Protein AF-A0A8C7TB84-F1 (afdb_monomer_lite)

Radius of gyration: 44.46 Å; chains: 1; bounding box: 144×116×119 Å

Foldseek 3Di:
DVQLVVVCVLCVVLVNNVLSVLCVVVVPGPVNLLPDDLVNLCVSPVDPPSSVSCVVSSVVVNVVVPDDPPPPPPDDPDDDDDDDDDDDDDDDDDDDDDDDDDDDDDDDDDDDDDDDDDDDDDDDDDDDDDDDDDDDDDDDDDDDDDDDDDDDDDDDDDDDDDDDDDDDPPDVVVVVVVVVVVVVVVVVCVVVVLLVVLLVVLLVLLVVQLVLLVPFDDDLLSVVLNVLSVVLPDAAFAEEEEAEAFPLCRQCLVCLLQVHHQLQPDDPDDGWALAKEKEFADDDPVLQKKKKWWAFDALVLLCVLVVPVPDDDDPPPVQVCCLQCQQPNPNRVPDDPVRSVDPVSCVVPCCRVVRHIDMDIDNDSNVNSVVCRLCTDDPPDNHHNVSGTHYMYMHDHPRLLQGVRYMYMHHGHDDNPGDVNVVSVLQVLQAHQAYEQRGALVCLLPDDRSVVCCLVNLLCNFLLHQHAAYEYEHEDLVDDDPVCVVLSQVVSLVSQVVSQVSNVVSVVPPPSNVLRAVDDPGRYHYAYAYSVCCVPVPRHDVVSRCSVVVSVVSSVSSPSLVSSLLSLLSSLLSLLLLVLLQQDPDQPLLVVLLVLLLVLLVVLLVVLLVLLVVLLVVLLVLLVVLLVVLVVCVVVLLCVQQPPPDDPPVSVVSLLQCLVPLQWDDDDDDDPPDDIGGRLCSSLVSSCSRCSNSSCQQPNSYDDHHSSLVSLVPRDSPLVVVCVVCVSLVSLSSNLVSLSVVLSVVLNVVSRNLSSVLSCLSSVLLSVLCNVLSNVLNPQDDPCSSVVSSVSSVCSPVVDSSSVSSSVSSSVSSVVSSCVSSVSSNPRSSSSSCSRRVDRSDPRRRPDCVVVNVSSVVSNCVSVVCVPDDPPPDDDDDDWDWDWDWDDDDDDTDIDTETPPEAEFEWDFDPVPDPPVRFTKTKTFAQFQYWYAYPQQRKIFGFPTTWIKIKTFDADDPVQQVQKAFQATKMQIDTPVPGTFKIWAWGFAQDQPPLFKWKWDDDPRHIDTFHFPGGDRTTGMGTDPDGGIIGMIGGPVDFHKTKKFWWWWWADDDPPNQKIKIFIFIARPSPGPVLVCVQSPRTFTDDWPGIWIDTEQFKKAKDKPDAPDKDKPPRIFTHYRHPHSHRGRSMMMMGGNPDPDQWIKMFMFGPVPVRDTGDITIDGPPDDRDPCPDPDPDPPLVVQVVPDQLLNLCVVCLVVCLVPDAVLLQLVVQCVVVVLDDPVLNVVLVVDDGSSRSSVSVVVSCVVSPSVSSRSSSVSCCVPPVVSSVVSSVVPD

Sequence (1277 aa):
MASFDFVRDKLTEWNLSDLIQRFEDEEIDEESFLFLKEKDFINLIPKIGPRSRFRKQHKAFLKKQKQPDNDKNIQAATWSSVSIKASKSSSENVTGEMVNQESCQKAIIKPRNQPPKQAETKRSLVKLLGTGSVPTTNTSGMGKTVFDQSEPSTSKIPPLQVNIPSKRKSDEAHANKQTKKRQRVAASRITETFETETKTEVKKIMQRIKSKLDDLPSTKLIDFLRGKIQTLEKDKKEIVAVFGKTRAGKSFLINTILGETTLLPSGNQGACTSVMIQVEANMTDSDSKYIAEIEFMTEEGWKEDGNDEDKERDDDDDDDDEKISALYGKDGRGATLEELMDRKHFREIPEFRLSVKKIFVCDTAKQLSKKITCYTRSDTFKRRYWPLVKCITIKVPNSKDLLEHVVLVDLPGNGDCNKSRDEMWKLFVGNCSAVWIVSDIARATSEKESWEILNSTVSLFGPGGECRSISFICTKTDDIEENQKADARTCILRRNETTKRQVRDKFNKQKKVKKHFSGGKDFLQVFTVSSKEYQKEKHLQQEETEIPKLQEFLRNLNDRRTKTSVYVSGAYGILSLIHGAKSSDMTDSKEEVCQVLEQRLKDEIKSIGQTMDEAYETFERCLSEGVRQSEESCEKLMNKVIAPRGKKASGYQVVKSLCKNGGVHKPKGKKEMRRELNLNESLASRMRSLIDEQFKIHFPNEGKHGPIREQIDTFTLDTNSLFRKHPEMSLHLIFLKTEETEFKAKLICDLREKKKKIYSTLTESIKDSMHRCYIRASEHTGKDSLKRMKDDLHQHMKNNNIFQKAKEDMLGGLINLKDHIMMQLKCKLQESMDLSLKTPNSSFLPDDVTVEYNKMKMYYEKLMGCSSTVQITPRLDLHTKSITFESQSGNGRKRVQVSTSVTMLNPEIVKDLTTHDRKPTYRLQCPKAGLFQCRSTGLVFLMEGKGDVVYKVTQWDRSLLGSMTPAGPLFSIDCPEQSVCKLHLPHCMCDEKDDNVSVAHVTDGNMEIVQPLKTTATHVIVNITHLSLFGLIRDVFSFLPVRSQVLLFLRPQGNRPQKRILNVILLPKNVPLCEVEYQQRGSTFIQTSSNCTLTPRGKYGLCCELVANFSIQPKSGQLDYDYSPNFHPTFQVFLDCMSGAENIRLSLLDRGSNDQRVWESLIPTDFEPPQVSPINPHPGAEAVLKQLSGQAFVDKHMADLIQRVKMVQHVADDLLVEEMIPDKLYSRLLMAGTSQEQMRLMSDALQAGGTRVKSAFYKALLNHEPRLVQDLAAASH

InterPro domains:
  IPR001315 CARD domain [PF00619] (1192-1273)
  IPR001315 CARD domain [PS50209] (1186-1276)
  IPR011029 Death-like domain superfamily [G3DSA:1.10.533.10] (1192-1276)
  IPR011029 Death-like domain superfamily [SSF47986] (1190-1273)
  IPR013761 Sterile alpha motif/pointed domain superfamily [G3DSA:1.10.150.50] (4-75)
  IPR025307 FIIND domain [PF13553] (916-1037)
  IPR025307 FIIND domain [PF23679] (1042-1162)
  IPR025307 FIIND domain [PS51830] (900-1177)
  IPR027417 P-loop containing nucleoside triphosphate hydrolase [G3DSA:3.40.50.300] (178-289)
  IPR027417 P-loop containing nucleoside triphosphate hydrolase [G3DSA:3.40.50.300] (377-569)
  IPR027417 P-loop containing nucleoside triphosphate hydrolase [SSF52540] (220-559)
  IPR045063 Dynamin, N-terminal [PF00350] (240-450)
  IPR053082 Nuclear GTPase SLIP-GC [PTHR47308] (165-864)

Structure (mmCIF, N/CA/C/O backbone):
data_AF-A0A8C7TB84-F1
#
_entry.id   AF-A0A8C7TB84-F1
#
loop_
_atom_site.group_PDB
_atom_site.id
_atom_site.type_symbol
_atom_site.label_atom_id
_atom_site.label_alt_id
_atom_site.label_comp_id
_atom_site.label_asym_id
_atom_site.label_entity_id
_atom_site.label_seq_id
_atom_site.pdbx_PDB_ins_code
_atom_site.Cartn_x
_atom_site.Cartn_y
_atom_site.Cartn_z
_atom_site.occupancy
_atom_site.B_iso_or_equiv
_atom_site.auth_seq_id
_atom_site.auth_comp_id
_atom_site.auth_asym_id
_atom_site.auth_atom_id
_atom_site.pdbx_PDB_model_num
ATOM 1 N N . MET A 1 1 ? 53.074 -13.544 24.379 1.00 40.38 1 MET A N 1
ATOM 2 C CA . MET A 1 1 ? 52.973 -13.504 25.855 1.00 40.38 1 MET A CA 1
ATOM 3 C C . MET A 1 1 ? 52.416 -12.158 26.305 1.00 40.38 1 MET A C 1
ATOM 5 O O . MET A 1 1 ? 51.255 -12.149 26.676 1.00 40.38 1 MET A O 1
ATOM 9 N N . ALA A 1 2 ? 53.139 -11.042 26.124 1.00 45.66 2 ALA A N 1
ATOM 10 C CA . ALA A 1 2 ? 52.750 -9.703 26.614 1.00 45.66 2 ALA A CA 1
ATOM 11 C C . ALA A 1 2 ? 51.306 -9.205 26.331 1.00 45.66 2 ALA A C 1
ATOM 13 O O . ALA A 1 2 ? 50.804 -8.378 27.082 1.00 45.66 2 ALA A O 1
ATOM 14 N N . SER A 1 3 ? 50.622 -9.674 25.279 1.00 56.00 3 SER A N 1
ATOM 15 C CA . SER A 1 3 ? 49.259 -9.227 24.926 1.00 56.00 3 SER A CA 1
ATOM 16 C C . SER A 1 3 ? 48.125 -9.885 25.730 1.00 56.00 3 SER A C 1
ATOM 18 O O . SER A 1 3 ? 47.017 -9.351 25.754 1.00 56.00 3 SER A O 1
ATOM 20 N N . PHE A 1 4 ? 48.382 -11.012 26.407 1.00 65.25 4 PHE A N 1
ATOM 21 C CA . PHE A 1 4 ? 47.405 -11.652 27.304 1.00 65.25 4 PHE A CA 1
ATOM 22 C C . PHE A 1 4 ? 47.452 -11.077 28.720 1.00 65.25 4 PHE A C 1
ATOM 24 O O . PHE A 1 4 ? 46.437 -11.060 29.415 1.00 65.25 4 PHE A O 1
ATOM 31 N N . ASP A 1 5 ? 48.610 -10.561 29.136 1.00 76.06 5 ASP A N 1
ATOM 32 C CA . ASP A 1 5 ? 48.825 -10.025 30.481 1.00 76.06 5 ASP A CA 1
ATOM 33 C C . ASP A 1 5 ? 47.873 -8.842 30.766 1.00 76.06 5 ASP A C 1
ATOM 35 O O . ASP A 1 5 ? 47.256 -8.791 31.827 1.00 76.06 5 ASP A O 1
ATOM 39 N N . PHE A 1 6 ? 47.608 -7.983 29.772 1.00 86.88 6 PHE A N 1
ATOM 40 C CA . PHE A 1 6 ? 46.583 -6.928 29.848 1.00 86.88 6 PHE A CA 1
ATOM 41 C C . PHE A 1 6 ? 45.176 -7.467 30.174 1.00 86.88 6 PHE A C 1
ATOM 43 O O . PHE A 1 6 ? 44.474 -6.927 31.035 1.00 86.88 6 PHE A O 1
ATOM 50 N N . VAL A 1 7 ? 44.741 -8.532 29.490 1.00 85.62 7 VAL A N 1
ATOM 51 C CA . VAL A 1 7 ? 43.407 -9.127 29.686 1.00 85.62 7 VAL A CA 1
ATOM 52 C C . VAL A 1 7 ? 43.336 -9.827 31.045 1.00 85.62 7 VAL A C 1
ATOM 54 O O . VAL A 1 7 ? 42.334 -9.692 31.755 1.00 85.62 7 VAL A O 1
ATOM 57 N N . ARG A 1 8 ? 44.425 -10.491 31.456 1.00 86.50 8 ARG A N 1
ATOM 58 C CA . ARG A 1 8 ? 44.589 -11.108 32.779 1.00 86.50 8 ARG A CA 1
ATOM 59 C C . ARG A 1 8 ? 44.474 -10.082 33.908 1.00 86.50 8 ARG A C 1
ATOM 61 O O . ARG A 1 8 ? 43.719 -10.298 34.863 1.00 86.50 8 ARG A O 1
ATOM 68 N N . ASP A 1 9 ? 45.149 -8.946 33.769 1.00 87.12 9 ASP A N 1
ATOM 69 C CA . ASP A 1 9 ? 45.118 -7.847 34.734 1.00 87.12 9 ASP A CA 1
ATOM 70 C C . ASP A 1 9 ? 43.725 -7.217 34.824 1.00 87.12 9 ASP A C 1
ATOM 72 O O . ASP A 1 9 ? 43.225 -6.988 35.925 1.00 87.12 9 ASP A O 1
ATOM 76 N N . LYS A 1 10 ? 43.040 -6.992 33.693 1.00 89.50 10 LYS A N 1
ATOM 77 C CA . LYS A 1 10 ? 41.670 -6.443 33.688 1.00 89.50 10 LYS A CA 1
ATOM 78 C C . LYS A 1 10 ? 40.650 -7.411 34.288 1.00 89.50 10 LYS A C 1
ATOM 80 O O . LYS A 1 10 ? 39.789 -6.980 35.052 1.00 89.50 10 LYS A O 1
ATOM 85 N N . LEU A 1 11 ? 40.748 -8.713 34.014 1.00 88.81 11 LEU A N 1
ATOM 86 C CA . LEU A 1 11 ? 39.896 -9.717 34.663 1.00 88.81 11 LEU A CA 1
ATOM 87 C C . LEU A 1 11 ? 40.158 -9.803 36.176 1.00 88.81 11 LEU A C 1
ATOM 89 O O . LEU A 1 11 ? 39.211 -9.967 36.949 1.00 88.81 11 LEU A O 1
ATOM 93 N N . THR A 1 12 ? 41.407 -9.617 36.610 1.00 87.88 12 THR A N 1
ATOM 94 C CA . THR A 1 12 ? 41.782 -9.592 38.033 1.00 87.88 12 THR A CA 1
ATOM 95 C C . THR A 1 12 ? 41.283 -8.327 38.738 1.00 87.88 12 THR A C 1
ATOM 97 O O . THR A 1 12 ? 40.581 -8.434 39.741 1.00 87.88 12 THR A O 1
ATOM 100 N N . GLU A 1 13 ? 41.520 -7.139 38.167 1.00 89.06 13 GLU A N 1
ATOM 101 C CA . GLU A 1 13 ? 40.980 -5.845 38.630 1.00 89.06 13 GLU A CA 1
ATOM 102 C C . GLU A 1 13 ? 39.454 -5.901 38.831 1.00 89.06 13 GLU A C 1
ATOM 104 O O . GLU A 1 13 ? 38.895 -5.276 39.734 1.00 89.06 13 GLU A O 1
ATOM 109 N N . TRP A 1 14 ? 38.756 -6.669 37.992 1.00 90.19 14 TRP A N 1
ATOM 110 C CA . TRP A 1 14 ? 37.298 -6.748 37.992 1.00 90.19 14 TRP A CA 1
ATOM 111 C C . TRP A 1 14 ? 36.715 -7.832 38.913 1.00 90.19 14 TRP A C 1
ATOM 113 O O . TRP A 1 14 ? 35.490 -7.993 38.921 1.00 90.19 14 TRP A O 1
ATOM 123 N N . ASN A 1 15 ? 37.549 -8.526 39.704 1.00 86.19 15 ASN A N 1
ATOM 124 C CA . ASN A 1 15 ? 37.193 -9.700 40.514 1.00 86.19 15 ASN A CA 1
ATOM 125 C C . ASN A 1 15 ? 36.519 -10.805 39.675 1.00 86.19 15 ASN A C 1
ATOM 127 O O . ASN A 1 15 ? 35.418 -11.274 39.981 1.00 86.19 15 ASN A O 1
ATOM 131 N N . LEU A 1 16 ? 37.178 -11.172 38.572 1.00 88.19 16 LEU A N 1
ATOM 132 C CA . LEU A 1 16 ? 36.763 -12.189 37.600 1.00 88.19 16 LEU A CA 1
ATOM 133 C C . LEU A 1 16 ? 37.925 -13.126 37.202 1.00 88.19 16 LEU A C 1
ATOM 135 O O . LEU A 1 16 ? 37.898 -13.708 36.118 1.00 88.19 16 LEU A O 1
ATOM 139 N N . SER A 1 17 ? 38.930 -13.295 38.071 1.00 86.38 17 SER A N 1
ATOM 140 C CA . SER A 1 17 ? 40.124 -14.118 37.817 1.00 86.38 17 SER A CA 1
ATOM 141 C C . SER A 1 17 ? 39.810 -15.568 37.417 1.00 86.38 17 SER A C 1
ATOM 143 O O . SER A 1 17 ? 40.503 -16.124 36.571 1.00 86.38 17 SER A O 1
ATOM 145 N N . ASP A 1 18 ? 38.707 -16.144 37.911 1.00 82.38 18 ASP A N 1
ATOM 146 C CA . ASP A 1 18 ? 38.172 -17.463 37.519 1.00 82.38 18 ASP A CA 1
ATOM 147 C C . ASP A 1 18 ? 37.940 -17.633 36.000 1.00 82.38 18 ASP A C 1
ATOM 149 O O . ASP A 1 18 ? 37.690 -18.741 35.526 1.00 82.38 18 ASP A O 1
ATOM 153 N N . LEU A 1 19 ? 37.938 -16.534 35.236 1.00 85.00 19 LEU A N 1
ATOM 154 C CA . LEU A 1 19 ? 37.713 -16.507 33.790 1.00 85.00 19 LEU A CA 1
ATOM 155 C C . LEU A 1 19 ? 38.996 -16.302 32.971 1.00 85.00 19 LEU A C 1
ATOM 157 O O . LEU A 1 19 ? 38.914 -16.394 31.752 1.00 85.00 19 LEU A O 1
ATOM 161 N N . ILE A 1 20 ? 40.152 -16.054 33.605 1.00 87.25 20 ILE A N 1
ATOM 162 C CA . ILE A 1 20 ? 41.442 -15.803 32.928 1.00 87.25 20 ILE A CA 1
ATOM 163 C C . ILE A 1 20 ? 41.768 -16.930 31.953 1.00 87.25 20 ILE A C 1
ATOM 165 O O . ILE A 1 20 ? 41.839 -16.685 30.752 1.00 87.25 20 ILE A O 1
ATOM 169 N N . GLN A 1 21 ? 41.862 -18.164 32.461 1.00 81.19 21 GLN A N 1
ATOM 170 C CA . GLN A 1 21 ? 42.202 -19.339 31.657 1.00 81.19 21 GLN A CA 1
ATOM 171 C C . GLN A 1 21 ? 41.272 -19.462 30.445 1.00 81.19 21 GLN A C 1
ATOM 173 O O . GLN A 1 21 ? 41.731 -19.659 29.337 1.00 81.19 21 GLN A O 1
ATOM 178 N N . ARG A 1 22 ? 39.968 -19.215 30.622 1.00 83.25 22 ARG A N 1
ATOM 179 C CA . ARG A 1 22 ? 38.965 -19.305 29.549 1.00 83.25 22 ARG A CA 1
ATOM 180 C C . ARG A 1 22 ? 39.059 -18.183 28.504 1.00 83.25 22 ARG A C 1
ATOM 182 O O . ARG A 1 22 ? 38.554 -18.357 27.404 1.00 83.25 22 ARG A O 1
ATOM 189 N N . PHE A 1 23 ? 39.644 -17.031 28.831 1.00 88.75 23 PHE A N 1
ATOM 190 C CA . PHE A 1 23 ? 39.938 -15.981 27.846 1.00 88.75 23 PHE A CA 1
ATOM 191 C C . PHE A 1 23 ? 41.270 -16.249 27.128 1.00 88.75 23 PHE A C 1
ATOM 193 O O . PHE A 1 23 ? 41.392 -15.915 25.955 1.00 88.75 23 PHE A O 1
ATOM 200 N N . GLU A 1 24 ? 42.229 -16.894 27.795 1.00 83.88 24 GLU A N 1
ATOM 201 C CA . GLU A 1 24 ? 43.494 -17.346 27.198 1.00 83.88 24 GLU A CA 1
ATOM 202 C C . GLU A 1 24 ? 43.284 -18.560 26.266 1.00 83.88 24 GLU A C 1
ATOM 204 O O . GLU A 1 24 ? 43.787 -18.555 25.146 1.00 83.88 24 GLU A O 1
ATOM 209 N N . ASP A 1 25 ? 42.463 -19.539 26.670 1.00 82.00 25 ASP A N 1
ATOM 210 C CA . ASP A 1 25 ? 42.073 -20.730 25.890 1.00 82.00 25 ASP A CA 1
ATOM 211 C C . ASP A 1 25 ? 41.299 -20.381 24.598 1.00 82.00 25 ASP A C 1
ATOM 213 O O . ASP A 1 25 ? 41.302 -21.153 23.641 1.00 82.00 25 ASP A O 1
ATOM 217 N N . GLU A 1 26 ? 40.613 -19.231 24.574 1.00 83.69 26 GLU A N 1
ATOM 218 C CA . GLU A 1 26 ? 39.866 -18.695 23.418 1.00 83.69 26 GLU A CA 1
ATOM 219 C C . GLU A 1 26 ? 40.665 -17.587 22.683 1.00 83.69 26 GLU A C 1
ATOM 221 O O . GLU A 1 26 ? 40.097 -16.816 21.911 1.00 83.69 26 GLU A O 1
ATOM 226 N N . GLU A 1 27 ? 41.977 -17.488 22.945 1.00 83.81 27 GLU A N 1
ATOM 227 C CA . GLU A 1 27 ? 42.948 -16.560 22.333 1.00 83.81 27 GLU A CA 1
ATOM 228 C C . GLU A 1 27 ? 42.559 -15.059 22.375 1.00 83.81 27 GLU A C 1
ATOM 230 O O . GLU A 1 27 ? 42.963 -14.268 21.523 1.00 83.81 27 GLU A O 1
ATOM 235 N N . ILE A 1 28 ? 41.804 -14.625 23.395 1.00 86.19 28 ILE A N 1
ATOM 236 C CA . ILE A 1 28 ? 41.358 -13.231 23.545 1.00 86.19 28 ILE A CA 1
ATOM 237 C C . ILE A 1 28 ? 42.490 -12.337 24.077 1.00 86.19 28 ILE A C 1
ATOM 239 O O . ILE A 1 28 ? 42.704 -12.224 25.285 1.00 86.19 28 ILE A O 1
ATOM 243 N N . ASP A 1 29 ? 43.170 -11.653 23.160 1.00 83.12 29 ASP A N 1
ATOM 244 C CA . ASP A 1 29 ? 44.175 -10.622 23.439 1.00 83.12 29 ASP A CA 1
ATOM 245 C C . ASP A 1 29 ? 43.578 -9.207 23.628 1.00 83.12 29 ASP A C 1
ATOM 247 O O . ASP A 1 29 ? 42.363 -9.013 23.558 1.00 83.12 29 ASP A O 1
ATOM 251 N N . GLU A 1 30 ? 44.422 -8.200 23.897 1.00 85.94 30 GLU A N 1
ATOM 252 C CA . GLU A 1 30 ? 43.995 -6.805 24.118 1.00 85.94 30 GLU A CA 1
ATOM 253 C C . GLU A 1 30 ? 43.150 -6.224 22.965 1.00 85.94 30 GLU A C 1
ATOM 255 O O . GLU A 1 30 ? 42.106 -5.618 23.225 1.00 85.94 30 GLU A O 1
ATOM 260 N N . GLU A 1 31 ? 43.539 -6.428 21.700 1.00 81.06 31 GLU A N 1
ATOM 261 C CA . GLU A 1 31 ? 42.771 -5.908 20.559 1.00 81.06 31 GLU A CA 1
ATOM 262 C C . GLU A 1 31 ? 41.417 -6.626 20.442 1.00 81.06 31 GLU A C 1
ATOM 264 O O . GLU A 1 31 ? 40.366 -5.979 20.355 1.00 81.06 31 GLU A O 1
ATOM 269 N N . SER A 1 32 ? 41.410 -7.957 20.543 1.00 83.88 32 SER A N 1
ATOM 270 C CA . SER A 1 32 ? 40.185 -8.764 20.530 1.00 83.88 32 SER A CA 1
ATOM 271 C C . SER A 1 32 ? 39.232 -8.363 21.659 1.00 83.88 32 SER A C 1
ATOM 273 O O . SER A 1 32 ? 38.031 -8.178 21.433 1.00 83.88 32 SER A O 1
ATOM 275 N N . PHE A 1 33 ? 39.768 -8.147 22.865 1.00 85.88 33 PHE A N 1
ATOM 276 C CA . PHE A 1 33 ? 39.038 -7.719 24.057 1.00 85.88 33 PHE A CA 1
ATOM 277 C C . PHE A 1 33 ? 38.332 -6.371 23.861 1.00 85.88 33 PHE A C 1
ATOM 279 O O . PHE A 1 33 ? 37.188 -6.210 24.298 1.00 85.88 33 PHE A O 1
ATOM 286 N N . LEU A 1 34 ? 38.959 -5.416 23.163 1.00 83.06 34 LEU A N 1
ATOM 287 C CA . LEU A 1 34 ? 38.361 -4.113 22.845 1.00 83.06 34 LEU A CA 1
ATOM 288 C C . LEU A 1 34 ? 37.184 -4.206 21.857 1.00 83.06 34 LEU A C 1
ATOM 290 O O . LEU A 1 34 ? 36.274 -3.371 21.907 1.00 83.06 34 LEU A O 1
ATOM 294 N N . PHE A 1 35 ? 37.157 -5.226 20.992 1.00 80.31 35 PHE A N 1
ATOM 295 C CA . PHE A 1 35 ? 36.128 -5.400 19.959 1.00 80.31 35 PHE A CA 1
ATOM 296 C C . PHE A 1 35 ? 35.020 -6.424 20.283 1.00 80.31 35 PHE A C 1
ATOM 298 O O . PHE A 1 35 ? 34.071 -6.540 19.494 1.00 80.31 35 PHE A O 1
ATOM 305 N N . LEU A 1 36 ? 35.079 -7.117 21.431 1.00 82.31 36 LEU A N 1
ATOM 306 C CA . LEU A 1 36 ? 34.036 -8.049 21.894 1.00 82.31 36 LEU A CA 1
ATOM 307 C C . LEU A 1 36 ? 32.637 -7.403 21.931 1.00 82.31 36 LEU A C 1
ATOM 309 O O . LEU A 1 36 ? 32.443 -6.317 22.485 1.00 82.31 36 LEU A O 1
ATOM 313 N N . LYS A 1 37 ? 31.626 -8.100 21.391 1.00 78.19 37 LYS A N 1
ATOM 314 C CA . LYS A 1 37 ? 30.227 -7.630 21.344 1.00 78.19 37 LYS A CA 1
ATOM 315 C C . LYS A 1 37 ? 29.363 -8.435 22.312 1.00 78.19 37 LYS A C 1
ATOM 317 O O . LYS A 1 37 ? 29.715 -9.529 22.737 1.00 78.19 37 LYS A O 1
ATOM 322 N N . GLU A 1 38 ? 28.179 -7.919 22.645 1.00 73.62 38 GLU A N 1
ATOM 323 C CA . GLU A 1 38 ? 27.352 -8.493 23.724 1.00 73.62 38 GLU A CA 1
ATOM 324 C C . GLU A 1 38 ? 26.920 -9.952 23.507 1.00 73.62 38 GLU A C 1
ATOM 326 O O . GLU A 1 38 ? 26.664 -10.664 24.477 1.00 73.62 38 GLU A O 1
ATOM 331 N N . LYS A 1 39 ? 26.864 -10.393 22.244 1.00 73.88 39 LYS A N 1
ATOM 332 C CA . LYS A 1 39 ? 26.622 -11.789 21.856 1.00 73.88 39 LYS A CA 1
ATOM 333 C C . LYS A 1 39 ? 27.776 -12.723 22.248 1.00 73.88 39 LYS A C 1
ATOM 335 O O . LYS A 1 39 ? 27.531 -13.859 22.633 1.00 73.88 39 LYS A O 1
ATOM 340 N N . ASP A 1 40 ? 29.014 -12.238 22.199 1.00 76.88 40 ASP A N 1
ATOM 341 C CA . ASP A 1 40 ? 30.233 -13.038 22.368 1.00 76.88 40 ASP A CA 1
ATOM 342 C C . ASP A 1 40 ? 30.475 -13.357 23.853 1.00 76.88 40 ASP A C 1
ATOM 344 O O . ASP A 1 40 ? 30.891 -14.459 24.213 1.00 76.88 40 ASP A O 1
ATOM 348 N N . PHE A 1 41 ? 30.054 -12.445 24.741 1.00 83.19 41 PHE A N 1
ATOM 349 C CA . PHE A 1 41 ? 30.036 -12.656 26.193 1.00 83.19 41 PHE A CA 1
ATOM 350 C C . PHE A 1 41 ? 29.220 -13.886 26.629 1.00 83.19 41 PHE A C 1
ATOM 352 O O . PHE A 1 41 ? 29.413 -14.369 27.743 1.00 83.19 41 PHE A O 1
ATOM 359 N N . ILE A 1 42 ? 28.271 -14.368 25.815 1.00 73.25 42 ILE A N 1
ATOM 360 C CA . ILE A 1 42 ? 27.425 -15.521 26.162 1.00 73.25 42 ILE A CA 1
ATOM 361 C C . ILE A 1 42 ? 28.248 -16.815 26.161 1.00 73.25 42 ILE A C 1
ATOM 363 O O . ILE A 1 42 ? 28.091 -17.623 27.079 1.00 73.25 42 ILE A O 1
ATOM 367 N N . ASN A 1 43 ? 29.157 -16.959 25.194 1.00 71.56 43 ASN A N 1
ATOM 368 C CA . ASN A 1 43 ? 30.020 -18.130 25.033 1.00 71.56 43 ASN A CA 1
ATOM 369 C C . ASN A 1 43 ? 31.230 -18.051 25.975 1.00 71.56 43 ASN A C 1
ATOM 371 O O . ASN A 1 43 ? 31.513 -19.004 26.705 1.00 71.56 43 ASN A O 1
ATOM 375 N N . LEU A 1 44 ? 31.880 -16.882 26.037 1.00 77.69 44 LEU A N 1
ATOM 376 C CA . LEU A 1 44 ? 33.011 -16.629 26.935 1.00 77.69 44 LEU A CA 1
ATOM 377 C C . LEU A 1 44 ? 32.610 -16.725 28.415 1.00 77.69 44 LEU A C 1
ATOM 379 O O . LEU A 1 44 ? 33.375 -17.241 29.224 1.00 77.69 44 LEU A O 1
ATOM 383 N N . ILE A 1 45 ? 31.400 -16.287 28.789 1.00 85.88 45 ILE A N 1
ATOM 384 C CA . ILE A 1 45 ? 30.943 -16.279 30.188 1.00 85.88 45 ILE A CA 1
ATOM 385 C C . ILE A 1 45 ? 29.522 -16.869 30.302 1.00 85.88 45 ILE A C 1
ATOM 387 O O . ILE A 1 45 ? 28.535 -16.129 30.351 1.00 85.88 45 ILE A O 1
ATOM 391 N N . PRO A 1 46 ? 29.365 -18.204 30.397 1.00 71.06 46 PRO A N 1
ATOM 392 C CA . PRO A 1 46 ? 28.041 -18.835 30.438 1.00 71.06 46 PRO A CA 1
ATOM 393 C C . PRO A 1 46 ? 27.202 -18.459 31.674 1.00 71.06 46 PRO A C 1
ATOM 395 O O . PRO A 1 46 ? 25.984 -18.287 31.573 1.00 71.06 46 PRO A O 1
ATOM 398 N N . LYS A 1 47 ? 27.845 -18.288 32.841 1.00 73.75 47 LYS A N 1
ATOM 399 C CA . LYS A 1 47 ? 27.180 -17.980 34.121 1.00 73.75 47 LYS A CA 1
ATOM 400 C C . LYS A 1 47 ? 26.668 -16.529 34.147 1.00 73.75 47 LYS A C 1
ATOM 402 O O . LYS A 1 47 ? 27.445 -15.580 34.051 1.00 73.75 47 LYS A O 1
ATOM 407 N N . ILE A 1 48 ? 25.357 -16.361 34.353 1.00 66.12 48 ILE A N 1
ATOM 408 C CA . ILE A 1 48 ? 24.639 -15.071 34.264 1.00 66.12 48 ILE A CA 1
ATOM 409 C C . ILE A 1 48 ? 25.236 -13.988 35.182 1.00 66.12 48 ILE A C 1
ATOM 411 O O . ILE A 1 48 ? 25.425 -12.856 34.740 1.00 66.12 48 ILE A O 1
ATOM 415 N N . GLY A 1 49 ? 25.557 -14.324 36.438 1.00 75.88 49 GLY A N 1
ATOM 416 C CA . GLY A 1 49 ? 26.098 -13.379 37.425 1.00 75.88 49 GLY A CA 1
ATOM 417 C C . GLY A 1 49 ? 27.441 -12.759 37.004 1.00 75.88 49 GLY A C 1
ATOM 418 O O . GLY A 1 49 ? 27.496 -11.544 36.795 1.00 75.88 49 GLY A O 1
ATOM 419 N N . PRO A 1 50 ? 28.507 -13.565 36.817 1.00 77.56 50 PRO A N 1
ATOM 420 C CA . PRO A 1 50 ? 29.790 -13.099 36.287 1.00 77.56 50 PRO A CA 1
ATOM 421 C C . PRO A 1 50 ? 29.654 -12.353 34.953 1.00 77.56 50 PRO A C 1
ATOM 423 O O . PRO A 1 50 ? 30.193 -11.256 34.818 1.00 77.56 50 PRO A O 1
ATOM 426 N N . ARG A 1 51 ? 28.840 -12.859 34.011 1.00 89.81 51 ARG A N 1
ATOM 427 C CA . ARG A 1 51 ? 28.584 -12.193 32.719 1.00 89.81 51 ARG A CA 1
ATOM 428 C C . ARG A 1 51 ? 27.982 -10.798 32.891 1.00 89.81 51 ARG A C 1
ATOM 430 O O . ARG A 1 51 ? 28.370 -9.869 32.186 1.00 89.81 51 ARG A O 1
ATOM 437 N N . SER A 1 52 ? 27.058 -10.624 33.835 1.00 76.25 52 SER A N 1
ATOM 438 C CA . SER A 1 52 ? 26.454 -9.320 34.123 1.00 76.25 52 SER A CA 1
ATOM 439 C C . SER A 1 52 ? 27.426 -8.348 34.799 1.00 76.25 52 SER A C 1
ATOM 441 O O . SER A 1 52 ? 27.307 -7.142 34.582 1.00 76.25 52 SER A O 1
ATOM 443 N N . ARG A 1 53 ? 28.388 -8.843 35.594 1.00 79.38 53 ARG A N 1
ATOM 444 C CA . ARG A 1 53 ? 29.482 -8.021 36.139 1.00 79.38 53 ARG A CA 1
ATOM 445 C C . ARG A 1 53 ? 30.431 -7.590 35.020 1.00 79.38 53 ARG A C 1
ATOM 447 O O . ARG A 1 53 ? 30.608 -6.391 34.826 1.00 79.38 53 ARG A O 1
ATOM 454 N N . PHE A 1 54 ? 30.927 -8.536 34.219 1.00 90.44 54 PHE A N 1
ATOM 455 C CA . PHE A 1 54 ? 31.809 -8.267 33.077 1.00 90.44 54 PHE A CA 1
ATOM 456 C C . PHE A 1 54 ? 31.199 -7.254 32.097 1.00 90.44 54 PHE A C 1
ATOM 458 O O . PHE A 1 54 ? 31.807 -6.226 31.820 1.00 90.44 54 PHE A O 1
ATOM 465 N N . ARG A 1 55 ? 29.945 -7.460 31.662 1.00 85.62 55 ARG A N 1
ATOM 466 C CA . ARG A 1 55 ? 29.215 -6.545 30.759 1.00 85.62 55 ARG A CA 1
ATOM 467 C C . ARG A 1 55 ? 29.100 -5.112 31.304 1.00 85.62 55 ARG A C 1
ATOM 469 O O . ARG A 1 55 ? 29.022 -4.175 30.512 1.00 85.62 55 ARG A O 1
ATOM 476 N N . LYS A 1 56 ? 29.079 -4.925 32.631 1.00 86.25 56 LYS A N 1
ATOM 477 C CA . LYS A 1 56 ? 29.078 -3.597 33.271 1.00 86.25 56 LYS A CA 1
ATOM 478 C C . LYS A 1 56 ? 30.482 -2.980 33.287 1.00 86.25 56 LYS A C 1
ATOM 480 O O . LYS A 1 56 ? 30.622 -1.822 32.901 1.00 86.25 56 LYS A O 1
ATOM 485 N N . GLN A 1 57 ? 31.494 -3.751 33.693 1.00 87.69 57 GLN A N 1
ATOM 486 C CA . GLN A 1 57 ? 32.898 -3.321 33.750 1.00 87.69 57 GLN A CA 1
ATOM 487 C C . GLN A 1 57 ? 33.425 -2.946 32.351 1.00 87.69 57 GLN A C 1
ATOM 489 O O . GLN A 1 57 ? 33.865 -1.822 32.123 1.00 87.69 57 GLN A O 1
ATOM 494 N N . HIS A 1 58 ? 33.267 -3.850 31.379 1.00 91.31 58 HIS A N 1
ATOM 495 C CA . HIS A 1 58 ? 33.730 -3.712 29.993 1.00 91.31 58 HIS A CA 1
ATOM 496 C C . HIS A 1 58 ? 33.120 -2.497 29.279 1.00 91.31 58 HIS A C 1
ATOM 498 O O . HIS A 1 58 ? 33.840 -1.710 28.666 1.00 91.31 58 HIS A O 1
ATOM 504 N N . LYS A 1 59 ? 31.814 -2.241 29.458 1.00 83.50 59 LYS A N 1
ATOM 505 C CA . LYS A 1 59 ? 31.172 -1.015 28.947 1.00 83.50 59 LYS A CA 1
ATOM 506 C C . LYS A 1 59 ? 31.694 0.265 29.594 1.00 83.50 59 LYS A C 1
ATOM 508 O O . LYS A 1 59 ? 31.780 1.283 28.912 1.00 83.50 59 LYS A O 1
ATOM 513 N N . ALA A 1 60 ? 32.016 0.246 30.888 1.00 85.00 60 ALA A N 1
ATOM 514 C CA . ALA A 1 60 ? 32.604 1.405 31.557 1.00 85.00 60 ALA A CA 1
ATOM 515 C C . ALA A 1 60 ? 34.036 1.665 31.057 1.00 85.00 60 ALA A C 1
ATOM 517 O O . ALA A 1 60 ? 34.392 2.812 30.790 1.00 85.00 60 ALA A O 1
ATOM 518 N N . PHE A 1 61 ? 34.819 0.603 30.850 1.00 86.88 61 PHE A N 1
ATOM 519 C CA . PHE A 1 61 ? 36.169 0.661 30.294 1.00 86.88 61 PHE A CA 1
ATOM 520 C C . PHE A 1 61 ? 36.189 1.229 28.863 1.00 86.88 61 PHE A C 1
ATOM 522 O O . PHE A 1 61 ? 36.837 2.246 28.613 1.00 86.88 61 PHE A O 1
ATOM 529 N N . LEU A 1 62 ? 35.377 0.672 27.955 1.00 83.50 62 LEU A N 1
ATOM 530 C CA . LEU A 1 62 ? 35.231 1.172 26.580 1.00 83.50 62 LEU A CA 1
ATOM 531 C C . LEU A 1 62 ? 34.657 2.596 26.489 1.00 83.50 62 LEU A C 1
ATOM 533 O O . LEU A 1 62 ? 34.811 3.245 25.454 1.00 83.50 62 LEU A O 1
ATOM 537 N N . LYS A 1 63 ? 33.984 3.092 27.538 1.00 80.31 63 LYS A N 1
ATOM 538 C CA . LYS A 1 63 ? 33.550 4.494 27.615 1.00 80.31 63 LYS A CA 1
ATOM 539 C C . LYS A 1 63 ? 34.687 5.421 28.059 1.00 80.31 63 LYS A C 1
ATOM 541 O O . LYS A 1 63 ? 34.791 6.514 27.513 1.00 80.31 63 LYS A O 1
ATOM 546 N N . LYS A 1 64 ? 35.556 4.986 28.984 1.00 78.69 64 LYS A N 1
ATOM 547 C CA . LYS A 1 64 ? 36.745 5.752 29.406 1.00 78.69 64 LYS A CA 1
ATOM 548 C C . LYS A 1 64 ? 37.735 5.963 28.256 1.00 78.69 64 LYS A C 1
ATOM 550 O O . LYS A 1 64 ? 38.147 7.092 28.035 1.00 78.69 64 LYS A O 1
ATOM 555 N N . GLN A 1 65 ? 38.031 4.930 27.461 1.00 69.31 65 GLN A N 1
ATOM 556 C CA . GLN A 1 65 ? 38.916 5.052 26.284 1.00 69.31 65 GLN A CA 1
ATOM 557 C C . GLN A 1 65 ? 38.353 5.917 25.130 1.00 69.31 65 GLN A C 1
ATOM 559 O O . GLN A 1 65 ? 39.018 6.083 24.112 1.00 69.31 65 GLN A O 1
ATOM 564 N N . LYS A 1 66 ? 37.126 6.450 25.241 1.00 58.78 66 LYS A N 1
ATOM 565 C CA . LYS A 1 66 ? 36.469 7.251 24.187 1.00 58.78 66 LYS A CA 1
ATOM 566 C C . LYS A 1 66 ? 36.220 8.709 24.578 1.00 58.78 66 LYS A C 1
ATOM 568 O O . LYS A 1 66 ? 35.449 9.393 23.909 1.00 58.78 66 LYS A O 1
ATOM 573 N N . GLN A 1 67 ? 36.870 9.190 25.635 1.00 47.44 67 GLN A N 1
ATOM 574 C CA . GLN A 1 67 ? 37.003 10.622 25.905 1.00 47.44 67 GLN A CA 1
ATOM 575 C C . GLN A 1 67 ? 38.373 11.108 25.404 1.00 47.44 67 GLN A C 1
ATOM 577 O O . GLN A 1 67 ? 39.347 10.370 25.545 1.00 47.44 67 GLN A O 1
ATOM 582 N N . PRO A 1 68 ? 38.476 12.313 24.815 1.00 41.28 68 PRO A N 1
ATOM 583 C CA . PRO A 1 68 ? 39.771 12.907 24.504 1.00 41.28 68 PRO A CA 1
ATOM 584 C C . PRO A 1 68 ? 40.475 13.328 25.801 1.00 41.28 68 PRO A C 1
ATOM 586 O O . PRO A 1 68 ? 39.883 14.025 26.627 1.00 41.28 68 PRO A O 1
ATOM 589 N N . ASP A 1 69 ? 41.732 12.915 25.969 1.00 34.75 69 ASP A N 1
ATOM 590 C CA . ASP A 1 69 ? 42.581 13.341 27.087 1.00 34.75 69 ASP A CA 1
ATOM 591 C C . ASP A 1 69 ? 42.876 14.842 26.965 1.00 34.75 69 ASP A C 1
ATOM 593 O O . ASP A 1 69 ? 43.594 15.274 26.063 1.00 34.75 69 ASP A O 1
ATOM 597 N N . ASN A 1 70 ? 42.318 15.638 27.878 1.00 36.44 70 ASN A N 1
ATOM 598 C CA . ASN A 1 70 ? 42.467 17.097 27.878 1.00 36.44 70 ASN A CA 1
ATOM 599 C C . ASN A 1 70 ? 43.545 17.591 28.871 1.00 36.44 70 ASN A C 1
ATOM 601 O O . ASN A 1 70 ? 43.870 18.774 28.886 1.00 36.44 70 ASN A O 1
ATOM 605 N N . ASP A 1 71 ? 44.128 16.682 29.666 1.00 34.59 71 ASP A N 1
ATOM 606 C CA . ASP A 1 71 ? 45.036 16.971 30.791 1.00 34.59 71 ASP A CA 1
ATOM 607 C C . ASP A 1 71 ? 46.513 16.619 30.507 1.00 34.59 71 ASP A C 1
ATOM 609 O O . ASP A 1 71 ? 47.239 16.113 31.365 1.00 34.59 71 ASP A O 1
ATOM 613 N N . LYS A 1 72 ? 47.005 16.915 29.295 1.00 32.53 72 LYS A N 1
ATOM 614 C CA . LYS A 1 72 ? 48.455 16.932 28.997 1.00 32.53 72 LYS A CA 1
ATOM 615 C C . LYS A 1 72 ? 48.900 18.174 28.232 1.00 32.53 72 LYS A C 1
ATOM 617 O O . LYS A 1 72 ? 49.555 18.079 27.197 1.00 32.53 72 LYS A O 1
ATOM 622 N N . ASN A 1 73 ? 48.586 19.352 28.775 1.00 32.62 73 ASN A N 1
ATOM 623 C CA . ASN A 1 73 ? 49.226 20.587 28.324 1.00 32.62 73 ASN A CA 1
ATOM 624 C C . ASN A 1 73 ? 49.332 21.683 29.409 1.00 32.62 73 ASN A C 1
ATOM 626 O O . ASN A 1 73 ? 48.760 22.752 29.252 1.00 32.62 73 ASN A O 1
ATOM 630 N N . ILE A 1 74 ? 50.083 21.422 30.493 1.00 31.75 74 ILE A N 1
ATOM 631 C CA . ILE A 1 74 ? 50.813 22.426 31.309 1.00 31.75 74 ILE A CA 1
ATOM 632 C C . ILE A 1 74 ? 52.064 21.747 31.908 1.00 31.75 74 ILE A C 1
ATOM 634 O O . ILE A 1 74 ? 52.056 21.168 32.987 1.00 31.75 74 ILE A O 1
ATOM 638 N N . GLN A 1 75 ? 53.144 21.787 31.134 1.00 25.97 75 GLN A N 1
ATOM 639 C CA . GLN A 1 75 ? 54.547 21.931 31.555 1.00 25.97 75 GLN A CA 1
ATOM 640 C C . GLN A 1 75 ? 55.306 22.273 30.262 1.00 25.97 75 GLN A C 1
ATOM 642 O O . GLN A 1 75 ? 55.798 21.414 29.544 1.00 25.97 75 GLN A O 1
ATOM 647 N N . ALA A 1 76 ? 55.064 23.483 29.759 1.00 24.81 76 ALA A N 1
ATOM 648 C CA . ALA A 1 76 ? 55.911 24.646 30.029 1.00 24.81 76 ALA A CA 1
ATOM 649 C C . ALA A 1 76 ? 57.196 24.579 29.192 1.00 24.81 76 ALA A C 1
ATOM 651 O O . ALA A 1 76 ? 58.114 23.820 29.487 1.00 24.81 76 ALA A O 1
ATOM 652 N N . ALA A 1 77 ? 57.245 25.398 28.138 1.00 30.95 77 ALA A N 1
ATOM 653 C CA . ALA A 1 77 ? 58.360 25.487 27.198 1.00 30.95 77 ALA A CA 1
ATOM 654 C C . ALA A 1 77 ? 59.564 26.243 27.796 1.00 30.95 77 ALA A C 1
ATOM 656 O O . ALA A 1 77 ? 60.023 27.243 27.248 1.00 30.95 77 ALA A O 1
ATOM 657 N N . THR A 1 78 ? 60.071 25.754 28.929 1.00 24.52 78 THR A N 1
ATOM 658 C CA . THR A 1 78 ? 61.233 26.316 29.615 1.00 24.52 78 THR A CA 1
ATOM 659 C C . THR A 1 78 ? 62.062 25.204 30.250 1.00 24.52 78 THR A C 1
ATOM 661 O O . THR A 1 78 ? 61.833 24.846 31.399 1.00 24.52 78 THR A O 1
ATOM 664 N N . TRP A 1 79 ? 63.087 24.724 29.545 1.00 24.34 79 TRP A N 1
ATOM 665 C CA . TRP A 1 79 ? 64.389 24.454 30.167 1.00 24.34 79 TRP A CA 1
ATOM 666 C C . TRP A 1 79 ? 65.518 24.667 29.157 1.00 24.34 79 TRP A C 1
ATOM 668 O O . TRP A 1 79 ? 65.364 24.441 27.958 1.00 24.34 79 TRP A O 1
ATOM 678 N N . SER A 1 80 ? 66.619 25.224 29.657 1.00 23.84 80 SER A N 1
ATOM 679 C CA . SER A 1 80 ? 67.652 25.876 28.853 1.00 23.84 80 SER A CA 1
ATOM 680 C C . SER A 1 80 ? 68.502 24.902 28.037 1.00 23.84 80 SER A C 1
ATOM 682 O O . SER A 1 80 ? 69.060 23.944 28.560 1.00 23.84 80 SER A O 1
ATOM 684 N N . SER A 1 81 ? 68.691 25.263 26.770 1.00 25.56 81 SER A N 1
ATOM 685 C CA . SER A 1 81 ? 69.996 25.464 26.122 1.00 25.56 81 SER A CA 1
ATOM 686 C C . SER A 1 81 ? 71.289 25.005 26.838 1.00 25.56 81 SER A C 1
ATOM 688 O O . SER A 1 81 ? 71.576 25.434 27.954 1.00 25.56 81 SER A O 1
ATOM 690 N N . VAL A 1 82 ? 72.153 24.377 26.021 1.00 24.20 82 VAL A N 1
ATOM 691 C CA . VAL A 1 82 ? 73.639 24.448 26.010 1.00 24.20 82 VAL A CA 1
ATOM 692 C C . VAL A 1 82 ? 74.440 23.475 26.907 1.00 24.20 82 VAL A C 1
ATOM 694 O O . VAL A 1 82 ? 74.767 23.747 28.052 1.00 24.20 82 VAL A O 1
ATOM 697 N N . SER A 1 83 ? 74.877 22.392 26.246 1.00 26.12 83 SER A N 1
ATOM 698 C CA . SER A 1 83 ? 76.255 21.859 26.167 1.00 26.12 83 SER A CA 1
ATOM 699 C C . SER A 1 83 ? 77.103 21.591 27.422 1.00 26.12 83 SER A C 1
ATOM 701 O O . SER A 1 83 ? 77.530 22.523 28.092 1.00 26.12 83 SER A O 1
ATOM 703 N N . ILE A 1 84 ? 77.663 20.370 27.493 1.00 25.64 84 ILE A N 1
ATOM 704 C CA . ILE A 1 84 ? 79.132 20.192 27.515 1.00 25.64 84 ILE A CA 1
ATOM 705 C C . ILE A 1 84 ? 79.592 18.824 26.952 1.00 25.64 84 ILE A C 1
ATOM 707 O O . ILE A 1 84 ? 78.952 17.793 27.119 1.00 25.64 84 ILE A O 1
ATOM 711 N N . LYS A 1 85 ? 80.725 18.906 26.241 1.00 25.95 85 LYS A N 1
ATOM 712 C CA . LYS A 1 85 ? 81.705 17.906 25.749 1.00 25.95 85 LYS A CA 1
ATOM 713 C C . LYS A 1 85 ? 81.947 16.697 26.687 1.00 25.95 85 LYS A C 1
ATOM 715 O O . LYS A 1 85 ? 81.752 16.835 27.883 1.00 25.95 85 LYS A O 1
ATOM 720 N N . ALA A 1 86 ? 82.570 15.573 26.306 1.00 25.36 86 ALA A N 1
ATOM 721 C CA . ALA A 1 86 ? 82.938 14.899 25.041 1.00 25.36 86 ALA A CA 1
ATOM 722 C C . ALA A 1 86 ? 83.614 13.550 25.436 1.00 25.36 86 ALA A C 1
ATOM 724 O O . ALA A 1 86 ? 84.060 13.414 26.574 1.00 25.36 86 ALA A O 1
ATOM 725 N N . SER A 1 87 ? 83.794 12.557 24.553 1.00 25.75 87 SER A N 1
ATOM 726 C CA . SER A 1 87 ? 85.079 12.344 23.845 1.00 25.75 87 SER A CA 1
ATOM 727 C C . SER A 1 87 ? 85.041 11.131 22.897 1.00 25.75 87 SER A C 1
ATOM 729 O O . SER A 1 87 ? 84.355 10.165 23.190 1.00 25.75 87 SER A O 1
ATOM 731 N N . LYS A 1 88 ? 85.826 11.229 21.806 1.00 26.92 88 LYS A N 1
ATOM 732 C CA . LYS A 1 88 ? 86.659 10.226 21.078 1.00 26.92 88 LYS A CA 1
ATOM 733 C C . LYS A 1 88 ? 86.370 8.712 21.289 1.00 26.92 88 LYS A C 1
ATOM 735 O O . LYS A 1 88 ? 86.194 8.273 22.411 1.00 26.92 88 LYS A O 1
ATOM 740 N N . SER A 1 89 ? 86.474 7.848 20.269 1.00 25.92 89 SER A N 1
ATOM 741 C CA . SER A 1 89 ? 87.540 7.853 19.243 1.00 25.92 89 SER A CA 1
ATOM 742 C C . SER A 1 89 ? 87.195 7.219 17.875 1.00 25.92 89 SER A C 1
ATOM 744 O O . SER A 1 89 ? 86.836 6.050 17.800 1.00 25.92 89 SER A O 1
ATOM 746 N N . SER A 1 90 ? 87.430 7.991 16.807 1.00 26.83 90 SER A N 1
ATOM 747 C CA . SER A 1 90 ? 88.074 7.621 15.524 1.00 26.83 90 SER A CA 1
ATOM 748 C C . SER A 1 90 ? 88.068 6.169 14.998 1.00 26.83 90 SER A C 1
ATOM 750 O O . SER A 1 90 ? 88.734 5.297 15.558 1.00 26.83 90 SER A O 1
ATOM 752 N N . SER A 1 91 ? 87.643 6.000 13.742 1.00 23.83 91 SER A N 1
ATOM 753 C CA . SER A 1 91 ? 88.594 5.661 12.658 1.00 23.83 91 SER A CA 1
ATOM 754 C C . SER A 1 91 ? 88.085 6.176 11.309 1.00 23.83 91 SER A C 1
ATOM 756 O O . SER A 1 91 ? 86.906 6.065 10.992 1.00 23.83 91 SER A O 1
ATOM 758 N N . GLU A 1 92 ? 88.991 6.754 10.535 1.00 23.55 92 GLU A N 1
ATOM 759 C CA . GLU A 1 92 ? 88.786 7.320 9.200 1.00 23.55 92 GLU A CA 1
ATOM 760 C C . GLU A 1 92 ? 89.705 6.541 8.228 1.00 23.55 92 GLU A C 1
ATOM 762 O O . GLU A 1 92 ? 90.647 5.901 8.701 1.00 23.55 92 GLU A O 1
ATOM 767 N N . ASN A 1 93 ? 89.521 6.700 6.906 1.00 25.02 93 ASN A N 1
ATOM 768 C CA . ASN A 1 93 ? 90.572 6.524 5.874 1.00 25.02 93 ASN A CA 1
ATOM 769 C C . ASN A 1 93 ? 91.004 5.064 5.503 1.00 25.02 93 ASN A C 1
ATOM 771 O O . ASN A 1 93 ? 90.904 4.151 6.313 1.00 25.02 93 ASN A O 1
ATOM 775 N N . VAL A 1 94 ? 91.470 4.745 4.275 1.00 25.22 94 VAL A N 1
ATOM 776 C CA . VAL A 1 94 ? 91.653 5.557 3.040 1.00 25.22 94 VAL A CA 1
ATOM 777 C C . VAL A 1 94 ? 91.747 4.693 1.758 1.00 25.22 94 VAL A C 1
ATOM 779 O O . VAL A 1 94 ? 91.782 3.469 1.836 1.00 25.22 94 VAL A O 1
ATOM 782 N N . THR A 1 95 ? 91.861 5.355 0.594 1.00 24.80 95 THR A N 1
ATOM 783 C CA . THR A 1 95 ? 92.232 4.838 -0.752 1.00 24.80 95 THR A CA 1
ATOM 784 C C . THR A 1 95 ? 91.312 3.816 -1.419 1.00 24.80 95 THR A C 1
ATOM 786 O O . THR A 1 95 ? 91.194 2.670 -1.004 1.00 24.80 95 THR A O 1
ATOM 789 N N . GLY A 1 96 ? 90.832 4.193 -2.605 1.00 27.94 96 GLY A N 1
ATOM 790 C CA . GLY A 1 96 ? 90.952 3.309 -3.760 1.00 27.94 96 GLY A CA 1
ATOM 791 C C . GLY A 1 96 ? 92.104 3.804 -4.635 1.00 27.94 96 GLY A C 1
ATOM 792 O O . GLY A 1 96 ? 92.235 5.011 -4.825 1.00 27.94 96 GLY A O 1
ATOM 793 N N . GLU A 1 97 ? 92.907 2.893 -5.177 1.00 23.88 97 GLU A N 1
ATOM 794 C CA . GLU A 1 97 ? 93.743 3.144 -6.356 1.00 23.88 97 GLU A CA 1
ATOM 795 C C . GLU A 1 97 ? 93.842 1.850 -7.193 1.00 23.88 97 GLU A C 1
ATOM 797 O O . GLU A 1 97 ? 93.271 0.822 -6.822 1.00 23.88 97 GLU A O 1
ATOM 802 N N . MET A 1 98 ? 94.432 1.923 -8.385 1.00 26.70 98 MET A N 1
ATOM 803 C CA . MET A 1 98 ? 94.197 0.978 -9.488 1.00 26.70 98 MET A CA 1
ATOM 804 C C . MET A 1 98 ? 95.349 -0.019 -9.741 1.00 26.70 98 MET A C 1
ATOM 806 O O . MET A 1 98 ? 96.446 0.144 -9.223 1.00 26.70 98 MET A O 1
ATOM 810 N N . VAL A 1 99 ? 95.090 -0.932 -10.698 1.00 24.81 99 VAL A N 1
ATOM 811 C CA . VAL A 1 99 ? 96.032 -1.606 -11.632 1.00 24.81 99 VAL A CA 1
ATOM 812 C C . VAL A 1 99 ? 96.317 -3.103 -11.383 1.00 24.81 99 VAL A C 1
ATOM 814 O O . VAL A 1 99 ? 97.191 -3.445 -10.603 1.00 24.81 99 VAL A O 1
ATOM 817 N N . ASN A 1 100 ? 95.662 -3.942 -12.212 1.00 26.77 100 ASN A N 1
ATOM 818 C CA . ASN A 1 100 ? 96.119 -5.220 -12.818 1.00 26.77 100 ASN A CA 1
ATOM 819 C C . ASN A 1 100 ? 96.579 -6.391 -11.890 1.00 26.77 100 ASN A C 1
ATOM 821 O O . ASN A 1 100 ? 96.802 -6.213 -10.706 1.00 26.77 100 ASN A O 1
ATOM 825 N N . GLN A 1 101 ? 96.689 -7.658 -12.332 1.00 27.09 101 GLN A N 1
ATOM 826 C CA . GLN A 1 101 ? 96.592 -8.278 -13.670 1.00 27.09 101 GLN A CA 1
ATOM 827 C C . GLN A 1 101 ? 96.105 -9.751 -13.578 1.00 27.09 101 GLN A C 1
ATOM 829 O O . GLN A 1 101 ? 96.179 -10.344 -12.509 1.00 27.09 101 GLN A O 1
ATOM 834 N N . GLU A 1 102 ? 95.738 -10.353 -14.724 1.00 24.05 102 GLU A N 1
ATOM 835 C CA . GLU A 1 102 ? 95.673 -11.821 -14.977 1.00 24.05 102 GLU A CA 1
ATOM 836 C C . GLU A 1 102 ? 94.679 -12.691 -14.157 1.00 24.05 102 GLU A C 1
ATOM 838 O O . GLU A 1 102 ? 94.037 -12.232 -13.223 1.00 24.05 102 GLU A O 1
ATOM 843 N N . SER A 1 103 ? 94.478 -13.984 -14.470 1.00 25.31 103 SER A N 1
ATOM 844 C CA . SER A 1 103 ? 94.080 -14.593 -15.765 1.00 25.31 103 SER A CA 1
ATOM 845 C C . SER A 1 103 ? 93.463 -15.999 -15.538 1.00 25.31 103 SER A C 1
ATOM 847 O O . SER A 1 103 ? 93.576 -16.538 -14.446 1.00 25.31 103 SER A O 1
ATOM 849 N N . CYS A 1 104 ? 92.854 -16.600 -16.578 1.00 23.23 104 CYS A N 1
ATOM 850 C CA . CYS A 1 104 ? 92.422 -18.018 -16.699 1.00 23.23 104 CYS A CA 1
ATOM 851 C C . CYS A 1 104 ? 91.428 -18.580 -15.638 1.00 23.23 104 CYS A C 1
ATOM 853 O O . CYS A 1 104 ? 91.723 -18.661 -14.459 1.00 23.23 104 CYS A O 1
ATOM 855 N N . GLN A 1 105 ? 90.175 -18.943 -15.955 1.00 29.73 105 GLN A N 1
ATOM 856 C CA . GLN A 1 105 ? 89.632 -20.000 -16.848 1.00 29.73 105 GLN A CA 1
ATOM 857 C C . GLN A 1 105 ? 89.579 -21.449 -16.297 1.00 29.73 105 GLN A C 1
ATOM 859 O O . GLN A 1 105 ? 90.575 -21.971 -15.813 1.00 29.73 105 GLN A O 1
ATOM 864 N N . LYS A 1 106 ? 88.449 -22.120 -16.633 1.00 32.00 106 LYS A N 1
ATOM 865 C CA . LYS A 1 106 ? 88.056 -23.555 -16.488 1.00 32.00 106 LYS A CA 1
ATOM 866 C C . LYS A 1 106 ? 87.390 -23.911 -15.142 1.00 32.00 106 LYS A C 1
ATOM 868 O O . LYS A 1 106 ? 87.788 -23.389 -14.115 1.00 32.00 106 LYS A O 1
ATOM 873 N N . ALA A 1 107 ? 86.352 -24.762 -15.071 1.00 28.23 107 ALA A N 1
ATOM 874 C CA . ALA A 1 107 ? 85.633 -25.598 -16.066 1.00 28.23 107 ALA A CA 1
ATOM 875 C C . ALA A 1 107 ? 84.221 -25.997 -15.518 1.00 28.23 107 ALA A C 1
ATOM 877 O O . ALA A 1 107 ? 84.005 -25.861 -14.323 1.00 28.23 107 ALA A O 1
ATOM 878 N N . ILE A 1 108 ? 83.214 -26.516 -16.255 1.00 27.09 108 ILE A N 1
ATOM 879 C CA . ILE A 1 108 ? 82.975 -26.664 -17.709 1.00 27.09 108 ILE A CA 1
ATOM 880 C C . ILE A 1 108 ? 81.449 -26.633 -18.030 1.00 27.09 108 ILE A C 1
ATOM 882 O O . ILE A 1 108 ? 80.650 -27.374 -17.468 1.00 27.09 108 ILE A O 1
ATOM 886 N N . ILE A 1 109 ? 81.079 -25.730 -18.943 1.00 28.66 109 ILE A N 1
ATOM 887 C CA . ILE A 1 109 ? 80.135 -25.809 -20.088 1.00 28.66 109 ILE A CA 1
ATOM 888 C C . ILE A 1 109 ? 79.035 -26.911 -20.136 1.00 28.66 109 ILE A C 1
ATOM 890 O O . ILE A 1 109 ? 79.320 -28.105 -20.147 1.00 28.66 109 ILE A O 1
ATOM 894 N N . LYS A 1 110 ? 77.794 -26.485 -20.454 1.00 24.12 110 LYS A N 1
ATOM 895 C CA . LYS A 1 110 ? 76.780 -27.239 -21.240 1.00 24.12 110 LYS A CA 1
ATOM 896 C C . LYS A 1 110 ? 76.252 -26.377 -22.413 1.00 24.12 110 LYS A C 1
ATOM 898 O O . LYS A 1 110 ? 75.915 -25.221 -22.156 1.00 24.12 110 LYS A O 1
ATOM 903 N N . PRO A 1 111 ? 76.119 -26.889 -23.658 1.00 37.78 111 PRO A N 1
ATOM 904 C CA . PRO A 1 111 ? 75.620 -26.103 -24.796 1.00 37.78 111 PRO A CA 1
ATOM 905 C C . PRO A 1 111 ? 74.228 -26.511 -25.348 1.00 37.78 111 PRO A C 1
ATOM 907 O O . PRO A 1 111 ? 73.937 -27.681 -25.562 1.00 37.78 111 PRO A O 1
ATOM 910 N N . ARG A 1 112 ? 73.403 -25.486 -25.616 1.00 28.20 112 ARG A N 1
ATOM 911 C CA . ARG A 1 112 ? 72.637 -25.179 -26.857 1.00 28.20 112 ARG A CA 1
ATOM 912 C C . ARG A 1 112 ? 72.182 -26.320 -27.810 1.00 28.20 112 ARG A C 1
ATOM 914 O O . ARG A 1 112 ? 73.031 -26.999 -28.376 1.00 28.20 112 ARG A O 1
ATOM 921 N N . ASN A 1 113 ? 70.876 -26.370 -28.151 1.00 27.45 113 ASN A N 1
ATOM 922 C CA . ASN A 1 113 ? 70.325 -26.173 -29.526 1.00 27.45 113 ASN A CA 1
ATOM 923 C C . ASN A 1 113 ? 68.781 -26.380 -29.636 1.00 27.45 113 ASN A C 1
ATOM 925 O O . ASN A 1 113 ? 68.125 -26.765 -28.673 1.00 27.45 113 ASN A O 1
ATOM 929 N N . GLN A 1 114 ? 68.210 -26.066 -30.812 1.00 27.73 114 GLN A N 1
ATOM 930 C CA . GLN A 1 114 ? 66.799 -26.186 -31.266 1.00 27.73 114 GLN A CA 1
ATOM 931 C C . GLN A 1 114 ? 66.774 -26.824 -32.692 1.00 27.73 114 GLN A C 1
ATOM 933 O O . GLN A 1 114 ? 67.839 -26.822 -33.314 1.00 27.73 114 GLN A O 1
ATOM 938 N N . PRO A 1 115 ? 65.624 -27.174 -33.337 1.00 48.47 115 PRO A N 1
ATOM 939 C CA . PRO A 1 115 ? 64.328 -27.624 -32.787 1.00 48.47 115 PRO A CA 1
ATOM 940 C C . PRO A 1 115 ? 63.806 -29.054 -33.191 1.00 48.47 115 PRO A C 1
ATOM 942 O O . PRO A 1 115 ? 63.995 -29.948 -32.376 1.00 48.47 115 PRO A O 1
ATOM 945 N N . PRO A 1 116 ? 63.043 -29.315 -34.292 1.00 46.41 116 PRO A N 1
ATOM 946 C CA . PRO A 1 116 ? 61.563 -29.313 -34.316 1.00 46.41 116 PRO A CA 1
ATOM 947 C C . PRO A 1 116 ? 60.831 -30.637 -34.694 1.00 46.41 116 PRO A C 1
ATOM 949 O O . PRO A 1 116 ? 61.290 -31.372 -35.556 1.00 46.41 116 PRO A O 1
ATOM 952 N N . LYS A 1 117 ? 59.564 -30.754 -34.233 1.00 27.56 117 LYS A N 1
ATOM 953 C CA . LYS A 1 117 ? 58.423 -31.572 -34.760 1.00 27.56 117 LYS A CA 1
ATOM 954 C C . LYS A 1 117 ? 58.504 -33.122 -34.768 1.00 27.56 117 LYS A C 1
ATOM 956 O O . LYS A 1 117 ? 59.478 -33.694 -35.220 1.00 27.56 117 LYS A O 1
ATOM 961 N N . GLN A 1 118 ? 57.337 -33.739 -34.482 1.00 23.69 118 GLN A N 1
ATOM 962 C CA . GLN A 1 118 ? 56.953 -35.157 -34.724 1.00 23.69 118 GLN A CA 1
ATOM 963 C C . GLN A 1 118 ? 57.821 -36.224 -34.002 1.00 23.69 118 GLN A C 1
ATOM 965 O O . GLN A 1 118 ? 58.910 -35.923 -33.543 1.00 23.69 118 GLN A O 1
ATOM 970 N N . ALA A 1 119 ? 57.427 -37.495 -33.854 1.00 23.59 119 ALA A N 1
ATOM 971 C CA . ALA A 1 119 ? 56.132 -38.148 -33.581 1.00 23.59 119 ALA A CA 1
ATOM 972 C C . ALA A 1 119 ? 56.424 -39.631 -33.213 1.00 23.59 119 ALA A C 1
ATOM 974 O O . ALA A 1 119 ? 57.473 -40.134 -33.596 1.00 23.59 119 ALA A O 1
ATOM 975 N N . GLU A 1 120 ? 55.480 -40.339 -32.568 1.00 25.33 120 GLU A N 1
ATOM 976 C CA . GLU A 1 120 ? 55.487 -41.816 -32.379 1.00 25.33 120 GLU A CA 1
ATOM 977 C C . GLU A 1 120 ? 56.633 -42.451 -31.533 1.00 25.33 120 GLU A C 1
ATOM 979 O O . GLU A 1 120 ? 57.635 -41.812 -31.253 1.00 25.33 120 GLU A O 1
ATOM 984 N N . THR A 1 121 ? 56.573 -43.710 -31.052 1.00 25.12 121 THR A N 1
ATOM 985 C CA . THR A 1 121 ? 55.450 -44.495 -30.471 1.00 25.12 121 THR A CA 1
ATOM 986 C C . THR A 1 121 ? 55.950 -45.532 -29.428 1.00 25.12 121 THR A C 1
ATOM 988 O O . THR A 1 121 ? 57.084 -45.980 -29.486 1.00 25.12 121 THR A O 1
ATOM 991 N N . LYS A 1 122 ? 55.035 -45.961 -28.532 1.00 27.27 122 LYS A N 1
ATOM 992 C CA . LYS A 1 122 ? 54.802 -47.335 -27.990 1.00 27.27 122 LYS A CA 1
ATOM 993 C C . LYS A 1 122 ? 55.998 -48.264 -27.658 1.00 27.27 122 LYS A C 1
ATOM 995 O O . LYS A 1 122 ? 56.720 -48.682 -28.551 1.00 27.27 122 LYS A O 1
ATOM 1000 N N . ARG A 1 123 ? 55.917 -48.910 -26.483 1.00 25.61 123 ARG A N 1
ATOM 1001 C CA . ARG A 1 123 ? 55.472 -50.326 -26.297 1.00 25.61 123 ARG A CA 1
ATOM 1002 C C . ARG A 1 123 ? 55.173 -50.565 -24.798 1.00 25.61 123 ARG A C 1
ATOM 1004 O O . ARG A 1 123 ? 55.960 -50.131 -23.974 1.00 25.61 123 ARG A O 1
ATOM 1011 N N . SER A 1 124 ? 53.968 -50.976 -24.366 1.00 28.67 124 SER A N 1
ATOM 1012 C CA . SER A 1 124 ? 53.198 -52.241 -24.550 1.00 28.67 124 SER A CA 1
ATOM 1013 C C . SER A 1 124 ? 53.699 -53.373 -23.640 1.00 28.67 124 SER A C 1
ATOM 1015 O O . SER A 1 124 ? 54.906 -53.534 -23.534 1.00 28.67 124 SER A O 1
ATOM 1017 N N . LEU A 1 125 ? 52.854 -54.184 -22.991 1.00 27.98 125 LEU A N 1
ATOM 1018 C CA . LEU A 1 125 ? 51.972 -55.263 -23.511 1.00 27.98 125 LEU A CA 1
ATOM 1019 C C . LEU A 1 125 ? 50.824 -55.517 -22.479 1.00 27.98 125 LEU A C 1
ATOM 1021 O O . LEU A 1 125 ? 50.943 -55.022 -21.366 1.00 27.98 125 LEU A O 1
ATOM 1025 N N . VAL A 1 126 ? 49.702 -56.232 -22.693 1.00 27.17 126 VAL A N 1
ATOM 1026 C CA . VAL A 1 126 ? 49.153 -57.110 -23.765 1.00 27.17 126 VAL A CA 1
ATOM 1027 C C . VAL A 1 126 ? 47.594 -57.015 -23.666 1.00 27.17 126 VAL A C 1
ATOM 1029 O O . VAL A 1 126 ? 47.093 -56.878 -22.557 1.00 27.17 126 VAL A O 1
ATOM 1032 N N . LYS A 1 127 ? 46.803 -56.769 -24.737 1.00 29.56 127 LYS A N 1
ATOM 1033 C CA . LYS A 1 127 ? 46.211 -57.699 -25.755 1.00 29.56 127 LYS A CA 1
ATOM 1034 C C . LYS A 1 127 ? 45.157 -58.684 -25.185 1.00 29.56 127 LYS A C 1
ATOM 1036 O O . LYS A 1 127 ? 45.381 -59.177 -24.095 1.00 29.56 127 LYS A O 1
ATOM 1041 N N . LEU A 1 128 ? 44.061 -59.103 -25.847 1.00 27.08 128 LEU A N 1
ATOM 1042 C CA . LEU A 1 128 ? 43.346 -58.867 -27.144 1.00 27.08 128 LEU A CA 1
ATOM 1043 C C . LEU A 1 128 ? 41.889 -59.432 -26.964 1.00 27.08 128 LEU A C 1
ATOM 1045 O O . LEU A 1 128 ? 41.628 -59.935 -25.878 1.00 27.08 128 LEU A O 1
ATOM 1049 N N . LEU A 1 129 ? 40.863 -59.451 -27.842 1.00 28.12 129 LEU A N 1
ATOM 1050 C CA . LEU A 1 129 ? 40.492 -59.112 -29.251 1.00 28.12 129 LEU A CA 1
ATOM 1051 C C . LEU A 1 129 ? 38.985 -58.641 -29.196 1.00 28.12 129 LEU A C 1
ATOM 1053 O O . LEU A 1 129 ? 38.452 -58.530 -28.099 1.00 28.12 129 LEU A O 1
ATOM 1057 N N . GLY A 1 130 ? 38.193 -58.356 -30.247 1.00 25.12 130 GLY A N 1
ATOM 1058 C CA . GLY A 1 130 ? 38.431 -58.281 -31.695 1.00 25.12 130 GLY A CA 1
ATOM 1059 C C . GLY A 1 130 ? 37.229 -57.754 -32.525 1.00 25.12 130 GLY A C 1
ATOM 1060 O O . GLY A 1 130 ? 36.099 -58.173 -32.324 1.00 25.12 130 GLY A O 1
ATOM 1061 N N . THR A 1 131 ? 37.530 -56.824 -33.444 1.00 24.92 131 THR A N 1
ATOM 1062 C CA . THR A 1 131 ? 36.903 -56.437 -34.747 1.00 24.92 131 THR A CA 1
ATOM 1063 C C . THR A 1 131 ? 35.599 -57.089 -35.272 1.00 24.92 131 THR A C 1
ATOM 1065 O O . THR A 1 131 ? 35.500 -58.311 -35.258 1.00 24.92 131 THR A O 1
ATOM 1068 N N . GLY A 1 132 ? 34.705 -56.311 -35.936 1.00 24.56 132 GLY A N 1
ATOM 1069 C CA . GLY A 1 132 ? 33.492 -56.885 -36.579 1.00 24.56 132 GLY A CA 1
ATOM 1070 C C . GLY A 1 132 ? 32.595 -56.112 -37.593 1.00 24.56 132 GLY A C 1
ATOM 1071 O O . GLY A 1 132 ? 31.537 -56.643 -37.894 1.00 24.56 132 GLY A O 1
ATOM 1072 N N . SER A 1 133 ? 32.964 -54.954 -38.169 1.00 25.78 133 SER A N 1
ATOM 1073 C CA . SER A 1 133 ? 32.330 -54.355 -39.391 1.00 25.78 133 SER A CA 1
ATOM 1074 C C . SER A 1 133 ? 30.791 -54.061 -39.424 1.00 25.78 133 SER A C 1
ATOM 1076 O O . SER A 1 133 ? 30.099 -54.129 -38.416 1.00 25.78 133 SER A O 1
ATOM 1078 N N . VAL A 1 134 ? 30.288 -53.565 -40.572 1.00 28.75 134 VAL A N 1
ATOM 1079 C CA . VAL A 1 134 ? 29.040 -52.773 -40.824 1.00 28.75 134 VAL A CA 1
ATOM 1080 C C . VAL A 1 134 ? 28.713 -52.901 -42.348 1.00 28.75 134 VAL A C 1
ATOM 1082 O O . VAL A 1 134 ? 29.710 -53.055 -43.062 1.00 28.75 134 VAL A O 1
ATOM 1085 N N . PRO A 1 135 ? 27.456 -52.865 -42.909 1.00 39.50 135 PRO A N 1
ATOM 1086 C CA . PRO A 1 135 ? 26.336 -51.938 -42.592 1.00 39.50 135 PRO A CA 1
ATOM 1087 C C . PRO A 1 135 ? 24.840 -52.413 -42.764 1.00 39.50 135 PRO A C 1
ATOM 1089 O O . PRO A 1 135 ? 24.555 -53.477 -43.291 1.00 39.50 135 PRO A O 1
ATOM 1092 N N . THR A 1 136 ? 23.899 -51.520 -42.386 1.00 25.73 136 THR A N 1
ATOM 1093 C CA . THR A 1 136 ? 22.533 -51.203 -42.939 1.00 25.73 136 THR A CA 1
ATOM 1094 C C . THR A 1 136 ? 21.412 -52.233 -43.271 1.00 25.73 136 THR A C 1
ATOM 1096 O O . THR A 1 136 ? 21.617 -53.252 -43.912 1.00 25.73 136 THR A O 1
ATOM 1099 N N . THR A 1 137 ? 20.167 -51.754 -43.043 1.00 23.33 137 THR A N 1
ATOM 1100 C CA . THR A 1 137 ? 18.867 -51.991 -43.756 1.00 23.33 137 THR A CA 1
ATOM 1101 C C . THR A 1 137 ? 18.008 -53.270 -43.578 1.00 23.33 137 THR A C 1
ATOM 1103 O O . THR A 1 137 ? 18.290 -54.308 -44.150 1.00 23.33 137 THR A O 1
ATOM 1106 N N . ASN A 1 138 ? 16.821 -53.042 -42.979 1.00 24.55 138 ASN A N 1
ATOM 1107 C CA . ASN A 1 138 ? 15.447 -53.424 -43.399 1.00 24.55 138 ASN A CA 1
ATOM 1108 C C . ASN A 1 138 ? 14.900 -54.884 -43.433 1.00 24.55 138 ASN A C 1
ATOM 1110 O O . ASN A 1 138 ? 15.506 -55.810 -43.954 1.00 24.55 138 ASN A O 1
ATOM 1114 N N . THR A 1 139 ? 13.582 -54.943 -43.140 1.00 24.61 139 THR A N 1
ATOM 1115 C CA . THR A 1 139 ? 12.511 -55.869 -43.627 1.00 24.61 139 THR A CA 1
ATOM 1116 C C . THR A 1 139 ? 12.262 -57.242 -42.963 1.00 24.61 139 THR A C 1
ATOM 1118 O O . THR A 1 139 ? 13.157 -58.067 -42.911 1.00 24.61 139 THR A O 1
ATOM 1121 N N . SER A 1 140 ? 10.975 -57.487 -42.616 1.00 25.66 140 SER A N 1
ATOM 1122 C CA . SER A 1 140 ? 10.189 -58.766 -42.597 1.00 25.66 140 SER A CA 1
ATOM 1123 C C . SER A 1 140 ? 10.723 -60.043 -41.893 1.00 25.66 140 SER A C 1
ATOM 1125 O O . SER A 1 140 ? 11.914 -60.286 -41.846 1.00 25.66 140 SER A O 1
ATOM 1127 N N . GLY A 1 141 ? 9.900 -60.979 -41.388 1.00 23.22 141 GLY A N 1
ATOM 1128 C CA . GLY A 1 141 ? 8.433 -61.020 -41.218 1.00 23.22 141 GLY A CA 1
ATOM 1129 C C . GLY A 1 141 ? 7.799 -62.414 -41.466 1.00 23.22 141 GLY A C 1
ATOM 1130 O O . GLY A 1 141 ? 8.109 -63.038 -42.470 1.00 23.22 141 GLY A O 1
ATOM 1131 N N . MET A 1 142 ? 6.821 -62.813 -40.626 1.00 24.80 142 MET A N 1
ATOM 1132 C CA . MET A 1 142 ? 5.846 -63.931 -40.802 1.00 24.80 142 MET A CA 1
ATOM 1133 C C . MET A 1 142 ? 6.306 -65.416 -40.652 1.00 24.80 142 MET A C 1
ATOM 1135 O O . MET A 1 142 ? 7.431 -65.764 -40.974 1.00 24.80 142 MET A O 1
ATOM 1139 N N . GLY A 1 143 ? 5.369 -66.298 -40.227 1.00 22.36 143 GLY A N 1
ATOM 1140 C CA . GLY A 1 143 ? 5.475 -67.788 -40.169 1.00 22.36 143 GLY A CA 1
ATOM 1141 C C . GLY A 1 143 ? 5.847 -68.355 -38.777 1.00 22.36 143 GLY A C 1
ATOM 1142 O O . GLY A 1 143 ? 6.937 -68.054 -38.315 1.00 22.36 143 GLY A O 1
ATOM 1143 N N . LYS A 1 144 ? 5.041 -69.079 -37.963 1.00 26.78 144 LYS A N 1
ATOM 1144 C CA . LYS A 1 144 ? 3.989 -70.135 -38.125 1.00 26.78 144 LYS A CA 1
ATOM 1145 C C . LYS A 1 144 ? 4.524 -71.467 -38.700 1.00 26.78 144 LYS A C 1
ATOM 1147 O O . LYS A 1 144 ? 5.299 -71.415 -39.641 1.00 26.78 144 LYS A O 1
ATOM 1152 N N . THR A 1 145 ? 4.146 -72.662 -38.201 1.00 24.98 145 THR A N 1
ATOM 1153 C CA . THR A 1 145 ? 2.780 -73.117 -37.807 1.00 24.98 145 THR A CA 1
ATOM 1154 C C . THR A 1 145 ? 2.563 -73.718 -36.384 1.00 24.98 145 THR A C 1
ATOM 1156 O O . THR A 1 145 ? 2.429 -72.929 -35.453 1.00 24.98 145 THR A O 1
ATOM 1159 N N . VAL A 1 146 ? 2.315 -75.041 -36.255 1.00 26.98 146 VAL A N 1
ATOM 1160 C CA . VAL A 1 146 ? 1.452 -75.783 -35.269 1.00 26.98 146 VAL A CA 1
ATOM 1161 C C . VAL A 1 146 ? 1.974 -77.261 -35.186 1.00 26.98 146 VAL A C 1
ATOM 1163 O O . VAL A 1 146 ? 2.665 -77.646 -36.127 1.00 26.98 146 VAL A O 1
ATOM 1166 N N . PHE A 1 147 ? 1.896 -78.084 -34.112 1.00 23.58 147 PHE A N 1
ATOM 1167 C CA . PHE A 1 147 ? 0.767 -78.832 -33.470 1.00 23.58 147 PHE A CA 1
ATOM 1168 C C . PHE A 1 147 ? 1.087 -79.154 -31.970 1.00 23.58 147 PHE A C 1
ATOM 1170 O O . PHE A 1 147 ? 2.266 -79.288 -31.655 1.00 23.58 147 PHE A O 1
ATOM 1177 N N . ASP A 1 148 ? 0.180 -79.109 -30.963 1.00 26.75 148 ASP A N 1
ATOM 1178 C CA . ASP A 1 148 ? -1.127 -79.814 -30.724 1.00 26.75 148 ASP A CA 1
ATOM 1179 C C . ASP A 1 148 ? -0.890 -81.285 -30.246 1.00 26.75 148 ASP A C 1
ATOM 1181 O O . ASP A 1 148 ? 0.066 -81.890 -30.723 1.00 26.75 148 ASP A O 1
ATOM 1185 N N . GLN A 1 149 ? -1.588 -81.965 -29.309 1.00 27.67 149 GLN A N 1
ATOM 1186 C CA . GLN A 1 149 ? -2.951 -81.915 -28.698 1.00 27.67 149 GLN A CA 1
ATOM 1187 C C . GLN A 1 149 ? -2.886 -82.072 -27.133 1.00 27.67 149 GLN A C 1
ATOM 1189 O O . GLN A 1 149 ? -1.799 -81.913 -26.585 1.00 27.67 149 GLN A O 1
ATOM 1194 N N . SER A 1 150 ? -3.913 -82.339 -26.289 1.00 25.22 150 SER A N 1
ATOM 1195 C CA . SER A 1 150 ? -5.307 -82.833 -26.445 1.00 25.22 150 SER A CA 1
ATOM 1196 C C . SER A 1 150 ? -6.283 -82.366 -25.332 1.00 25.22 150 SER A C 1
ATOM 1198 O O . SER A 1 150 ? -5.863 -81.845 -24.301 1.00 25.22 150 SER A O 1
ATOM 1200 N N . GLU A 1 151 ? -7.590 -82.531 -25.588 1.00 21.09 151 GLU A N 1
ATOM 1201 C CA . GLU A 1 151 ? -8.761 -81.967 -24.867 1.00 21.09 151 GLU A CA 1
ATOM 1202 C C . GLU A 1 151 ? -9.548 -83.093 -24.089 1.00 21.09 151 GLU A C 1
ATOM 1204 O O . GLU A 1 151 ? -8.874 -84.082 -23.793 1.00 21.09 151 GLU A O 1
ATOM 1209 N N . PRO A 1 152 ? -10.872 -83.077 -23.714 1.00 37.47 152 PRO A N 1
ATOM 1210 C CA . PRO A 1 152 ? -11.992 -82.209 -24.139 1.00 37.47 152 PRO A CA 1
ATOM 1211 C C . PRO A 1 152 ? -13.024 -81.696 -23.089 1.00 37.47 152 PRO A C 1
ATOM 1213 O O . PRO A 1 152 ? -13.320 -82.350 -22.096 1.00 37.47 152 PRO A O 1
ATOM 1216 N N . SER A 1 153 ? -13.656 -80.561 -23.446 1.00 27.58 153 SER A N 1
ATOM 1217 C CA . SER A 1 153 ? -15.095 -80.162 -23.368 1.00 27.58 153 SER A CA 1
ATOM 1218 C C . SER A 1 153 ? -16.010 -80.538 -22.164 1.00 27.58 153 SER A C 1
ATOM 1220 O O . SER A 1 153 ? -15.918 -81.609 -21.585 1.00 27.58 153 SER A O 1
ATOM 1222 N N . THR A 1 154 ? -17.027 -79.757 -21.760 1.00 25.28 154 THR A N 1
ATOM 1223 C CA . THR A 1 154 ? -17.943 -78.804 -22.452 1.00 25.28 154 THR A CA 1
ATOM 1224 C C . THR A 1 154 ? -18.370 -77.688 -21.454 1.00 25.28 154 THR A C 1
ATOM 1226 O O . THR A 1 154 ? -18.093 -77.837 -20.270 1.00 25.28 154 THR A O 1
ATOM 1229 N N . SER A 1 155 ? -19.093 -76.583 -21.722 1.00 22.52 155 SER A N 1
ATOM 1230 C CA . SER A 1 155 ? -19.518 -75.749 -22.883 1.00 22.52 155 SER A CA 1
ATOM 1231 C C . SER A 1 155 ? -19.909 -74.342 -22.301 1.00 22.52 155 SER A C 1
ATOM 1233 O O . SER A 1 155 ? -19.527 -74.074 -21.167 1.00 22.52 155 SER A O 1
ATOM 1235 N N . LYS A 1 156 ? -20.611 -73.351 -22.894 1.00 24.16 156 LYS A N 1
ATOM 1236 C CA . LYS A 1 156 ? -21.442 -73.179 -24.114 1.00 24.16 156 LYS A CA 1
ATOM 1237 C C . LYS A 1 156 ? -21.528 -71.670 -24.493 1.00 24.16 156 LYS A C 1
ATOM 1239 O O . LYS A 1 156 ? -20.963 -70.830 -23.803 1.00 24.16 156 LYS A O 1
ATOM 1244 N N . ILE A 1 157 ? -22.229 -71.333 -25.581 1.00 22.33 157 ILE A N 1
ATOM 1245 C CA . ILE A 1 157 ? -22.390 -69.993 -26.220 1.00 22.33 157 ILE A CA 1
ATOM 1246 C C . ILE A 1 157 ? -23.793 -69.907 -26.880 1.00 22.33 157 ILE A C 1
ATOM 1248 O O . ILE A 1 157 ? -24.402 -70.982 -26.968 1.00 22.33 157 ILE A O 1
ATOM 1252 N N . PRO A 1 158 ? -24.361 -68.749 -27.336 1.00 33.62 158 PRO A N 1
ATOM 1253 C CA . PRO A 1 158 ? -23.776 -67.469 -27.835 1.00 33.62 158 PRO A CA 1
ATOM 1254 C C . PRO A 1 158 ? -24.402 -66.210 -27.126 1.00 33.62 158 PRO A C 1
ATOM 1256 O O . PRO A 1 158 ? -24.840 -66.411 -25.993 1.00 33.62 158 PRO A O 1
ATOM 1259 N N . PRO A 1 159 ? -24.514 -64.949 -27.661 1.00 29.25 159 PRO A N 1
ATOM 1260 C CA . PRO A 1 159 ? -24.068 -64.333 -28.935 1.00 29.25 159 PRO A CA 1
ATOM 1261 C C . PRO A 1 159 ? -23.388 -62.925 -28.841 1.00 29.25 159 PRO A C 1
ATOM 1263 O O . PRO A 1 159 ? -22.944 -62.498 -27.779 1.00 29.25 159 PRO A O 1
ATOM 1266 N N . LEU A 1 160 ? -23.258 -62.221 -29.985 1.00 20.44 160 LEU A N 1
ATOM 1267 C CA . LEU A 1 160 ? -22.418 -61.025 -30.212 1.00 20.44 160 LEU A CA 1
ATOM 1268 C C . LEU A 1 160 ? -23.137 -59.648 -30.241 1.00 20.44 160 LEU A C 1
ATOM 1270 O O . LEU A 1 160 ? -24.307 -59.538 -30.582 1.00 20.44 160 LEU A O 1
ATOM 1274 N N . GLN A 1 161 ? -22.328 -58.609 -29.976 1.00 33.59 161 GLN A N 1
ATOM 1275 C CA . GLN A 1 161 ? -22.283 -57.231 -30.528 1.00 33.59 161 GLN A CA 1
ATOM 1276 C C . GLN A 1 161 ? -23.504 -56.590 -31.238 1.00 33.59 161 GLN A C 1
ATOM 1278 O O . GLN A 1 161 ? -23.852 -56.972 -32.351 1.00 33.59 161 GLN A O 1
ATOM 1283 N N . VAL A 1 162 ? -23.928 -55.422 -30.721 1.00 20.72 162 VAL A N 1
ATOM 1284 C CA . VAL A 1 162 ? -24.373 -54.228 -31.490 1.00 20.72 162 VAL A CA 1
ATOM 1285 C C . VAL A 1 162 ? -23.819 -52.960 -30.787 1.00 20.72 162 VAL A C 1
ATOM 1287 O O . VAL A 1 162 ? -23.420 -53.027 -29.625 1.00 20.72 162 VAL A O 1
ATOM 1290 N N . ASN A 1 163 ? -23.719 -51.822 -31.486 1.00 23.95 163 ASN A N 1
ATOM 1291 C CA . ASN A 1 163 ? -23.109 -50.554 -31.025 1.00 23.95 163 ASN A CA 1
ATOM 1292 C C . ASN A 1 163 ? -24.126 -49.531 -30.436 1.00 23.95 163 ASN A C 1
ATOM 1294 O O . ASN A 1 163 ? -25.327 -49.766 -30.510 1.00 23.95 163 ASN A O 1
ATOM 1298 N N . ILE A 1 164 ? -23.629 -48.344 -30.005 1.00 23.00 164 ILE A N 1
ATOM 1299 C CA . ILE A 1 164 ? -24.361 -47.083 -29.646 1.00 23.00 164 ILE A CA 1
ATOM 1300 C C . ILE A 1 164 ? -24.856 -46.997 -28.167 1.00 23.00 164 ILE A C 1
ATOM 1302 O O . ILE A 1 164 ? -25.508 -47.924 -27.703 1.00 23.00 164 ILE A O 1
ATOM 1306 N N . PRO A 1 165 ? -24.697 -45.871 -27.415 1.00 24.41 165 PRO A N 1
ATOM 1307 C CA . PRO A 1 165 ? -23.587 -44.904 -27.337 1.00 24.41 165 PRO A CA 1
ATOM 1308 C C . PRO A 1 165 ? -23.130 -44.601 -25.873 1.00 24.41 165 PRO A C 1
ATOM 1310 O O . PRO A 1 165 ? -23.936 -44.372 -24.969 1.00 24.41 165 PRO A O 1
ATOM 1313 N N . SER A 1 166 ? -21.826 -44.475 -25.601 1.00 23.00 166 SER A N 1
ATOM 1314 C CA . SER A 1 166 ? -21.331 -44.217 -24.231 1.00 23.00 166 SER A CA 1
ATOM 1315 C C . SER A 1 166 ? -21.474 -42.747 -23.772 1.00 23.00 166 SER A C 1
ATOM 1317 O O . SER A 1 166 ? -20.683 -41.890 -24.183 1.00 23.00 166 SER A O 1
ATOM 1319 N N . LYS A 1 167 ? -22.419 -42.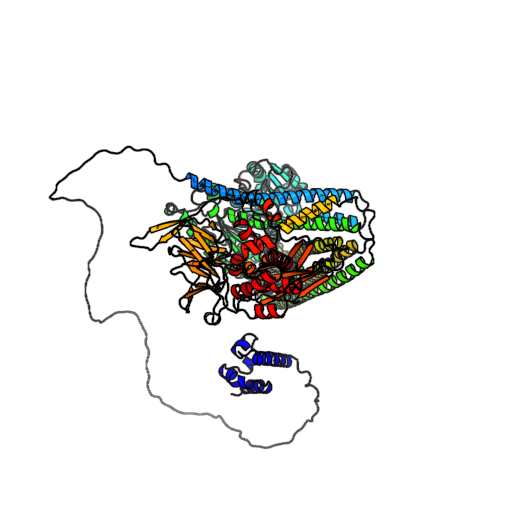455 -22.861 1.00 26.31 167 LYS A N 1
ATOM 1320 C CA . LYS A 1 167 ? -22.513 -41.160 -22.141 1.00 26.31 167 LYS A CA 1
ATOM 1321 C C . LYS A 1 167 ? -21.224 -40.858 -21.354 1.00 26.31 167 LYS A C 1
ATOM 1323 O O . LYS A 1 167 ? -20.676 -41.738 -20.692 1.00 26.31 167 LYS A O 1
ATOM 1328 N N . ARG A 1 168 ? -20.752 -39.605 -21.390 1.00 26.98 168 ARG A N 1
ATOM 1329 C CA . ARG A 1 168 ? -19.534 -39.149 -20.687 1.00 26.98 168 ARG A CA 1
ATOM 1330 C C . ARG A 1 168 ? -19.856 -38.548 -19.314 1.00 26.98 168 ARG A C 1
ATOM 1332 O O . ARG A 1 168 ? -20.855 -37.862 -19.154 1.00 26.98 168 ARG A O 1
ATOM 1339 N N . LYS A 1 169 ? -18.963 -38.754 -18.338 1.00 28.50 169 LYS A N 1
ATOM 1340 C CA . LYS A 1 169 ? -19.031 -38.179 -16.976 1.00 28.50 169 LYS A CA 1
ATOM 1341 C C . LYS A 1 169 ? -18.480 -36.738 -16.909 1.00 28.50 169 LYS A C 1
ATOM 1343 O O . LYS A 1 169 ? -17.661 -36.433 -16.047 1.00 28.50 169 LYS A O 1
ATOM 1348 N N . SER A 1 170 ? -18.841 -35.874 -17.857 1.00 29.11 170 SER A N 1
ATOM 1349 C CA . SER A 1 170 ? -18.287 -34.510 -17.968 1.00 29.11 170 SER A CA 1
ATOM 1350 C C . SER A 1 170 ? -19.029 -33.462 -17.128 1.00 29.11 170 SER A C 1
ATOM 1352 O O . SER A 1 170 ? -18.417 -32.503 -16.655 1.00 29.11 170 SER A O 1
ATOM 1354 N N . ASP A 1 171 ? -20.333 -33.638 -16.924 1.00 27.17 171 ASP A N 1
ATOM 1355 C CA . ASP A 1 171 ? -21.216 -32.480 -16.721 1.00 27.17 171 ASP A CA 1
ATOM 1356 C C . ASP A 1 171 ? -21.375 -32.102 -15.233 1.00 27.17 171 ASP A C 1
ATOM 1358 O O . ASP A 1 171 ? -21.354 -30.922 -14.873 1.00 27.17 171 ASP A O 1
ATOM 1362 N N . GLU A 1 172 ? -21.409 -33.093 -14.334 1.00 27.72 172 GLU A N 1
ATOM 1363 C CA . GLU A 1 172 ? -21.501 -32.884 -12.875 1.00 27.72 172 GLU A CA 1
ATOM 1364 C C . GLU A 1 172 ? -20.276 -32.144 -12.301 1.00 27.72 172 GLU A C 1
ATOM 1366 O O . GLU A 1 172 ? -20.388 -31.352 -11.358 1.00 27.72 172 GLU A O 1
ATOM 1371 N N . ALA A 1 173 ? -19.096 -32.356 -12.897 1.00 28.66 173 ALA A N 1
ATOM 1372 C CA . ALA A 1 173 ? -17.847 -31.732 -12.466 1.00 28.66 173 ALA A CA 1
ATOM 1373 C C . ALA A 1 173 ? -17.815 -30.217 -12.746 1.00 28.66 173 ALA A C 1
ATOM 1375 O O . ALA A 1 173 ? -17.281 -29.452 -11.938 1.00 28.66 173 ALA A O 1
ATOM 1376 N N . HIS A 1 174 ? -18.420 -29.766 -13.851 1.00 29.34 174 HIS A N 1
ATOM 1377 C CA . HIS A 1 174 ? -18.541 -28.338 -14.160 1.00 29.34 174 HIS A CA 1
ATOM 1378 C C . HIS A 1 174 ? -19.550 -27.638 -13.237 1.00 29.34 174 HIS A C 1
ATOM 1380 O O . HIS A 1 174 ? -19.259 -26.548 -12.734 1.00 29.34 174 HIS A O 1
ATOM 1386 N N . ALA A 1 175 ? -20.687 -28.278 -12.942 1.00 25.86 175 ALA A N 1
ATOM 1387 C CA . ALA A 1 175 ? -21.708 -27.726 -12.050 1.00 25.86 175 ALA A CA 1
ATOM 1388 C C . ALA A 1 175 ? -21.160 -27.437 -10.635 1.00 25.86 175 ALA A C 1
ATOM 1390 O O . ALA A 1 175 ? -21.292 -26.320 -10.128 1.00 25.86 175 ALA A O 1
ATOM 1391 N N . ASN A 1 176 ? -20.469 -28.405 -10.020 1.00 28.42 176 ASN A N 1
ATOM 1392 C CA . ASN A 1 176 ? -19.979 -28.280 -8.637 1.00 28.42 176 ASN A CA 1
ATOM 1393 C C . ASN A 1 176 ? -18.794 -27.287 -8.497 1.00 28.42 176 ASN A C 1
ATOM 1395 O O . ASN A 1 176 ? -18.585 -26.686 -7.440 1.00 28.42 176 ASN A O 1
ATOM 1399 N N . LYS A 1 177 ? -18.037 -27.036 -9.581 1.00 31.91 177 LYS A N 1
ATOM 1400 C CA . LYS A 1 177 ? -17.023 -25.961 -9.618 1.00 31.91 177 LYS A CA 1
ATOM 1401 C C . LYS A 1 177 ? -17.688 -24.572 -9.672 1.00 31.91 177 LYS A C 1
ATOM 1403 O O . LYS A 1 177 ? -17.189 -23.634 -9.047 1.00 31.91 177 LYS A O 1
ATOM 1408 N N . GLN A 1 178 ? -18.831 -24.434 -10.358 1.00 28.89 178 GLN A N 1
ATOM 1409 C CA . GLN A 1 178 ? -19.577 -23.171 -10.437 1.00 28.89 178 GLN A CA 1
ATOM 1410 C C . GLN A 1 178 ? -20.283 -22.790 -9.126 1.00 28.89 178 GLN A C 1
ATOM 1412 O O . GLN A 1 178 ? -20.226 -21.617 -8.758 1.00 28.89 178 GLN A O 1
ATOM 1417 N N . THR A 1 179 ? -20.906 -23.721 -8.390 1.00 26.66 179 THR A N 1
ATOM 1418 C CA . THR A 1 179 ? -21.585 -23.398 -7.113 1.00 26.66 179 THR A CA 1
ATOM 1419 C C . THR A 1 179 ? -20.624 -22.829 -6.072 1.00 26.66 179 THR A C 1
ATOM 1421 O O . THR A 1 179 ? -20.887 -21.760 -5.522 1.00 26.66 179 THR A O 1
ATOM 1424 N N . LYS A 1 180 ? -19.458 -23.453 -5.862 1.00 28.72 180 LYS A N 1
ATOM 1425 C CA . LYS A 1 180 ? -18.466 -22.949 -4.891 1.00 28.72 180 LYS A CA 1
ATOM 1426 C C . LYS A 1 180 ? -17.825 -21.619 -5.316 1.00 28.72 180 LYS A C 1
ATOM 1428 O O . LYS A 1 180 ? -17.518 -20.794 -4.455 1.00 28.72 180 LYS A O 1
ATOM 1433 N N . LYS A 1 181 ? -17.687 -21.358 -6.626 1.00 30.66 181 LYS A N 1
ATOM 1434 C CA . LYS A 1 181 ? -17.272 -20.041 -7.155 1.00 30.66 181 LYS A CA 1
ATOM 1435 C C . LYS A 1 181 ? -18.375 -18.991 -6.917 1.00 30.66 181 LYS A C 1
ATOM 1437 O O . LYS A 1 181 ? -18.072 -17.910 -6.423 1.00 30.66 181 LYS A O 1
ATOM 1442 N N . ARG A 1 182 ? -19.653 -19.334 -7.147 1.00 27.38 182 ARG A N 1
ATOM 1443 C CA . ARG A 1 182 ? -20.824 -18.476 -6.862 1.00 27.38 182 ARG A CA 1
ATOM 1444 C C . ARG A 1 182 ? -20.963 -18.118 -5.380 1.00 27.38 182 ARG A C 1
ATOM 1446 O O . ARG A 1 182 ? -21.184 -16.952 -5.090 1.00 27.38 182 ARG A O 1
ATOM 1453 N N . GLN A 1 183 ? -20.804 -19.061 -4.450 1.00 28.97 183 GLN A N 1
ATOM 1454 C CA . GLN A 1 183 ? -20.980 -18.796 -3.012 1.00 28.97 183 GLN A CA 1
ATOM 1455 C C . GLN A 1 183 ? -19.918 -17.849 -2.439 1.00 28.97 183 GLN A C 1
ATOM 1457 O O . GLN A 1 183 ? -20.254 -16.911 -1.720 1.00 28.97 183 GLN A O 1
ATOM 1462 N N . ARG A 1 184 ? -18.640 -18.034 -2.802 1.00 28.58 184 ARG A N 1
ATOM 1463 C CA . ARG A 1 184 ? -17.565 -17.134 -2.347 1.00 28.58 184 ARG A CA 1
ATOM 1464 C C . ARG A 1 184 ? -17.715 -15.726 -2.938 1.00 28.58 184 ARG A C 1
ATOM 1466 O O . ARG A 1 184 ? -17.513 -14.745 -2.232 1.00 28.58 184 ARG A O 1
ATOM 1473 N N . VAL A 1 185 ? -18.150 -15.639 -4.198 1.00 30.89 185 VAL A N 1
ATOM 1474 C CA . VAL A 1 185 ? -18.517 -14.376 -4.859 1.00 30.89 185 VAL A CA 1
ATOM 1475 C C . VAL A 1 185 ? -19.766 -13.743 -4.231 1.00 30.89 185 VAL A C 1
ATOM 1477 O O . VAL A 1 185 ? -19.821 -12.526 -4.128 1.00 30.89 185 VAL A O 1
ATOM 1480 N N . ALA A 1 186 ? -20.748 -14.522 -3.769 1.00 28.41 186 ALA A N 1
ATOM 1481 C CA . ALA A 1 186 ? -21.938 -13.996 -3.099 1.00 28.41 186 ALA A CA 1
ATOM 1482 C C . ALA A 1 186 ? -21.605 -13.362 -1.739 1.00 28.41 186 ALA A C 1
ATOM 1484 O O . ALA A 1 186 ? -22.070 -12.262 -1.464 1.00 28.41 186 ALA A O 1
ATOM 1485 N N . ALA A 1 187 ? -20.760 -14.003 -0.924 1.00 32.72 187 ALA A N 1
ATOM 1486 C CA . ALA A 1 187 ? -20.307 -13.427 0.344 1.00 32.72 187 ALA A CA 1
ATOM 1487 C C . ALA A 1 187 ? -19.513 -12.122 0.136 1.00 32.72 187 ALA A C 1
ATOM 1489 O O . ALA A 1 187 ? -19.801 -11.131 0.800 1.00 32.72 187 ALA A O 1
ATOM 1490 N N . SER A 1 188 ? -18.587 -12.102 -0.834 1.00 43.03 188 SER A N 1
ATOM 1491 C CA . SER A 1 188 ? -17.847 -10.890 -1.227 1.00 43.03 188 SER A CA 1
ATOM 1492 C C . SER A 1 188 ? -18.806 -9.771 -1.648 1.00 43.03 188 SER A C 1
ATOM 1494 O O . SER A 1 188 ? -18.794 -8.690 -1.065 1.00 43.03 188 SER A O 1
ATOM 1496 N N . ARG A 1 189 ? -19.743 -10.076 -2.559 1.00 46.16 189 ARG A N 1
ATOM 1497 C CA . ARG A 1 189 ? -20.763 -9.131 -3.030 1.00 46.16 189 ARG A CA 1
ATOM 1498 C C . ARG A 1 189 ? -21.636 -8.575 -1.912 1.00 46.16 189 ARG A C 1
ATOM 1500 O O . ARG A 1 189 ? -21.924 -7.394 -1.954 1.00 46.16 189 ARG A O 1
ATOM 1507 N N . ILE A 1 190 ? -22.044 -9.365 -0.919 1.00 54.44 190 ILE A N 1
ATOM 1508 C CA . ILE A 1 190 ? -22.863 -8.852 0.196 1.00 54.44 190 ILE A CA 1
ATOM 1509 C C . ILE A 1 190 ? -22.092 -7.785 0.990 1.00 54.44 190 ILE A C 1
ATOM 1511 O O . ILE A 1 190 ? -22.657 -6.742 1.316 1.00 54.44 190 ILE A O 1
ATOM 1515 N N . THR A 1 191 ? -20.801 -8.004 1.258 1.00 57.88 191 THR A N 1
ATOM 1516 C CA . THR A 1 191 ? -19.946 -7.009 1.924 1.00 57.88 191 THR A CA 1
ATOM 1517 C C . THR A 1 191 ? -19.694 -5.789 1.032 1.00 57.88 191 THR A C 1
ATOM 1519 O O . THR A 1 191 ? -19.902 -4.667 1.480 1.00 57.88 191 THR A O 1
ATOM 1522 N N . GLU A 1 192 ? -19.338 -5.985 -0.240 1.00 60.38 192 GLU A N 1
ATOM 1523 C CA . GLU A 1 192 ? -19.115 -4.900 -1.210 1.00 60.38 192 GLU A CA 1
ATOM 1524 C C . GLU A 1 192 ? -20.375 -4.049 -1.458 1.00 60.38 192 GLU A C 1
ATOM 1526 O O . GLU A 1 192 ? -20.288 -2.826 -1.584 1.00 60.38 192 GLU A O 1
ATOM 1531 N N . THR A 1 193 ? -21.555 -4.675 -1.519 1.00 63.50 193 THR A N 1
ATOM 1532 C CA . THR A 1 193 ? -22.847 -3.989 -1.639 1.00 63.50 193 THR A CA 1
ATOM 1533 C C . THR A 1 193 ? -23.121 -3.173 -0.382 1.00 63.50 193 THR A C 1
ATOM 1535 O O . THR A 1 193 ? -23.345 -1.975 -0.500 1.00 63.50 193 THR A O 1
ATOM 1538 N N . PHE A 1 194 ? -22.979 -3.750 0.818 1.00 71.19 194 PHE A N 1
ATOM 1539 C CA . PHE A 1 194 ? -23.151 -2.989 2.060 1.00 71.19 194 PHE A CA 1
ATOM 1540 C C . PHE A 1 194 ? -22.157 -1.815 2.186 1.00 71.19 194 PHE A C 1
ATOM 1542 O O . PHE A 1 194 ? -22.536 -0.734 2.640 1.00 71.19 194 PHE A O 1
ATOM 1549 N N . GLU A 1 195 ? -20.899 -1.982 1.768 1.00 71.94 195 GLU A N 1
ATOM 1550 C CA . GLU A 1 195 ? -19.903 -0.902 1.761 1.00 71.94 195 GLU A CA 1
ATOM 1551 C C . GLU A 1 195 ? -20.261 0.208 0.765 1.00 71.94 195 GLU A C 1
ATOM 1553 O O . GLU A 1 195 ? -20.203 1.387 1.115 1.00 71.94 195 GLU A O 1
ATOM 1558 N N . THR A 1 196 ? -20.671 -0.141 -0.458 1.00 70.69 196 THR A N 1
ATOM 1559 C CA . THR A 1 196 ? -21.039 0.845 -1.490 1.00 70.69 196 THR A CA 1
ATOM 1560 C C . THR A 1 196 ? -22.368 1.549 -1.198 1.00 70.69 196 THR A C 1
ATOM 1562 O O . THR A 1 196 ? -22.464 2.760 -1.406 1.00 70.69 196 THR A O 1
ATOM 1565 N N . GLU A 1 197 ? -23.354 0.854 -0.627 1.00 77.44 197 GLU A N 1
ATOM 1566 C CA . GLU A 1 197 ? -24.571 1.444 -0.053 1.00 77.44 197 GLU A CA 1
ATOM 1567 C C . GLU A 1 197 ? -24.229 2.407 1.092 1.00 77.44 197 GLU A C 1
ATOM 1569 O O . GLU A 1 197 ? -24.619 3.572 1.047 1.00 77.44 197 GLU A O 1
ATOM 1574 N N . THR A 1 198 ? -23.421 1.974 2.068 1.00 82.25 198 THR A N 1
ATOM 1575 C CA . THR A 1 198 ? -22.993 2.813 3.204 1.00 82.25 198 THR A CA 1
ATOM 1576 C C . THR A 1 198 ? -22.283 4.077 2.726 1.00 82.25 198 THR A C 1
ATOM 1578 O O . THR A 1 198 ? -22.650 5.180 3.118 1.00 82.25 198 THR A O 1
ATOM 1581 N N . LYS A 1 199 ? -21.315 3.948 1.812 1.00 82.25 199 LYS A N 1
ATOM 1582 C CA . LYS A 1 199 ? -20.595 5.071 1.186 1.00 82.25 199 LYS A CA 1
ATOM 1583 C C . LYS A 1 199 ? -21.543 6.050 0.482 1.00 82.25 199 LYS A C 1
ATOM 1585 O O . LYS A 1 199 ? -21.285 7.252 0.469 1.00 82.25 199 LYS A O 1
ATOM 1590 N N . THR A 1 200 ? -22.638 5.546 -0.086 1.00 82.94 200 THR A N 1
ATOM 1591 C CA . THR A 1 200 ? -23.653 6.331 -0.803 1.00 82.94 200 THR A CA 1
ATOM 1592 C C . THR A 1 200 ? -24.603 7.051 0.158 1.00 82.94 200 THR A C 1
ATOM 1594 O O . THR A 1 200 ? -24.848 8.243 -0.017 1.00 82.94 200 THR A O 1
ATOM 1597 N N . GLU A 1 201 ? -25.084 6.392 1.214 1.00 86.19 201 GLU A N 1
ATOM 1598 C CA . GLU A 1 201 ? -25.910 7.033 2.249 1.00 86.19 201 GLU A CA 1
ATOM 1599 C C . GLU A 1 201 ? -25.117 8.048 3.079 1.00 86.19 201 GLU A C 1
ATOM 1601 O O . GLU A 1 201 ? -25.609 9.143 3.345 1.00 86.19 201 GLU A O 1
ATOM 1606 N N . VAL A 1 202 ? -23.856 7.755 3.405 1.00 88.62 202 VAL A N 1
ATOM 1607 C CA . VAL A 1 202 ? -22.951 8.710 4.062 1.00 88.62 202 VAL A CA 1
ATOM 1608 C C . VAL A 1 202 ? -22.704 9.927 3.164 1.00 88.62 202 VAL A C 1
ATOM 1610 O O . VAL A 1 202 ? -22.794 11.051 3.652 1.00 88.62 202 VAL A O 1
ATOM 1613 N N . LYS A 1 203 ? -22.514 9.750 1.846 1.00 87.94 203 LYS A N 1
ATOM 1614 C CA . LYS A 1 203 ? -22.471 10.877 0.891 1.00 87.94 203 LYS A CA 1
ATOM 1615 C C . LYS A 1 203 ? -23.754 11.714 0.913 1.00 87.94 203 LYS A C 1
ATOM 1617 O O . LYS A 1 203 ? -23.661 12.935 1.009 1.00 87.94 203 LYS A O 1
ATOM 1622 N N . LYS A 1 204 ? -24.937 11.088 0.880 1.00 88.94 204 LYS A N 1
ATOM 1623 C CA . LYS A 1 204 ? -26.235 11.793 0.956 1.00 88.94 204 LYS A CA 1
ATOM 1624 C C . LYS A 1 204 ? -26.398 12.567 2.269 1.00 88.94 204 LYS A C 1
ATOM 1626 O O . LYS A 1 204 ? -26.914 13.681 2.251 1.00 88.94 204 LYS A O 1
ATOM 1631 N N . ILE A 1 205 ? -25.949 12.005 3.396 1.00 89.62 205 ILE A N 1
ATOM 1632 C CA . ILE A 1 205 ? -25.929 12.695 4.695 1.00 89.62 205 ILE A CA 1
ATOM 1633 C C . ILE A 1 205 ? -25.006 13.916 4.619 1.00 89.62 205 ILE A C 1
ATOM 1635 O O . ILE A 1 205 ? -25.459 15.029 4.873 1.00 89.62 205 ILE A O 1
ATOM 1639 N N . MET A 1 206 ? -23.750 13.744 4.192 1.00 90.50 206 MET A N 1
ATOM 1640 C CA . MET A 1 206 ? -22.795 14.855 4.119 1.00 90.50 206 MET A CA 1
ATOM 1641 C C . MET A 1 206 ? -23.229 15.947 3.131 1.00 90.50 206 MET A C 1
ATOM 1643 O O . MET A 1 206 ? -23.001 17.117 3.409 1.00 90.50 206 MET A O 1
ATOM 1647 N N . GLN A 1 207 ? -23.919 15.611 2.036 1.00 88.12 207 GLN A N 1
ATOM 1648 C CA . GLN A 1 207 ? -24.509 16.592 1.113 1.00 88.12 207 GLN A CA 1
ATOM 1649 C C . GLN A 1 207 ? -25.638 17.421 1.750 1.00 88.12 207 GLN A C 1
ATOM 1651 O O . GLN A 1 207 ? -25.709 18.621 1.505 1.00 88.12 207 GLN A O 1
ATOM 1656 N N . ARG A 1 208 ? -26.485 16.824 2.601 1.00 86.56 208 ARG A N 1
ATOM 1657 C CA . ARG A 1 208 ? -27.525 17.558 3.354 1.00 86.56 208 ARG A CA 1
ATOM 1658 C C . ARG A 1 208 ? -26.934 18.447 4.447 1.00 86.56 208 ARG A C 1
ATOM 1660 O O . ARG A 1 208 ? -27.430 19.543 4.678 1.00 86.56 208 ARG A O 1
ATOM 1667 N N . ILE A 1 209 ? -25.868 17.989 5.105 1.00 87.69 209 ILE A N 1
ATOM 1668 C CA . ILE A 1 209 ? -25.107 18.809 6.057 1.00 87.69 209 ILE A CA 1
ATOM 1669 C C . ILE A 1 209 ? -24.413 19.968 5.325 1.00 87.69 209 ILE A C 1
ATOM 1671 O O . ILE A 1 209 ? -24.408 21.083 5.829 1.00 87.69 209 ILE A O 1
ATOM 1675 N N . LYS A 1 210 ? -23.892 19.732 4.115 1.00 88.62 210 LYS A N 1
ATOM 1676 C CA . LYS A 1 210 ? -23.285 20.758 3.258 1.00 88.62 210 LYS A CA 1
ATOM 1677 C C . LYS A 1 210 ? -24.283 21.858 2.892 1.00 88.62 210 LYS A C 1
ATOM 1679 O O . LYS A 1 210 ? -23.984 23.010 3.161 1.00 88.62 210 LYS A O 1
ATOM 1684 N N . SER A 1 211 ? -25.485 21.522 2.404 1.00 86.69 211 SER A N 1
ATOM 1685 C CA . SER A 1 211 ? -26.509 22.545 2.125 1.00 86.69 211 SER A CA 1
ATOM 1686 C C . SER A 1 211 ? -26.923 23.299 3.394 1.00 86.69 211 SER A C 1
ATOM 1688 O O . SER A 1 211 ? -26.844 24.521 3.407 1.00 86.69 211 SER A O 1
ATOM 1690 N N . LYS A 1 212 ? -27.192 22.585 4.505 1.00 85.62 212 LYS A N 1
ATOM 1691 C CA . LYS A 1 212 ? -27.440 23.187 5.834 1.00 85.62 212 LYS A CA 1
ATOM 1692 C C . LYS A 1 212 ? -26.329 24.169 6.280 1.00 85.62 212 LYS A C 1
ATOM 1694 O O . LYS A 1 212 ? -26.612 25.037 7.094 1.00 85.62 212 LYS A O 1
ATOM 1699 N N . LEU A 1 213 ? -25.083 24.024 5.807 1.00 85.56 213 LEU A N 1
ATOM 1700 C CA . LEU A 1 213 ? -23.932 24.903 6.101 1.00 85.56 213 LEU A CA 1
ATOM 1701 C C . LEU A 1 213 ? -23.674 25.980 5.029 1.00 85.56 213 LEU A C 1
ATOM 1703 O O . LEU A 1 213 ? -22.950 26.941 5.291 1.00 85.56 213 LEU A O 1
ATOM 1707 N N . ASP A 1 214 ? -24.222 25.825 3.827 1.00 84.88 214 ASP A N 1
ATOM 1708 C CA . ASP A 1 214 ? -24.161 26.819 2.751 1.00 84.88 214 ASP A CA 1
ATOM 1709 C C . ASP A 1 214 ? -25.298 27.856 2.888 1.00 84.88 214 ASP A C 1
ATOM 1711 O O . ASP A 1 214 ? -25.114 29.008 2.506 1.00 84.88 214 ASP A O 1
ATOM 1715 N N . ASP A 1 215 ? -26.411 27.485 3.537 1.00 83.44 215 ASP A N 1
ATOM 1716 C CA . ASP A 1 215 ? -27.518 28.377 3.930 1.00 83.44 215 ASP A CA 1
ATOM 1717 C C . ASP A 1 215 ? -27.185 29.296 5.138 1.00 83.44 215 ASP A C 1
ATOM 1719 O O . ASP A 1 215 ? -27.988 30.153 5.514 1.00 83.44 215 ASP A O 1
ATOM 1723 N N . LEU A 1 216 ? -26.019 29.122 5.777 1.00 83.06 216 LEU A N 1
ATOM 1724 C CA . LEU A 1 216 ? -25.613 29.822 7.006 1.00 83.06 216 LEU A CA 1
ATOM 1725 C C . LEU A 1 216 ? -24.526 30.891 6.770 1.00 83.06 216 LEU A C 1
ATOM 1727 O O . LEU A 1 216 ? -23.671 30.729 5.895 1.00 83.06 216 LEU A O 1
ATOM 1731 N N . PRO A 1 217 ? -24.488 31.970 7.584 1.00 81.69 217 PRO A N 1
ATOM 1732 C CA . PRO A 1 217 ? -23.480 33.022 7.456 1.00 81.69 217 PRO A CA 1
ATOM 1733 C C . PRO A 1 217 ? -22.060 32.496 7.724 1.00 81.69 217 PRO A C 1
ATOM 1735 O O . PRO A 1 217 ? -21.837 31.724 8.659 1.00 81.69 217 PRO A O 1
ATOM 1738 N N . SER A 1 218 ? -21.080 32.953 6.935 1.00 80.31 218 SER A N 1
ATOM 1739 C CA . SER A 1 218 ? -19.672 32.572 7.115 1.00 80.31 218 SER A CA 1
ATOM 1740 C C . SER A 1 218 ? -19.157 32.918 8.512 1.00 80.31 218 SER A C 1
ATOM 1742 O O . SER A 1 218 ? -19.191 34.064 8.962 1.00 80.31 218 SER A O 1
ATOM 1744 N N . THR A 1 219 ? -18.618 31.901 9.174 1.00 83.00 219 THR A N 1
ATOM 1745 C CA . THR A 1 219 ? -17.852 31.995 10.417 1.00 83.00 219 THR A CA 1
ATOM 1746 C C . THR A 1 219 ? -16.661 31.051 10.298 1.00 83.00 219 THR A C 1
ATOM 1748 O O . THR A 1 219 ? -16.739 30.059 9.573 1.00 83.00 219 THR A O 1
ATOM 1751 N N . LYS A 1 220 ? -15.583 31.284 11.062 1.00 83.25 220 LYS A N 1
ATOM 1752 C CA . LYS A 1 220 ? -14.377 30.430 11.028 1.00 83.25 220 LYS A CA 1
ATOM 1753 C C . LYS A 1 220 ? -14.693 28.930 11.136 1.00 83.25 220 LYS A C 1
ATOM 1755 O O . LYS A 1 220 ? -14.098 28.134 10.420 1.00 83.25 220 LYS A O 1
ATOM 1760 N N . LEU A 1 221 ? -15.654 28.557 11.987 1.00 83.56 221 LEU A N 1
ATOM 1761 C CA . LEU A 1 221 ? -16.093 27.171 12.154 1.00 83.56 221 LEU A CA 1
ATOM 1762 C C . LEU A 1 221 ? -16.877 26.652 10.936 1.00 83.56 221 LEU A C 1
ATOM 1764 O O . LEU A 1 221 ? -16.603 25.552 10.466 1.00 83.56 221 LEU A O 1
ATOM 1768 N N . ILE A 1 222 ? -17.816 27.432 10.392 1.00 84.75 222 ILE A N 1
ATOM 1769 C CA . ILE A 1 222 ? -18.611 27.040 9.212 1.00 84.75 222 ILE A CA 1
ATOM 1770 C C . ILE A 1 222 ? -17.723 26.921 7.965 1.00 84.75 222 ILE A C 1
ATOM 1772 O O . ILE A 1 222 ? -17.832 25.946 7.223 1.00 84.75 222 ILE A O 1
ATOM 1776 N N . ASP A 1 223 ? -16.794 27.855 7.763 1.00 86.56 223 ASP A N 1
ATOM 1777 C CA . ASP A 1 223 ? -15.874 27.839 6.623 1.00 86.56 223 ASP A CA 1
ATOM 1778 C C . ASP A 1 223 ? -14.862 26.678 6.726 1.00 86.56 223 ASP A C 1
ATOM 1780 O O . ASP A 1 223 ? -14.588 26.009 5.724 1.00 86.56 223 ASP A O 1
ATOM 1784 N N . PHE A 1 224 ? -14.389 26.354 7.939 1.00 87.69 224 PHE A N 1
ATOM 1785 C CA . PHE A 1 224 ? -13.601 25.145 8.215 1.00 87.69 224 PHE A CA 1
ATOM 1786 C C . PHE A 1 224 ? -14.391 23.864 7.901 1.00 87.69 224 PHE A C 1
ATOM 1788 O O . PHE A 1 224 ? -13.904 23.011 7.156 1.00 87.69 224 PHE A O 1
ATOM 1795 N N . LEU A 1 225 ? -15.631 23.743 8.394 1.00 88.12 225 LEU A N 1
ATOM 1796 C CA . LEU A 1 225 ? -16.509 22.595 8.127 1.00 88.12 225 LEU A CA 1
ATOM 1797 C C . LEU A 1 225 ? -16.784 22.431 6.621 1.00 88.12 225 LEU A C 1
ATOM 1799 O O . LEU A 1 225 ? -16.681 21.321 6.091 1.00 88.12 225 LEU A O 1
ATOM 1803 N N . ARG A 1 226 ? -17.050 23.528 5.898 1.00 87.62 226 ARG A N 1
ATOM 1804 C CA . ARG A 1 226 ? -17.234 23.527 4.436 1.00 87.62 226 ARG A CA 1
ATOM 1805 C C . ARG A 1 226 ? -15.966 23.054 3.715 1.00 87.62 226 ARG A C 1
ATOM 1807 O O . ARG A 1 226 ? -16.040 22.176 2.852 1.00 87.62 226 ARG A O 1
ATOM 1814 N N . GLY A 1 227 ? -14.795 23.570 4.099 1.00 86.69 227 GLY A N 1
ATOM 1815 C CA . GLY A 1 227 ? -13.493 23.148 3.566 1.00 86.69 227 GLY A CA 1
ATOM 1816 C C . GLY A 1 227 ? -13.154 21.680 3.861 1.00 86.69 227 GLY A C 1
ATOM 1817 O O . GLY A 1 227 ? -12.571 20.989 3.016 1.00 86.69 227 GLY A O 1
ATOM 1818 N N . LYS A 1 228 ? -13.578 21.170 5.022 1.00 85.88 228 LYS A N 1
ATOM 1819 C CA . LYS A 1 228 ? -13.452 19.762 5.417 1.00 85.88 228 LYS A CA 1
ATOM 1820 C C . LYS A 1 228 ? -14.318 18.841 4.569 1.00 85.88 228 LYS A C 1
ATOM 1822 O O . LYS A 1 228 ? -13.786 17.897 3.986 1.00 85.88 228 LYS A O 1
ATOM 1827 N N . ILE A 1 229 ? -15.601 19.156 4.385 1.00 87.12 229 ILE A N 1
ATOM 1828 C CA . ILE A 1 229 ? -16.497 18.382 3.506 1.00 87.12 229 ILE A CA 1
ATOM 1829 C C . ILE A 1 229 ? -15.956 18.358 2.063 1.00 87.12 229 ILE A C 1
ATOM 1831 O O . ILE A 1 229 ? -15.862 17.289 1.460 1.00 87.12 229 ILE A O 1
ATOM 1835 N N . GLN A 1 230 ? -15.488 19.496 1.536 1.00 84.62 230 GLN A N 1
ATOM 1836 C CA . GLN A 1 230 ? -14.845 19.570 0.211 1.00 84.62 230 GLN A CA 1
ATOM 1837 C C . GLN A 1 230 ? -13.510 18.808 0.103 1.00 84.62 230 GLN A C 1
ATOM 1839 O O . GLN A 1 230 ? -13.055 18.517 -1.007 1.00 84.62 230 GLN A O 1
ATOM 1844 N N . THR A 1 231 ? -12.836 18.534 1.222 1.00 80.44 231 THR A N 1
ATOM 1845 C CA . THR A 1 231 ? -11.606 17.726 1.257 1.00 80.44 231 THR A CA 1
ATOM 1846 C C . THR A 1 231 ? -11.950 16.240 1.296 1.00 80.44 231 THR A C 1
ATOM 1848 O O . THR A 1 231 ? -11.385 15.468 0.525 1.00 80.44 231 THR A O 1
ATOM 1851 N N . LEU A 1 232 ? -12.944 15.860 2.103 1.00 78.75 232 LEU A N 1
ATOM 1852 C CA . LEU A 1 232 ? -13.474 14.500 2.210 1.00 78.75 232 LEU A CA 1
ATOM 1853 C C . LEU A 1 232 ? -14.017 13.968 0.864 1.00 78.75 232 LEU A C 1
ATOM 1855 O O . LEU A 1 232 ? -13.962 12.772 0.590 1.00 78.75 232 LEU A O 1
ATOM 1859 N N . GLU A 1 233 ? -14.507 14.854 -0.008 1.00 70.44 233 GLU A N 1
ATOM 1860 C CA . GLU A 1 233 ? -14.977 14.532 -1.365 1.00 70.44 233 GLU A CA 1
ATOM 1861 C C . GLU A 1 233 ? -13.857 14.172 -2.377 1.00 70.44 233 GLU A C 1
ATOM 1863 O O . GLU A 1 233 ? -14.169 13.679 -3.464 1.00 70.44 233 GLU A O 1
ATOM 1868 N N . LYS A 1 234 ? -12.566 14.389 -2.064 1.00 68.75 234 LYS A N 1
ATOM 1869 C CA . LYS A 1 234 ? -11.437 14.282 -3.019 1.00 68.75 234 LYS A CA 1
ATOM 1870 C C . LYS A 1 234 ? -10.570 13.033 -2.797 1.00 68.75 234 LYS A C 1
ATOM 1872 O O . LYS A 1 234 ? -9.601 13.064 -2.043 1.00 68.75 234 LYS A O 1
ATOM 1877 N N . ASP A 1 235 ? -10.861 11.950 -3.518 1.00 64.62 235 ASP A N 1
ATOM 1878 C CA . ASP A 1 235 ? -10.078 10.702 -3.464 1.00 64.62 235 ASP A CA 1
ATOM 1879 C C . ASP A 1 235 ? -8.885 10.671 -4.451 1.00 64.62 235 ASP A C 1
ATOM 1881 O O . ASP A 1 235 ? -9.065 10.889 -5.651 1.00 64.62 235 ASP A O 1
ATOM 1885 N N . LYS A 1 236 ? -7.671 10.325 -3.980 1.00 69.25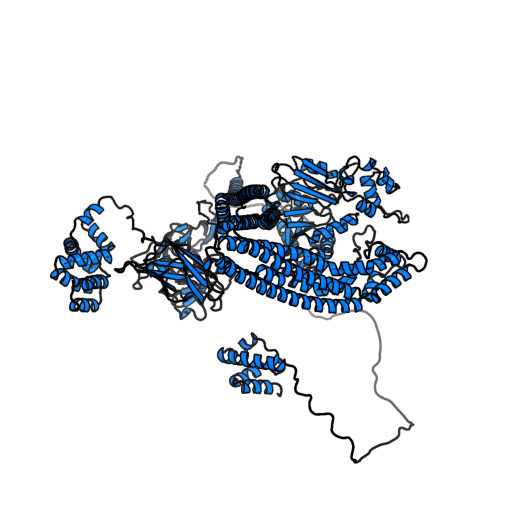 236 LYS A N 1
ATOM 1886 C CA . LYS A 1 236 ? -6.510 10.030 -4.853 1.00 69.25 236 LYS A CA 1
ATOM 1887 C C . LYS A 1 236 ? -6.589 8.574 -5.332 1.00 69.25 236 LYS A C 1
ATOM 1889 O O . LYS A 1 236 ? -6.552 7.644 -4.521 1.00 69.25 236 LYS A O 1
ATOM 1894 N N . LYS A 1 237 ? -6.663 8.370 -6.651 1.00 84.19 237 LYS A N 1
ATOM 1895 C CA . LYS A 1 237 ? -6.571 7.039 -7.274 1.00 84.19 237 LYS A CA 1
ATOM 1896 C C . LYS A 1 237 ? -5.123 6.535 -7.290 1.00 84.19 237 LYS A C 1
ATOM 1898 O O . LYS A 1 237 ? -4.195 7.319 -7.479 1.00 84.19 237 LYS A O 1
ATOM 1903 N N . GLU A 1 238 ? -4.941 5.229 -7.118 1.00 86.69 238 GLU A N 1
ATOM 1904 C CA . GLU A 1 238 ? -3.657 4.545 -7.318 1.00 86.69 238 GLU A CA 1
ATOM 1905 C C . GLU A 1 238 ? -3.442 4.297 -8.828 1.00 86.69 238 GLU A C 1
ATOM 1907 O O . GLU A 1 238 ? -4.393 4.019 -9.561 1.00 86.69 238 GLU A O 1
ATOM 1912 N N . ILE A 1 239 ? -2.206 4.411 -9.326 1.00 90.75 239 ILE A N 1
ATOM 1913 C CA . ILE A 1 239 ? -1.912 4.391 -10.774 1.00 90.75 239 ILE A CA 1
ATOM 1914 C C . ILE A 1 239 ? -1.034 3.184 -11.133 1.00 90.75 239 ILE A C 1
ATOM 1916 O O . ILE A 1 239 ? -0.017 2.932 -10.486 1.00 90.75 239 ILE A O 1
ATOM 1920 N N . VAL A 1 240 ? -1.398 2.461 -12.197 1.00 93.25 240 VAL A N 1
ATOM 1921 C CA . VAL A 1 240 ? -0.664 1.290 -12.703 1.00 93.25 240 VAL A CA 1
ATOM 1922 C C . VAL A 1 240 ? -0.250 1.518 -14.159 1.00 93.25 240 VAL A C 1
ATOM 1924 O O . VAL A 1 240 ? -1.082 1.477 -15.067 1.00 93.25 240 VAL A O 1
ATOM 1927 N N . ALA A 1 241 ? 1.044 1.739 -14.397 1.00 90.62 241 ALA A N 1
ATOM 1928 C CA . ALA A 1 241 ? 1.588 1.937 -15.744 1.00 90.62 241 ALA A CA 1
ATOM 1929 C C . ALA A 1 241 ? 1.966 0.615 -16.423 1.00 90.62 241 ALA A C 1
ATOM 1931 O O . ALA A 1 241 ? 2.630 -0.232 -15.823 1.00 90.62 241 ALA A O 1
ATOM 1932 N N . VAL A 1 242 ? 1.591 0.465 -17.697 1.00 89.94 242 VAL A N 1
ATOM 1933 C CA . VAL A 1 242 ? 1.775 -0.754 -18.495 1.00 89.94 242 VAL A CA 1
ATOM 1934 C C . VAL A 1 242 ? 2.774 -0.505 -19.633 1.00 89.94 242 VAL A C 1
ATOM 1936 O O . VAL A 1 242 ? 2.471 0.101 -20.661 1.00 89.94 242 VAL A O 1
ATOM 1939 N N . PHE A 1 243 ? 3.994 -1.001 -19.439 1.00 83.88 243 PHE A N 1
ATOM 1940 C CA . PHE A 1 243 ? 5.139 -0.898 -20.345 1.00 83.88 243 PHE A CA 1
ATOM 1941 C C . PHE A 1 243 ? 5.306 -2.139 -21.223 1.00 83.88 243 PHE A C 1
ATOM 1943 O O . PHE A 1 243 ? 4.739 -3.193 -20.947 1.00 83.88 243 PHE A O 1
ATOM 1950 N N . GLY A 1 244 ? 6.136 -2.033 -22.264 1.00 77.94 244 GLY A N 1
ATOM 1951 C CA . GLY A 1 244 ? 6.515 -3.159 -23.124 1.00 77.94 244 GLY A CA 1
ATOM 1952 C C . GLY A 1 244 ? 6.625 -2.775 -24.597 1.00 77.94 244 GLY A C 1
ATOM 1953 O O . GLY A 1 244 ? 5.966 -1.827 -25.046 1.00 77.94 244 GLY A O 1
ATOM 1954 N N . LYS A 1 245 ? 7.443 -3.518 -25.358 1.00 75.56 245 LYS A N 1
ATOM 1955 C CA . LYS A 1 245 ? 7.631 -3.277 -26.799 1.00 75.56 245 LYS A CA 1
ATOM 1956 C C . LYS A 1 245 ? 6.308 -3.418 -27.565 1.00 75.56 245 LYS A C 1
ATOM 1958 O O . LYS A 1 245 ? 5.412 -4.181 -27.197 1.00 75.56 245 LYS A O 1
ATOM 1963 N N . THR A 1 246 ? 6.181 -2.682 -28.662 1.00 73.62 246 THR A N 1
ATOM 1964 C CA . THR A 1 246 ? 5.072 -2.808 -29.614 1.00 73.62 246 THR A CA 1
ATOM 1965 C C . THR A 1 246 ? 4.864 -4.279 -30.013 1.00 73.62 246 THR A C 1
ATOM 1967 O O . THR A 1 246 ? 5.824 -5.016 -30.232 1.00 73.62 246 THR A O 1
ATOM 1970 N N . ARG A 1 247 ? 3.602 -4.730 -30.078 1.00 74.88 247 ARG A N 1
ATOM 1971 C CA . ARG A 1 247 ? 3.194 -6.142 -30.290 1.00 74.88 247 ARG A CA 1
ATOM 1972 C C . ARG A 1 247 ? 3.563 -7.138 -29.164 1.00 74.88 247 ARG A C 1
ATOM 1974 O O . ARG A 1 247 ? 3.408 -8.349 -29.354 1.00 74.88 247 ARG A O 1
ATOM 1981 N N . ALA A 1 248 ? 3.944 -6.664 -27.969 1.00 79.12 248 ALA A N 1
ATOM 1982 C CA . ALA A 1 248 ? 3.961 -7.477 -26.738 1.00 79.12 248 ALA A CA 1
ATOM 1983 C C . ALA A 1 248 ? 2.549 -7.779 -26.179 1.00 79.12 248 ALA A C 1
ATOM 1985 O O . ALA A 1 248 ? 2.399 -8.651 -25.329 1.00 79.12 248 ALA A O 1
ATOM 1986 N N . GLY A 1 249 ? 1.502 -7.104 -26.674 1.00 82.81 249 GLY A N 1
ATOM 1987 C CA . GLY A 1 249 ? 0.099 -7.421 -26.364 1.00 82.81 249 GLY A CA 1
ATOM 1988 C C . GLY A 1 249 ? -0.546 -6.618 -25.226 1.00 82.81 249 GLY A C 1
ATOM 1989 O O . GLY A 1 249 ? -1.620 -7.005 -24.778 1.00 82.81 249 GLY A O 1
ATOM 1990 N N . LYS A 1 250 ? 0.064 -5.508 -24.784 1.00 86.81 250 LYS A N 1
ATOM 1991 C CA . LYS A 1 250 ? -0.391 -4.662 -23.654 1.00 86.81 250 LYS A CA 1
ATOM 1992 C C . LYS A 1 250 ? -1.887 -4.335 -23.691 1.00 86.81 250 LYS A C 1
ATOM 1994 O O . LYS A 1 250 ? -2.634 -4.712 -22.795 1.00 86.81 250 LYS A O 1
ATOM 1999 N N . SER A 1 251 ? -2.338 -3.725 -24.781 1.00 87.19 251 SER A N 1
ATOM 2000 C CA . SER A 1 251 ? -3.715 -3.262 -24.965 1.00 87.19 251 SER A CA 1
ATOM 2001 C C . SER A 1 251 ? -4.717 -4.425 -25.047 1.00 87.19 251 SER A C 1
ATOM 2003 O O . SER A 1 251 ? -5.841 -4.316 -24.568 1.00 87.19 251 SER A O 1
ATOM 2005 N N . PHE A 1 252 ? -4.295 -5.579 -25.581 1.00 88.69 252 PHE A N 1
ATOM 2006 C CA . PHE A 1 252 ? -5.107 -6.803 -25.612 1.00 88.69 252 PHE A CA 1
ATOM 2007 C C . PHE A 1 252 ? -5.222 -7.453 -24.222 1.00 88.69 252 PHE A C 1
ATOM 2009 O O . PHE A 1 252 ? -6.295 -7.930 -23.852 1.00 88.69 252 PHE A O 1
ATOM 2016 N N . LEU A 1 253 ? -4.153 -7.413 -23.419 1.00 91.75 253 LEU A N 1
ATOM 2017 C CA . LEU A 1 253 ? -4.174 -7.826 -22.014 1.00 91.75 253 LEU A CA 1
ATOM 2018 C C . LEU A 1 253 ? -5.115 -6.937 -21.187 1.00 91.75 253 LEU A C 1
ATOM 2020 O O . LEU A 1 253 ? -5.947 -7.474 -20.463 1.00 91.75 253 LEU A O 1
ATOM 2024 N N . ILE A 1 254 ? -5.037 -5.609 -21.339 1.00 92.19 254 ILE A N 1
ATOM 2025 C CA . ILE A 1 254 ? -5.932 -4.659 -20.653 1.00 92.19 254 ILE A CA 1
ATOM 2026 C C . ILE A 1 254 ? -7.394 -4.921 -21.033 1.00 92.19 254 ILE A C 1
ATOM 2028 O O . ILE A 1 254 ? -8.213 -5.095 -20.134 1.00 92.19 254 ILE A O 1
ATOM 2032 N N . ASN A 1 255 ? -7.711 -5.053 -22.331 1.00 91.69 255 ASN A N 1
ATOM 2033 C CA . ASN A 1 255 ? -9.050 -5.454 -22.783 1.00 91.69 255 ASN A CA 1
ATOM 2034 C C . ASN A 1 255 ? -9.509 -6.729 -22.047 1.00 91.69 255 ASN A C 1
ATOM 2036 O O . ASN A 1 255 ? -10.551 -6.733 -21.397 1.00 91.69 255 ASN A O 1
ATOM 2040 N N . THR A 1 256 ? -8.678 -7.776 -22.052 1.00 92.25 256 THR A N 1
ATOM 2041 C CA . THR A 1 256 ? -9.013 -9.075 -21.442 1.00 92.25 256 THR A CA 1
ATOM 2042 C C . THR A 1 256 ? -9.268 -8.989 -19.935 1.00 92.25 256 THR A C 1
ATOM 2044 O O . THR A 1 256 ? -10.202 -9.615 -19.439 1.00 92.25 256 THR A O 1
ATOM 2047 N N . ILE A 1 257 ? -8.458 -8.221 -19.198 1.00 93.00 257 ILE A N 1
ATOM 2048 C CA . ILE A 1 257 ? -8.598 -8.037 -17.743 1.00 93.00 257 ILE A CA 1
ATOM 2049 C C . ILE A 1 257 ? -9.945 -7.392 -17.392 1.00 93.00 257 ILE A C 1
ATOM 2051 O O . ILE A 1 257 ? -10.536 -7.751 -16.374 1.00 93.00 257 ILE A O 1
ATOM 2055 N N . LEU A 1 258 ? -10.440 -6.497 -18.250 1.00 90.94 258 LEU A N 1
ATOM 2056 C CA . LEU A 1 258 ? -11.718 -5.798 -18.099 1.00 90.94 258 LEU A CA 1
ATOM 2057 C C . LEU A 1 258 ? -12.921 -6.579 -18.665 1.00 90.94 258 LEU A C 1
ATOM 2059 O O . LEU A 1 258 ? -14.037 -6.075 -18.632 1.00 90.94 258 LEU A O 1
ATOM 2063 N N . GLY A 1 259 ? -12.712 -7.795 -19.186 1.00 87.62 259 GLY A N 1
ATOM 2064 C CA . GLY A 1 259 ? -13.752 -8.585 -19.864 1.00 87.62 259 GLY A CA 1
ATOM 2065 C C . GLY A 1 259 ? -14.076 -8.113 -21.289 1.00 87.62 259 GLY A C 1
ATOM 2066 O O . GLY A 1 259 ? -14.977 -8.650 -21.928 1.00 87.62 259 GLY A O 1
ATOM 2067 N N . GLU A 1 260 ? -13.328 -7.138 -21.801 1.00 88.00 260 GLU A N 1
ATOM 2068 C CA . GLU A 1 260 ? -13.512 -6.531 -23.114 1.00 88.00 260 GLU A CA 1
ATOM 2069 C C . GLU A 1 260 ? -12.751 -7.267 -24.221 1.00 88.00 260 GLU A C 1
ATOM 2071 O O . GLU A 1 260 ? -11.700 -7.878 -24.009 1.00 88.00 260 GLU A O 1
ATOM 2076 N N . THR A 1 261 ? -13.244 -7.146 -25.455 1.00 79.00 261 THR A N 1
ATOM 2077 C CA . THR A 1 261 ? -12.560 -7.688 -26.643 1.00 79.00 261 THR A CA 1
ATOM 2078 C C . THR A 1 261 ? -11.876 -6.608 -27.473 1.00 79.00 261 THR A C 1
ATOM 2080 O O . THR A 1 261 ? -10.757 -6.808 -27.942 1.00 79.00 261 THR A O 1
ATOM 2083 N N . THR A 1 262 ? -12.530 -5.457 -27.667 1.00 82.44 262 THR A N 1
ATOM 2084 C CA . THR A 1 262 ? -12.105 -4.424 -28.632 1.00 82.44 262 THR A CA 1
ATOM 2085 C C . THR A 1 262 ? -12.244 -3.003 -28.077 1.00 82.44 262 THR A C 1
ATOM 2087 O O . THR A 1 262 ? -12.693 -2.119 -28.801 1.00 82.44 262 THR A O 1
ATOM 2090 N N . LEU A 1 263 ? -11.931 -2.777 -26.797 1.00 86.00 263 LEU A N 1
ATOM 2091 C CA . LEU A 1 263 ? -11.929 -1.429 -26.217 1.00 86.00 263 LEU A CA 1
ATOM 2092 C C . LEU A 1 263 ? -10.712 -0.642 -26.730 1.00 86.00 263 LEU A C 1
ATOM 2094 O O . LEU A 1 263 ? -10.852 0.260 -27.557 1.00 86.00 263 LEU A O 1
ATOM 2098 N N . LEU A 1 264 ? -9.508 -1.044 -26.318 1.00 86.38 264 LEU A N 1
ATOM 2099 C CA . LEU A 1 264 ? -8.257 -0.506 -26.845 1.00 86.38 264 LEU A CA 1
ATOM 2100 C C . LEU A 1 264 ? -7.914 -1.130 -28.213 1.00 86.38 264 LEU A C 1
ATOM 2102 O O . LEU A 1 264 ? -8.092 -2.347 -28.393 1.00 86.38 264 LEU A O 1
ATOM 2106 N N . PRO A 1 265 ? -7.391 -0.338 -29.172 1.00 72.69 265 PRO A N 1
ATOM 2107 C CA . PRO A 1 265 ? -7.039 -0.822 -30.504 1.00 72.69 265 PRO A CA 1
ATOM 2108 C C . PRO A 1 265 ? -5.882 -1.829 -30.435 1.00 72.69 265 PRO A C 1
ATOM 2110 O O . PRO A 1 265 ? -4.798 -1.531 -29.942 1.00 72.69 265 PRO A O 1
ATOM 2113 N N . SER A 1 266 ? -6.114 -3.041 -30.940 1.00 65.38 266 SER A N 1
ATOM 2114 C CA . SER A 1 266 ? -5.177 -4.171 -30.857 1.00 65.38 266 SER A CA 1
ATOM 2115 C C . SER A 1 266 ? -5.024 -4.853 -32.223 1.00 65.38 266 SER A C 1
ATOM 2117 O O . SER A 1 266 ? -5.654 -5.864 -32.521 1.00 65.38 266 SER A O 1
ATOM 2119 N N . GLY A 1 267 ? -4.199 -4.254 -33.086 1.00 54.41 267 GLY A N 1
ATOM 2120 C CA . GLY A 1 267 ? -3.925 -4.728 -34.445 1.00 54.41 267 GLY A CA 1
ATOM 2121 C C . GLY A 1 267 ? -2.761 -5.723 -34.545 1.00 54.41 267 GLY A C 1
ATOM 2122 O O . GLY A 1 267 ? -1.786 -5.651 -33.797 1.00 54.41 267 GLY A O 1
ATOM 2123 N N . ASN A 1 268 ? -2.842 -6.627 -35.529 1.00 44.66 268 ASN A N 1
ATOM 2124 C CA . ASN A 1 268 ? -1.751 -7.546 -35.895 1.00 44.66 268 ASN A CA 1
ATOM 2125 C C . ASN A 1 268 ? -0.698 -6.899 -36.823 1.00 44.66 268 ASN A C 1
ATOM 2127 O O . ASN A 1 268 ? 0.410 -7.416 -36.959 1.00 44.66 268 ASN A O 1
ATOM 2131 N N . GLN A 1 269 ? -1.037 -5.771 -37.451 1.00 41.25 269 GLN A N 1
ATOM 2132 C CA . GLN A 1 269 ? -0.161 -4.943 -38.287 1.00 41.25 269 GLN A CA 1
ATOM 2133 C C . GLN A 1 269 ? -0.033 -3.542 -37.661 1.00 41.25 269 GLN A C 1
ATOM 2135 O O . GLN A 1 269 ? -0.840 -3.169 -36.809 1.00 41.25 269 GLN A O 1
ATOM 2140 N N . GLY A 1 270 ? 1.001 -2.785 -38.043 1.00 49.53 270 GLY A N 1
ATOM 2141 C CA . GLY A 1 270 ? 1.265 -1.449 -37.490 1.00 49.53 270 GLY A CA 1
ATOM 2142 C C . GLY A 1 270 ? 1.698 -1.438 -36.013 1.00 49.53 270 GLY A C 1
ATOM 2143 O O . GLY A 1 270 ? 2.240 -2.431 -35.501 1.00 49.53 270 GLY A O 1
ATOM 2144 N N . ALA A 1 271 ? 1.490 -0.288 -35.363 1.00 53.47 271 ALA A N 1
ATOM 2145 C CA . ALA A 1 271 ? 1.818 0.017 -33.970 1.00 53.47 271 ALA A CA 1
ATOM 2146 C C . ALA A 1 271 ? 0.689 0.860 -33.338 1.00 53.47 271 ALA A C 1
ATOM 2148 O O . ALA A 1 271 ? 0.625 2.062 -33.559 1.00 53.47 271 ALA A O 1
ATOM 2149 N N . CYS A 1 272 ? -0.216 0.231 -32.580 1.00 51.78 272 CYS A N 1
ATOM 2150 C CA . CYS A 1 272 ? -1.529 0.826 -32.272 1.00 51.78 272 CYS A CA 1
ATOM 2151 C C . CYS A 1 272 ? -1.544 1.880 -31.146 1.00 51.78 272 CYS A C 1
ATOM 2153 O O . CYS A 1 272 ? -2.368 2.796 -31.176 1.00 51.78 272 CYS A O 1
ATOM 2155 N N . THR A 1 273 ? -0.641 1.773 -30.166 1.00 54.53 273 THR A N 1
ATOM 2156 C CA . THR A 1 273 ? -0.530 2.714 -29.035 1.00 54.53 273 THR A CA 1
ATOM 2157 C C . THR A 1 273 ? 0.670 3.643 -29.249 1.00 54.53 273 THR A C 1
ATOM 2159 O O . THR A 1 273 ? 1.795 3.298 -28.885 1.00 54.53 273 THR A O 1
ATOM 2162 N N . SER A 1 274 ? 0.418 4.816 -29.840 1.00 62.19 274 SER A N 1
ATOM 2163 C CA . SER A 1 274 ? 1.359 5.959 -29.938 1.00 62.19 274 SER A CA 1
ATOM 2164 C C . SER A 1 274 ? 0.933 7.159 -29.078 1.00 62.19 274 SER A C 1
ATOM 2166 O O . SER A 1 274 ? 1.523 8.227 -29.154 1.00 62.19 274 SER A O 1
ATOM 2168 N N . VAL A 1 275 ? -0.106 6.992 -28.263 1.00 73.94 275 VAL A N 1
ATOM 2169 C CA . VAL A 1 275 ? -0.651 8.002 -27.349 1.00 73.94 275 VAL A CA 1
ATOM 2170 C C . VAL A 1 275 ? -0.844 7.320 -25.998 1.00 73.94 275 VAL A C 1
ATOM 2172 O O . VAL A 1 275 ? -1.180 6.138 -25.963 1.00 73.94 275 VAL A O 1
ATOM 2175 N N . MET A 1 276 ? -0.622 8.036 -24.895 1.00 83.56 276 MET A N 1
ATOM 2176 C CA . MET A 1 276 ? -0.911 7.526 -23.553 1.00 83.56 276 MET A CA 1
ATOM 2177 C C . MET A 1 276 ? -2.425 7.352 -23.378 1.00 83.56 276 MET A C 1
ATOM 2179 O O . MET A 1 276 ? -3.173 8.321 -23.521 1.00 83.56 276 MET A O 1
ATOM 2183 N N . ILE A 1 277 ? -2.872 6.133 -23.057 1.00 88.81 277 ILE A N 1
ATOM 2184 C CA . ILE A 1 277 ? -4.291 5.847 -22.804 1.00 88.81 277 ILE A CA 1
ATOM 2185 C C . ILE A 1 277 ? -4.483 5.465 -21.338 1.00 88.81 277 ILE A C 1
ATOM 2187 O O . ILE A 1 277 ? -3.999 4.427 -20.889 1.00 88.81 277 ILE A O 1
ATOM 2191 N N . GLN A 1 278 ? -5.213 6.297 -20.603 1.00 92.88 278 GLN A N 1
ATOM 2192 C CA . GLN A 1 278 ? -5.667 6.023 -19.242 1.00 92.88 278 GLN A CA 1
ATOM 2193 C C . GLN A 1 278 ? -7.017 5.299 -19.293 1.00 92.88 278 GLN A C 1
ATOM 2195 O O . GLN A 1 278 ? -7.877 5.645 -20.101 1.00 92.88 278 GLN A O 1
ATOM 2200 N N . VAL A 1 279 ? -7.225 4.316 -18.420 1.00 94.44 279 VAL A N 1
ATOM 2201 C CA . VAL A 1 279 ? -8.473 3.553 -18.310 1.00 94.44 279 VAL A CA 1
ATOM 2202 C C . VAL A 1 279 ? -8.896 3.486 -16.845 1.00 94.44 279 VAL A C 1
ATOM 2204 O O . VAL A 1 279 ? -8.141 3.024 -15.987 1.00 94.44 279 VAL A O 1
ATOM 2207 N N . GLU A 1 280 ? -10.109 3.950 -16.564 1.00 94.06 280 GLU A N 1
ATOM 2208 C CA . GLU A 1 280 ? -10.702 4.038 -15.226 1.00 94.06 280 GLU A CA 1
ATOM 2209 C C . GLU A 1 280 ? -12.177 3.600 -15.241 1.00 94.06 280 GLU A C 1
ATOM 2211 O O . GLU A 1 280 ? -12.789 3.477 -16.304 1.00 94.06 280 GLU A O 1
ATOM 2216 N N . ALA A 1 281 ? -12.779 3.356 -14.073 1.00 90.56 281 ALA A N 1
ATOM 2217 C CA . ALA A 1 281 ? -14.220 3.120 -14.004 1.00 90.56 281 ALA A CA 1
ATOM 2218 C C . ALA A 1 281 ? -15.023 4.404 -14.257 1.00 90.56 281 ALA A C 1
ATOM 2220 O O . ALA A 1 281 ? -14.650 5.490 -13.802 1.00 90.56 281 ALA A O 1
ATOM 2221 N N . ASN A 1 282 ? -16.167 4.256 -14.930 1.00 88.44 282 ASN A N 1
ATOM 2222 C CA . ASN A 1 282 ? -17.212 5.273 -14.924 1.00 88.44 282 ASN A CA 1
ATOM 2223 C C . ASN A 1 282 ? -17.732 5.488 -13.482 1.00 88.44 282 ASN A C 1
ATOM 2225 O O . ASN A 1 282 ? -17.610 4.613 -12.624 1.00 88.44 282 ASN A O 1
ATOM 2229 N N . MET A 1 283 ? -18.233 6.693 -13.210 1.00 80.12 283 MET A N 1
ATOM 2230 C CA . MET A 1 283 ? -18.733 7.156 -11.909 1.00 80.12 283 MET A CA 1
ATOM 2231 C C . MET A 1 283 ? -20.037 7.955 -12.022 1.00 80.12 283 MET A C 1
ATOM 2233 O O . MET A 1 283 ? -20.536 8.427 -11.004 1.00 80.12 283 MET A O 1
ATOM 2237 N N . THR A 1 284 ? -20.565 8.155 -13.233 1.00 73.75 284 THR A N 1
ATOM 2238 C CA . THR A 1 284 ? -21.818 8.885 -13.454 1.00 73.75 284 THR A CA 1
ATOM 2239 C C . THR A 1 284 ? -23.024 7.992 -13.181 1.00 73.75 284 THR A C 1
ATOM 2241 O O . THR A 1 284 ? -22.940 6.775 -13.310 1.00 73.75 284 THR A O 1
ATOM 2244 N N . ASP A 1 285 ? -24.182 8.583 -12.882 1.00 56.00 285 ASP A N 1
ATOM 2245 C CA . ASP A 1 285 ? -25.435 7.826 -12.711 1.00 56.00 285 ASP A CA 1
ATOM 2246 C C . ASP A 1 285 ? -25.854 7.097 -14.008 1.00 56.00 285 ASP A C 1
ATOM 2248 O O . ASP A 1 285 ? -26.532 6.072 -13.986 1.00 56.00 285 ASP A O 1
ATOM 2252 N N . SER A 1 286 ? -25.353 7.565 -15.157 1.00 58.69 286 SER A N 1
ATOM 2253 C CA . SER A 1 286 ? -25.345 6.873 -16.454 1.00 58.69 286 SER A CA 1
ATOM 2254 C C . SER A 1 286 ? -24.234 5.808 -16.568 1.00 58.69 286 SER A C 1
ATOM 2256 O O . SER A 1 286 ? -23.551 5.697 -17.590 1.00 58.69 286 SER A O 1
ATOM 2258 N N . ASP A 1 287 ? -24.076 4.998 -15.519 1.00 65.25 287 ASP A N 1
ATOM 2259 C CA . ASP A 1 287 ? -22.960 4.065 -15.271 1.00 65.25 287 ASP A CA 1
ATOM 2260 C C . ASP A 1 287 ? -22.856 2.900 -16.283 1.00 65.25 287 ASP A C 1
ATOM 2262 O O . ASP A 1 287 ? -21.941 2.081 -16.223 1.00 65.25 287 ASP A O 1
ATOM 2266 N N . SER A 1 288 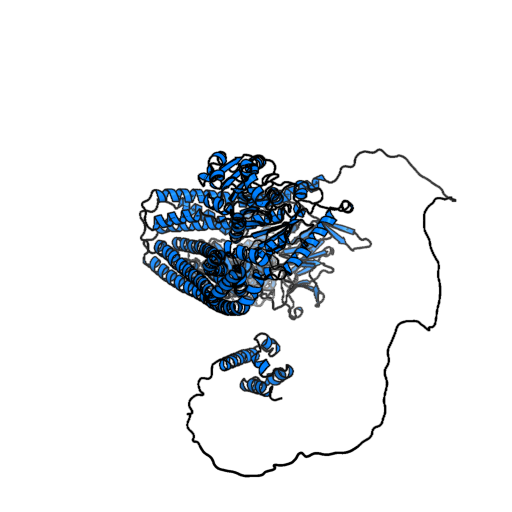? -23.805 2.825 -17.222 1.00 77.56 288 SER A N 1
ATOM 2267 C CA . SER A 1 288 ? -23.900 1.846 -18.309 1.00 77.56 288 SER A CA 1
ATOM 2268 C C . SER A 1 288 ? -23.145 2.237 -19.584 1.00 77.56 288 SER A C 1
ATOM 2270 O O . SER A 1 288 ? -22.961 1.387 -20.455 1.00 77.56 288 SER A O 1
ATOM 2272 N N . LYS A 1 289 ? -22.709 3.498 -19.725 1.00 89.19 289 LYS A N 1
ATOM 2273 C CA . LYS A 1 289 ? -22.068 4.000 -20.954 1.00 89.19 289 LYS A CA 1
ATOM 2274 C C . LYS A 1 289 ? -20.545 4.064 -20.851 1.00 89.19 289 LYS A C 1
ATOM 2276 O O . LYS A 1 289 ? -19.982 4.299 -19.783 1.00 89.19 289 LYS A O 1
ATOM 2281 N N . TYR A 1 290 ? -19.893 3.908 -22.002 1.00 91.62 290 TYR A N 1
ATOM 2282 C CA . TYR A 1 290 ? -18.461 4.119 -22.185 1.00 91.62 290 TYR A CA 1
ATOM 2283 C C . TYR A 1 290 ? -18.213 5.573 -22.593 1.00 91.62 290 TYR A C 1
ATOM 2285 O O . TYR A 1 290 ? -18.907 6.100 -23.470 1.00 91.62 290 TYR A O 1
ATOM 2293 N N . ILE A 1 291 ? -17.198 6.209 -22.007 1.00 93.19 291 ILE A N 1
ATOM 2294 C CA . ILE A 1 291 ? -16.816 7.591 -22.326 1.00 93.19 291 ILE A CA 1
ATOM 2295 C C . ILE A 1 291 ? -15.328 7.630 -22.682 1.00 93.19 291 ILE A C 1
ATOM 2297 O O . ILE A 1 291 ? -14.522 6.995 -22.008 1.00 93.19 291 ILE A O 1
ATOM 2301 N N . ALA A 1 292 ? -14.953 8.383 -23.715 1.00 93.94 292 ALA A N 1
ATOM 2302 C CA . ALA A 1 292 ? -13.572 8.793 -23.960 1.00 93.94 292 ALA A CA 1
ATOM 2303 C C . ALA A 1 292 ? -13.463 10.316 -23.883 1.00 93.94 292 ALA A C 1
ATOM 2305 O O . ALA A 1 292 ? -14.218 11.026 -24.546 1.00 93.94 292 ALA A O 1
ATOM 2306 N N . GLU A 1 293 ? -12.497 10.797 -23.112 1.00 94.38 293 GLU A N 1
ATOM 2307 C CA . GLU A 1 293 ? -12.047 12.184 -23.089 1.00 94.38 293 GLU A CA 1
ATOM 2308 C C . GLU A 1 293 ? -10.692 12.260 -23.792 1.00 94.38 293 GLU A C 1
ATOM 2310 O O . GLU A 1 293 ? -9.741 11.595 -23.385 1.00 94.38 293 GLU A O 1
ATOM 2315 N N . ILE A 1 294 ? -10.602 13.057 -24.853 1.00 92.31 294 ILE A N 1
ATOM 2316 C CA . ILE A 1 294 ? -9.368 13.289 -25.604 1.00 92.31 294 ILE A CA 1
ATOM 2317 C C . ILE A 1 294 ? -8.830 14.657 -25.200 1.00 92.31 294 ILE A C 1
ATOM 2319 O O . ILE A 1 294 ? -9.496 15.676 -25.390 1.00 92.31 294 ILE A O 1
ATOM 2323 N N . GLU A 1 295 ? -7.626 14.663 -24.641 1.00 90.50 295 GLU A N 1
ATOM 2324 C CA . GLU A 1 295 ? -6.869 15.862 -24.304 1.00 90.50 295 GLU A CA 1
ATOM 2325 C C . GLU A 1 295 ? -5.826 16.107 -25.399 1.00 90.50 295 GLU A C 1
ATOM 2327 O O . GLU A 1 295 ? -5.042 15.214 -25.733 1.00 90.50 295 GLU A O 1
ATOM 2332 N N . PHE A 1 296 ? -5.814 17.309 -25.971 1.00 87.69 296 PHE A N 1
ATOM 2333 C CA . PHE A 1 296 ? -4.819 17.719 -26.962 1.00 87.69 296 PHE A CA 1
ATOM 2334 C C . PHE A 1 296 ? -3.627 18.421 -26.293 1.00 87.69 296 PHE A C 1
ATOM 2336 O O . PHE A 1 296 ? -3.675 18.787 -25.117 1.00 87.69 296 PHE A O 1
ATOM 2343 N N . MET A 1 297 ? -2.534 18.580 -27.035 1.00 81.00 297 MET A N 1
ATOM 2344 C CA . MET A 1 297 ? -1.444 19.491 -26.666 1.00 81.00 297 MET A CA 1
ATOM 2345 C C . MET A 1 297 ? -1.871 20.946 -26.934 1.00 81.00 297 MET A C 1
ATOM 2347 O O . MET A 1 297 ? -2.890 21.171 -27.586 1.00 81.00 297 MET A O 1
ATOM 2351 N N . THR A 1 298 ? -1.139 21.935 -26.414 1.00 82.12 298 THR A N 1
ATOM 2352 C CA . THR A 1 298 ? -1.440 23.353 -26.691 1.00 82.12 298 THR A CA 1
ATOM 2353 C C . THR A 1 298 ? -0.891 23.775 -28.058 1.00 82.12 298 THR A C 1
ATOM 2355 O O . THR A 1 298 ? -0.124 23.034 -28.682 1.00 82.12 298 THR A O 1
ATOM 2358 N N . GLU A 1 299 ? -1.260 24.966 -28.540 1.00 79.19 299 GLU A N 1
ATOM 2359 C CA . GLU A 1 299 ? -0.679 25.498 -29.777 1.00 79.19 299 GLU A CA 1
ATOM 2360 C C . GLU A 1 299 ? 0.837 25.698 -29.667 1.00 79.19 299 GLU A C 1
ATOM 2362 O O . GLU A 1 299 ? 1.551 25.472 -30.638 1.00 79.19 299 GLU A O 1
ATOM 2367 N N . GLU A 1 300 ? 1.320 26.128 -28.504 1.00 73.25 300 GLU A N 1
ATOM 2368 C CA . GLU A 1 300 ? 2.726 26.427 -28.224 1.00 73.25 300 GLU A CA 1
ATOM 2369 C C . GLU A 1 300 ? 3.542 25.136 -28.247 1.00 73.25 300 GLU A C 1
ATOM 2371 O O . GLU A 1 300 ? 4.510 25.046 -28.993 1.00 73.25 300 GLU A O 1
ATOM 2376 N N . GLY A 1 301 ? 3.087 24.097 -27.536 1.00 70.44 301 GLY A N 1
ATOM 2377 C CA . GLY A 1 301 ? 3.748 22.790 -27.546 1.00 70.44 301 GLY A CA 1
ATOM 2378 C C . GLY A 1 301 ? 3.764 22.131 -28.930 1.00 70.44 301 GLY A C 1
ATOM 2379 O O . GLY A 1 301 ? 4.739 21.473 -29.280 1.00 70.44 301 GLY A O 1
ATOM 2380 N N . TRP A 1 302 ? 2.727 22.341 -29.752 1.00 73.88 302 TRP A N 1
ATOM 2381 C CA . TRP A 1 302 ? 2.734 21.873 -31.144 1.00 73.88 302 TRP A CA 1
ATOM 2382 C C . TRP A 1 302 ? 3.675 22.689 -32.045 1.00 73.88 302 TRP A C 1
ATOM 2384 O O . TRP A 1 302 ? 4.330 22.109 -32.910 1.00 73.88 302 TRP A O 1
ATOM 2394 N N . LYS A 1 303 ? 3.785 24.009 -31.838 1.00 69.75 303 LYS A N 1
ATOM 2395 C CA . LYS A 1 303 ? 4.777 24.852 -32.528 1.00 69.75 303 LYS A CA 1
ATOM 2396 C C . LYS A 1 303 ? 6.198 24.419 -32.146 1.00 69.75 303 LYS A C 1
ATOM 2398 O O . LYS A 1 303 ? 7.005 24.187 -33.034 1.00 69.75 303 LYS A O 1
ATOM 2403 N N . GLU A 1 304 ? 6.485 24.211 -30.860 1.00 63.66 304 GLU A N 1
ATOM 2404 C CA . GLU A 1 304 ? 7.793 23.740 -30.371 1.00 63.66 304 GLU A CA 1
ATOM 2405 C C . GLU A 1 304 ? 8.184 22.345 -30.896 1.00 63.66 304 GLU A C 1
ATOM 2407 O O . GLU A 1 304 ? 9.334 22.154 -31.288 1.00 63.66 304 GLU A O 1
ATOM 2412 N N . ASP A 1 305 ? 7.254 21.382 -30.961 1.00 60.91 305 ASP A N 1
ATOM 2413 C CA . ASP A 1 305 ? 7.494 20.061 -31.580 1.00 60.91 305 ASP A CA 1
ATOM 2414 C C . ASP A 1 305 ? 7.650 20.127 -33.120 1.00 60.91 305 ASP A C 1
ATOM 2416 O O . ASP A 1 305 ? 8.090 19.145 -33.724 1.00 60.91 305 ASP A O 1
ATOM 2420 N N . GLY A 1 306 ? 7.262 21.240 -33.758 1.00 52.94 306 GLY A N 1
ATOM 2421 C CA . GLY A 1 306 ? 7.315 21.447 -35.210 1.00 52.94 306 GLY A CA 1
ATOM 2422 C C . GLY A 1 306 ? 8.479 22.312 -35.711 1.00 52.94 306 GLY A C 1
ATOM 2423 O O . GLY A 1 306 ? 8.848 22.193 -36.876 1.00 52.94 306 GLY A O 1
ATOM 2424 N N . ASN A 1 307 ? 9.080 23.152 -34.861 1.00 46.31 307 ASN A N 1
ATOM 2425 C CA . ASN A 1 307 ? 10.023 24.207 -35.271 1.00 46.31 307 ASN A CA 1
ATOM 2426 C C . ASN A 1 307 ? 11.475 23.727 -35.505 1.00 46.31 307 ASN A C 1
ATOM 2428 O O . ASN A 1 307 ? 12.437 24.428 -35.188 1.00 46.31 307 ASN A O 1
ATOM 2432 N N . ASP A 1 308 ? 11.652 22.520 -36.046 1.00 49.28 308 ASP A N 1
ATOM 2433 C CA . ASP A 1 308 ? 12.958 21.893 -36.318 1.00 49.28 308 ASP A CA 1
ATOM 2434 C C . ASP A 1 308 ? 13.527 22.359 -37.688 1.00 49.28 308 ASP A C 1
ATOM 2436 O O . ASP A 1 308 ? 14.081 21.572 -38.454 1.00 49.28 308 ASP A O 1
ATOM 2440 N N . GLU A 1 309 ? 13.364 23.654 -38.006 1.00 41.94 309 GLU A N 1
ATOM 2441 C CA . GLU A 1 309 ? 13.550 24.284 -39.336 1.00 41.94 309 GLU A CA 1
ATOM 2442 C C . GLU A 1 309 ? 14.993 24.254 -39.886 1.00 41.94 309 GLU A C 1
ATOM 2444 O O . GLU A 1 309 ? 15.246 24.611 -41.034 1.00 41.94 309 GLU A O 1
ATOM 2449 N N . ASP A 1 310 ? 15.955 23.822 -39.072 1.00 40.88 310 ASP A N 1
ATOM 2450 C CA . ASP A 1 310 ? 17.397 23.997 -39.284 1.00 40.88 310 ASP A CA 1
ATOM 2451 C C . ASP A 1 310 ? 18.092 22.663 -39.641 1.00 40.88 310 ASP A C 1
ATOM 2453 O O . ASP A 1 310 ? 19.193 22.353 -39.167 1.00 40.88 310 ASP A O 1
ATOM 2457 N N . LYS A 1 311 ? 17.408 21.833 -40.446 1.00 45.78 311 LYS A N 1
ATOM 2458 C CA . LYS A 1 311 ? 17.951 20.613 -41.064 1.00 45.78 311 LYS A CA 1
ATOM 2459 C C . LYS A 1 311 ? 18.392 20.901 -42.503 1.00 45.78 311 LYS A C 1
ATOM 2461 O O . LYS A 1 311 ? 17.566 21.042 -43.403 1.00 45.78 311 LYS A O 1
ATOM 2466 N N . GLU A 1 312 ? 19.704 20.918 -42.736 1.00 37.84 312 GLU A N 1
ATOM 2467 C CA . GLU A 1 312 ? 20.254 20.742 -44.087 1.00 37.84 312 GLU A CA 1
ATOM 2468 C C . GLU A 1 312 ? 19.737 19.411 -44.672 1.00 37.84 312 GLU A C 1
ATOM 2470 O O . GLU A 1 312 ? 19.584 18.427 -43.944 1.00 37.84 312 GLU A O 1
ATOM 2475 N N . ARG A 1 313 ? 19.413 19.391 -45.972 1.00 39.03 313 ARG A N 1
ATOM 2476 C CA . ARG A 1 313 ? 18.706 18.272 -46.619 1.00 39.03 313 ARG A CA 1
ATOM 2477 C C . ARG A 1 313 ? 19.620 17.059 -46.843 1.00 39.03 313 ARG A C 1
ATOM 2479 O O . ARG A 1 313 ? 20.156 16.890 -47.933 1.00 39.03 313 ARG A O 1
ATOM 2486 N N . ASP A 1 314 ? 19.750 16.212 -45.825 1.00 37.09 314 ASP A N 1
ATOM 2487 C CA . ASP A 1 314 ? 20.092 14.793 -45.987 1.00 37.09 314 ASP A CA 1
ATOM 2488 C C . ASP A 1 314 ? 18.787 14.003 -46.254 1.00 37.09 314 ASP A C 1
ATOM 2490 O O . ASP A 1 314 ? 17.847 14.075 -45.461 1.00 37.09 314 ASP A O 1
ATOM 2494 N N . ASP A 1 315 ? 18.716 13.239 -47.351 1.00 39.06 315 ASP A N 1
ATOM 2495 C CA . ASP A 1 315 ? 17.485 12.613 -47.895 1.00 39.06 315 ASP A CA 1
ATOM 2496 C C . ASP A 1 315 ? 16.912 11.405 -47.087 1.00 39.06 315 ASP A C 1
ATOM 2498 O O . ASP A 1 315 ? 16.368 10.466 -47.668 1.00 39.06 315 ASP A O 1
ATOM 2502 N N . ASP A 1 316 ? 17.045 11.378 -45.753 1.00 41.00 316 ASP A N 1
ATOM 2503 C CA . ASP A 1 316 ? 16.786 10.189 -44.898 1.00 41.00 316 ASP A CA 1
ATOM 2504 C C . ASP A 1 316 ? 15.859 10.472 -43.676 1.00 41.00 316 ASP A C 1
ATOM 2506 O O . ASP A 1 316 ? 15.710 9.630 -42.785 1.00 41.00 316 ASP A O 1
ATOM 2510 N N . ASP A 1 317 ? 15.228 11.654 -43.598 1.00 48.06 317 ASP A N 1
ATOM 2511 C CA . ASP A 1 317 ? 14.371 12.117 -42.479 1.00 48.06 317 ASP A CA 1
ATOM 2512 C C . ASP A 1 317 ? 12.891 11.629 -42.563 1.00 48.06 317 ASP A C 1
ATOM 2514 O O . ASP A 1 317 ? 11.945 12.407 -42.434 1.00 48.06 317 ASP A O 1
ATOM 2518 N N . ASP A 1 318 ? 12.679 10.314 -42.734 1.00 49.53 318 ASP A N 1
ATOM 2519 C CA . ASP A 1 318 ? 11.346 9.662 -42.833 1.00 49.53 318 ASP A CA 1
ATOM 2520 C C . ASP A 1 318 ? 10.359 10.024 -41.687 1.00 49.53 318 ASP A C 1
ATOM 2522 O O . ASP A 1 318 ? 9.146 10.106 -41.898 1.00 49.53 318 ASP A O 1
ATOM 2526 N N . ASP A 1 319 ? 10.860 10.183 -40.453 1.00 49.62 319 ASP A N 1
ATOM 2527 C CA . ASP A 1 319 ? 10.050 10.162 -39.219 1.00 49.62 319 ASP A CA 1
ATOM 2528 C C . ASP A 1 319 ? 9.190 11.421 -38.991 1.00 49.62 319 ASP A C 1
ATOM 2530 O O . ASP A 1 319 ? 8.089 11.334 -38.436 1.00 49.62 319 ASP A O 1
ATOM 2534 N N . ASP A 1 320 ? 9.669 12.603 -39.390 1.00 53.47 320 ASP A N 1
ATOM 2535 C CA . ASP A 1 320 ? 8.913 13.855 -39.225 1.00 53.47 320 ASP A CA 1
ATOM 2536 C C . ASP A 1 320 ? 7.898 14.051 -40.356 1.00 53.47 320 ASP A C 1
ATOM 2538 O O . ASP A 1 320 ? 6.782 14.531 -40.125 1.00 53.47 320 ASP A O 1
ATOM 2542 N N . ASP A 1 321 ? 8.225 13.549 -41.548 1.00 59.56 321 ASP A N 1
ATOM 2543 C CA . ASP A 1 321 ? 7.293 13.460 -42.667 1.00 59.56 321 ASP A CA 1
ATOM 2544 C C . ASP A 1 321 ? 6.123 12.496 -42.349 1.00 59.56 321 ASP A C 1
ATOM 2546 O O . ASP A 1 321 ? 5.000 12.741 -42.798 1.00 59.56 321 ASP A O 1
ATOM 2550 N N . GLU A 1 322 ? 6.299 11.461 -41.502 1.00 65.00 322 GLU A N 1
ATOM 2551 C CA . GLU A 1 322 ? 5.170 10.656 -40.980 1.00 65.00 322 GLU A CA 1
ATOM 2552 C C . GLU A 1 322 ? 4.210 11.516 -40.133 1.00 65.00 322 GLU A C 1
ATOM 2554 O O . GLU A 1 322 ? 2.993 11.441 -40.318 1.00 65.00 322 GLU A O 1
ATOM 2559 N N . LYS A 1 323 ? 4.724 12.367 -39.231 1.00 69.12 323 LYS A N 1
ATOM 2560 C CA . LYS A 1 323 ? 3.894 13.227 -38.358 1.00 69.12 323 LYS A CA 1
ATOM 2561 C C . LYS A 1 323 ? 3.081 14.232 -39.171 1.00 69.12 323 LYS A C 1
ATOM 2563 O O . LYS A 1 323 ? 1.867 14.348 -38.984 1.00 69.12 323 LYS A O 1
ATOM 2568 N N . ILE A 1 324 ? 3.757 14.957 -40.064 1.00 71.69 324 ILE A N 1
ATOM 2569 C CA . ILE A 1 324 ? 3.148 16.014 -40.873 1.00 71.69 324 ILE A CA 1
ATOM 2570 C C . ILE A 1 324 ? 2.172 15.400 -41.880 1.00 71.69 324 ILE A C 1
ATOM 2572 O O . ILE A 1 324 ? 1.020 15.833 -41.952 1.00 71.69 324 ILE A O 1
ATOM 2576 N N . SER A 1 325 ? 2.542 14.317 -42.573 1.00 71.31 325 SER A N 1
ATOM 2577 C CA . SER A 1 325 ? 1.617 13.667 -43.510 1.00 71.31 325 SER A CA 1
ATOM 2578 C C . SER A 1 325 ? 0.444 12.940 -42.838 1.00 71.31 325 SER A C 1
ATOM 2580 O O . SER A 1 325 ? -0.629 12.849 -43.435 1.00 71.31 325 SER A O 1
ATOM 2582 N N . ALA A 1 326 ? 0.563 12.506 -41.577 1.00 74.25 326 ALA A N 1
ATOM 2583 C CA . ALA A 1 326 ? -0.569 11.958 -40.825 1.00 74.25 326 ALA A CA 1
ATOM 2584 C C . ALA A 1 326 ? -1.683 12.997 -40.576 1.00 74.25 326 ALA A C 1
ATOM 2586 O O . ALA A 1 326 ? -2.868 12.660 -40.677 1.00 74.25 326 ALA A O 1
ATOM 2587 N N . LEU A 1 327 ? -1.317 14.251 -40.279 1.00 75.31 327 LEU A N 1
ATOM 2588 C CA . LEU A 1 327 ? -2.252 15.330 -39.933 1.00 75.31 327 LEU A CA 1
ATOM 2589 C C . LEU A 1 327 ? -2.672 16.197 -41.137 1.00 75.31 327 LEU A C 1
ATOM 2591 O O . LEU A 1 327 ? -3.825 16.640 -41.211 1.00 75.31 327 LEU A O 1
ATOM 2595 N N . TYR A 1 328 ? -1.767 16.418 -42.092 1.00 75.25 328 TYR A N 1
ATOM 2596 C CA . TYR A 1 328 ? -1.948 17.322 -43.237 1.00 75.25 328 TYR A CA 1
ATOM 2597 C C . TYR A 1 328 ? -1.960 16.607 -44.599 1.00 75.25 328 TYR A C 1
ATOM 2599 O O . TYR A 1 328 ? -2.274 17.224 -45.611 1.00 75.25 328 TYR A O 1
ATOM 2607 N N . GLY A 1 329 ? -1.685 15.300 -44.656 1.00 73.62 329 GLY A N 1
ATOM 2608 C CA . GLY A 1 329 ? -1.702 14.537 -45.906 1.00 73.62 329 GLY A CA 1
ATOM 2609 C C . GLY A 1 329 ? -0.525 14.883 -46.821 1.00 73.62 329 GLY A C 1
ATOM 2610 O O . GLY A 1 329 ? 0.624 14.921 -46.386 1.00 73.62 329 GLY A O 1
ATOM 2611 N N . LYS A 1 330 ? -0.796 15.109 -48.112 1.00 67.06 330 LYS A N 1
ATOM 2612 C CA . LYS A 1 330 ? 0.227 15.610 -49.049 1.00 67.06 330 LYS A CA 1
ATOM 2613 C C . LYS A 1 330 ? 0.479 17.109 -48.867 1.00 67.06 330 LYS A C 1
ATOM 2615 O O . LYS A 1 330 ? 1.600 17.557 -49.073 1.00 67.06 330 LYS A O 1
ATOM 2620 N N . ASP A 1 331 ? -0.542 17.833 -48.421 1.00 65.69 331 ASP A N 1
ATOM 2621 C CA . ASP A 1 331 ? -0.610 19.294 -48.366 1.00 65.69 331 ASP A CA 1
ATOM 2622 C C . ASP A 1 331 ? 0.330 19.910 -47.311 1.00 65.69 331 ASP A C 1
ATOM 2624 O O . ASP A 1 331 ? 0.510 21.120 -47.286 1.00 65.69 331 ASP A O 1
ATOM 2628 N N . GLY A 1 332 ? 0.923 19.091 -46.431 1.00 64.38 332 GLY A N 1
ATOM 2629 C CA . GLY A 1 332 ? 1.868 19.545 -45.407 1.00 64.38 332 GLY A CA 1
ATOM 2630 C C . GLY A 1 332 ? 3.349 19.494 -45.798 1.00 64.38 332 GLY A C 1
ATOM 2631 O O . GLY A 1 332 ? 4.170 20.027 -45.057 1.00 64.38 332 GLY A O 1
ATOM 2632 N N . ARG A 1 333 ? 3.735 18.857 -46.916 1.00 63.12 333 ARG A N 1
ATOM 2633 C CA . ARG A 1 333 ? 5.161 18.767 -47.288 1.00 63.12 333 ARG A CA 1
ATOM 2634 C C . ARG A 1 333 ? 5.648 20.094 -47.865 1.00 63.12 333 ARG A C 1
ATOM 2636 O O . ARG A 1 333 ? 5.265 20.458 -48.972 1.00 63.12 333 ARG A O 1
ATOM 2643 N N . GLY A 1 334 ? 6.521 20.777 -47.126 1.00 61.00 334 GLY A N 1
ATOM 2644 C CA . GLY A 1 334 ? 7.086 22.072 -47.518 1.00 61.00 334 GLY A CA 1
ATOM 2645 C C . GLY A 1 334 ? 6.184 23.283 -47.250 1.00 61.00 334 GLY A C 1
ATOM 2646 O O . GLY A 1 334 ? 6.513 24.366 -47.722 1.00 61.00 334 GLY A O 1
ATOM 2647 N N . ALA A 1 335 ? 5.084 23.109 -46.510 1.00 67.19 335 ALA A N 1
ATOM 2648 C CA . ALA A 1 335 ? 4.254 24.211 -46.019 1.00 67.19 335 ALA A CA 1
ATOM 2649 C C . ALA A 1 335 ? 4.896 24.876 -44.785 1.00 67.19 335 ALA A C 1
ATOM 2651 O O . ALA A 1 335 ? 5.552 24.190 -43.995 1.00 67.19 335 ALA A O 1
ATOM 2652 N N . THR A 1 336 ? 4.701 26.185 -44.595 1.00 69.88 336 THR A N 1
ATOM 2653 C CA . THR A 1 336 ? 5.268 26.910 -43.437 1.00 69.88 336 THR A CA 1
ATOM 2654 C C . THR A 1 336 ? 4.514 26.613 -42.136 1.00 69.88 336 THR A C 1
ATOM 2656 O O . THR A 1 336 ? 3.387 26.104 -42.145 1.00 69.88 336 THR A O 1
ATOM 2659 N N . LEU A 1 337 ? 5.101 26.967 -40.986 1.00 67.25 337 LEU A N 1
ATOM 2660 C CA . LEU A 1 337 ? 4.448 26.795 -39.685 1.00 67.25 337 LEU A CA 1
ATOM 2661 C C . LEU A 1 337 ? 3.116 27.569 -39.592 1.00 67.25 337 LEU A C 1
ATOM 2663 O O . LEU A 1 337 ? 2.162 27.075 -38.988 1.00 67.25 337 LEU A O 1
ATOM 2667 N N . GLU A 1 338 ? 3.012 28.738 -40.230 1.00 69.19 338 GLU A N 1
ATOM 2668 C CA . GLU A 1 338 ? 1.774 29.518 -40.346 1.00 69.19 338 GLU A CA 1
ATOM 2669 C C . GLU A 1 338 ? 0.718 28.794 -41.189 1.00 69.19 338 GLU A C 1
ATOM 2671 O O . GLU A 1 338 ? -0.447 28.731 -40.792 1.00 69.19 338 GLU A O 1
ATOM 2676 N N . GLU A 1 339 ? 1.111 28.221 -42.332 1.00 72.31 339 GLU A N 1
ATOM 2677 C CA . GLU A 1 339 ? 0.203 27.504 -43.234 1.00 72.31 339 GLU A CA 1
ATOM 2678 C C . GLU A 1 339 ? -0.350 26.229 -42.589 1.00 72.31 339 GLU A C 1
ATOM 2680 O O . GLU A 1 339 ? -1.561 25.983 -42.637 1.00 72.31 339 GLU A O 1
ATOM 2685 N N . LEU A 1 340 ? 0.518 25.463 -41.921 1.00 74.94 340 LEU A N 1
ATOM 2686 C CA . LEU A 1 340 ? 0.148 24.307 -41.101 1.00 74.94 340 LEU A CA 1
ATOM 2687 C C . LEU A 1 340 ? -0.781 24.723 -39.943 1.00 74.94 340 LEU A C 1
ATOM 2689 O O . LEU A 1 340 ? -1.692 23.982 -39.571 1.00 74.94 340 LEU A O 1
ATOM 2693 N N . MET A 1 341 ? -0.620 25.939 -39.411 1.00 78.19 341 MET A N 1
ATOM 2694 C CA . MET A 1 341 ? -1.473 26.502 -38.360 1.00 78.19 341 MET A CA 1
ATOM 2695 C C . MET A 1 341 ? -2.700 27.285 -38.871 1.00 78.19 341 MET A C 1
ATOM 2697 O O . MET A 1 341 ? -3.367 27.955 -38.076 1.00 78.19 341 MET A O 1
ATOM 2701 N N . ASP A 1 342 ? -3.105 27.130 -40.133 1.00 80.62 342 ASP A N 1
ATOM 2702 C CA . ASP A 1 342 ? -4.365 27.682 -40.645 1.00 80.62 342 ASP A CA 1
ATOM 2703 C C . ASP A 1 342 ? -5.607 26.956 -40.073 1.00 80.62 342 ASP A C 1
ATOM 2705 O O . ASP A 1 342 ? -5.677 25.724 -39.990 1.00 80.62 342 ASP A O 1
ATOM 2709 N N . ARG A 1 343 ? -6.654 27.725 -39.732 1.00 73.94 343 ARG A N 1
ATOM 2710 C CA . ARG A 1 343 ? -7.943 27.227 -39.210 1.00 73.94 343 ARG A CA 1
ATOM 2711 C C . ARG A 1 343 ? -8.608 26.159 -40.097 1.00 73.94 343 ARG A C 1
ATOM 2713 O O . ARG A 1 343 ? -9.341 25.321 -39.568 1.00 73.94 343 ARG A O 1
ATOM 2720 N N . LYS A 1 344 ? -8.360 26.142 -41.414 1.00 78.94 344 LYS A N 1
ATOM 2721 C CA . LYS A 1 344 ? -8.844 25.127 -42.372 1.00 78.94 344 LYS A CA 1
ATOM 2722 C C . LYS A 1 344 ? -8.481 23.705 -41.943 1.00 78.94 344 LYS A C 1
ATOM 2724 O O . LYS A 1 344 ? -9.300 22.799 -42.090 1.00 78.94 344 LYS A O 1
ATOM 2729 N N . HIS A 1 345 ? -7.310 23.512 -41.334 1.00 76.12 345 HIS A N 1
ATOM 2730 C CA . HIS A 1 345 ? -6.824 22.188 -40.964 1.00 76.12 345 HIS A CA 1
ATOM 2731 C C . HIS A 1 345 ? -7.500 21.610 -39.713 1.00 76.12 345 HIS A C 1
ATOM 2733 O O . HIS A 1 345 ? -7.538 20.385 -39.588 1.00 76.12 345 HIS A O 1
ATOM 2739 N N . PHE A 1 346 ? -8.093 22.441 -38.848 1.00 81.88 346 PHE A N 1
ATOM 2740 C CA . PHE A 1 346 ? -8.605 22.042 -37.527 1.00 81.88 346 PHE A CA 1
ATOM 2741 C C . PHE A 1 346 ? -10.142 22.005 -37.427 1.00 81.88 346 PHE A C 1
ATOM 2743 O O . PHE A 1 346 ? -10.677 21.785 -36.345 1.00 81.88 346 PHE A O 1
ATOM 2750 N N . ARG A 1 347 ? -10.875 22.177 -38.540 1.00 80.00 347 ARG A N 1
ATOM 2751 C CA . ARG A 1 347 ? -12.355 22.268 -38.563 1.00 80.00 347 ARG A CA 1
ATOM 2752 C C . ARG A 1 347 ? -13.094 21.077 -37.926 1.00 80.00 347 ARG A C 1
ATOM 2754 O O . ARG A 1 347 ? -14.176 21.263 -37.385 1.00 80.00 347 ARG A O 1
ATOM 2761 N N . GLU A 1 348 ? -12.521 19.876 -37.972 1.00 78.69 348 GLU A N 1
ATOM 2762 C CA . GLU A 1 348 ? -13.089 18.646 -37.380 1.00 78.69 348 GLU A CA 1
ATOM 2763 C C . GLU A 1 348 ? -12.720 18.460 -35.887 1.00 78.69 348 GLU A C 1
ATOM 2765 O O . GLU A 1 348 ? -13.309 17.636 -35.176 1.00 78.69 348 GLU A O 1
ATOM 2770 N N . ILE A 1 349 ? -11.749 19.240 -35.401 1.00 84.19 349 ILE A N 1
ATOM 2771 C CA . ILE A 1 349 ? -11.206 19.222 -34.034 1.00 84.19 349 ILE A CA 1
ATOM 2772 C C . ILE A 1 349 ? -11.066 20.649 -33.456 1.00 84.19 349 ILE A C 1
ATOM 2774 O O . ILE A 1 349 ? -9.973 21.038 -33.031 1.00 84.19 349 ILE A O 1
ATOM 2778 N N . PRO A 1 350 ? -12.146 21.459 -33.423 1.00 82.75 350 PRO A N 1
ATOM 2779 C CA . PRO A 1 350 ? -12.096 22.816 -32.871 1.00 82.75 350 PRO A CA 1
ATOM 2780 C C . PRO A 1 350 ? -11.665 22.843 -31.396 1.00 82.75 350 PRO A C 1
ATOM 2782 O O . PRO A 1 350 ? -11.142 23.851 -30.928 1.00 82.75 350 PRO A O 1
ATOM 2785 N N . GLU A 1 351 ? -11.828 21.730 -30.673 1.00 88.38 351 GLU A N 1
ATOM 2786 C CA . GLU A 1 351 ? -11.469 21.598 -29.261 1.00 88.38 351 GLU A CA 1
ATOM 2787 C C . GLU A 1 351 ? -9.974 21.837 -28.990 1.00 88.38 351 GLU A C 1
ATOM 2789 O O . GLU A 1 351 ? -9.638 22.399 -27.950 1.00 88.38 351 GLU A O 1
ATOM 2794 N N . PHE A 1 352 ? -9.090 21.505 -29.945 1.00 84.31 352 PHE A N 1
ATOM 2795 C CA . PHE A 1 352 ? -7.647 21.787 -29.868 1.00 84.31 352 PHE A CA 1
ATOM 2796 C C . PHE A 1 352 ? -7.362 23.290 -29.735 1.00 84.31 352 PHE A C 1
ATOM 2798 O O . PHE A 1 352 ? -6.590 23.699 -28.877 1.00 84.31 352 PHE A O 1
ATOM 2805 N N . ARG A 1 353 ? -8.034 24.123 -30.541 1.00 79.94 353 ARG A N 1
ATOM 2806 C CA . ARG A 1 353 ? -7.858 25.589 -30.539 1.00 79.94 353 ARG A CA 1
ATOM 2807 C C . ARG A 1 353 ? -8.554 26.289 -29.376 1.00 79.94 353 ARG A C 1
ATOM 2809 O O . ARG A 1 353 ? -8.218 27.422 -29.056 1.00 79.94 353 ARG A O 1
ATOM 2816 N N . LEU A 1 354 ? -9.526 25.623 -28.762 1.00 82.88 354 LEU A N 1
ATOM 2817 C CA . LEU A 1 354 ? -10.224 26.099 -27.569 1.00 82.88 354 LEU A CA 1
ATOM 2818 C C . LEU A 1 354 ? -9.569 25.599 -26.267 1.00 82.88 354 LEU A C 1
ATOM 2820 O O . LEU A 1 354 ? -10.041 25.948 -25.190 1.00 82.88 354 LEU A O 1
ATOM 2824 N N . SER A 1 355 ? -8.513 24.777 -26.350 1.00 82.38 355 SER A N 1
ATOM 2825 C CA . SER A 1 355 ? -7.864 24.114 -25.207 1.00 82.38 355 SER A CA 1
ATOM 2826 C C . SER A 1 355 ? -8.835 23.316 -24.317 1.00 82.38 355 SER A C 1
ATOM 2828 O O . SER A 1 355 ? -8.648 23.217 -23.104 1.00 82.38 355 SER A O 1
ATOM 2830 N N . VAL A 1 356 ? -9.874 22.719 -24.917 1.00 87.00 356 VAL A N 1
ATOM 2831 C CA . VAL A 1 356 ? -10.868 21.882 -24.219 1.00 87.00 356 VAL A CA 1
ATOM 2832 C C . VAL A 1 356 ? -10.743 20.408 -24.606 1.00 87.00 356 VAL A C 1
ATOM 2834 O O . VAL A 1 356 ? -10.191 20.047 -25.645 1.00 87.00 356 VAL A O 1
ATOM 2837 N N . LYS A 1 357 ? -11.281 19.523 -23.762 1.00 90.69 357 LYS A N 1
ATOM 2838 C CA . LYS A 1 357 ? -11.349 18.083 -24.045 1.00 90.69 357 LYS A CA 1
ATOM 2839 C C . LYS A 1 357 ? -12.445 17.777 -25.068 1.00 90.69 357 LYS A C 1
ATOM 2841 O O . LYS A 1 357 ? -13.583 18.211 -24.896 1.00 90.69 357 LYS A O 1
ATOM 2846 N N . LYS A 1 358 ? -12.146 16.945 -26.071 1.00 92.81 358 LYS A N 1
ATOM 2847 C CA . LYS A 1 358 ? -13.172 16.354 -26.952 1.00 92.81 358 LYS A CA 1
ATOM 2848 C C . LYS A 1 358 ? -13.740 15.103 -26.285 1.00 92.81 358 LYS A C 1
ATOM 2850 O O . LYS A 1 358 ? -12.979 14.211 -25.913 1.00 92.81 358 LYS A O 1
ATOM 2855 N N . ILE A 1 359 ? -15.061 15.035 -26.121 1.00 92.25 359 ILE A N 1
ATOM 2856 C CA . ILE A 1 359 ? -15.733 13.958 -25.377 1.00 92.25 359 ILE A CA 1
ATOM 2857 C C . ILE A 1 359 ? -16.568 13.094 -26.324 1.00 92.25 359 ILE A C 1
ATOM 2859 O O . ILE A 1 359 ? -17.406 13.595 -27.073 1.00 92.25 359 ILE A O 1
ATOM 2863 N N . PHE A 1 360 ? -16.386 11.775 -26.254 1.00 92.00 360 PHE A N 1
ATOM 2864 C CA . PHE A 1 360 ? -17.233 10.795 -26.929 1.00 92.00 360 PHE A CA 1
ATOM 2865 C C . PHE A 1 360 ? -17.945 9.903 -25.919 1.00 92.00 360 PHE A C 1
ATOM 2867 O O . PHE A 1 360 ? -17.294 9.200 -25.156 1.00 92.00 360 PHE A O 1
ATOM 2874 N N . VAL A 1 361 ? -19.275 9.844 -25.994 1.00 92.56 361 VAL A N 1
ATOM 2875 C CA . VAL A 1 361 ? -20.096 8.841 -25.297 1.00 92.56 361 VAL A CA 1
ATOM 2876 C C . VAL A 1 361 ? -20.527 7.758 -26.296 1.00 92.56 361 VAL A C 1
ATOM 2878 O O . VAL A 1 361 ? -20.835 8.067 -27.457 1.00 92.56 361 VAL A O 1
ATOM 2881 N N . CYS A 1 362 ? -20.498 6.490 -25.875 1.00 91.75 362 CYS A N 1
ATOM 2882 C CA . CYS A 1 362 ? -20.939 5.319 -26.644 1.00 91.75 362 CYS A CA 1
ATOM 2883 C C . CYS A 1 362 ? -21.561 4.251 -25.734 1.00 91.75 362 CYS A C 1
ATOM 2885 O O . CYS A 1 362 ? -21.177 4.114 -24.575 1.00 91.75 362 CYS A O 1
ATOM 2887 N N . ASP A 1 363 ? -22.451 3.432 -26.289 1.00 89.69 363 ASP A N 1
ATOM 2888 C CA . ASP A 1 363 ? -23.123 2.350 -25.556 1.00 89.69 363 ASP A CA 1
ATOM 2889 C C . ASP A 1 363 ? -22.338 1.024 -25.601 1.00 89.69 363 ASP A C 1
ATOM 2891 O O . ASP A 1 363 ? -22.648 0.089 -24.872 1.00 89.69 363 ASP A O 1
ATOM 2895 N N . THR A 1 364 ? -21.296 0.931 -26.440 1.00 89.62 364 THR A N 1
ATOM 2896 C CA . THR A 1 364 ? -20.412 -0.245 -26.532 1.00 89.62 364 THR A CA 1
ATOM 2897 C C . THR A 1 364 ? -18.940 0.136 -26.714 1.00 89.62 364 THR A C 1
ATOM 2899 O O . THR A 1 364 ? -18.611 1.090 -27.430 1.00 89.62 364 THR A O 1
ATOM 2902 N N . ALA A 1 365 ? -18.037 -0.686 -26.170 1.00 89.12 365 ALA A N 1
ATOM 2903 C CA . ALA A 1 365 ? -16.591 -0.562 -26.369 1.00 89.12 365 ALA A CA 1
ATOM 2904 C C . ALA A 1 365 ? -16.191 -0.509 -27.854 1.00 89.12 365 ALA A C 1
ATOM 2906 O O . ALA A 1 365 ? -15.361 0.307 -28.248 1.00 89.12 365 ALA A O 1
ATOM 2907 N N . LYS A 1 366 ? -16.823 -1.329 -28.707 1.00 88.75 366 LYS A N 1
ATOM 2908 C CA . LYS A 1 366 ? -16.550 -1.391 -30.155 1.00 88.75 366 LYS A CA 1
ATOM 2909 C C . LYS A 1 366 ? -16.904 -0.089 -30.888 1.00 88.75 366 LYS A C 1
ATOM 2911 O O . LYS A 1 366 ? -16.169 0.319 -31.788 1.00 88.75 366 LYS A O 1
ATOM 2916 N N . GLN A 1 367 ? -18.000 0.578 -30.511 1.00 89.69 367 GLN A N 1
ATOM 2917 C CA . GLN A 1 367 ? -18.337 1.909 -31.036 1.00 89.69 367 GLN A CA 1
ATOM 2918 C C . GLN A 1 367 ? -17.323 2.959 -30.572 1.00 89.69 367 GLN A C 1
ATOM 2920 O O . GLN A 1 367 ? -16.857 3.745 -31.398 1.00 89.69 367 GLN A O 1
ATOM 2925 N N . LEU A 1 368 ? -16.953 2.949 -29.283 1.00 90.19 368 LEU A N 1
ATOM 2926 C CA . LEU A 1 368 ? -15.980 3.898 -28.737 1.00 90.19 368 LEU A CA 1
ATOM 2927 C C . LEU A 1 368 ? -14.621 3.745 -29.423 1.00 90.19 368 LEU A C 1
ATOM 2929 O O . LEU A 1 368 ? -14.084 4.727 -29.927 1.00 90.19 368 LEU A O 1
ATOM 2933 N N . SER A 1 369 ? -14.128 2.509 -29.529 1.00 88.25 369 SER A N 1
ATOM 2934 C CA . SER A 1 369 ? -12.877 2.165 -30.208 1.00 88.25 369 SER A CA 1
ATOM 2935 C C . SER A 1 369 ? -12.850 2.708 -31.639 1.00 88.25 369 SER A C 1
ATOM 2937 O O . SER A 1 369 ? -11.910 3.405 -32.023 1.00 88.25 369 SER A O 1
ATOM 2939 N N . LYS A 1 370 ? -13.937 2.513 -32.407 1.00 85.62 370 LYS A N 1
ATOM 2940 C CA . LYS A 1 370 ? -14.067 3.062 -33.768 1.00 85.62 370 LYS A CA 1
ATOM 2941 C C . LYS A 1 370 ? -14.010 4.598 -33.802 1.00 85.62 370 LYS A C 1
ATOM 2943 O O . LYS A 1 370 ? -13.397 5.131 -34.722 1.00 85.62 370 LYS A O 1
ATOM 2948 N N . LYS A 1 371 ? -14.602 5.307 -32.826 1.00 86.69 371 LYS A N 1
ATOM 2949 C CA . LYS A 1 371 ? -14.518 6.782 -32.732 1.00 86.69 371 LYS A CA 1
ATOM 2950 C C . LYS A 1 371 ? -13.111 7.268 -32.363 1.00 86.69 371 LYS A C 1
ATOM 2952 O O . LYS A 1 371 ? -12.640 8.229 -32.959 1.00 86.69 371 LYS A O 1
ATOM 2957 N N . ILE A 1 372 ? -12.422 6.609 -31.426 1.00 87.44 372 ILE A N 1
ATOM 2958 C CA . ILE A 1 372 ? -11.068 7.020 -31.002 1.00 87.44 372 ILE A CA 1
ATOM 2959 C C . ILE A 1 372 ? -9.957 6.585 -31.971 1.00 87.44 372 ILE A C 1
ATOM 2961 O O . ILE A 1 372 ? -8.841 7.079 -31.859 1.00 87.44 372 ILE A O 1
ATOM 2965 N N . THR A 1 373 ? -10.229 5.697 -32.937 1.00 81.44 373 THR A N 1
ATOM 2966 C CA . THR A 1 373 ? -9.190 5.116 -33.817 1.00 81.44 373 THR A CA 1
ATOM 2967 C C . THR A 1 373 ? -8.406 6.164 -34.622 1.00 81.44 373 THR A C 1
ATOM 2969 O O . THR A 1 373 ? -7.214 5.984 -34.841 1.00 81.44 373 THR A O 1
ATOM 2972 N N . CYS A 1 374 ? -9.020 7.272 -35.055 1.00 79.50 374 CYS A N 1
ATOM 2973 C CA . CYS A 1 374 ? -8.301 8.344 -35.764 1.00 79.50 374 CYS A CA 1
ATOM 2974 C C . CYS A 1 374 ? -7.463 9.254 -34.840 1.00 79.50 374 CYS A C 1
ATOM 2976 O O . CYS A 1 374 ? -6.647 10.033 -35.331 1.00 79.50 374 CYS A O 1
ATOM 2978 N N . TYR A 1 375 ? -7.629 9.132 -33.519 1.00 82.81 375 TYR A N 1
ATOM 2979 C CA . TYR A 1 375 ? -6.832 9.795 -32.479 1.00 82.81 375 TYR A CA 1
ATOM 2980 C C . TYR A 1 375 ? -5.700 8.897 -31.945 1.00 82.81 375 TYR A C 1
ATOM 2982 O O . TYR A 1 375 ? -4.884 9.345 -31.144 1.00 82.81 375 TYR A O 1
ATOM 2990 N N . THR A 1 376 ? -5.615 7.647 -32.413 1.00 77.56 376 THR A N 1
ATOM 2991 C CA . THR A 1 376 ? -4.508 6.710 -32.167 1.00 77.56 376 THR A CA 1
ATOM 2992 C C . THR A 1 376 ? -3.754 6.417 -33.473 1.00 77.56 376 THR A C 1
ATOM 2994 O O . THR A 1 376 ? -4.176 6.834 -34.557 1.00 77.56 376 THR A O 1
ATOM 2997 N N . ARG A 1 377 ? -2.605 5.724 -33.411 1.00 66.62 377 ARG A N 1
ATOM 2998 C CA . ARG A 1 377 ? -1.858 5.360 -34.626 1.00 66.62 377 ARG A CA 1
ATOM 2999 C C . ARG A 1 377 ? -2.465 4.101 -35.254 1.00 66.62 377 ARG A C 1
ATOM 3001 O O . ARG A 1 377 ? -2.158 2.977 -34.869 1.00 66.62 377 ARG A O 1
ATOM 3008 N N . SER A 1 378 ? -3.361 4.311 -36.216 1.00 58.75 378 SER A N 1
ATOM 3009 C CA . SER A 1 378 ? -4.023 3.261 -36.998 1.00 58.75 378 SER A CA 1
ATOM 3010 C C . SER A 1 378 ? -4.022 3.605 -38.485 1.00 58.75 378 SER A C 1
ATOM 3012 O O . SER A 1 378 ? -4.319 4.738 -38.868 1.00 58.75 378 SER A O 1
ATOM 3014 N N . ASP A 1 379 ? -3.747 2.614 -39.333 1.00 56.72 379 ASP A N 1
ATOM 3015 C CA . ASP A 1 379 ? -3.568 2.823 -40.774 1.00 56.72 379 ASP A CA 1
ATOM 3016 C C . ASP A 1 379 ? -4.870 2.958 -41.580 1.00 56.72 379 ASP A C 1
ATOM 3018 O O . ASP A 1 379 ? -4.853 3.164 -42.791 1.00 56.72 379 ASP A O 1
ATOM 3022 N N . THR A 1 380 ? -6.017 2.890 -40.905 1.00 54.31 380 THR A N 1
ATOM 3023 C CA . THR A 1 380 ? -7.348 2.771 -41.517 1.00 54.31 380 THR A CA 1
ATOM 3024 C C . THR A 1 380 ? -8.001 4.091 -41.949 1.00 54.31 380 THR A C 1
ATOM 3026 O O . THR A 1 380 ? -9.098 4.054 -42.502 1.00 54.31 380 THR A O 1
ATOM 3029 N N . PHE A 1 381 ? -7.388 5.252 -41.689 1.00 57.50 381 PHE A N 1
ATOM 3030 C CA . PHE A 1 381 ? -7.980 6.573 -41.960 1.00 57.50 381 PHE A CA 1
ATOM 3031 C C . PHE A 1 381 ? -7.083 7.468 -42.829 1.00 57.50 381 PHE A C 1
ATOM 3033 O O . PHE A 1 381 ? -5.861 7.493 -42.662 1.00 57.50 381 PHE A O 1
ATOM 3040 N N . LYS A 1 382 ? -7.722 8.244 -43.726 1.00 58.72 382 LYS A N 1
ATOM 3041 C CA . LYS A 1 382 ? -7.076 9.218 -44.633 1.00 58.72 382 LYS A CA 1
ATOM 3042 C C . LYS A 1 382 ? -6.394 10.385 -43.909 1.00 58.72 382 LYS A C 1
ATOM 3044 O O . LYS A 1 382 ? -5.480 10.976 -44.466 1.00 58.72 382 LYS A O 1
ATOM 3049 N N . ARG A 1 383 ? -6.868 10.732 -42.710 1.00 69.62 383 ARG A N 1
ATOM 3050 C CA . ARG A 1 383 ? -6.382 11.842 -41.884 1.00 69.62 383 ARG A CA 1
ATOM 3051 C C . ARG A 1 383 ? -6.399 11.402 -40.422 1.00 69.62 383 ARG A C 1
ATOM 3053 O O . ARG A 1 383 ? -7.316 10.681 -40.021 1.00 69.62 383 ARG A O 1
ATOM 3060 N N . ARG A 1 384 ? -5.358 11.741 -39.662 1.00 78.25 384 ARG A N 1
ATOM 3061 C CA . ARG A 1 384 ? -5.068 11.145 -38.349 1.00 78.25 384 ARG A CA 1
ATOM 3062 C C . ARG A 1 384 ? -4.634 12.240 -37.372 1.00 78.25 384 ARG A C 1
ATOM 3064 O O . ARG A 1 384 ? -3.706 12.991 -37.646 1.00 78.25 384 ARG A O 1
ATOM 3071 N N . TYR A 1 385 ? -5.290 12.316 -36.219 1.00 83.31 385 TYR A N 1
ATOM 3072 C CA . TYR A 1 385 ? -5.089 13.381 -35.229 1.00 83.31 385 TYR A CA 1
ATOM 3073 C C . TYR A 1 385 ? -4.121 13.010 -34.104 1.00 83.31 385 TYR A C 1
ATOM 3075 O O . TYR A 1 385 ? -3.777 13.880 -33.309 1.00 83.31 385 TYR A O 1
ATOM 3083 N N . TRP A 1 386 ? -3.643 11.759 -34.053 1.00 79.94 386 TRP A N 1
ATOM 3084 C CA . TRP A 1 386 ? -2.700 11.285 -33.031 1.00 79.94 386 TRP A CA 1
ATOM 3085 C C . TRP A 1 386 ? -1.462 12.182 -32.802 1.00 79.94 386 TRP A C 1
ATOM 3087 O O . TRP A 1 386 ? -1.037 12.238 -31.648 1.00 79.94 386 TRP A O 1
ATOM 3097 N N . PRO A 1 387 ? -0.903 12.937 -33.783 1.00 79.06 387 PRO A N 1
ATOM 3098 C CA . PRO A 1 387 ? 0.212 13.844 -33.506 1.00 79.06 387 PRO A CA 1
ATOM 3099 C C . PRO A 1 387 ? -0.136 14.938 -32.487 1.00 79.06 387 PRO A C 1
ATOM 3101 O O . PRO A 1 387 ? 0.705 15.254 -31.655 1.00 79.06 387 PRO A O 1
ATOM 3104 N N . LEU A 1 388 ? -1.380 15.440 -32.488 1.00 82.06 388 LEU A N 1
ATOM 3105 C CA . LEU A 1 388 ? -1.866 16.511 -31.602 1.00 82.06 388 LEU A CA 1
ATOM 3106 C C . LEU A 1 388 ? -2.330 16.018 -30.223 1.00 82.06 388 LEU A C 1
ATOM 3108 O O . LEU A 1 388 ? -2.596 16.831 -29.337 1.00 82.06 388 LEU A O 1
ATOM 3112 N N . VAL A 1 389 ? -2.512 14.707 -30.036 1.00 84.06 389 VAL A N 1
ATOM 3113 C CA . VAL A 1 389 ? -3.121 14.170 -28.811 1.00 84.06 389 VAL A CA 1
ATOM 3114 C C . VAL A 1 389 ? -2.074 14.035 -27.707 1.00 84.06 389 VAL A C 1
ATOM 3116 O O . VAL A 1 389 ? -1.010 13.438 -27.891 1.00 84.06 389 VAL A O 1
ATOM 3119 N N . LYS A 1 390 ? -2.414 14.568 -26.535 1.00 82.38 390 LYS A N 1
ATOM 3120 C CA . LYS A 1 390 ? -1.640 14.495 -25.295 1.00 82.38 390 LYS A CA 1
ATOM 3121 C C . LYS A 1 390 ? -1.967 13.209 -24.534 1.00 82.38 390 LYS A C 1
ATOM 3123 O O . LYS A 1 390 ? -1.075 12.422 -24.226 1.00 82.38 390 LYS A O 1
ATOM 3128 N N . CYS A 1 391 ? -3.254 12.972 -24.280 1.00 87.44 391 CYS A N 1
ATOM 3129 C CA . CYS A 1 391 ? -3.760 11.821 -23.532 1.00 87.44 391 CYS A CA 1
ATOM 3130 C C . CYS A 1 391 ? -5.176 11.443 -23.998 1.00 87.44 391 CYS A C 1
ATOM 3132 O O . CYS A 1 391 ? -5.928 12.297 -24.474 1.00 87.44 391 CYS A O 1
ATOM 3134 N N . ILE A 1 392 ? -5.560 10.177 -23.823 1.00 90.81 392 ILE A N 1
ATOM 3135 C CA . ILE A 1 392 ? -6.955 9.726 -23.928 1.00 90.81 392 ILE A CA 1
ATOM 3136 C C . ILE A 1 392 ? -7.343 9.054 -22.608 1.00 90.81 392 ILE A C 1
ATOM 3138 O O . ILE A 1 392 ? -6.747 8.043 -22.241 1.00 90.81 392 ILE A O 1
ATOM 3142 N N . THR A 1 393 ? -8.354 9.571 -21.912 1.00 93.50 393 THR A N 1
ATOM 3143 C CA . THR A 1 393 ? -8.919 8.943 -20.705 1.00 93.50 393 THR A CA 1
ATOM 3144 C C . THR A 1 393 ? -10.212 8.218 -21.067 1.00 93.50 393 THR A C 1
ATOM 3146 O O . THR A 1 393 ? -11.151 8.829 -21.574 1.00 93.50 393 THR A O 1
ATOM 3149 N N . ILE A 1 394 ? -10.270 6.911 -20.815 1.00 94.19 394 ILE A N 1
ATOM 3150 C CA . ILE A 1 394 ? -11.416 6.047 -21.109 1.00 94.19 394 ILE A CA 1
ATOM 3151 C C . ILE A 1 394 ? -12.089 5.626 -19.800 1.00 94.19 394 ILE A C 1
ATOM 3153 O O . ILE A 1 394 ? -11.485 4.944 -18.973 1.00 94.19 394 ILE A O 1
ATOM 3157 N N . LYS A 1 395 ? -13.362 5.993 -19.645 1.00 93.75 395 LYS A N 1
ATOM 3158 C CA . LYS A 1 395 ? -14.235 5.576 -18.542 1.00 93.75 395 LYS A CA 1
ATOM 3159 C C . LYS A 1 395 ? -15.054 4.368 -18.978 1.00 93.75 395 LYS A C 1
ATOM 3161 O O . LYS A 1 395 ? -15.794 4.437 -19.964 1.00 93.75 395 LYS A O 1
ATOM 3166 N N . VAL A 1 396 ? -14.900 3.265 -18.253 1.00 92.06 396 VAL A N 1
ATOM 3167 C CA . VAL A 1 396 ? -15.487 1.958 -18.573 1.00 92.06 396 VAL A CA 1
ATOM 3168 C C . VAL A 1 396 ? -16.667 1.671 -17.630 1.00 92.06 396 VAL A C 1
ATOM 3170 O O . VAL A 1 396 ? -16.517 1.823 -16.415 1.00 92.06 396 VAL A O 1
ATOM 3173 N N . PRO A 1 397 ? -17.849 1.279 -18.142 1.00 89.81 397 PRO A N 1
ATOM 3174 C CA . PRO A 1 397 ? -18.988 0.890 -17.315 1.00 89.81 397 PRO A CA 1
ATOM 3175 C C . PRO A 1 397 ? -18.727 -0.448 -16.609 1.00 89.81 397 PRO A C 1
ATOM 3177 O O . PRO A 1 397 ? -17.910 -1.250 -17.055 1.00 89.81 397 PRO A O 1
ATOM 3180 N N . ASN A 1 398 ? -19.439 -0.718 -15.511 1.00 84.62 398 ASN A N 1
ATOM 3181 C CA . ASN A 1 398 ? -19.369 -1.971 -14.733 1.00 84.62 398 ASN A CA 1
ATOM 3182 C C . ASN A 1 398 ? -17.984 -2.365 -14.152 1.00 84.62 398 ASN A C 1
ATOM 3184 O O . ASN A 1 398 ? -17.886 -3.372 -13.453 1.00 84.62 398 ASN A O 1
ATOM 3188 N N . SER A 1 399 ? -16.913 -1.592 -14.366 1.00 87.44 399 SER A N 1
ATOM 3189 C CA . SER A 1 399 ? -15.541 -1.963 -13.974 1.00 87.44 399 SER A CA 1
ATOM 3190 C C . SER A 1 399 ? -15.130 -1.531 -12.558 1.00 87.44 399 SER A C 1
ATOM 3192 O O . SER A 1 399 ? -13.956 -1.651 -12.200 1.00 87.44 399 SER A O 1
ATOM 3194 N N . LYS A 1 400 ? -16.063 -1.028 -11.735 1.00 84.94 400 LYS A N 1
ATOM 3195 C CA . LYS A 1 400 ? -15.797 -0.478 -10.385 1.00 84.94 400 LYS A CA 1
ATOM 3196 C C . LYS A 1 400 ? -15.139 -1.477 -9.415 1.00 84.94 400 LYS A C 1
ATOM 3198 O O . LYS A 1 400 ? -14.358 -1.065 -8.566 1.00 84.94 400 LYS A O 1
ATOM 3203 N N . ASP A 1 401 ? -15.377 -2.778 -9.590 1.00 84.06 401 ASP A N 1
ATOM 3204 C CA . ASP A 1 401 ? -14.687 -3.876 -8.879 1.00 84.06 401 ASP A CA 1
ATOM 3205 C C . ASP A 1 401 ? -13.151 -3.843 -9.051 1.00 84.06 401 ASP A C 1
ATOM 3207 O O . ASP A 1 401 ? -12.414 -4.193 -8.132 1.00 84.06 401 ASP A O 1
ATOM 3211 N N . LEU A 1 402 ? -12.653 -3.346 -10.190 1.00 87.56 402 LEU A N 1
ATOM 3212 C CA . LEU A 1 402 ? -11.219 -3.268 -10.493 1.00 87.56 402 LEU A CA 1
ATOM 3213 C C . LEU A 1 402 ? -10.668 -1.831 -10.525 1.00 87.56 402 LEU A C 1
ATOM 3215 O O . LEU A 1 402 ? -9.502 -1.637 -10.196 1.00 87.56 402 LEU A O 1
ATOM 3219 N N . LEU A 1 403 ? -11.469 -0.845 -10.958 1.00 90.38 403 LEU A N 1
ATOM 3220 C CA . LEU A 1 403 ? -11.006 0.499 -11.356 1.00 90.38 403 LEU A CA 1
ATOM 3221 C C . LEU A 1 403 ? -11.739 1.675 -10.674 1.00 90.38 403 LEU A C 1
ATOM 3223 O O . LEU A 1 403 ? -11.708 2.798 -11.182 1.00 90.38 403 LEU A O 1
ATOM 3227 N N . GLU A 1 404 ? -12.429 1.459 -9.550 1.00 86.56 404 GLU A N 1
ATOM 3228 C CA . GLU A 1 404 ? -13.082 2.558 -8.812 1.00 86.56 404 GLU A CA 1
ATOM 3229 C C . GLU A 1 404 ? -12.051 3.558 -8.262 1.00 86.56 404 GLU A C 1
ATOM 3231 O O . GLU A 1 404 ? -12.178 4.772 -8.435 1.00 86.56 404 GLU A O 1
ATOM 3236 N N . HIS A 1 405 ? -10.978 3.018 -7.695 1.00 86.69 405 HIS A N 1
ATOM 3237 C CA . HIS A 1 405 ? -9.875 3.721 -7.055 1.00 86.69 405 HIS A CA 1
ATOM 3238 C C . HIS A 1 405 ? -8.524 3.490 -7.755 1.00 86.69 405 HIS A C 1
ATOM 3240 O O . HIS A 1 405 ? -7.489 3.906 -7.233 1.00 86.69 405 HIS A O 1
ATOM 3246 N N . VAL A 1 406 ? -8.525 2.854 -8.934 1.00 91.00 406 VAL A N 1
ATOM 3247 C CA . VAL A 1 406 ? -7.324 2.502 -9.712 1.00 91.00 406 VAL A CA 1
ATOM 3248 C C . VAL A 1 406 ? -7.438 3.012 -11.149 1.00 91.00 406 VAL A C 1
ATOM 3250 O O . VAL A 1 406 ? -8.498 2.905 -11.764 1.00 91.00 406 VAL A O 1
ATOM 3253 N N . VAL A 1 407 ? -6.336 3.529 -11.699 1.00 93.06 407 VAL A N 1
ATOM 3254 C CA . VAL A 1 407 ? -6.204 3.883 -13.123 1.00 93.06 407 VAL A CA 1
ATOM 3255 C C . VAL A 1 407 ? -5.153 2.985 -13.779 1.00 93.06 407 VAL A C 1
ATOM 3257 O O . VAL A 1 407 ? -3.989 2.988 -13.372 1.00 93.06 407 VAL A O 1
ATOM 3260 N N . LEU A 1 408 ? -5.547 2.236 -14.812 1.00 94.19 408 LEU A N 1
ATOM 3261 C CA . LEU A 1 408 ? -4.618 1.528 -15.703 1.00 94.19 408 LEU A CA 1
ATOM 3262 C C . LEU A 1 408 ? -4.125 2.490 -16.786 1.00 94.19 408 LEU A C 1
ATOM 3264 O O . LEU A 1 408 ? -4.920 3.262 -17.315 1.00 94.19 408 LEU A O 1
ATOM 3268 N N . VAL A 1 409 ? -2.848 2.427 -17.166 1.00 91.38 409 VAL A N 1
ATOM 3269 C CA . VAL A 1 409 ? -2.294 3.304 -18.212 1.00 91.38 409 VAL A CA 1
ATOM 3270 C C . VAL A 1 409 ? -1.502 2.503 -19.244 1.00 91.38 409 VAL A C 1
ATOM 3272 O O . VAL A 1 409 ? -0.412 2.016 -18.946 1.00 91.38 409 VAL A O 1
ATOM 3275 N N . ASP A 1 410 ? -2.034 2.378 -20.466 1.00 88.62 410 ASP A N 1
ATOM 3276 C CA . ASP A 1 410 ? -1.303 1.827 -21.617 1.00 88.62 410 ASP A CA 1
ATOM 3277 C C . ASP A 1 410 ? -0.347 2.907 -22.139 1.00 88.62 410 ASP A C 1
ATOM 3279 O O . ASP A 1 410 ? -0.768 3.913 -22.719 1.00 88.62 410 ASP A O 1
ATOM 3283 N N . LEU A 1 411 ? 0.949 2.722 -21.885 1.00 80.06 411 LEU A N 1
ATOM 3284 C CA . LEU A 1 411 ? 1.989 3.625 -22.374 1.00 80.06 411 LEU A CA 1
ATOM 3285 C C . LEU A 1 411 ? 2.383 3.244 -23.809 1.00 80.06 411 LEU A C 1
ATOM 3287 O O . LEU A 1 411 ? 2.313 2.064 -24.166 1.00 80.06 411 LEU A O 1
ATOM 3291 N N . PRO A 1 412 ? 2.835 4.185 -24.656 1.00 69.50 412 PRO A N 1
ATOM 3292 C CA . PRO A 1 412 ? 3.315 3.847 -25.992 1.00 69.50 412 PRO A CA 1
ATOM 3293 C C . PRO A 1 412 ? 4.461 2.820 -25.958 1.00 69.50 412 PRO A C 1
ATOM 3295 O O . PRO A 1 412 ? 5.169 2.645 -24.964 1.00 69.50 412 PRO A O 1
ATOM 3298 N N . GLY A 1 413 ? 4.604 2.049 -27.037 1.00 59.72 413 GLY A N 1
ATOM 3299 C CA . GLY A 1 413 ? 5.793 1.212 -27.225 1.00 59.72 413 GLY A CA 1
ATOM 3300 C C . GLY A 1 413 ? 7.015 2.086 -27.515 1.00 59.72 413 GLY A C 1
ATOM 3301 O O . GLY A 1 413 ? 6.874 3.127 -28.146 1.00 59.72 413 GLY A O 1
ATOM 3302 N N . ASN A 1 414 ? 8.204 1.664 -27.071 1.00 49.06 414 ASN A N 1
ATOM 3303 C CA . ASN A 1 414 ? 9.457 2.392 -27.312 1.00 49.06 414 ASN A CA 1
ATOM 3304 C C . ASN A 1 414 ? 9.612 2.690 -28.818 1.00 49.06 414 ASN A C 1
ATOM 3306 O O . ASN A 1 414 ? 9.663 1.746 -29.608 1.00 49.06 414 ASN A O 1
ATOM 3310 N N . GLY A 1 415 ? 9.641 3.972 -29.194 1.00 48.72 415 GLY A N 1
ATOM 3311 C CA . GLY A 1 415 ? 9.454 4.415 -30.584 1.00 48.72 415 GLY A CA 1
ATOM 3312 C C . GLY A 1 415 ? 8.175 5.237 -30.802 1.00 48.72 415 GLY A C 1
ATOM 3313 O O . GLY A 1 415 ? 7.388 4.934 -31.701 1.00 48.72 415 GLY A O 1
ATOM 3314 N N . ASP A 1 416 ? 7.972 6.272 -29.982 1.00 47.59 416 ASP A N 1
ATOM 3315 C CA . ASP A 1 416 ? 7.223 7.461 -30.401 1.00 47.59 416 ASP A CA 1
ATOM 3316 C C . ASP A 1 416 ? 8.237 8.480 -30.940 1.00 47.59 416 ASP A C 1
ATOM 3318 O O . ASP A 1 416 ? 9.283 8.696 -30.324 1.00 47.59 416 ASP A O 1
ATOM 3322 N N . CYS A 1 417 ? 7.948 9.066 -32.099 1.00 44.06 417 CYS A N 1
ATOM 3323 C CA . CYS A 1 417 ? 8.821 10.031 -32.766 1.00 44.06 417 CYS A CA 1
ATOM 3324 C C . CYS A 1 417 ? 8.633 11.455 -32.202 1.00 44.06 417 CYS A C 1
ATOM 3326 O O . CYS A 1 417 ? 9.395 12.363 -32.536 1.00 44.06 417 CYS A O 1
ATOM 3328 N N . ASN A 1 418 ? 7.612 11.683 -31.367 1.00 50.88 418 ASN A N 1
ATOM 3329 C CA . ASN A 1 418 ? 7.369 12.959 -30.699 1.00 50.88 418 ASN A CA 1
ATOM 3330 C C . ASN A 1 418 ? 8.259 13.129 -29.439 1.00 50.88 418 ASN A C 1
ATOM 3332 O O . ASN A 1 418 ? 8.350 12.236 -28.592 1.00 50.88 418 ASN A O 1
ATOM 3336 N N . LYS A 1 419 ? 8.920 14.290 -29.314 1.00 54.19 419 LYS A N 1
ATOM 3337 C CA . LYS A 1 419 ? 9.866 14.593 -28.229 1.00 54.19 419 LYS A CA 1
ATOM 3338 C C . LYS A 1 419 ? 9.144 15.003 -26.944 1.00 54.19 419 LYS A C 1
ATOM 3340 O O . LYS A 1 419 ? 9.489 14.469 -25.887 1.00 54.19 419 LYS A O 1
ATOM 3345 N N . SER A 1 420 ? 8.145 15.886 -27.025 1.00 57.19 420 SER A N 1
ATOM 3346 C CA . SER A 1 420 ? 7.375 16.328 -25.855 1.00 57.19 420 SER A CA 1
ATOM 3347 C C . SER A 1 420 ? 6.628 15.167 -25.177 1.00 57.19 420 SER A C 1
ATOM 3349 O O . SER A 1 420 ? 6.645 15.050 -23.950 1.00 57.19 420 SER A O 1
ATOM 3351 N N . ARG A 1 421 ? 6.060 14.229 -25.949 1.00 62.47 421 ARG A N 1
ATOM 3352 C CA . ARG A 1 421 ? 5.360 13.038 -25.439 1.00 62.47 421 ARG A CA 1
ATOM 3353 C C . ARG A 1 421 ? 6.307 12.036 -24.778 1.00 62.47 421 ARG A C 1
ATOM 3355 O O . ARG A 1 421 ? 5.922 11.423 -23.781 1.00 62.47 421 ARG A O 1
ATOM 3362 N N . ASP A 1 422 ? 7.546 11.910 -25.259 1.00 62.28 422 ASP A N 1
ATOM 3363 C CA . ASP A 1 422 ? 8.576 11.085 -24.613 1.00 62.28 422 ASP A CA 1
ATOM 3364 C C . ASP A 1 422 ? 8.988 11.626 -23.229 1.00 62.28 422 ASP A C 1
ATOM 3366 O O . ASP A 1 422 ? 9.222 10.858 -22.298 1.00 62.28 422 ASP A O 1
ATOM 3370 N N . GLU A 1 423 ? 9.024 12.947 -23.050 1.00 62.84 423 GLU A N 1
ATOM 3371 C CA . GLU A 1 423 ? 9.271 13.568 -21.739 1.00 62.84 423 GLU A CA 1
ATOM 3372 C C . GLU A 1 423 ? 8.020 13.515 -20.839 1.00 62.84 423 GLU A C 1
ATOM 3374 O O . GLU A 1 423 ? 8.114 13.212 -19.647 1.00 62.84 423 GLU A O 1
ATOM 3379 N N . MET A 1 424 ? 6.829 13.687 -21.417 1.00 67.75 424 MET A N 1
ATOM 3380 C CA . MET A 1 424 ? 5.537 13.621 -20.727 1.00 67.75 424 MET A CA 1
ATOM 3381 C C . MET A 1 424 ? 5.283 12.270 -20.041 1.00 67.75 424 MET A C 1
ATOM 3383 O O . MET A 1 424 ? 4.880 12.248 -18.874 1.00 67.75 424 MET A O 1
ATOM 3387 N N . TRP A 1 425 ? 5.528 11.137 -20.716 1.00 72.12 425 TRP A N 1
ATOM 3388 C CA . TRP A 1 425 ? 5.324 9.828 -20.080 1.00 72.12 425 TRP A CA 1
ATOM 3389 C C . TRP A 1 425 ? 6.377 9.555 -18.996 1.00 72.12 425 TRP A C 1
ATOM 3391 O O . TRP A 1 425 ? 6.034 8.998 -17.951 1.00 72.12 425 TRP A O 1
ATOM 3401 N N . LYS A 1 426 ? 7.630 10.000 -19.183 1.00 71.56 426 LYS A N 1
ATOM 3402 C CA . LYS A 1 426 ? 8.697 9.893 -18.168 1.00 71.56 426 LYS A CA 1
ATOM 3403 C C . LYS A 1 426 ? 8.321 10.633 -16.877 1.00 71.56 426 LYS A C 1
ATOM 3405 O O . LYS A 1 426 ? 8.514 10.084 -15.795 1.00 71.56 426 LYS A O 1
ATOM 3410 N N . LEU A 1 427 ? 7.723 11.825 -16.987 1.00 68.31 427 LEU A N 1
ATOM 3411 C CA . LEU A 1 427 ? 7.192 12.584 -15.846 1.00 68.31 427 LEU A CA 1
ATOM 3412 C C . LEU A 1 427 ? 5.989 11.887 -15.188 1.00 68.31 427 LEU A C 1
ATOM 3414 O O . LEU A 1 427 ? 5.940 11.762 -13.965 1.00 68.31 427 LEU A O 1
ATOM 3418 N N . PHE A 1 428 ? 5.037 11.384 -15.982 1.00 78.38 428 PHE A N 1
ATOM 3419 C CA . PHE A 1 428 ? 3.857 10.675 -15.468 1.00 78.38 428 PHE A CA 1
ATOM 3420 C C . PHE A 1 428 ? 4.227 9.433 -14.633 1.00 78.38 428 PHE A C 1
ATOM 3422 O O . PHE A 1 428 ? 3.588 9.124 -13.625 1.00 78.38 428 PHE A O 1
ATOM 3429 N N . VAL A 1 429 ? 5.297 8.738 -15.022 1.00 79.44 429 VAL A N 1
ATOM 3430 C CA . VAL A 1 429 ? 5.760 7.489 -14.400 1.00 79.44 429 VAL A CA 1
ATOM 3431 C C . VAL A 1 429 ? 6.215 7.648 -12.940 1.00 79.44 429 VAL A C 1
ATOM 3433 O O . VAL A 1 429 ? 6.096 6.692 -12.172 1.00 79.44 429 VAL A O 1
ATOM 3436 N N . GLY A 1 430 ? 6.607 8.848 -12.495 1.00 81.75 430 GLY A N 1
ATOM 3437 C CA . GLY A 1 430 ? 6.868 9.128 -11.072 1.00 81.75 430 GLY A CA 1
ATOM 3438 C C . GLY A 1 430 ? 5.627 9.028 -10.168 1.00 81.75 430 GLY A C 1
ATOM 3439 O O . GLY A 1 430 ? 5.743 8.776 -8.967 1.00 81.75 430 GLY A O 1
ATOM 3440 N N . ASN A 1 431 ? 4.425 9.151 -10.737 1.00 84.62 431 ASN A N 1
ATOM 3441 C CA . ASN A 1 431 ? 3.150 9.058 -10.014 1.00 84.62 431 ASN A CA 1
ATOM 3442 C C . ASN A 1 431 ? 2.556 7.640 -9.998 1.00 84.62 431 ASN A C 1
ATOM 3444 O O . ASN A 1 431 ? 1.456 7.441 -9.489 1.00 84.62 431 ASN A O 1
ATOM 3448 N N . CYS A 1 432 ? 3.252 6.654 -10.567 1.00 87.94 432 CYS A N 1
ATOM 3449 C CA . CYS A 1 432 ? 2.753 5.286 -10.659 1.00 87.94 432 CYS A CA 1
ATOM 3450 C C . CYS A 1 432 ? 3.004 4.511 -9.361 1.00 87.94 432 CYS A C 1
ATOM 3452 O O . CYS A 1 432 ? 4.144 4.354 -8.933 1.00 87.94 432 CYS A O 1
ATOM 3454 N N . SER A 1 433 ? 1.936 3.981 -8.772 1.00 89.00 433 SER A N 1
ATOM 3455 C CA . SER A 1 433 ? 1.932 3.151 -7.562 1.00 89.00 433 SER A CA 1
ATOM 3456 C C . SER A 1 433 ? 2.441 1.731 -7.826 1.00 89.00 433 SER A C 1
ATOM 3458 O O . SER A 1 433 ? 3.023 1.099 -6.940 1.00 89.00 433 SER A O 1
ATOM 3460 N N . ALA A 1 434 ? 2.244 1.232 -9.049 1.00 91.06 434 ALA A N 1
ATOM 3461 C CA . ALA A 1 434 ? 2.788 -0.031 -9.533 1.00 91.06 434 ALA A CA 1
ATOM 3462 C C . ALA A 1 434 ? 3.192 0.057 -11.013 1.00 91.06 434 ALA A C 1
ATOM 3464 O O . ALA A 1 434 ? 2.644 0.845 -11.787 1.00 91.06 434 ALA A O 1
ATOM 3465 N N . VAL A 1 435 ? 4.144 -0.789 -11.409 1.00 90.69 435 VAL A N 1
ATOM 3466 C CA . VAL A 1 435 ? 4.690 -0.845 -12.773 1.00 90.69 435 VAL A CA 1
ATOM 3467 C C . VAL A 1 435 ? 4.543 -2.255 -13.341 1.00 90.69 435 VAL A C 1
ATOM 3469 O O . VAL A 1 435 ? 5.053 -3.223 -12.779 1.00 90.69 435 VAL A O 1
ATOM 3472 N N . TRP A 1 436 ? 3.855 -2.385 -14.472 1.00 92.50 436 TRP A N 1
ATOM 3473 C CA . TRP A 1 436 ? 3.678 -3.637 -15.207 1.00 92.50 436 TRP A CA 1
ATOM 3474 C C . TRP A 1 436 ? 4.556 -3.635 -16.464 1.00 92.50 436 TRP A C 1
ATOM 3476 O O . TRP A 1 436 ? 4.435 -2.754 -17.309 1.00 92.50 436 TRP A O 1
ATOM 3486 N N . ILE A 1 437 ? 5.438 -4.625 -16.611 1.00 89.69 437 ILE A N 1
ATOM 3487 C CA . ILE A 1 437 ? 6.354 -4.773 -17.752 1.00 89.69 437 ILE A CA 1
ATOM 3488 C C . ILE A 1 437 ? 5.890 -5.965 -18.584 1.00 89.69 437 ILE A C 1
ATOM 3490 O O . ILE A 1 437 ? 6.094 -7.115 -18.203 1.00 89.69 437 ILE A O 1
ATOM 3494 N N . VAL A 1 438 ? 5.250 -5.690 -19.716 1.00 90.19 438 VAL A N 1
ATOM 3495 C CA . VAL A 1 438 ? 4.667 -6.698 -20.603 1.00 90.19 438 VAL A CA 1
ATOM 3496 C C . VAL A 1 438 ? 5.677 -7.085 -21.681 1.00 90.19 438 VAL A C 1
ATOM 3498 O O . VAL A 1 438 ? 6.119 -6.245 -22.464 1.00 90.19 438 VAL A O 1
ATOM 3501 N N . SER A 1 439 ? 6.019 -8.367 -21.760 1.00 89.69 439 SER A N 1
ATOM 3502 C CA . SER A 1 439 ? 6.890 -8.915 -22.803 1.00 89.69 439 SER A CA 1
ATOM 3503 C C . SER A 1 439 ? 6.336 -10.239 -23.324 1.00 89.69 439 SER A C 1
ATOM 3505 O O . SER A 1 439 ? 5.521 -10.897 -22.686 1.00 89.69 439 SER A O 1
ATOM 3507 N N . ASP A 1 440 ? 6.770 -10.621 -24.512 1.00 89.19 440 ASP A N 1
ATOM 3508 C CA . ASP A 1 440 ? 6.403 -11.862 -25.190 1.00 89.19 440 ASP A CA 1
ATOM 3509 C C . ASP A 1 440 ? 7.121 -13.052 -24.520 1.00 89.19 440 ASP A C 1
ATOM 3511 O O . ASP A 1 440 ? 8.328 -12.961 -24.293 1.00 89.19 440 ASP A O 1
ATOM 3515 N N . ILE A 1 441 ? 6.445 -14.161 -24.180 1.00 89.69 441 ILE A N 1
ATOM 3516 C CA . ILE A 1 441 ? 7.094 -15.265 -23.437 1.00 89.69 441 ILE A CA 1
ATOM 3517 C C . ILE A 1 441 ? 8.328 -15.835 -24.154 1.00 89.69 441 ILE A C 1
ATOM 3519 O O . ILE A 1 441 ? 9.291 -16.213 -23.485 1.00 89.69 441 ILE A O 1
ATOM 3523 N N . ALA A 1 442 ? 8.348 -15.834 -25.491 1.00 85.38 442 ALA A N 1
ATOM 3524 C CA . ALA A 1 442 ? 9.496 -16.287 -26.277 1.00 85.38 442 ALA A CA 1
ATOM 3525 C C . ALA A 1 442 ? 10.714 -15.342 -26.182 1.00 85.38 442 ALA A C 1
ATOM 3527 O O . ALA A 1 442 ? 11.819 -15.705 -26.585 1.00 85.38 442 ALA A O 1
ATOM 3528 N N . ARG A 1 443 ? 10.524 -14.116 -25.670 1.00 83.94 443 ARG A N 1
ATOM 3529 C CA . ARG A 1 443 ? 11.537 -13.049 -25.633 1.00 83.94 443 ARG A CA 1
ATOM 3530 C C . ARG A 1 443 ? 11.757 -12.425 -24.252 1.00 83.94 443 ARG A C 1
ATOM 3532 O O . ARG A 1 443 ? 12.764 -11.753 -24.074 1.00 83.94 443 ARG A O 1
ATOM 3539 N N . ALA A 1 444 ? 10.920 -12.692 -23.250 1.00 82.81 444 ALA A N 1
ATOM 3540 C CA . ALA A 1 444 ? 10.989 -12.108 -21.901 1.00 82.81 444 ALA A CA 1
ATOM 3541 C C . ALA A 1 444 ? 12.400 -12.082 -21.265 1.00 82.81 444 ALA A C 1
ATOM 3543 O O . ALA A 1 444 ? 12.762 -11.142 -20.549 1.00 82.81 444 ALA A O 1
ATOM 3544 N N . THR A 1 445 ? 13.222 -13.097 -21.541 1.00 81.50 445 THR A N 1
ATOM 3545 C CA . THR A 1 445 ? 14.585 -13.249 -21.011 1.00 81.50 445 THR A CA 1
ATOM 3546 C C . THR A 1 445 ? 15.677 -12.722 -21.949 1.00 81.50 445 THR A C 1
ATOM 3548 O O . THR A 1 445 ? 16.732 -12.309 -21.463 1.00 81.50 445 THR A O 1
ATOM 3551 N N . SER A 1 446 ? 15.436 -12.647 -23.260 1.00 79.56 446 SER A N 1
ATOM 3552 C CA . SER A 1 446 ? 16.409 -12.243 -24.292 1.00 79.56 446 SER A CA 1
ATOM 3553 C C . SER A 1 446 ? 16.232 -10.806 -24.802 1.00 79.56 446 SER A C 1
ATOM 3555 O O . SER A 1 446 ? 17.221 -10.172 -25.170 1.00 79.56 446 SER A O 1
ATOM 3557 N N . GLU A 1 447 ? 15.012 -10.265 -24.754 1.00 76.75 447 GLU A N 1
ATOM 3558 C CA . GLU A 1 447 ? 14.668 -8.880 -25.094 1.00 76.75 447 GLU A CA 1
ATOM 3559 C C . GLU A 1 447 ? 15.526 -7.902 -24.277 1.00 76.75 447 GLU A C 1
ATOM 3561 O O . GLU A 1 447 ? 15.798 -8.117 -23.082 1.00 76.75 447 GLU A O 1
ATOM 3566 N N . LYS A 1 448 ? 15.986 -6.834 -24.932 1.00 74.62 448 LYS A N 1
ATOM 3567 C CA . LYS A 1 448 ? 16.804 -5.787 -24.309 1.00 74.62 448 LYS A CA 1
ATOM 3568 C C . LYS A 1 448 ? 15.930 -4.607 -23.930 1.00 74.62 448 LYS A C 1
ATOM 3570 O O . LYS A 1 448 ? 15.997 -4.147 -22.803 1.00 74.62 448 LYS A O 1
ATOM 3575 N N . GLU A 1 449 ? 15.042 -4.217 -24.828 1.00 71.88 449 GLU A N 1
ATOM 3576 C CA . GLU A 1 449 ? 14.164 -3.055 -24.793 1.00 71.88 449 GLU A CA 1
ATOM 3577 C C . GLU A 1 449 ? 13.378 -2.974 -23.477 1.00 71.88 449 GLU A C 1
ATOM 3579 O O . GLU A 1 449 ? 13.561 -2.032 -22.714 1.00 71.88 449 GLU A O 1
ATOM 3584 N N . SER A 1 450 ? 12.605 -4.008 -23.129 1.00 75.50 450 SER A N 1
ATOM 3585 C CA . SER A 1 450 ? 11.830 -4.056 -21.875 1.00 75.50 450 SER A CA 1
ATOM 3586 C C . SER A 1 450 ? 12.698 -4.013 -20.604 1.00 75.50 450 SER A C 1
ATOM 3588 O O . SER A 1 450 ? 12.235 -3.589 -19.547 1.00 75.50 450 SER A O 1
ATOM 3590 N N . TRP A 1 451 ? 13.974 -4.404 -20.697 1.00 78.00 451 TRP A N 1
ATOM 3591 C CA . TRP A 1 451 ? 14.942 -4.341 -19.597 1.00 78.00 451 TRP A CA 1
ATOM 3592 C C . TRP A 1 451 ? 15.753 -3.036 -19.580 1.00 78.00 451 TRP A C 1
ATOM 3594 O O . TRP A 1 451 ? 16.215 -2.624 -18.516 1.00 78.00 451 TRP A O 1
ATOM 3604 N N . GLU A 1 452 ? 15.922 -2.368 -20.721 1.00 74.25 452 GLU A N 1
ATOM 3605 C CA . GLU A 1 452 ? 16.551 -1.051 -20.826 1.00 74.25 452 GLU A CA 1
ATOM 3606 C C . GLU A 1 452 ? 15.575 0.063 -20.440 1.00 74.25 452 GLU A C 1
ATOM 3608 O O . GLU A 1 452 ? 15.992 0.944 -19.699 1.00 74.25 452 GLU A O 1
ATOM 3613 N N . ILE A 1 453 ? 14.284 -0.041 -20.793 1.00 73.56 453 ILE A N 1
ATOM 3614 C CA . ILE A 1 453 ? 13.204 0.824 -20.275 1.00 73.56 453 ILE A CA 1
ATOM 3615 C C . ILE A 1 453 ? 13.173 0.766 -18.744 1.00 73.56 453 ILE A C 1
ATOM 3617 O O . ILE A 1 453 ? 13.201 1.802 -18.084 1.00 73.56 453 ILE A O 1
ATOM 3621 N N . LEU A 1 454 ? 13.188 -0.439 -18.160 1.00 79.62 454 LEU A N 1
ATOM 3622 C CA . LEU A 1 454 ? 13.302 -0.618 -16.710 1.00 79.62 454 LEU A CA 1
ATOM 3623 C C . LEU A 1 454 ? 14.561 0.084 -16.168 1.00 79.62 454 LEU A C 1
ATOM 3625 O O . LEU A 1 454 ? 14.467 0.901 -15.261 1.00 79.62 454 LEU A O 1
ATOM 3629 N N . ASN A 1 455 ? 15.739 -0.177 -16.743 1.00 77.44 455 ASN A N 1
ATOM 3630 C CA . ASN A 1 455 ? 17.000 0.415 -16.276 1.00 77.44 455 ASN A CA 1
ATOM 3631 C C . ASN A 1 455 ? 17.142 1.936 -16.515 1.00 77.44 455 ASN A C 1
ATOM 3633 O O . ASN A 1 455 ? 18.031 2.532 -15.904 1.00 77.44 455 ASN A O 1
ATOM 3637 N N . SER A 1 456 ? 16.340 2.554 -17.391 1.00 72.31 456 SER A N 1
ATOM 3638 C CA . SER A 1 456 ? 16.343 4.005 -17.646 1.00 72.31 456 SER A CA 1
ATOM 3639 C C . SER A 1 456 ? 15.276 4.771 -16.860 1.00 72.31 456 SER A C 1
ATOM 3641 O O . SER A 1 456 ? 15.442 5.965 -16.639 1.00 72.31 456 SER A O 1
ATOM 3643 N N . THR A 1 457 ? 14.210 4.101 -16.411 1.00 76.44 457 THR A N 1
ATOM 3644 C CA . THR A 1 457 ? 13.077 4.725 -15.696 1.00 76.44 457 THR A CA 1
ATOM 3645 C C . THR A 1 457 ? 13.041 4.412 -14.200 1.00 76.44 457 THR A C 1
ATOM 3647 O O . THR A 1 457 ? 12.295 5.050 -13.460 1.00 76.44 457 THR A O 1
ATOM 3650 N N . VAL A 1 458 ? 13.868 3.474 -13.726 1.00 81.69 458 VAL A N 1
ATOM 3651 C CA . VAL A 1 458 ? 13.910 3.038 -12.319 1.00 81.69 458 VAL A CA 1
ATOM 3652 C C . VAL A 1 458 ? 14.164 4.171 -11.313 1.00 81.69 458 VAL A C 1
ATOM 3654 O O . VAL A 1 458 ? 13.622 4.136 -10.212 1.00 81.69 458 VAL A O 1
ATOM 3657 N N . SER A 1 459 ? 14.931 5.199 -11.684 1.00 81.12 459 SER A N 1
ATOM 3658 C CA . SER A 1 459 ? 15.147 6.396 -10.860 1.00 81.12 459 SER A CA 1
ATOM 3659 C C . SER A 1 459 ? 13.904 7.295 -10.785 1.00 81.12 459 SER A C 1
ATOM 3661 O O . SER A 1 459 ? 13.686 7.939 -9.760 1.00 81.12 459 SER A O 1
ATOM 3663 N N . LEU A 1 460 ? 13.077 7.302 -11.837 1.00 81.19 460 LEU A N 1
ATOM 3664 C CA . LEU A 1 460 ? 11.871 8.127 -11.960 1.00 81.19 460 LEU A CA 1
ATOM 3665 C C . LEU A 1 460 ? 10.703 7.553 -11.153 1.00 81.19 460 LEU A C 1
ATOM 3667 O O . LEU A 1 460 ? 10.059 8.293 -10.426 1.00 81.19 460 LEU A O 1
ATOM 3671 N N . PHE A 1 461 ? 10.434 6.244 -11.236 1.00 83.69 461 PHE A N 1
ATOM 3672 C CA . PHE A 1 461 ? 9.353 5.627 -10.447 1.00 83.69 461 PHE A CA 1
ATOM 3673 C C . PHE A 1 461 ? 9.798 5.125 -9.064 1.00 83.69 461 PHE A C 1
ATOM 3675 O O . PHE A 1 461 ? 8.957 4.927 -8.186 1.00 83.69 461 PHE A O 1
ATOM 3682 N N . GLY A 1 462 ? 11.102 4.898 -8.871 1.00 84.38 462 GLY A N 1
ATOM 3683 C CA . GLY A 1 462 ? 11.706 4.493 -7.603 1.00 84.38 462 GLY A CA 1
ATOM 3684 C C . GLY A 1 462 ? 11.848 5.672 -6.636 1.00 84.38 462 GLY A C 1
ATOM 3685 O O . GLY A 1 462 ? 10.830 6.119 -6.107 1.00 84.38 462 GLY A O 1
ATOM 3686 N N . PRO A 1 463 ? 13.055 6.203 -6.360 1.00 81.75 463 PRO A N 1
ATOM 3687 C CA . PRO A 1 463 ? 13.211 7.222 -5.323 1.00 81.75 463 PRO A CA 1
ATOM 3688 C C . PRO A 1 463 ? 12.554 8.553 -5.718 1.00 81.75 463 PRO A C 1
ATOM 3690 O O . PRO A 1 463 ? 11.950 9.206 -4.867 1.00 81.75 463 PRO A O 1
ATOM 3693 N N . GLY A 1 464 ? 12.582 8.891 -7.015 1.00 82.19 464 GLY A N 1
ATOM 3694 C CA . GLY A 1 464 ? 11.873 10.025 -7.614 1.00 82.19 464 GLY A CA 1
ATOM 3695 C C . GLY A 1 464 ? 10.372 9.811 -7.832 1.00 82.19 464 GLY A C 1
ATOM 3696 O O . GLY A 1 464 ? 9.746 10.646 -8.479 1.00 82.19 464 GLY A O 1
ATOM 3697 N N . GLY A 1 465 ? 9.795 8.720 -7.311 1.00 85.06 465 GLY A N 1
ATOM 3698 C CA . GLY A 1 465 ? 8.395 8.340 -7.511 1.00 85.06 465 GLY A CA 1
ATOM 3699 C C . GLY A 1 465 ? 7.783 7.604 -6.316 1.00 85.06 465 GLY A C 1
ATOM 3700 O O . GLY A 1 465 ? 8.332 7.609 -5.213 1.00 85.06 465 GLY A O 1
ATOM 3701 N N . GLU A 1 466 ? 6.616 6.982 -6.504 1.00 84.94 466 GLU A N 1
ATOM 3702 C CA . GLU A 1 466 ? 5.906 6.244 -5.440 1.00 84.94 466 GLU A CA 1
ATOM 3703 C C . GLU A 1 466 ? 5.581 4.772 -5.766 1.00 84.94 466 GLU A C 1
ATOM 3705 O O . GLU A 1 466 ? 4.714 4.173 -5.125 1.00 84.94 466 GLU A O 1
ATOM 3710 N N . CYS A 1 467 ? 6.303 4.164 -6.717 1.00 87.56 467 CYS A N 1
ATOM 3711 C CA . CYS A 1 467 ? 6.080 2.781 -7.148 1.00 87.56 467 CYS A CA 1
ATOM 3712 C C . CYS A 1 467 ? 6.519 1.761 -6.092 1.00 87.56 467 CYS A C 1
ATOM 3714 O O . CYS A 1 467 ? 7.702 1.680 -5.749 1.00 87.56 467 CYS A O 1
ATOM 3716 N N . ARG A 1 468 ? 5.558 0.960 -5.618 1.00 85.62 468 ARG A N 1
ATOM 3717 C CA . ARG A 1 468 ? 5.687 0.006 -4.500 1.00 85.62 468 ARG A CA 1
ATOM 3718 C C . ARG A 1 468 ? 5.830 -1.450 -4.955 1.00 85.62 468 ARG A C 1
ATOM 3720 O O . ARG A 1 468 ? 6.106 -2.315 -4.131 1.00 85.62 468 ARG A O 1
ATOM 3727 N N . SER A 1 469 ? 5.606 -1.741 -6.241 1.00 88.31 469 SER A N 1
ATOM 3728 C CA . SER A 1 469 ? 5.713 -3.094 -6.811 1.00 88.31 469 SER A CA 1
ATOM 3729 C C . SER A 1 469 ? 5.938 -3.087 -8.328 1.00 88.31 469 SER A C 1
ATOM 3731 O O . SER A 1 469 ? 5.430 -2.223 -9.049 1.00 88.31 469 SER A O 1
ATOM 3733 N N . ILE A 1 470 ? 6.672 -4.088 -8.821 1.00 89.50 470 ILE A N 1
ATOM 3734 C CA . ILE A 1 470 ? 6.913 -4.331 -10.247 1.00 89.50 470 ILE A CA 1
ATOM 3735 C C . ILE A 1 470 ? 6.366 -5.715 -10.616 1.00 89.50 470 ILE A C 1
ATOM 3737 O O . ILE A 1 470 ? 6.722 -6.722 -10.008 1.00 89.50 470 ILE A O 1
ATOM 3741 N N . SER A 1 471 ? 5.538 -5.790 -11.656 1.00 91.94 471 SER A N 1
ATOM 3742 C CA . SER A 1 471 ? 5.039 -7.056 -12.209 1.00 91.94 471 SER A CA 1
ATOM 3743 C C . SER A 1 471 ? 5.573 -7.272 -13.620 1.00 91.94 471 SER A C 1
ATOM 3745 O O . SER A 1 471 ? 5.289 -6.483 -14.515 1.00 91.94 471 SER A O 1
ATOM 3747 N N . PHE A 1 472 ? 6.324 -8.347 -13.851 1.00 91.56 472 PHE A N 1
ATOM 3748 C CA . PHE A 1 472 ? 6.776 -8.734 -15.188 1.00 91.56 472 PHE A CA 1
ATOM 3749 C C . PHE A 1 472 ? 5.791 -9.748 -15.785 1.00 91.56 472 PHE A C 1
ATOM 3751 O O . PHE A 1 472 ? 5.603 -10.836 -15.241 1.00 91.56 472 PHE A O 1
ATOM 3758 N N . ILE A 1 473 ? 5.140 -9.401 -16.893 1.00 94.38 473 ILE A N 1
ATOM 3759 C CA . ILE A 1 473 ? 4.021 -10.155 -17.465 1.00 94.38 473 ILE A CA 1
ATOM 3760 C C . ILE A 1 473 ? 4.446 -10.745 -18.811 1.00 94.38 473 ILE A C 1
ATOM 3762 O O . ILE A 1 473 ? 4.601 -10.029 -19.799 1.00 94.38 473 ILE A O 1
ATOM 3766 N N . CYS A 1 474 ? 4.627 -12.064 -18.845 1.00 93.56 474 CYS A N 1
ATOM 3767 C CA . CYS A 1 474 ? 4.988 -12.821 -20.041 1.00 93.56 474 CYS A CA 1
ATOM 3768 C C . CYS A 1 474 ? 3.712 -13.233 -20.790 1.00 93.56 474 CYS A C 1
ATOM 3770 O O . CYS A 1 474 ? 2.980 -14.103 -20.318 1.00 93.56 474 CYS A O 1
ATOM 3772 N N . THR A 1 475 ? 3.422 -12.609 -21.929 1.00 92.69 475 THR A N 1
ATOM 3773 C CA . THR A 1 475 ? 2.214 -12.856 -22.735 1.00 92.69 475 THR A CA 1
ATOM 3774 C C . THR A 1 475 ? 2.407 -13.985 -23.751 1.00 92.69 475 THR A C 1
ATOM 3776 O O . THR A 1 475 ? 3.521 -14.466 -23.957 1.00 92.69 475 THR A O 1
ATOM 3779 N N . LYS A 1 476 ? 1.313 -14.378 -24.423 1.00 90.00 476 LYS A N 1
ATOM 3780 C CA . LYS A 1 476 ? 1.279 -15.392 -25.498 1.00 90.00 476 LYS A CA 1
ATOM 3781 C C . LYS A 1 476 ? 1.726 -16.783 -25.040 1.00 90.00 476 LYS A C 1
ATOM 3783 O O . LYS A 1 476 ? 2.368 -17.520 -25.783 1.00 90.00 476 LYS A O 1
ATOM 3788 N N . THR A 1 477 ? 1.377 -17.177 -23.814 1.00 89.38 477 THR A N 1
ATOM 3789 C CA . THR A 1 477 ? 1.720 -18.515 -23.295 1.00 89.38 477 THR A CA 1
ATOM 3790 C C . THR A 1 477 ? 1.085 -19.667 -24.079 1.00 89.38 477 THR A C 1
ATOM 3792 O O . THR A 1 477 ? 1.566 -20.791 -23.970 1.00 89.38 477 THR A O 1
ATOM 3795 N N . ASP A 1 478 ? 0.081 -19.377 -24.908 1.00 86.06 478 ASP A N 1
ATOM 3796 C CA . ASP A 1 478 ? -0.539 -20.264 -25.901 1.00 86.06 478 ASP A CA 1
ATOM 3797 C C . ASP A 1 478 ? 0.317 -20.568 -27.139 1.00 86.06 478 ASP A C 1
ATOM 3799 O O . ASP A 1 478 ? 0.023 -21.523 -27.854 1.00 86.06 478 ASP A O 1
ATOM 3803 N N . ASP A 1 479 ? 1.343 -19.763 -27.422 1.00 84.62 479 ASP A N 1
ATOM 3804 C CA . ASP A 1 479 ? 2.113 -19.866 -28.662 1.00 84.62 479 ASP A CA 1
ATOM 3805 C C . ASP A 1 479 ? 3.110 -21.030 -28.556 1.00 84.62 479 ASP A C 1
ATOM 3807 O O . ASP A 1 479 ? 4.099 -20.933 -27.823 1.00 84.62 479 ASP A O 1
ATOM 3811 N N . ILE A 1 480 ? 2.806 -22.166 -29.190 1.00 77.88 480 ILE A N 1
ATOM 3812 C CA . ILE A 1 480 ? 3.553 -23.430 -29.082 1.00 77.88 480 ILE A CA 1
ATOM 3813 C C . ILE A 1 480 ? 3.859 -24.026 -30.457 1.00 77.88 480 ILE A C 1
ATOM 3815 O O . ILE A 1 480 ? 3.052 -23.948 -31.384 1.00 77.88 480 ILE A O 1
ATOM 3819 N N . GLU A 1 481 ? 5.019 -24.671 -30.565 1.00 73.12 481 GLU A N 1
ATOM 3820 C CA . GLU A 1 481 ? 5.439 -25.388 -31.769 1.00 73.12 481 GLU A CA 1
ATOM 3821 C C . GLU A 1 481 ? 4.518 -26.578 -32.083 1.00 73.12 481 GLU A C 1
ATOM 3823 O O . GLU A 1 481 ? 3.907 -27.187 -31.200 1.00 73.12 481 GLU A O 1
ATOM 3828 N N . GLU A 1 482 ? 4.433 -26.952 -33.362 1.00 63.84 482 GLU A N 1
ATOM 3829 C CA . GLU A 1 482 ? 3.484 -27.977 -33.808 1.00 63.84 482 GLU A CA 1
ATOM 3830 C C . GLU A 1 482 ? 3.792 -29.378 -33.262 1.00 63.84 482 GLU A C 1
ATOM 3832 O O . GLU A 1 482 ? 2.871 -30.145 -32.983 1.00 63.84 482 GLU A O 1
ATOM 3837 N N . ASN A 1 483 ? 5.074 -29.657 -33.018 1.00 61.62 483 ASN A N 1
ATOM 3838 C CA . ASN A 1 483 ? 5.587 -30.875 -32.385 1.00 61.62 483 ASN A CA 1
ATOM 3839 C C . ASN A 1 483 ? 5.088 -31.082 -30.933 1.00 61.62 483 ASN A C 1
ATOM 3841 O O . ASN A 1 483 ? 5.035 -32.215 -30.463 1.00 61.62 483 ASN A O 1
ATOM 3845 N N . GLN A 1 484 ? 4.686 -30.017 -30.229 1.00 61.56 484 GLN A N 1
ATOM 3846 C CA . GLN A 1 484 ? 4.303 -30.034 -28.809 1.00 61.56 484 GLN A CA 1
ATOM 3847 C C . GLN A 1 484 ? 2.784 -30.111 -28.587 1.00 61.56 484 GLN A C 1
ATOM 3849 O O . GLN A 1 484 ? 2.325 -30.208 -27.448 1.00 61.56 484 GLN A O 1
ATOM 3854 N N . LYS A 1 485 ? 1.976 -30.107 -29.657 1.00 64.56 485 LYS A N 1
ATOM 3855 C CA . LYS A 1 485 ? 0.503 -30.053 -29.571 1.00 64.56 485 LYS A CA 1
ATOM 3856 C C . LYS A 1 485 ? -0.142 -31.246 -28.844 1.00 64.56 485 LYS A C 1
ATOM 3858 O O . LYS A 1 485 ? -1.256 -31.095 -28.349 1.00 64.56 485 LYS A O 1
ATOM 3863 N N . ALA A 1 486 ? 0.534 -32.396 -28.756 1.00 63.50 486 ALA A N 1
ATOM 3864 C CA . ALA A 1 486 ? 0.012 -33.611 -28.117 1.00 63.50 486 ALA A CA 1
ATOM 3865 C C . ALA A 1 486 ? -0.061 -33.538 -26.575 1.00 63.50 486 ALA A C 1
ATOM 3867 O O . ALA A 1 486 ? -0.958 -34.133 -25.987 1.00 63.50 486 ALA A O 1
ATOM 3868 N N . ASP A 1 487 ? 0.831 -32.776 -25.929 1.00 77.00 487 ASP A N 1
ATOM 3869 C CA . ASP A 1 487 ? 0.829 -32.514 -24.475 1.00 77.00 487 ASP A CA 1
ATOM 3870 C C . ASP A 1 487 ? 0.941 -31.001 -24.195 1.00 77.00 487 ASP A C 1
ATOM 3872 O O . ASP A 1 487 ? 1.685 -30.520 -23.336 1.00 77.00 487 ASP A O 1
ATOM 3876 N N . ALA A 1 488 ? 0.186 -30.223 -24.980 1.00 80.50 488 ALA A N 1
ATOM 3877 C CA . ALA A 1 488 ? 0.240 -28.762 -25.005 1.00 80.50 488 ALA A CA 1
ATOM 3878 C C . ALA A 1 488 ? 0.173 -28.131 -23.602 1.00 80.50 488 ALA A C 1
ATOM 3880 O O . ALA A 1 488 ? 0.960 -27.241 -23.284 1.00 80.50 488 ALA A O 1
ATOM 3881 N N . ARG A 1 489 ? -0.728 -28.614 -22.736 1.00 85.75 489 ARG A N 1
ATOM 3882 C CA . ARG A 1 489 ? -0.933 -28.074 -21.382 1.00 85.75 489 ARG A CA 1
ATOM 3883 C C . ARG A 1 489 ? 0.307 -28.243 -20.499 1.00 85.75 489 ARG A C 1
ATOM 3885 O O . ARG A 1 489 ? 0.739 -27.276 -19.873 1.00 85.75 489 ARG A O 1
ATOM 3892 N N . THR A 1 490 ? 0.917 -29.428 -20.477 1.00 85.06 490 THR A N 1
ATOM 3893 C CA . THR A 1 490 ? 2.109 -29.693 -19.653 1.00 85.06 490 THR A CA 1
ATOM 3894 C C . THR A 1 490 ? 3.333 -28.964 -20.205 1.00 85.06 490 THR A C 1
ATOM 3896 O O . THR A 1 490 ? 4.101 -28.387 -19.429 1.00 85.06 490 THR A O 1
ATOM 3899 N N . CYS A 1 491 ? 3.484 -28.905 -21.534 1.00 84.31 491 CYS A N 1
ATOM 3900 C CA . CYS A 1 491 ? 4.519 -28.110 -22.198 1.00 84.31 491 CYS A CA 1
ATOM 3901 C C . CYS A 1 491 ? 4.419 -26.621 -21.829 1.00 84.31 491 CYS A C 1
ATOM 3903 O O . CYS A 1 491 ? 5.415 -26.030 -21.403 1.00 84.31 491 CYS A O 1
ATOM 3905 N N . ILE A 1 492 ? 3.221 -26.026 -21.906 1.00 88.44 492 ILE A N 1
ATOM 3906 C CA . ILE A 1 492 ? 2.988 -24.620 -21.543 1.00 88.44 492 ILE A CA 1
ATOM 3907 C C . ILE A 1 492 ? 3.313 -24.377 -20.064 1.00 88.44 492 ILE A C 1
ATOM 3909 O O . ILE A 1 492 ? 4.094 -23.477 -19.759 1.00 88.44 492 ILE A O 1
ATOM 3913 N N . LEU A 1 493 ? 2.789 -25.189 -19.140 1.00 88.56 493 LEU A N 1
ATOM 3914 C CA . LEU A 1 493 ? 3.026 -25.005 -17.702 1.00 88.56 493 LEU A CA 1
ATOM 3915 C C . LEU A 1 493 ? 4.516 -25.156 -17.328 1.00 88.56 493 LEU A C 1
ATOM 3917 O O . LEU A 1 493 ? 5.051 -24.334 -16.579 1.00 88.56 493 LEU A O 1
ATOM 3921 N N . ARG A 1 494 ? 5.226 -26.142 -17.902 1.00 87.62 494 ARG A N 1
ATOM 3922 C CA . ARG A 1 494 ? 6.676 -26.330 -17.694 1.00 87.62 494 ARG A CA 1
ATOM 3923 C C . ARG A 1 494 ? 7.495 -25.160 -18.254 1.00 87.62 494 ARG A C 1
ATOM 3925 O O . ARG A 1 494 ? 8.441 -24.709 -17.598 1.00 87.62 494 ARG A O 1
ATOM 3932 N N . ARG A 1 495 ? 7.138 -24.655 -19.441 1.00 89.44 495 ARG A N 1
ATOM 3933 C CA . ARG A 1 495 ? 7.757 -23.463 -20.045 1.00 89.44 495 ARG A CA 1
ATOM 3934 C C . ARG A 1 495 ? 7.539 -22.231 -19.168 1.00 89.44 495 ARG A C 1
ATOM 3936 O O . ARG A 1 495 ? 8.503 -21.542 -18.851 1.00 89.44 495 ARG A O 1
ATOM 3943 N N . ASN A 1 496 ? 6.306 -21.999 -18.724 1.00 92.44 496 ASN A N 1
ATOM 3944 C CA . ASN A 1 496 ? 5.923 -20.851 -17.906 1.00 92.44 496 ASN A CA 1
ATOM 3945 C C . ASN A 1 496 ? 6.758 -20.752 -16.617 1.00 92.44 496 ASN A C 1
ATOM 3947 O O . ASN A 1 496 ? 7.367 -19.712 -16.362 1.00 92.44 496 ASN A O 1
ATOM 3951 N N . GLU A 1 497 ? 6.873 -21.833 -15.837 1.00 90.62 497 GLU A N 1
ATOM 3952 C CA . GLU A 1 497 ? 7.683 -21.821 -14.606 1.00 90.62 497 GLU A CA 1
ATOM 3953 C C . GLU A 1 497 ? 9.194 -21.704 -14.867 1.00 90.62 497 GLU A C 1
ATOM 3955 O O . GLU A 1 497 ? 9.926 -21.103 -14.072 1.00 90.62 497 GLU A O 1
ATOM 3960 N N . THR A 1 498 ? 9.667 -22.196 -16.015 1.00 90.75 498 THR A N 1
ATOM 3961 C CA . THR A 1 498 ? 11.058 -22.015 -16.450 1.00 90.75 498 THR A CA 1
ATOM 3962 C C . THR A 1 498 ? 11.338 -20.546 -16.783 1.00 90.75 498 THR A C 1
ATOM 3964 O O . THR A 1 498 ? 12.289 -19.972 -16.246 1.00 90.75 498 THR A O 1
ATOM 3967 N N . THR A 1 499 ? 10.479 -19.888 -17.570 1.00 91.06 499 THR A N 1
ATOM 3968 C CA . THR A 1 499 ? 10.605 -18.453 -17.876 1.00 91.06 499 THR A CA 1
ATOM 3969 C C . THR A 1 499 ? 10.481 -17.599 -16.612 1.00 91.06 499 THR A C 1
ATOM 3971 O O . THR A 1 499 ? 11.311 -16.717 -16.395 1.00 91.06 499 THR A O 1
ATOM 3974 N N . LYS A 1 500 ? 9.537 -17.898 -15.706 1.00 92.81 500 LYS A N 1
ATOM 3975 C CA . LYS A 1 500 ? 9.418 -17.212 -14.403 1.00 92.81 500 LYS A CA 1
ATOM 3976 C C . LYS A 1 500 ? 10.686 -17.304 -13.559 1.00 92.81 500 LYS A C 1
ATOM 3978 O O . LYS A 1 500 ? 10.988 -16.370 -12.816 1.00 92.81 500 LYS A O 1
ATOM 3983 N N . ARG A 1 501 ? 11.420 -18.421 -13.611 1.00 89.75 501 ARG A N 1
ATOM 3984 C CA . ARG A 1 501 ? 12.720 -18.553 -12.933 1.00 89.75 501 ARG A CA 1
ATOM 3985 C C . ARG A 1 501 ? 13.763 -17.661 -13.610 1.00 89.75 501 ARG A C 1
ATOM 3987 O O . ARG A 1 501 ? 14.296 -16.763 -12.968 1.00 89.75 501 ARG A O 1
ATOM 3994 N N . GLN A 1 502 ? 13.944 -17.813 -14.921 1.00 90.38 502 GLN A N 1
ATOM 3995 C CA . GLN A 1 502 ? 14.930 -17.055 -15.699 1.00 90.38 502 GLN A CA 1
ATOM 3996 C C . GLN A 1 502 ? 14.723 -15.526 -15.641 1.00 90.38 502 GLN A C 1
ATOM 3998 O O . GLN A 1 502 ? 15.699 -14.780 -15.572 1.00 90.38 502 GLN A O 1
ATOM 4003 N N . VAL A 1 503 ? 13.475 -15.040 -15.626 1.00 89.81 503 VAL A N 1
ATOM 4004 C CA . VAL A 1 503 ? 13.145 -13.611 -15.455 1.00 89.81 503 VAL A CA 1
ATOM 4005 C C . VAL A 1 503 ? 13.533 -13.118 -14.057 1.00 89.81 503 VAL A C 1
ATOM 4007 O O . VAL A 1 503 ? 14.189 -12.082 -13.944 1.00 89.81 503 VAL A O 1
ATOM 4010 N N . ARG A 1 504 ? 13.218 -13.874 -12.992 1.00 89.38 504 ARG A N 1
ATOM 4011 C CA . ARG A 1 504 ? 13.649 -13.551 -11.616 1.00 89.38 504 ARG A CA 1
ATOM 4012 C C . ARG A 1 504 ? 15.175 -13.558 -11.481 1.00 89.38 504 ARG A C 1
ATOM 4014 O O . ARG A 1 504 ? 15.734 -12.663 -10.850 1.00 89.38 504 ARG A O 1
ATOM 4021 N N . ASP A 1 505 ? 15.864 -14.491 -12.133 1.00 88.12 505 ASP A N 1
ATOM 4022 C CA . ASP A 1 505 ? 17.331 -14.556 -12.147 1.00 88.12 505 ASP A CA 1
ATOM 4023 C C . ASP A 1 505 ? 17.958 -13.389 -12.930 1.00 88.12 505 ASP A C 1
ATOM 4025 O O . ASP A 1 505 ? 18.968 -12.824 -12.501 1.00 88.12 505 ASP A O 1
ATOM 4029 N N . LYS A 1 506 ? 17.357 -12.980 -14.059 1.00 87.12 506 LYS A N 1
ATOM 4030 C CA . LYS A 1 506 ? 17.783 -11.801 -14.836 1.00 87.12 506 LYS A CA 1
ATOM 4031 C C . LYS A 1 506 ? 17.545 -10.500 -14.065 1.00 87.12 506 LYS A C 1
ATOM 4033 O O . LYS A 1 506 ? 18.404 -9.620 -14.133 1.00 87.12 506 LYS A O 1
ATOM 4038 N N . PHE A 1 507 ? 16.455 -10.397 -13.298 1.00 85.50 507 PHE A N 1
ATOM 4039 C CA . PHE A 1 507 ? 16.184 -9.261 -12.410 1.00 85.50 507 PHE A CA 1
ATOM 4040 C C . PHE A 1 507 ? 17.158 -9.198 -11.233 1.00 85.50 507 PHE A C 1
ATOM 4042 O O . PHE A 1 507 ? 17.736 -8.147 -10.976 1.00 85.50 507 PHE A O 1
ATOM 4049 N N . ASN A 1 508 ? 17.425 -10.323 -10.562 1.00 83.00 508 ASN A N 1
ATOM 4050 C CA . ASN A 1 508 ? 18.375 -10.362 -9.446 1.00 83.00 508 ASN A CA 1
ATOM 4051 C C . ASN A 1 508 ? 19.807 -9.964 -9.846 1.00 83.00 508 ASN A C 1
ATOM 4053 O O . ASN A 1 508 ? 20.568 -9.493 -9.002 1.00 83.00 508 ASN A O 1
ATOM 4057 N N . LYS A 1 509 ? 20.157 -10.079 -11.133 1.00 85.06 509 LYS A N 1
ATOM 4058 C CA . LYS A 1 509 ? 21.427 -9.604 -11.707 1.00 85.06 509 LYS A CA 1
ATOM 4059 C C . LYS A 1 509 ? 21.437 -8.098 -12.045 1.00 85.06 509 LYS A C 1
ATOM 4061 O O . LYS A 1 509 ? 22.513 -7.552 -12.294 1.00 85.06 509 LYS A O 1
ATOM 4066 N N . GLN A 1 510 ? 20.298 -7.393 -12.020 1.00 81.44 510 GLN A N 1
ATOM 4067 C CA . GLN A 1 510 ? 20.213 -5.945 -12.282 1.00 81.44 510 GLN A CA 1
ATOM 4068 C C . GLN A 1 510 ? 20.695 -5.117 -11.078 1.00 81.44 510 GLN A C 1
ATOM 4070 O O . GLN A 1 510 ? 19.897 -4.538 -10.339 1.00 81.44 510 GLN A O 1
ATOM 4075 N N . LYS A 1 511 ? 22.019 -5.008 -10.896 1.00 79.56 511 LYS A N 1
ATOM 4076 C CA . LYS A 1 511 ? 22.626 -4.234 -9.791 1.00 79.56 511 LYS A CA 1
ATOM 4077 C C . LYS A 1 511 ? 22.131 -2.781 -9.690 1.00 79.56 511 LYS A C 1
ATOM 4079 O O . LYS A 1 511 ? 22.085 -2.257 -8.587 1.00 79.56 511 LYS A O 1
ATOM 4084 N N . LYS A 1 512 ? 21.740 -2.143 -10.803 1.00 75.69 512 LYS A N 1
ATOM 4085 C CA . LYS A 1 512 ? 21.111 -0.808 -10.788 1.00 75.69 512 LYS A CA 1
ATOM 4086 C C . LYS A 1 512 ? 19.753 -0.817 -10.083 1.00 75.69 512 LYS A C 1
ATOM 4088 O O . LYS A 1 512 ? 19.530 -0.029 -9.177 1.00 75.69 512 LYS A O 1
ATOM 4093 N N . VAL A 1 513 ? 18.861 -1.733 -10.460 1.00 78.00 513 VAL A N 1
ATOM 4094 C CA . VAL A 1 513 ? 17.492 -1.769 -9.923 1.00 78.00 513 VAL A CA 1
ATOM 4095 C C . VAL A 1 513 ? 17.490 -2.067 -8.420 1.00 78.00 513 VAL A C 1
ATOM 4097 O O . VAL A 1 513 ? 16.746 -1.437 -7.676 1.00 78.00 513 VAL A O 1
ATOM 4100 N N . LYS A 1 514 ? 18.392 -2.937 -7.944 1.00 77.25 514 LYS A N 1
ATOM 4101 C CA . LYS A 1 514 ? 18.518 -3.274 -6.510 1.00 77.25 514 LYS A CA 1
ATOM 4102 C C . LYS A 1 514 ? 19.205 -2.196 -5.640 1.00 77.25 514 LYS A C 1
ATOM 4104 O O . LYS A 1 514 ? 19.295 -2.386 -4.429 1.00 77.25 514 LYS A O 1
ATOM 4109 N N . LYS A 1 515 ? 19.655 -1.070 -6.218 1.00 77.31 515 LYS A N 1
ATOM 4110 C CA . LYS A 1 515 ? 20.041 0.133 -5.448 1.00 77.31 515 LYS A CA 1
ATOM 4111 C C . LYS A 1 515 ? 18.824 0.930 -4.995 1.00 77.31 515 LYS A C 1
ATOM 4113 O O . LYS A 1 515 ? 18.758 1.352 -3.853 1.00 77.31 515 LYS A O 1
ATOM 4118 N N . HIS A 1 516 ? 17.844 1.101 -5.879 1.00 77.56 516 HIS A N 1
ATOM 4119 C CA . HIS A 1 516 ? 16.642 1.897 -5.612 1.00 77.56 516 HIS A CA 1
ATOM 4120 C C . HIS A 1 516 ? 15.571 1.138 -4.811 1.00 77.56 516 HIS A C 1
ATOM 4122 O O . HIS A 1 516 ? 14.654 1.748 -4.270 1.00 77.56 516 HIS A O 1
ATOM 4128 N N . PHE A 1 517 ? 15.696 -0.188 -4.741 1.00 78.12 517 PHE A N 1
ATOM 4129 C CA . PHE A 1 517 ? 14.725 -1.098 -4.144 1.00 78.12 517 PHE A CA 1
ATOM 4130 C C . PHE A 1 517 ? 15.405 -2.083 -3.188 1.00 78.12 517 PHE A C 1
ATOM 4132 O O . PHE A 1 517 ? 16.529 -2.530 -3.427 1.00 78.12 517 PHE A O 1
ATOM 4139 N N . SER A 1 518 ? 14.718 -2.428 -2.103 1.00 66.31 518 SER A N 1
ATOM 4140 C CA . SER A 1 518 ? 15.105 -3.490 -1.166 1.00 66.31 518 SER A CA 1
ATOM 4141 C C . SER A 1 518 ? 14.978 -4.869 -1.822 1.00 66.31 518 SER A C 1
ATOM 4143 O O . SER A 1 518 ? 15.779 -5.765 -1.549 1.00 66.31 518 SER A O 1
ATOM 4145 N N . GLY A 1 519 ? 14.041 -5.020 -2.763 1.00 59.28 519 GLY A N 1
ATOM 4146 C CA . GLY A 1 519 ? 13.924 -6.188 -3.627 1.00 59.28 519 GLY A CA 1
ATOM 4147 C C . GLY A 1 519 ? 13.467 -7.436 -2.880 1.00 59.28 519 GLY A C 1
ATOM 4148 O O . GLY A 1 519 ? 14.056 -8.506 -3.072 1.00 59.28 519 GLY A O 1
ATOM 4149 N N . GLY A 1 520 ? 12.441 -7.290 -2.033 1.00 62.88 520 GLY A N 1
ATOM 4150 C CA . GLY A 1 520 ? 11.769 -8.417 -1.385 1.00 62.88 520 GLY A CA 1
ATOM 4151 C C . GLY A 1 520 ? 11.154 -9.396 -2.397 1.00 62.88 520 GLY A C 1
ATOM 4152 O O . GLY A 1 520 ? 10.966 -9.066 -3.571 1.00 62.88 520 GLY A O 1
ATOM 4153 N N . LYS A 1 521 ? 10.814 -10.615 -1.951 1.00 60.12 521 LYS A N 1
ATOM 4154 C CA . LYS A 1 521 ? 10.210 -11.646 -2.826 1.00 60.12 521 LYS A CA 1
ATOM 4155 C C . LYS A 1 521 ? 8.899 -11.184 -3.470 1.00 60.12 521 LYS A C 1
ATOM 4157 O O . LYS A 1 521 ? 8.601 -11.608 -4.582 1.00 60.12 521 LYS A O 1
ATOM 4162 N N . ASP A 1 522 ? 8.167 -10.313 -2.786 1.00 62.75 522 ASP A N 1
ATOM 4163 C CA . ASP A 1 522 ? 6.822 -9.868 -3.160 1.00 62.75 522 ASP A CA 1
ATOM 4164 C C . ASP A 1 522 ? 6.832 -8.572 -3.996 1.00 62.75 522 ASP A C 1
ATOM 4166 O O . ASP A 1 522 ? 5.825 -8.225 -4.616 1.00 62.75 522 ASP A O 1
ATOM 4170 N N . PHE A 1 523 ? 7.987 -7.887 -4.058 1.00 75.62 523 PHE A N 1
ATOM 4171 C CA . PHE A 1 523 ? 8.192 -6.658 -4.832 1.00 75.62 523 PHE A CA 1
ATOM 4172 C C . PHE A 1 523 ? 8.254 -6.915 -6.342 1.00 75.62 523 PHE A C 1
ATOM 4174 O O . PHE A 1 523 ? 7.679 -6.146 -7.112 1.00 75.62 523 PHE A O 1
ATOM 4181 N N . LEU A 1 524 ? 8.931 -7.993 -6.768 1.00 85.62 524 LEU A N 1
ATOM 4182 C CA . LEU A 1 524 ? 8.917 -8.457 -8.157 1.00 85.62 524 LEU A CA 1
ATOM 4183 C C . LEU A 1 524 ? 8.021 -9.685 -8.301 1.00 85.62 524 LEU A C 1
ATOM 4185 O O . LEU A 1 524 ? 8.423 -10.808 -7.987 1.00 85.62 524 LEU A O 1
ATOM 4189 N N . GLN A 1 525 ? 6.861 -9.486 -8.911 1.00 89.56 525 GLN A N 1
ATOM 4190 C CA . GLN A 1 525 ? 5.961 -10.570 -9.289 1.00 89.56 525 GLN A CA 1
ATOM 4191 C C . GLN A 1 525 ? 6.174 -10.913 -10.769 1.00 89.56 525 GLN A C 1
ATOM 4193 O O . GLN A 1 525 ? 6.474 -10.036 -11.581 1.00 89.56 525 GLN A O 1
ATOM 4198 N N . VAL A 1 526 ? 6.079 -12.195 -11.139 1.00 92.62 526 VAL A N 1
ATOM 4199 C CA . VAL A 1 526 ? 6.248 -12.634 -12.536 1.00 92.62 526 VAL A CA 1
ATOM 4200 C C . VAL A 1 526 ? 5.093 -13.538 -12.937 1.00 92.62 526 VAL A C 1
ATOM 4202 O O . VAL A 1 526 ? 4.950 -14.642 -12.409 1.00 92.62 526 VAL A O 1
ATOM 4205 N N . PHE A 1 527 ? 4.295 -13.060 -13.886 1.00 94.88 527 PHE A N 1
ATOM 4206 C CA . PHE A 1 527 ? 3.079 -13.704 -14.375 1.00 94.88 527 PHE A CA 1
ATOM 4207 C C . PHE A 1 527 ? 3.281 -14.242 -15.792 1.00 94.88 527 PHE A C 1
ATOM 4209 O O . PHE A 1 527 ? 4.026 -13.668 -16.589 1.00 94.88 527 PHE A O 1
ATOM 4216 N N . THR A 1 528 ? 2.595 -15.330 -16.123 1.00 93.94 528 THR A N 1
ATOM 4217 C CA . THR A 1 528 ? 2.620 -15.961 -17.450 1.00 93.94 528 THR A CA 1
ATOM 4218 C C . THR A 1 528 ? 1.194 -16.111 -17.964 1.00 93.94 528 THR A C 1
ATOM 4220 O O . THR A 1 528 ? 0.452 -16.956 -17.468 1.00 93.94 528 THR A O 1
ATOM 4223 N N . VAL A 1 529 ? 0.812 -15.293 -18.949 1.00 94.56 529 VAL A N 1
ATOM 4224 C CA . VAL A 1 529 ? -0.588 -15.071 -19.336 1.00 94.56 529 VAL A CA 1
ATOM 4225 C C . VAL A 1 529 ? -0.891 -15.380 -20.804 1.00 94.56 529 VAL A C 1
ATOM 4227 O O . VAL A 1 529 ? -0.119 -15.057 -21.712 1.00 94.56 529 VAL A O 1
ATOM 4230 N N . SER A 1 530 ? -2.082 -15.929 -21.051 1.00 92.19 530 SER A N 1
ATOM 4231 C CA . SER A 1 530 ? -2.692 -15.953 -22.384 1.00 92.19 530 SER A CA 1
ATOM 4232 C C . SER A 1 530 ? -4.128 -15.454 -22.329 1.00 92.19 530 SER A C 1
ATOM 4234 O O . SER A 1 530 ? -5.022 -16.100 -21.782 1.00 92.19 530 SER A O 1
ATOM 4236 N N . SER A 1 531 ? -4.346 -14.312 -22.977 1.00 90.38 531 SER A N 1
ATOM 4237 C CA . SER A 1 531 ? -5.671 -13.754 -23.229 1.00 90.38 531 SER A CA 1
ATOM 4238 C C . SER A 1 531 ? -6.536 -14.637 -24.129 1.00 90.38 531 SER A C 1
ATOM 4240 O O . SER A 1 531 ? -7.748 -14.686 -23.945 1.00 90.38 531 SER A O 1
ATOM 4242 N N . LYS A 1 532 ? -5.932 -15.363 -25.083 1.00 87.75 532 LYS A N 1
ATOM 4243 C CA . LYS A 1 532 ? -6.666 -16.273 -25.977 1.00 87.75 532 LYS A CA 1
ATOM 4244 C C . LYS A 1 532 ? -7.218 -17.467 -25.202 1.00 87.75 532 LYS A C 1
ATOM 4246 O O . LYS A 1 532 ? -8.383 -17.800 -25.370 1.00 87.75 532 LYS A O 1
ATOM 4251 N N . GLU A 1 533 ? -6.399 -18.088 -24.352 1.00 88.88 533 GLU A N 1
ATOM 4252 C CA . GLU A 1 533 ? -6.830 -19.231 -23.538 1.00 88.88 533 GLU A CA 1
ATOM 4253 C C . GLU A 1 533 ? -7.844 -18.812 -22.473 1.00 88.88 533 GLU A C 1
ATOM 4255 O O . GLU A 1 533 ? -8.831 -19.506 -22.274 1.00 88.88 533 GLU A O 1
ATOM 4260 N N . TYR A 1 534 ? -7.693 -17.630 -21.868 1.00 89.88 534 TYR A N 1
ATOM 4261 C CA . TYR A 1 534 ? -8.688 -17.104 -20.926 1.00 89.88 534 TYR A CA 1
ATOM 4262 C C . TYR A 1 534 ? -10.065 -16.866 -21.578 1.00 89.88 534 TYR A C 1
ATOM 4264 O O . TYR A 1 534 ? -11.086 -16.999 -20.914 1.00 89.88 534 TYR A O 1
ATOM 4272 N N . GLN A 1 535 ? -10.100 -16.556 -22.880 1.00 85.69 535 GLN A N 1
ATOM 4273 C CA . GLN A 1 535 ? -11.334 -16.376 -23.657 1.00 85.69 535 GLN A CA 1
ATOM 4274 C C . GLN A 1 535 ? -11.887 -17.670 -24.287 1.00 85.69 535 GLN A C 1
ATOM 4276 O O . GLN A 1 535 ? -13.026 -17.656 -24.754 1.00 85.69 535 GLN A O 1
ATOM 4281 N N . LYS A 1 536 ? -11.095 -18.751 -24.398 1.00 83.56 536 LYS A N 1
ATOM 4282 C CA . LYS A 1 536 ? -11.437 -19.928 -25.232 1.00 83.56 536 LYS A CA 1
ATOM 4283 C C . LYS A 1 536 ? -11.199 -21.304 -24.596 1.00 83.56 536 LYS A C 1
ATOM 4285 O O . LYS A 1 536 ? -11.638 -22.285 -25.184 1.00 83.56 536 LYS A O 1
ATOM 4290 N N . GLU A 1 537 ? -10.503 -21.376 -23.461 1.00 82.56 537 GLU A N 1
ATOM 4291 C CA . GLU A 1 537 ? -10.221 -22.583 -22.659 1.00 82.56 537 GLU A CA 1
ATOM 4292 C C . GLU A 1 537 ? -9.844 -23.830 -23.489 1.00 82.56 537 GLU A C 1
ATOM 4294 O O . GLU A 1 537 ? -10.392 -24.918 -23.311 1.00 82.56 537 GLU A O 1
ATOM 4299 N N . LYS A 1 538 ? -8.908 -23.677 -24.437 1.00 83.44 538 LYS A N 1
ATOM 4300 C CA . LYS A 1 538 ? -8.541 -24.729 -25.400 1.00 83.44 538 LYS A CA 1
ATOM 4301 C C . LYS A 1 538 ? -7.479 -25.683 -24.843 1.00 83.44 538 LYS A C 1
ATOM 4303 O O . LYS A 1 538 ? -7.509 -26.883 -25.113 1.00 83.44 538 LYS A O 1
ATOM 4308 N N . HIS A 1 539 ? -6.521 -25.137 -24.101 1.00 81.62 539 HIS A N 1
ATOM 4309 C CA . HIS A 1 539 ? -5.358 -25.825 -23.543 1.00 81.62 539 HIS A CA 1
ATOM 4310 C C . HIS A 1 539 ? -5.120 -25.499 -22.058 1.00 81.62 539 HIS A C 1
ATOM 4312 O O . HIS A 1 539 ? -4.485 -26.298 -21.373 1.00 81.62 539 HIS A O 1
ATOM 4318 N N . LEU A 1 540 ? -5.624 -24.366 -21.550 1.00 84.88 540 LEU A N 1
ATOM 4319 C CA . LEU A 1 540 ? -5.529 -23.955 -20.141 1.00 84.88 540 LEU A CA 1
ATOM 4320 C C . LEU A 1 540 ? -6.913 -23.612 -19.571 1.00 84.88 540 LEU A C 1
ATOM 4322 O O . LEU A 1 540 ? -7.735 -23.024 -20.269 1.00 84.88 540 LEU A O 1
ATOM 4326 N N . GLN A 1 541 ? -7.147 -23.898 -18.287 1.00 86.75 541 GLN A N 1
ATOM 4327 C CA . GLN A 1 541 ? -8.297 -23.337 -17.558 1.00 86.75 541 GLN A CA 1
ATOM 4328 C C . GLN A 1 541 ? -8.040 -21.858 -17.214 1.00 86.75 541 GLN A C 1
ATOM 4330 O O . GLN A 1 541 ? -6.888 -21.457 -17.046 1.00 86.75 541 GLN A O 1
ATOM 4335 N N . GLN A 1 542 ? -9.088 -21.046 -17.024 1.00 85.06 542 GLN A N 1
ATOM 4336 C CA . GLN A 1 542 ? -8.946 -19.615 -16.675 1.00 85.06 542 GLN A CA 1
ATOM 4337 C C . GLN A 1 542 ? -8.040 -19.358 -15.459 1.00 85.06 542 GLN A C 1
ATOM 4339 O O . GLN A 1 542 ? -7.294 -18.383 -15.435 1.00 85.06 542 GLN A O 1
ATOM 4344 N N . GLU A 1 543 ? -8.082 -20.229 -14.447 1.00 85.69 543 GLU A N 1
ATOM 4345 C CA . GLU A 1 543 ? -7.223 -20.114 -13.263 1.00 85.69 543 GLU A CA 1
ATOM 4346 C C . GLU A 1 543 ? -5.723 -20.353 -13.566 1.00 85.69 543 GLU A C 1
ATOM 4348 O O . GLU A 1 543 ? -4.860 -19.873 -12.831 1.00 85.69 543 GLU A O 1
ATOM 4353 N N . GLU A 1 544 ? -5.399 -21.049 -14.661 1.00 87.06 544 GLU A N 1
ATOM 4354 C CA . GLU A 1 544 ? -4.031 -21.375 -15.097 1.00 87.06 544 GLU A CA 1
ATOM 4355 C C . GLU A 1 544 ? -3.411 -20.296 -16.001 1.00 87.06 544 GLU A C 1
ATOM 4357 O O . GLU A 1 544 ? -2.193 -20.271 -16.170 1.00 87.06 544 GLU A O 1
ATOM 4362 N N . THR A 1 545 ? -4.214 -19.380 -16.557 1.00 89.44 545 THR A N 1
ATOM 4363 C CA . THR A 1 545 ? -3.720 -18.265 -17.390 1.00 89.44 545 THR A CA 1
ATOM 4364 C C . THR A 1 545 ? -3.250 -17.058 -16.577 1.00 89.44 545 THR A C 1
ATOM 4366 O O . THR A 1 545 ? -2.848 -16.056 -17.159 1.00 89.44 545 THR A O 1
ATOM 4369 N N . GLU A 1 546 ? -3.341 -17.121 -15.246 1.00 93.88 546 GLU A N 1
ATOM 4370 C CA . GLU A 1 546 ? -2.929 -16.101 -14.266 1.00 93.88 546 GLU A CA 1
ATOM 4371 C C . GLU A 1 546 ? -3.571 -14.704 -14.394 1.00 93.88 546 GLU A C 1
ATOM 4373 O O . GLU A 1 546 ? -3.399 -13.879 -13.499 1.00 93.88 546 GLU A O 1
ATOM 4378 N N . ILE A 1 547 ? -4.403 -14.454 -15.407 1.00 93.69 547 ILE A N 1
ATOM 4379 C CA . ILE A 1 547 ? -5.223 -13.238 -15.540 1.00 93.69 547 ILE A CA 1
ATOM 4380 C C . ILE A 1 547 ? -6.125 -13.000 -14.309 1.00 93.69 547 ILE A C 1
ATOM 4382 O O . ILE A 1 547 ? -6.181 -11.856 -13.853 1.00 93.69 547 ILE A O 1
ATOM 4386 N N . PRO A 1 548 ? -6.730 -14.025 -13.665 1.00 94.19 548 PRO A N 1
ATOM 4387 C CA . PRO A 1 548 ? -7.411 -13.842 -12.380 1.00 94.19 548 PRO A CA 1
ATOM 4388 C C . PRO A 1 548 ? -6.523 -13.280 -11.260 1.00 94.19 548 PRO A C 1
ATOM 4390 O O . PRO A 1 548 ? -7.023 -12.541 -10.419 1.00 94.19 548 PRO A O 1
ATOM 4393 N N . LYS A 1 549 ? -5.212 -13.571 -11.264 1.00 92.56 549 LYS A N 1
ATOM 4394 C CA . LYS A 1 549 ? -4.255 -13.033 -10.278 1.00 92.56 549 LYS A CA 1
ATOM 4395 C C . LYS A 1 549 ? -3.931 -11.562 -10.551 1.00 92.56 549 LYS A C 1
ATOM 4397 O O . LYS A 1 549 ? -3.734 -10.796 -9.617 1.00 92.56 549 LYS A O 1
ATOM 4402 N N . LEU A 1 550 ? -3.924 -11.147 -11.822 1.00 93.56 550 LEU A N 1
ATOM 4403 C CA . LEU A 1 550 ? -3.824 -9.730 -12.195 1.00 93.56 550 LEU A CA 1
ATOM 4404 C C . LEU A 1 550 ? -5.100 -8.959 -11.815 1.00 93.56 550 LEU A C 1
ATOM 4406 O O . LEU A 1 550 ? -5.008 -7.832 -11.341 1.00 93.56 550 LEU A O 1
ATOM 4410 N N . GLN A 1 551 ? -6.283 -9.569 -11.950 1.00 93.19 551 GLN A N 1
ATOM 4411 C CA . GLN A 1 551 ? -7.536 -8.999 -11.436 1.00 93.19 551 GLN A CA 1
ATOM 4412 C C . GLN A 1 551 ? -7.525 -8.897 -9.898 1.00 93.19 551 GLN A C 1
ATOM 4414 O O . GLN A 1 551 ? -7.926 -7.876 -9.354 1.00 93.19 551 GLN A O 1
ATOM 4419 N N . GLU A 1 552 ? -7.028 -9.915 -9.189 1.00 90.38 552 GLU A N 1
ATOM 4420 C CA . GLU A 1 552 ? -6.841 -9.906 -7.727 1.00 90.38 552 GLU A CA 1
ATOM 4421 C C . GLU A 1 552 ? -5.844 -8.824 -7.270 1.00 90.38 552 GLU A C 1
ATOM 4423 O O . GLU A 1 552 ? -6.138 -8.074 -6.343 1.00 90.38 552 GLU A O 1
ATOM 4428 N N . PHE A 1 553 ? -4.722 -8.651 -7.978 1.00 90.56 553 PHE A N 1
ATOM 4429 C CA . PHE A 1 553 ? -3.781 -7.546 -7.758 1.00 90.56 553 PHE A CA 1
ATOM 4430 C C . PHE A 1 553 ? -4.462 -6.173 -7.888 1.00 90.56 553 PHE A C 1
ATOM 4432 O O . PHE A 1 553 ? -4.254 -5.303 -7.043 1.00 90.56 553 PHE A O 1
ATOM 4439 N N . LEU A 1 554 ? -5.309 -5.980 -8.909 1.00 91.19 554 LEU A N 1
ATOM 4440 C CA . LEU A 1 554 ? -6.064 -4.734 -9.068 1.00 91.19 554 LEU A CA 1
ATOM 4441 C C . LEU A 1 554 ? -7.104 -4.544 -7.958 1.00 91.19 554 LEU A C 1
ATOM 4443 O O . LEU A 1 554 ? -7.168 -3.448 -7.415 1.00 91.19 554 LEU A O 1
ATOM 4447 N N . ARG A 1 555 ? -7.838 -5.588 -7.539 1.00 88.19 555 ARG A N 1
ATOM 4448 C CA . ARG A 1 555 ? -8.752 -5.509 -6.378 1.00 88.19 555 ARG A CA 1
ATOM 4449 C C . ARG A 1 555 ? -8.039 -5.072 -5.099 1.00 88.19 555 ARG A C 1
ATOM 4451 O O . ARG A 1 555 ? -8.567 -4.241 -4.370 1.00 88.19 555 ARG A O 1
ATOM 4458 N N . ASN A 1 556 ? -6.827 -5.575 -4.865 1.00 85.00 556 ASN A N 1
ATOM 4459 C CA . ASN A 1 556 ? -6.026 -5.226 -3.688 1.00 85.00 556 ASN A CA 1
ATOM 4460 C C . ASN A 1 556 ? -5.516 -3.770 -3.717 1.00 85.00 556 ASN A C 1
ATOM 4462 O O . ASN A 1 556 ? -5.365 -3.162 -2.662 1.00 85.00 556 ASN A O 1
ATOM 4466 N N . LEU A 1 557 ? -5.277 -3.185 -4.899 1.00 83.12 557 LEU A N 1
ATOM 4467 C CA . LEU A 1 557 ? -5.027 -1.739 -5.044 1.00 83.12 557 LEU A CA 1
ATOM 4468 C C . LEU A 1 557 ? -6.320 -0.907 -4.986 1.00 83.12 557 LEU A C 1
ATOM 4470 O O . LEU A 1 557 ? -6.296 0.257 -4.594 1.00 83.12 557 LEU A O 1
ATOM 4474 N N . ASN A 1 558 ? -7.447 -1.505 -5.365 1.00 83.00 558 ASN A N 1
ATOM 4475 C CA . ASN A 1 558 ? -8.772 -0.897 -5.397 1.00 83.00 558 ASN A CA 1
ATOM 4476 C C . ASN A 1 558 ? -9.484 -0.926 -4.031 1.00 83.00 558 ASN A C 1
ATOM 4478 O O . ASN A 1 558 ? -10.701 -0.790 -4.019 1.00 83.00 558 ASN A O 1
ATOM 4482 N N . ASP A 1 559 ? -8.775 -1.123 -2.907 1.00 75.75 559 ASP A N 1
ATOM 4483 C CA . ASP A 1 559 ? -9.350 -1.411 -1.579 1.00 75.75 559 ASP A CA 1
ATOM 4484 C C . ASP A 1 559 ? -10.470 -0.432 -1.171 1.00 75.75 559 ASP A C 1
ATOM 4486 O O . ASP A 1 559 ? -10.266 0.648 -0.598 1.00 75.75 559 ASP A O 1
ATOM 4490 N N . ARG A 1 560 ? -11.692 -0.873 -1.480 1.00 68.56 560 ARG A N 1
ATOM 4491 C CA . ARG A 1 560 ? -12.953 -0.185 -1.230 1.00 68.56 560 ARG A CA 1
ATOM 4492 C C . ARG A 1 560 ? -13.223 -0.055 0.249 1.00 68.56 560 ARG A C 1
ATOM 4494 O O . ARG A 1 560 ? -13.777 0.964 0.659 1.00 68.56 560 ARG A O 1
ATOM 4501 N N . ARG A 1 561 ? -12.826 -1.054 1.035 1.00 69.44 561 ARG A N 1
ATOM 4502 C CA . ARG A 1 561 ? -13.145 -1.135 2.449 1.00 69.44 561 ARG A CA 1
ATOM 4503 C C . ARG A 1 561 ? -12.338 -0.117 3.228 1.00 69.44 561 ARG A C 1
ATOM 4505 O O . ARG A 1 561 ? -12.927 0.685 3.948 1.00 69.44 561 ARG A O 1
ATOM 4512 N N . THR A 1 562 ? -11.022 -0.075 3.025 1.00 71.75 562 THR A N 1
ATOM 4513 C CA . THR A 1 562 ? -10.158 0.929 3.660 1.00 71.75 562 THR A CA 1
ATOM 4514 C C . THR A 1 562 ? -10.571 2.341 3.246 1.00 71.75 562 THR A C 1
ATOM 4516 O O . THR A 1 562 ? -10.788 3.192 4.108 1.00 71.75 562 THR A O 1
ATOM 4519 N N . LYS A 1 563 ? -10.785 2.600 1.947 1.00 76.50 563 LYS A N 1
ATOM 4520 C CA . LYS A 1 563 ? -11.200 3.932 1.465 1.00 76.50 563 LYS A CA 1
ATOM 4521 C C . LYS A 1 563 ? -12.595 4.349 1.950 1.00 76.50 563 LYS A C 1
ATOM 4523 O O . LYS A 1 563 ? -12.798 5.514 2.281 1.00 76.50 563 LYS A O 1
ATOM 4528 N N . THR A 1 564 ? -13.543 3.417 2.053 1.00 78.25 564 THR A N 1
ATOM 4529 C CA . THR A 1 564 ? -14.869 3.688 2.635 1.00 78.25 564 THR A CA 1
ATOM 4530 C C . THR A 1 564 ? -14.763 3.929 4.138 1.00 78.25 564 THR A C 1
ATOM 4532 O O . THR A 1 564 ? -15.339 4.892 4.628 1.00 78.25 564 THR A O 1
ATOM 4535 N N . SER A 1 565 ? -13.969 3.139 4.865 1.00 79.19 565 SER A N 1
ATOM 4536 C CA . SER A 1 565 ? -13.736 3.331 6.301 1.00 79.19 565 SER A CA 1
ATOM 4537 C C . SER A 1 565 ? -13.103 4.692 6.608 1.00 79.19 565 SER A C 1
ATOM 4539 O O . SER A 1 565 ? -13.522 5.345 7.557 1.00 79.19 565 SER A O 1
ATOM 4541 N N . VAL A 1 566 ? -12.154 5.163 5.788 1.00 80.75 566 VAL A N 1
ATOM 4542 C CA . VAL A 1 566 ? -11.579 6.518 5.903 1.00 80.75 566 VAL A CA 1
ATOM 4543 C C . VAL A 1 566 ? -12.641 7.594 5.648 1.00 80.75 566 VAL A C 1
ATOM 4545 O O . VAL A 1 566 ? -12.767 8.518 6.449 1.00 80.75 566 VAL A O 1
ATOM 4548 N N . TYR A 1 567 ? -13.453 7.454 4.593 1.00 85.25 567 TYR A N 1
ATOM 4549 C CA . TYR A 1 567 ? -14.529 8.405 4.279 1.00 85.25 567 TYR A CA 1
ATOM 4550 C C . TYR A 1 567 ? -15.584 8.493 5.399 1.00 85.25 567 TYR A C 1
ATOM 4552 O O . TYR A 1 567 ? -15.962 9.589 5.810 1.00 85.25 567 TYR A O 1
ATOM 4560 N N . VAL A 1 568 ? -16.021 7.349 5.943 1.00 87.75 568 VAL A N 1
ATOM 4561 C CA . VAL A 1 568 ? -16.978 7.297 7.063 1.00 87.75 568 VAL A CA 1
ATOM 4562 C C . VAL A 1 568 ? -16.351 7.800 8.367 1.00 87.75 568 VAL A C 1
ATOM 4564 O O . VAL A 1 568 ? -17.025 8.494 9.120 1.00 87.75 568 VAL A O 1
ATOM 4567 N N . SER A 1 569 ? -15.066 7.529 8.619 1.00 86.94 569 SER A N 1
ATOM 4568 C CA . SER A 1 569 ? -14.341 8.062 9.783 1.00 86.94 569 SER A CA 1
ATOM 4569 C C . SER A 1 569 ? -14.279 9.595 9.765 1.00 86.94 569 SER A C 1
ATOM 4571 O O . SER A 1 569 ? -14.638 10.232 10.752 1.00 86.94 569 SER A O 1
ATOM 4573 N N . GLY A 1 570 ? -13.926 10.206 8.627 1.00 88.94 570 GLY A N 1
ATOM 4574 C CA . GLY A 1 570 ? -13.926 11.668 8.484 1.00 88.94 570 GLY A CA 1
ATOM 4575 C C . GLY A 1 570 ? -15.330 12.280 8.596 1.00 88.94 570 GLY A C 1
ATOM 4576 O O . GLY A 1 570 ? -15.520 13.269 9.301 1.00 88.94 570 GLY A O 1
ATOM 4577 N N . ALA A 1 571 ? -16.342 11.656 7.982 1.00 90.69 571 ALA A N 1
ATOM 4578 C CA . ALA A 1 571 ? -17.742 12.075 8.120 1.00 90.69 571 ALA A CA 1
ATOM 4579 C C . ALA A 1 571 ? -18.246 12.000 9.578 1.00 90.69 571 ALA A C 1
ATOM 4581 O O . ALA A 1 571 ? -18.946 12.901 10.045 1.00 90.69 571 ALA A O 1
ATOM 4582 N N . TYR A 1 572 ? -17.858 10.951 10.312 1.00 91.44 572 TYR A N 1
ATOM 4583 C CA . TYR A 1 572 ? -18.162 10.775 11.734 1.00 91.44 572 TYR A CA 1
ATOM 4584 C C . TYR A 1 572 ? -17.445 11.804 12.615 1.00 91.44 572 TYR A C 1
ATOM 4586 O O . TYR A 1 572 ? -18.056 12.345 13.534 1.00 91.44 572 TYR A O 1
ATOM 4594 N N . GLY A 1 573 ? -16.197 12.147 12.293 1.00 91.06 573 GLY A N 1
ATOM 4595 C CA . GLY A 1 573 ? -15.454 13.240 12.918 1.00 91.06 573 GLY A CA 1
ATOM 4596 C C . GLY A 1 573 ? -16.155 14.591 12.798 1.00 91.06 573 GLY A C 1
ATOM 4597 O O . GLY A 1 573 ? -16.441 15.237 13.806 1.00 91.06 573 GLY A O 1
ATOM 4598 N N . ILE A 1 574 ? -16.503 14.980 11.567 1.00 90.50 574 ILE A N 1
ATOM 4599 C CA . ILE A 1 574 ? -17.205 16.237 11.261 1.00 90.50 574 ILE A CA 1
ATOM 4600 C C . ILE A 1 574 ? -18.546 16.316 12.012 1.00 90.50 574 ILE A C 1
ATOM 4602 O O . ILE A 1 574 ? -18.838 17.329 12.646 1.00 90.50 574 ILE A O 1
ATOM 4606 N N . LEU A 1 575 ? -19.348 15.244 12.002 1.00 89.94 575 LEU A N 1
ATOM 4607 C CA . LEU A 1 575 ? -20.617 15.210 12.741 1.00 89.94 575 LEU A CA 1
ATOM 4608 C C . LEU A 1 575 ? -20.431 15.201 14.265 1.00 89.94 575 LEU A C 1
ATOM 4610 O O . LEU A 1 575 ? -21.255 15.783 14.966 1.00 89.94 575 LEU A O 1
ATOM 4614 N N . SER A 1 576 ? -19.353 14.603 14.782 1.00 89.75 576 SER A N 1
ATOM 4615 C CA . SER A 1 576 ? -19.033 14.636 16.217 1.00 89.75 576 SER A CA 1
ATOM 4616 C C . SER A 1 576 ? -18.718 16.056 16.691 1.00 89.75 576 SER A C 1
ATOM 4618 O O . SER A 1 576 ? -19.198 16.457 17.748 1.00 89.75 576 SER A O 1
ATOM 4620 N N . LEU A 1 577 ? -17.997 16.851 15.888 1.00 89.06 577 LEU A N 1
ATOM 4621 C CA . LEU A 1 577 ? -17.755 18.268 16.185 1.00 89.06 577 LEU A CA 1
ATOM 4622 C C . LEU A 1 577 ? -19.053 19.089 16.175 1.00 89.06 577 LEU A C 1
ATOM 4624 O O . LEU A 1 577 ? -19.309 19.823 17.127 1.00 89.06 577 LEU A O 1
ATOM 4628 N N . ILE A 1 578 ? -19.890 18.946 15.139 1.00 86.69 578 ILE A N 1
ATOM 4629 C CA . ILE A 1 578 ? -21.162 19.689 15.028 1.00 86.69 578 ILE A CA 1
ATOM 4630 C C . ILE A 1 578 ? -22.118 19.330 16.181 1.00 86.69 578 ILE A C 1
ATOM 4632 O O . ILE A 1 578 ? -22.824 20.201 16.685 1.00 86.69 578 ILE A O 1
ATOM 4636 N N . HIS A 1 579 ? -22.133 18.067 16.621 1.00 84.25 579 HIS A N 1
ATOM 4637 C CA . HIS A 1 579 ? -22.963 17.619 17.739 1.00 84.25 579 HIS A CA 1
ATOM 4638 C C . HIS A 1 579 ? -22.411 18.090 19.100 1.00 84.25 579 HIS A C 1
ATOM 4640 O O . HIS A 1 579 ? -23.166 18.638 19.903 1.00 84.25 579 HIS A O 1
ATOM 4646 N N . GLY A 1 580 ? -21.099 17.955 19.340 1.00 81.31 580 GLY A N 1
ATOM 4647 C CA . GLY A 1 580 ? -20.449 18.353 20.600 1.00 81.31 580 GLY A CA 1
ATOM 4648 C C . GLY A 1 580 ? -20.437 19.865 20.848 1.00 81.31 580 GLY A C 1
ATOM 4649 O O . GLY A 1 580 ? -20.612 20.317 21.980 1.00 81.31 580 GLY A O 1
ATOM 4650 N N . ALA A 1 581 ? -20.353 20.667 19.782 1.00 77.62 581 ALA A N 1
ATOM 4651 C CA . ALA A 1 581 ? -20.430 22.128 19.856 1.00 77.62 581 ALA A CA 1
ATOM 4652 C C . ALA A 1 581 ? -21.775 22.674 20.396 1.00 77.62 581 ALA A C 1
ATOM 4654 O O . ALA A 1 581 ? -21.874 23.873 20.655 1.00 77.62 581 ALA A O 1
ATOM 4655 N N . LYS A 1 582 ? -22.795 21.819 20.590 1.00 68.75 582 LYS A N 1
ATOM 4656 C CA . LYS A 1 582 ? -24.072 22.168 21.240 1.00 68.75 582 LYS A CA 1
ATOM 4657 C C . LYS A 1 582 ? -24.189 21.718 22.708 1.00 68.75 582 LYS A C 1
ATOM 4659 O O . LYS A 1 582 ? -25.181 22.057 23.341 1.00 68.75 582 LYS A O 1
ATOM 4664 N N . SER A 1 583 ? -23.238 20.954 23.260 1.00 60.38 583 SER A N 1
ATOM 4665 C CA . SER A 1 583 ? -23.451 20.186 24.505 1.00 60.38 583 SER A CA 1
ATOM 4666 C C . SER A 1 583 ? -22.560 20.562 25.703 1.00 60.38 583 SER A C 1
ATOM 4668 O O . SER A 1 583 ? -22.347 19.712 26.566 1.00 60.38 583 SER A O 1
ATOM 4670 N N . SER A 1 584 ? -21.968 21.766 25.764 1.00 54.56 584 SER A N 1
ATOM 4671 C CA . SER A 1 584 ? -20.910 22.049 26.760 1.00 54.56 584 SER A CA 1
ATOM 4672 C C . SER A 1 584 ? -20.701 23.524 27.159 1.00 54.56 584 SER A C 1
ATOM 4674 O O . SER A 1 584 ? -19.830 24.210 26.619 1.00 54.56 584 SER A O 1
ATOM 4676 N N . ASP A 1 585 ? -21.382 23.984 28.213 1.00 56.50 585 ASP A N 1
ATOM 4677 C CA . ASP A 1 585 ? -21.021 25.210 28.964 1.00 56.50 585 ASP A CA 1
ATOM 4678 C C . ASP A 1 585 ? -19.923 24.929 30.022 1.00 56.50 585 ASP A C 1
ATOM 4680 O O . ASP A 1 585 ? -19.961 25.422 31.143 1.00 56.50 585 ASP A O 1
ATOM 4684 N N . MET A 1 586 ? -18.944 24.086 29.670 1.00 60.78 586 MET A N 1
ATOM 4685 C CA . MET A 1 586 ? -17.885 23.596 30.566 1.00 60.78 586 MET A CA 1
ATOM 4686 C C . MET A 1 586 ? -16.523 24.143 30.120 1.00 60.78 586 MET A C 1
ATOM 4688 O O . MET A 1 586 ? -15.812 23.509 29.339 1.00 60.78 586 MET A O 1
ATOM 4692 N N . THR A 1 587 ? -16.182 25.352 30.570 1.00 64.06 587 THR A N 1
ATOM 4693 C CA . THR A 1 587 ? -14.946 26.070 30.205 1.00 64.06 587 THR A CA 1
ATOM 4694 C C . THR A 1 587 ? -13.683 25.380 30.708 1.00 64.06 587 THR A C 1
ATOM 4696 O O . THR A 1 587 ? -12.729 25.195 29.956 1.00 64.06 587 THR A O 1
ATOM 4699 N N . ASP A 1 588 ? -13.690 24.954 31.964 1.00 71.88 588 ASP A N 1
ATOM 4700 C CA . ASP A 1 588 ? -12.466 24.619 32.693 1.00 71.88 588 ASP A CA 1
ATOM 4701 C C . ASP A 1 588 ? -11.887 23.280 32.200 1.00 71.88 588 ASP A C 1
ATOM 4703 O O . ASP A 1 588 ? -10.693 23.159 31.925 1.00 71.88 588 ASP A O 1
ATOM 4707 N N . SER A 1 589 ? -12.760 22.293 31.963 1.00 77.06 589 SER A N 1
ATOM 4708 C CA . SER A 1 589 ? -12.403 21.004 31.354 1.00 77.06 589 SER A CA 1
ATOM 4709 C C . SER A 1 589 ? -11.989 21.141 29.883 1.00 77.06 589 SER A C 1
ATOM 4711 O O . SER A 1 589 ? -11.125 20.394 29.421 1.00 77.06 589 SER A O 1
ATOM 4713 N N . LYS A 1 590 ? -12.559 22.107 29.141 1.00 78.75 590 LYS A N 1
ATOM 4714 C CA . LYS A 1 590 ? -12.101 22.459 27.784 1.00 78.75 590 LYS A CA 1
ATOM 4715 C C . LYS A 1 590 ? -10.671 22.999 27.817 1.00 78.75 590 LYS A C 1
ATOM 4717 O O . LYS A 1 590 ? -9.868 22.611 26.968 1.00 78.75 590 LYS A O 1
ATOM 4722 N N . GLU A 1 591 ? -10.341 23.846 28.792 1.00 82.38 591 GLU A N 1
ATOM 4723 C CA . GLU A 1 591 ? -8.999 24.411 28.930 1.00 82.38 591 GLU A CA 1
ATOM 4724 C C . GLU A 1 591 ? -7.960 23.365 29.373 1.00 82.38 591 GLU A C 1
ATOM 4726 O O . GLU A 1 591 ? -6.936 23.241 28.699 1.00 82.38 591 GLU A O 1
ATOM 4731 N N . GLU A 1 592 ? -8.226 22.547 30.405 1.00 85.50 592 GLU A N 1
ATOM 4732 C CA . GLU A 1 592 ? -7.302 21.474 30.836 1.00 85.50 592 GLU A CA 1
ATOM 4733 C C . GLU A 1 592 ? -6.981 20.517 29.674 1.00 85.50 592 GLU A C 1
ATOM 4735 O O . GLU A 1 592 ? -5.811 20.259 29.364 1.00 85.50 592 GLU A O 1
ATOM 4740 N N . VAL A 1 593 ? -8.016 20.029 28.978 1.00 87.50 593 VAL A N 1
ATOM 4741 C CA . VAL A 1 593 ? -7.862 19.135 27.822 1.00 87.50 593 VAL A CA 1
ATOM 4742 C C . VAL A 1 593 ? -7.052 19.804 26.710 1.00 87.50 593 VAL A C 1
ATOM 4744 O O . VAL A 1 593 ? -6.192 19.151 26.114 1.00 87.50 593 VAL A O 1
ATOM 4747 N N . CYS A 1 594 ? -7.267 21.097 26.448 1.00 88.25 594 CYS A N 1
ATOM 4748 C CA . CYS A 1 594 ? -6.518 21.824 25.428 1.00 88.25 594 CYS A CA 1
ATOM 4749 C C . CYS A 1 594 ? -5.036 21.983 25.799 1.00 88.25 594 CYS A C 1
ATOM 4751 O O . CYS A 1 594 ? -4.176 21.657 24.982 1.00 88.25 594 CYS A O 1
ATOM 4753 N N . GLN A 1 595 ? -4.718 22.404 27.028 1.00 89.62 595 GLN A N 1
ATOM 4754 C CA . GLN A 1 595 ? -3.331 22.579 27.483 1.00 89.62 595 GLN A CA 1
ATOM 4755 C C . GLN A 1 595 ? -2.534 21.259 27.411 1.00 89.62 595 GLN A C 1
ATOM 4757 O O . GLN A 1 595 ? -1.385 21.240 26.957 1.00 89.62 595 GLN A O 1
ATOM 4762 N N . VAL A 1 596 ? -3.150 20.130 27.789 1.00 91.19 596 VAL A N 1
ATOM 4763 C CA . VAL A 1 596 ? -2.521 18.799 27.690 1.00 91.19 596 VAL A CA 1
ATOM 4764 C C . VAL A 1 596 ? -2.281 18.389 26.232 1.00 91.19 596 VAL A C 1
ATOM 4766 O O . VAL A 1 596 ? -1.221 17.842 25.914 1.00 91.19 596 VAL A O 1
ATOM 4769 N N . LEU A 1 597 ? -3.233 18.654 25.333 1.00 91.31 597 LEU A N 1
ATOM 4770 C CA . LEU A 1 597 ? -3.110 18.333 23.908 1.00 91.31 597 LEU A CA 1
ATOM 4771 C C . LEU A 1 597 ? -2.056 19.193 23.193 1.00 91.31 597 LEU A C 1
ATOM 4773 O O . LEU A 1 597 ? -1.288 18.662 22.390 1.00 91.31 597 LEU A O 1
ATOM 4777 N N . GLU A 1 598 ? -1.965 20.484 23.515 1.00 90.88 598 GLU A N 1
ATOM 4778 C CA . GLU A 1 598 ? -0.958 21.397 22.960 1.00 90.88 598 GLU A CA 1
ATOM 4779 C C . GLU A 1 598 ? 0.467 21.010 23.366 1.00 90.88 598 GLU A C 1
ATOM 4781 O O . GLU A 1 598 ? 1.375 20.994 22.528 1.00 90.88 598 GLU A O 1
ATOM 4786 N N . GLN A 1 599 ? 0.680 20.653 24.637 1.00 91.50 599 GLN A N 1
ATOM 4787 C CA . GLN A 1 599 ? 2.001 20.231 25.103 1.00 91.50 599 GLN A CA 1
ATOM 4788 C C . GLN A 1 599 ? 2.407 18.876 24.494 1.00 91.50 599 GLN A C 1
ATOM 4790 O O . GLN A 1 599 ? 3.552 18.738 24.064 1.00 91.50 599 GLN A O 1
ATOM 4795 N N . ARG A 1 600 ? 1.472 17.922 24.336 1.00 92.56 600 ARG A N 1
ATOM 4796 C CA . ARG A 1 600 ? 1.712 16.675 23.576 1.00 92.56 600 ARG A CA 1
ATOM 4797 C C . ARG A 1 600 ? 2.098 16.961 22.122 1.00 92.56 600 ARG A C 1
ATOM 4799 O O . ARG A 1 600 ? 3.139 16.498 21.668 1.00 92.56 600 ARG A O 1
ATOM 4806 N N . LEU A 1 601 ? 1.313 17.780 21.414 1.00 92.25 601 LEU A N 1
ATOM 4807 C CA . LEU A 1 601 ? 1.578 18.179 20.024 1.00 92.25 601 LEU A CA 1
ATOM 4808 C C . LEU A 1 601 ? 2.986 18.780 19.859 1.00 92.25 601 LEU A C 1
ATOM 4810 O O . LEU A 1 601 ? 3.697 18.462 18.907 1.00 92.25 601 LEU A O 1
ATOM 4814 N N . LYS A 1 602 ? 3.405 19.625 20.802 1.00 92.19 602 LYS A N 1
ATOM 4815 C CA . LYS A 1 602 ? 4.719 20.281 20.832 1.00 92.19 602 LYS A CA 1
ATOM 4816 C C . LYS A 1 602 ? 5.883 19.305 21.046 1.00 92.19 602 LYS A C 1
ATOM 4818 O O . LYS A 1 602 ? 6.906 19.447 20.373 1.00 92.19 602 LYS A O 1
ATOM 4823 N N . ASP A 1 603 ? 5.741 18.328 21.940 1.00 90.62 603 ASP A N 1
ATOM 4824 C CA . ASP A 1 603 ? 6.785 17.325 22.200 1.00 90.62 603 ASP A CA 1
ATOM 4825 C C . ASP A 1 603 ? 6.908 16.307 21.051 1.00 90.62 603 ASP A C 1
ATOM 4827 O O . ASP A 1 603 ? 8.019 15.982 20.625 1.00 90.62 603 ASP A O 1
ATOM 4831 N N . GLU A 1 604 ? 5.788 15.893 20.458 1.00 90.06 604 GLU A N 1
ATOM 4832 C CA . GLU A 1 604 ? 5.767 15.016 19.280 1.00 90.06 604 GLU A CA 1
ATOM 4833 C C . GLU A 1 604 ? 6.382 15.702 18.041 1.00 90.06 604 GLU A C 1
ATOM 4835 O O . GLU A 1 604 ? 7.231 15.124 17.355 1.00 90.06 604 GLU A O 1
ATOM 4840 N N . ILE A 1 605 ? 6.047 16.977 17.784 1.00 91.12 605 ILE A N 1
ATOM 4841 C CA . ILE A 1 605 ? 6.672 17.787 16.716 1.00 91.12 605 ILE A CA 1
ATOM 4842 C C . ILE A 1 605 ? 8.193 17.882 16.904 1.00 91.12 605 ILE A C 1
ATOM 4844 O O . ILE A 1 605 ? 8.940 17.854 15.922 1.00 91.12 605 ILE A O 1
ATOM 4848 N N . LYS A 1 606 ? 8.669 17.975 18.151 1.00 91.44 606 LYS A N 1
ATOM 4849 C CA . LYS A 1 606 ? 10.102 17.991 18.467 1.00 91.44 606 LYS A CA 1
ATOM 4850 C C . LYS A 1 606 ? 10.770 16.650 18.136 1.00 91.44 606 LYS A C 1
ATOM 4852 O O . LYS A 1 606 ? 11.851 16.667 17.550 1.00 91.44 606 LYS A O 1
ATOM 4857 N N . SER A 1 607 ? 10.134 15.516 18.442 1.00 91.38 607 SER A N 1
ATOM 4858 C CA . SER A 1 607 ? 10.670 14.180 18.119 1.00 91.38 607 SER A CA 1
ATOM 4859 C C . SER A 1 607 ? 10.752 13.926 16.604 1.00 91.38 607 SER A C 1
ATOM 4861 O O . SER A 1 607 ? 11.786 13.481 16.091 1.00 91.38 607 SER A O 1
ATOM 4863 N N . ILE A 1 608 ? 9.707 14.315 15.861 1.00 91.75 608 ILE A N 1
ATOM 4864 C CA . ILE A 1 608 ? 9.703 14.292 14.389 1.00 91.75 608 ILE A CA 1
ATOM 4865 C C . ILE A 1 608 ? 10.828 15.182 13.838 1.00 91.75 608 ILE A C 1
ATOM 4867 O O . ILE A 1 608 ? 11.584 14.747 12.969 1.00 91.75 608 ILE A O 1
ATOM 4871 N N . GLY A 1 609 ? 10.984 16.397 14.378 1.00 92.00 609 GLY A N 1
ATOM 4872 C CA . GLY A 1 609 ? 12.049 17.326 13.996 1.00 92.00 609 GLY A CA 1
ATOM 4873 C C . GLY A 1 609 ? 13.450 16.723 14.141 1.00 92.00 609 GLY A C 1
ATOM 4874 O O . GLY A 1 609 ? 14.226 16.781 13.191 1.00 92.00 609 GLY A O 1
ATOM 4875 N N . GLN A 1 610 ? 13.736 16.072 15.274 1.00 92.88 610 GLN A N 1
ATOM 4876 C CA . GLN A 1 610 ? 15.019 15.402 15.537 1.00 92.88 610 GLN A CA 1
ATOM 4877 C C . GLN A 1 610 ? 15.313 14.280 14.528 1.00 92.88 610 GLN A C 1
ATOM 4879 O O . GLN A 1 610 ? 16.398 14.238 13.953 1.00 92.88 610 GLN A O 1
ATOM 4884 N N . THR A 1 611 ? 14.325 13.429 14.226 1.00 92.62 611 THR A N 1
ATOM 4885 C CA . THR A 1 611 ? 14.476 12.350 13.224 1.00 92.62 611 THR A CA 1
ATOM 4886 C C . THR A 1 611 ? 14.758 12.899 11.814 1.00 92.62 611 THR A C 1
ATOM 4888 O O . THR A 1 611 ? 15.388 12.238 10.985 1.00 92.62 611 THR A O 1
ATOM 4891 N N . MET A 1 612 ? 14.302 14.119 11.518 1.00 93.31 612 MET A N 1
ATOM 4892 C CA . MET A 1 612 ? 14.590 14.796 10.252 1.00 93.31 612 MET A CA 1
ATOM 4893 C C . MET A 1 612 ? 15.965 15.475 10.221 1.00 93.31 612 MET A C 1
ATOM 4895 O O . MET A 1 612 ? 16.564 15.538 9.147 1.00 93.31 612 MET A O 1
ATOM 4899 N N . ASP A 1 613 ? 16.495 15.912 11.364 1.00 94.00 613 ASP A N 1
ATOM 4900 C CA . ASP A 1 613 ? 17.861 16.440 11.473 1.00 94.00 613 ASP A CA 1
ATOM 4901 C C . ASP A 1 613 ? 18.913 15.326 11.313 1.00 94.00 613 ASP A C 1
ATOM 4903 O O . ASP A 1 613 ? 19.838 15.468 10.514 1.00 94.00 613 ASP A O 1
ATOM 4907 N N . GLU A 1 614 ? 18.709 14.154 11.930 1.00 93.00 614 GLU A N 1
ATOM 4908 C CA . GLU A 1 614 ? 19.556 12.961 11.715 1.00 93.00 614 GLU A CA 1
ATOM 4909 C C . GLU A 1 614 ? 19.609 12.531 10.231 1.00 93.00 614 GLU A C 1
ATOM 4911 O O . GLU A 1 614 ? 20.646 12.097 9.707 1.00 93.00 614 GLU A O 1
ATOM 4916 N N . ALA A 1 615 ? 18.481 12.673 9.526 1.00 92.50 615 ALA A N 1
ATOM 4917 C CA . ALA A 1 615 ? 18.403 12.440 8.088 1.00 92.50 615 ALA A CA 1
ATOM 4918 C C . ALA A 1 615 ? 19.150 13.526 7.294 1.00 92.50 615 ALA A C 1
ATOM 4920 O O . ALA A 1 615 ? 19.878 13.196 6.356 1.00 92.50 615 ALA A O 1
ATOM 4921 N N . TYR A 1 616 ? 19.011 14.803 7.672 1.00 95.62 616 TYR A N 1
ATOM 4922 C CA . TYR A 1 616 ? 19.716 15.922 7.044 1.00 95.62 616 TYR A CA 1
ATOM 4923 C C . TYR A 1 616 ? 21.240 15.750 7.131 1.00 95.62 616 TYR A C 1
ATOM 4925 O O . TYR A 1 616 ? 21.903 15.764 6.094 1.00 95.62 616 TYR A O 1
ATOM 4933 N N . GLU A 1 617 ? 21.794 15.489 8.321 1.00 95.44 617 GLU A N 1
ATOM 4934 C CA . GLU A 1 617 ? 23.236 15.251 8.518 1.00 95.44 617 GLU A CA 1
ATOM 4935 C C . GLU A 1 617 ? 23.745 14.076 7.663 1.00 95.44 617 GLU A C 1
ATOM 4937 O O . GLU A 1 617 ? 24.819 14.125 7.049 1.00 95.44 617 GLU A O 1
ATOM 4942 N N . THR A 1 618 ? 22.941 13.013 7.569 1.00 94.62 618 THR A N 1
ATOM 4943 C CA . THR A 1 618 ? 23.239 11.839 6.741 1.00 94.62 618 THR A CA 1
ATOM 4944 C C . THR A 1 618 ? 23.273 12.178 5.250 1.00 94.62 618 THR A C 1
ATOM 4946 O O . THR A 1 618 ? 24.186 11.726 4.545 1.00 94.62 618 THR A O 1
ATOM 4949 N N . PHE A 1 619 ? 22.338 12.999 4.762 1.00 94.69 619 PHE A N 1
ATOM 4950 C CA . PHE A 1 619 ? 22.334 13.467 3.377 1.00 94.69 619 PHE A CA 1
ATOM 4951 C C . PHE A 1 619 ? 23.452 14.469 3.091 1.00 94.69 619 PHE A C 1
ATOM 4953 O O . PHE A 1 619 ? 24.117 14.318 2.068 1.00 94.69 619 PHE A O 1
ATOM 4960 N N . GLU A 1 620 ? 23.737 15.424 3.979 1.00 96.19 620 GLU A N 1
ATOM 4961 C CA . GLU A 1 620 ? 24.838 16.377 3.807 1.00 96.19 620 GLU A CA 1
ATOM 4962 C C . GLU A 1 620 ? 26.188 15.661 3.684 1.00 96.19 620 GLU A C 1
ATOM 4964 O O . GLU A 1 620 ? 26.949 15.931 2.747 1.00 96.19 620 GLU A O 1
ATOM 4969 N N . ARG A 1 621 ? 26.471 14.699 4.567 1.00 95.00 621 ARG A N 1
ATOM 4970 C CA . ARG A 1 621 ? 27.701 13.898 4.514 1.00 95.00 621 ARG A CA 1
ATOM 4971 C C . ARG A 1 621 ? 27.829 13.128 3.195 1.00 95.00 621 ARG A C 1
ATOM 4973 O O . ARG A 1 621 ? 28.901 13.120 2.592 1.00 95.00 621 ARG A O 1
ATOM 4980 N N . CYS A 1 622 ? 26.744 12.512 2.717 1.00 93.94 622 CYS A N 1
ATOM 4981 C CA . CYS A 1 622 ? 26.752 11.760 1.455 1.00 93.94 622 CYS A CA 1
ATOM 4982 C C . CYS A 1 622 ? 26.833 12.667 0.215 1.00 93.94 622 CYS A C 1
ATOM 4984 O O . CYS A 1 622 ? 27.490 12.307 -0.762 1.00 93.94 622 CYS A O 1
ATOM 4986 N N . LEU A 1 623 ? 26.201 13.844 0.247 1.00 94.44 623 LEU A N 1
ATOM 4987 C CA . LEU A 1 623 ? 26.256 14.825 -0.836 1.00 94.44 623 LEU A CA 1
ATOM 4988 C C . LEU A 1 623 ? 27.627 15.493 -0.929 1.00 94.44 623 LEU A C 1
ATOM 4990 O O . LEU A 1 623 ? 28.119 15.660 -2.037 1.00 94.44 623 LEU A O 1
ATOM 4994 N N . SER A 1 624 ? 28.273 15.811 0.195 1.00 94.69 624 SER A N 1
ATOM 4995 C CA . SER A 1 624 ? 29.600 16.452 0.216 1.00 94.69 624 SER A CA 1
ATOM 4996 C C . SER A 1 624 ? 30.685 15.548 -0.387 1.00 94.69 624 SER A C 1
ATOM 4998 O O . SER A 1 624 ? 31.456 15.978 -1.241 1.00 94.69 624 SER A O 1
ATOM 5000 N N . GLU A 1 625 ? 30.684 14.258 -0.036 1.00 93.38 625 GLU A N 1
ATOM 5001 C CA . GLU A 1 625 ? 31.527 13.250 -0.700 1.00 93.38 625 GLU A CA 1
ATOM 5002 C C . GLU A 1 625 ? 31.124 13.047 -2.177 1.00 93.38 625 GLU A C 1
ATOM 5004 O O . GLU A 1 625 ? 31.969 12.822 -3.046 1.00 93.38 625 GLU A O 1
ATOM 5009 N N . GLY A 1 626 ? 29.832 13.191 -2.489 1.00 92.69 626 GLY A N 1
ATOM 5010 C CA . GLY A 1 626 ? 29.313 13.189 -3.855 1.00 92.69 626 GLY A CA 1
ATOM 5011 C C . GLY A 1 626 ? 29.839 14.341 -4.713 1.00 92.69 626 GLY A C 1
ATOM 5012 O O . GLY A 1 626 ? 30.182 14.101 -5.870 1.00 92.69 626 GLY A O 1
ATOM 5013 N N . VAL A 1 627 ? 29.941 15.556 -4.165 1.00 93.12 627 VAL A N 1
ATOM 5014 C CA . VAL A 1 627 ? 30.540 16.733 -4.820 1.00 93.12 627 VAL A CA 1
ATOM 5015 C C . VAL A 1 627 ? 32.001 16.439 -5.161 1.00 93.12 627 VAL A C 1
ATOM 5017 O O . VAL A 1 627 ? 32.350 16.423 -6.342 1.00 93.12 627 VAL A O 1
ATOM 5020 N N . ARG A 1 628 ? 32.806 16.047 -4.163 1.00 91.19 628 ARG A N 1
ATOM 5021 C CA . ARG A 1 628 ? 34.232 15.712 -4.331 1.00 91.19 628 ARG A CA 1
ATOM 5022 C C . ARG A 1 628 ? 34.468 14.659 -5.425 1.00 91.19 628 ARG A C 1
ATOM 5024 O O . ARG A 1 628 ? 35.260 14.870 -6.342 1.00 91.19 628 ARG A O 1
ATOM 5031 N N . GLN A 1 629 ? 33.729 13.544 -5.395 1.00 89.88 629 GLN A N 1
ATOM 5032 C CA . GLN A 1 629 ? 33.831 12.502 -6.432 1.00 89.88 629 GLN A CA 1
ATOM 5033 C C . GLN A 1 629 ? 33.336 12.954 -7.817 1.00 89.88 629 GLN A C 1
ATOM 5035 O O . GLN A 1 629 ? 33.756 12.394 -8.841 1.00 89.88 629 GLN A O 1
ATOM 5040 N N . SER A 1 630 ? 32.415 13.918 -7.876 1.00 89.56 630 SER A N 1
ATOM 5041 C CA . SER A 1 630 ? 31.928 14.481 -9.139 1.00 89.56 630 SER A CA 1
ATOM 5042 C C . SER A 1 630 ? 32.997 15.350 -9.781 1.00 89.56 630 SER A C 1
ATOM 5044 O O . SER A 1 630 ? 33.314 15.140 -10.947 1.00 89.56 630 SER A O 1
ATOM 5046 N N . GLU A 1 631 ? 33.630 16.229 -9.008 1.00 88.31 631 GLU A N 1
ATOM 5047 C CA . GLU A 1 631 ? 34.720 17.105 -9.448 1.00 88.31 631 GLU A CA 1
ATOM 5048 C C . GLU A 1 631 ? 35.931 16.286 -9.935 1.00 88.31 631 GLU A C 1
ATOM 5050 O O . GLU A 1 631 ? 36.339 16.412 -11.092 1.00 88.31 631 GLU A O 1
ATOM 5055 N N . GLU A 1 632 ? 36.409 15.321 -9.137 1.00 87.00 632 GLU A N 1
ATOM 5056 C CA . GLU A 1 632 ? 37.535 14.419 -9.470 1.00 87.00 632 GLU A CA 1
ATOM 5057 C C . GLU A 1 632 ? 37.311 13.517 -10.703 1.00 87.00 632 GLU A C 1
ATOM 5059 O O . GLU A 1 632 ? 38.260 12.940 -11.269 1.00 87.00 632 GLU A O 1
ATOM 5064 N N . SER A 1 633 ? 36.051 13.344 -11.122 1.00 85.06 633 SER A N 1
ATOM 5065 C CA . SER A 1 633 ? 35.686 12.543 -12.296 1.00 85.06 633 SER A CA 1
ATOM 5066 C C . SER A 1 633 ? 34.996 13.318 -13.424 1.00 85.06 633 SER A C 1
ATOM 5068 O O . SER A 1 633 ? 34.746 12.726 -14.477 1.00 85.06 633 SER A O 1
ATOM 5070 N N . CYS A 1 634 ? 34.797 14.631 -13.266 1.00 81.69 634 CYS A N 1
ATOM 5071 C CA . CYS A 1 634 ? 34.124 15.513 -14.219 1.00 81.69 634 CYS A CA 1
ATOM 5072 C C . CYS A 1 634 ? 34.813 15.498 -15.591 1.00 81.69 634 CYS A C 1
ATOM 5074 O O . CYS A 1 634 ? 34.204 15.108 -16.585 1.00 81.69 634 CYS A O 1
ATOM 5076 N N . GLU A 1 635 ? 36.115 15.789 -15.649 1.00 77.56 635 GLU A N 1
ATOM 5077 C CA . GLU A 1 635 ? 36.904 15.792 -16.893 1.00 77.56 635 GLU A CA 1
ATOM 5078 C C . GLU A 1 635 ? 36.886 14.427 -17.613 1.00 77.56 635 GLU A C 1
ATOM 5080 O O . GLU A 1 635 ? 36.769 14.342 -18.840 1.00 77.56 635 GLU A O 1
ATOM 5085 N N . LYS A 1 636 ? 36.945 13.329 -16.849 1.00 80.69 636 LYS A N 1
ATOM 5086 C CA . LYS A 1 636 ? 36.908 11.951 -17.375 1.00 80.69 636 LYS A CA 1
ATOM 5087 C C . LYS A 1 636 ? 35.528 11.612 -17.952 1.00 80.69 636 LYS A C 1
ATOM 5089 O O . LYS A 1 636 ? 35.432 10.877 -18.938 1.00 80.69 636 LYS A O 1
ATOM 5094 N N . LEU A 1 637 ? 34.462 12.150 -17.359 1.00 76.06 637 LEU A N 1
ATOM 5095 C CA . LEU A 1 637 ? 33.086 12.013 -17.832 1.00 76.06 637 LEU A CA 1
ATOM 5096 C C . LEU A 1 637 ? 32.828 12.880 -19.071 1.00 76.06 637 LEU A C 1
ATOM 5098 O O . LEU A 1 637 ? 32.293 12.379 -20.059 1.00 76.06 637 LEU A O 1
ATOM 5102 N N . MET A 1 638 ? 33.284 14.132 -19.055 1.00 71.75 638 MET A N 1
ATOM 5103 C CA . MET A 1 638 ? 33.197 15.077 -20.170 1.00 71.75 638 MET A CA 1
ATOM 5104 C C . MET A 1 638 ? 33.869 14.530 -21.426 1.00 71.75 638 MET A C 1
ATOM 5106 O O . MET A 1 638 ? 33.226 14.410 -22.468 1.00 71.75 638 MET A O 1
ATOM 5110 N N . ASN A 1 639 ? 35.120 14.074 -21.324 1.00 74.38 639 ASN A N 1
ATOM 5111 C CA . ASN A 1 639 ? 35.822 13.455 -22.449 1.00 74.38 639 ASN A CA 1
ATOM 5112 C C . ASN A 1 639 ? 35.106 12.197 -22.979 1.00 74.38 639 ASN A C 1
ATOM 5114 O O . ASN A 1 639 ? 35.067 11.967 -24.186 1.00 74.38 639 ASN A O 1
ATOM 5118 N N . LYS A 1 640 ? 34.470 11.405 -22.107 1.00 73.56 640 LYS A N 1
ATOM 5119 C CA . LYS A 1 640 ? 33.686 10.224 -22.504 1.00 73.56 640 LYS A CA 1
ATOM 5120 C C . LYS A 1 640 ? 32.380 10.580 -23.229 1.00 73.56 640 LYS A C 1
ATOM 5122 O O . LYS A 1 640 ? 31.998 9.861 -24.150 1.00 73.56 640 LYS A O 1
ATOM 5127 N N . VAL A 1 641 ? 31.700 11.652 -22.818 1.00 66.69 641 VAL A N 1
ATOM 5128 C CA . VAL A 1 641 ? 30.452 12.140 -23.434 1.00 66.69 641 VAL A CA 1
ATOM 5129 C C . VAL A 1 641 ? 30.725 12.847 -24.763 1.00 66.69 641 VAL A C 1
ATOM 5131 O O . VAL A 1 641 ? 30.058 12.588 -25.761 1.00 66.69 641 VAL A O 1
ATOM 5134 N N . ILE A 1 642 ? 31.731 13.718 -24.779 1.00 65.81 642 ILE A N 1
ATOM 5135 C CA . ILE A 1 642 ? 31.979 14.697 -25.842 1.00 65.81 642 ILE A CA 1
ATOM 5136 C C . ILE A 1 642 ? 33.011 14.181 -26.877 1.00 65.81 642 ILE A C 1
ATOM 5138 O O . ILE A 1 642 ? 33.226 14.790 -27.932 1.00 65.81 642 ILE A O 1
ATOM 5142 N N . ALA A 1 643 ? 33.662 13.040 -26.627 1.00 62.16 643 ALA A N 1
ATOM 5143 C CA . ALA A 1 643 ? 34.544 12.366 -27.585 1.00 62.16 643 ALA A CA 1
ATOM 5144 C C . ALA A 1 643 ? 34.340 10.831 -27.612 1.00 62.16 643 ALA A C 1
ATOM 5146 O O . ALA A 1 643 ? 35.248 10.071 -27.260 1.00 62.16 643 ALA A O 1
ATOM 5147 N N . PRO A 1 644 ? 33.173 10.332 -28.075 1.00 56.00 644 PRO A N 1
ATOM 5148 C CA . PRO A 1 644 ? 32.992 8.906 -28.335 1.00 56.00 644 PRO A CA 1
ATOM 5149 C C . PRO A 1 644 ? 34.021 8.419 -29.372 1.00 56.00 644 PRO A C 1
ATOM 5151 O O . PRO A 1 644 ? 34.073 8.908 -30.503 1.00 56.00 644 PRO A O 1
ATOM 5154 N N . ARG A 1 645 ? 34.864 7.456 -28.976 1.00 43.88 645 ARG A N 1
ATOM 5155 C CA . ARG A 1 645 ? 35.990 6.955 -29.785 1.00 43.88 645 ARG A CA 1
ATOM 5156 C C . ARG A 1 645 ? 35.517 6.451 -31.160 1.00 43.88 645 ARG A C 1
ATOM 5158 O O . ARG A 1 645 ? 34.731 5.509 -31.219 1.00 43.88 645 ARG A O 1
ATOM 5165 N N . GLY A 1 646 ? 36.065 7.003 -32.249 1.00 50.66 646 GLY A N 1
ATOM 5166 C CA . GLY A 1 646 ? 36.105 6.311 -33.549 1.00 50.66 646 GLY A CA 1
ATOM 5167 C C . GLY A 1 646 ? 35.838 7.122 -34.824 1.00 50.66 646 GLY A C 1
ATOM 5168 O O . GLY A 1 646 ? 36.276 6.683 -35.882 1.00 50.66 646 GLY A O 1
ATOM 5169 N N . LYS A 1 647 ? 35.158 8.280 -34.787 1.00 47.97 647 LYS A N 1
ATOM 5170 C CA . LYS A 1 647 ? 34.876 9.075 -36.007 1.00 47.97 647 LYS A CA 1
ATOM 5171 C C . LYS A 1 647 ? 35.021 10.583 -35.777 1.00 47.97 647 LYS A C 1
ATOM 5173 O O . LYS A 1 647 ? 34.348 11.147 -34.920 1.00 47.97 647 LYS A O 1
ATOM 5178 N N . LYS A 1 648 ? 35.873 11.240 -36.580 1.00 46.84 648 LYS A N 1
ATOM 5179 C CA . LYS A 1 648 ? 36.199 12.677 -36.450 1.00 46.84 648 LYS A CA 1
ATOM 5180 C C . LYS A 1 648 ? 34.999 13.601 -36.729 1.00 46.84 648 LYS A C 1
ATOM 5182 O O . LYS A 1 648 ? 34.832 14.582 -36.018 1.00 46.84 648 LYS A O 1
ATOM 5187 N N . ALA A 1 649 ? 34.144 13.266 -37.700 1.00 47.50 649 ALA A N 1
ATOM 5188 C CA . ALA A 1 649 ? 33.005 14.107 -38.095 1.00 47.50 649 ALA A CA 1
ATOM 5189 C C . ALA A 1 649 ? 31.816 14.069 -37.109 1.00 47.50 649 ALA A C 1
ATOM 5191 O O . ALA A 1 649 ? 31.201 15.096 -36.834 1.00 47.50 649 ALA A O 1
ATOM 5192 N N . SER A 1 650 ? 31.499 12.908 -36.520 1.00 57.97 650 SER A N 1
ATOM 5193 C CA . SER A 1 650 ? 30.286 12.755 -35.694 1.00 57.97 650 SER A CA 1
ATOM 5194 C C . SER A 1 650 ? 30.335 13.496 -34.353 1.00 57.97 650 SER A C 1
ATOM 5196 O O . SER A 1 650 ? 29.294 13.702 -33.739 1.00 57.97 650 SER A O 1
ATOM 5198 N N . GLY A 1 651 ? 31.522 13.899 -33.885 1.00 66.38 651 GLY A N 1
ATOM 5199 C CA . GLY A 1 651 ? 31.669 14.634 -32.626 1.00 66.38 651 GLY A CA 1
ATOM 5200 C C . GLY A 1 651 ? 31.011 16.017 -32.644 1.00 66.38 651 GLY A C 1
ATOM 5201 O O . GLY A 1 651 ? 30.481 16.434 -31.619 1.00 66.38 651 GLY A O 1
ATOM 5202 N N . TYR A 1 652 ? 30.994 16.703 -33.795 1.00 73.44 652 TYR A N 1
ATOM 5203 C CA . TYR A 1 652 ? 30.367 18.025 -33.914 1.00 73.44 652 TYR A CA 1
ATOM 5204 C C . TYR A 1 652 ? 28.853 17.952 -33.734 1.00 73.44 652 TYR A C 1
ATOM 5206 O O . TYR A 1 652 ? 28.315 18.630 -32.864 1.00 73.44 652 TYR A O 1
ATOM 5214 N N . GLN A 1 653 ? 28.186 17.062 -34.475 1.00 73.19 653 GLN A N 1
ATOM 5215 C CA . GLN A 1 653 ? 26.728 16.937 -34.419 1.00 73.19 653 GLN A CA 1
ATOM 5216 C C . GLN A 1 653 ? 26.225 16.463 -33.046 1.00 73.19 653 GLN A C 1
ATOM 5218 O O . GLN A 1 653 ? 25.184 16.927 -32.594 1.00 73.19 653 GLN A O 1
ATOM 5223 N N . VAL A 1 654 ? 26.980 15.615 -32.330 1.00 76.38 654 VAL A N 1
ATOM 5224 C CA . VAL A 1 654 ? 26.644 15.245 -30.940 1.00 76.38 654 VAL A CA 1
ATOM 5225 C C . VAL A 1 654 ? 26.687 16.467 -30.017 1.00 76.38 654 VAL A C 1
ATOM 5227 O O . VAL A 1 654 ? 25.737 16.688 -29.274 1.00 76.38 654 VAL A O 1
ATOM 5230 N N . VAL A 1 655 ? 27.745 17.288 -30.072 1.00 79.00 655 VAL A N 1
ATOM 5231 C CA . VAL A 1 655 ? 27.867 18.475 -29.201 1.00 79.00 655 VAL A CA 1
ATOM 5232 C C . VAL A 1 655 ? 26.859 19.560 -29.584 1.00 79.00 655 VAL A C 1
ATOM 5234 O O . VAL A 1 655 ? 26.152 20.045 -28.707 1.00 79.00 655 VAL A O 1
ATOM 5237 N N . LYS A 1 656 ? 26.709 19.881 -30.877 1.00 80.50 656 LYS A N 1
ATOM 5238 C CA . LYS A 1 656 ? 25.707 20.845 -31.370 1.00 80.50 656 LYS A CA 1
ATOM 5239 C C . LYS A 1 656 ? 24.290 20.433 -30.945 1.00 80.50 656 LYS A C 1
ATOM 5241 O O . LYS A 1 656 ? 23.521 21.268 -30.478 1.00 80.50 656 LYS A O 1
ATOM 5246 N N . SER A 1 657 ? 23.974 19.136 -31.031 1.00 79.06 657 SER A N 1
ATOM 5247 C CA . SER A 1 657 ? 22.698 18.571 -30.577 1.00 79.06 657 SER A CA 1
ATOM 5248 C C . SER A 1 657 ? 22.516 18.667 -29.058 1.00 79.06 657 SER A C 1
ATOM 5250 O O . SER A 1 657 ? 21.457 19.130 -28.640 1.00 79.06 657 SER A O 1
ATOM 5252 N N . LEU A 1 658 ? 23.530 18.319 -28.246 1.00 80.62 658 LEU A N 1
ATOM 5253 C CA . LEU A 1 658 ? 23.500 18.498 -26.784 1.00 80.62 658 LEU A CA 1
ATOM 5254 C C . LEU A 1 658 ? 23.217 19.960 -26.408 1.00 80.62 658 LEU A C 1
ATOM 5256 O O . LEU A 1 658 ? 22.347 20.212 -25.579 1.00 80.62 658 LEU A O 1
ATOM 5260 N N . CYS A 1 659 ? 23.913 20.913 -27.032 1.00 83.38 659 CYS A N 1
ATOM 5261 C CA . CYS A 1 659 ? 23.761 22.339 -26.750 1.00 83.38 659 CYS A CA 1
ATOM 5262 C C . CYS A 1 659 ? 22.374 22.865 -27.161 1.00 83.38 659 CYS A C 1
ATOM 5264 O O . CYS A 1 659 ? 21.674 23.422 -26.318 1.00 83.38 659 CYS A O 1
ATOM 5266 N N . LYS A 1 660 ? 21.908 22.593 -28.393 1.00 79.50 660 LYS A N 1
ATOM 5267 C CA . LYS A 1 660 ? 20.544 22.965 -28.830 1.00 79.50 660 LYS A CA 1
ATOM 5268 C C . LYS A 1 660 ? 19.429 22.330 -27.976 1.00 79.50 660 LYS A C 1
ATOM 5270 O O . LYS A 1 660 ? 18.341 22.884 -27.897 1.00 79.50 660 LYS A O 1
ATOM 5275 N N . ASN A 1 661 ? 19.670 21.183 -27.333 1.00 75.69 661 ASN A N 1
ATOM 5276 C CA . ASN A 1 661 ? 18.663 20.433 -26.565 1.00 75.69 661 ASN A CA 1
ATOM 5277 C C . ASN A 1 661 ? 18.944 20.397 -25.047 1.00 75.69 661 ASN A C 1
ATOM 5279 O O . ASN A 1 661 ? 18.611 19.420 -24.376 1.00 75.69 661 ASN A O 1
ATOM 5283 N N . GLY A 1 662 ? 19.573 21.436 -24.485 1.00 78.88 662 GLY A N 1
ATOM 5284 C CA . GLY A 1 662 ? 19.689 21.606 -23.028 1.00 78.88 662 GLY A CA 1
ATOM 5285 C C . GLY A 1 662 ? 20.430 20.476 -22.294 1.00 78.88 662 GLY A C 1
ATOM 5286 O O . GLY A 1 662 ? 20.109 20.167 -21.145 1.00 78.88 662 GLY A O 1
ATOM 5287 N N . GLY A 1 663 ? 21.393 19.837 -22.960 1.00 81.50 663 GLY A N 1
ATOM 5288 C CA . GLY A 1 663 ? 22.201 18.736 -22.432 1.00 81.50 663 GLY A CA 1
ATOM 5289 C C . GLY A 1 663 ? 21.734 17.330 -22.818 1.00 81.50 663 GLY A C 1
ATOM 5290 O O . GLY A 1 663 ? 22.282 16.365 -22.284 1.00 81.50 663 GLY A O 1
ATOM 5291 N N . VAL A 1 664 ? 20.759 17.179 -23.724 1.00 80.50 664 VAL A N 1
ATOM 5292 C CA . VAL A 1 664 ? 20.239 15.871 -24.174 1.00 80.50 664 VAL A CA 1
ATOM 5293 C C . VAL A 1 664 ? 20.530 15.632 -25.658 1.00 80.50 664 VAL A C 1
ATOM 5295 O O . VAL A 1 664 ? 20.271 16.484 -26.494 1.00 80.50 664 VAL A O 1
ATOM 5298 N N . HIS A 1 665 ? 21.035 14.453 -26.018 1.00 74.50 665 HIS A N 1
ATOM 5299 C CA . HIS A 1 665 ? 21.228 14.031 -27.406 1.00 74.50 665 HIS A CA 1
ATOM 5300 C C . HIS A 1 665 ? 20.554 12.680 -27.663 1.00 74.50 665 HIS A C 1
ATOM 5302 O O . HIS A 1 665 ? 20.895 11.668 -27.042 1.00 74.50 665 HIS A O 1
ATOM 5308 N N . LYS A 1 666 ? 19.621 12.663 -28.623 1.00 67.62 666 LYS A N 1
ATOM 5309 C CA . LYS A 1 666 ? 18.980 11.453 -29.153 1.00 67.62 666 LYS A CA 1
ATOM 5310 C C . LYS A 1 666 ? 19.606 11.131 -30.528 1.00 67.62 666 LYS A C 1
ATOM 5312 O O . LYS A 1 666 ? 19.391 11.881 -31.477 1.00 67.62 666 LYS A O 1
ATOM 5317 N N . PRO A 1 667 ? 20.436 10.079 -30.651 1.00 61.34 667 PRO A N 1
ATOM 5318 C CA . PRO A 1 667 ? 21.145 9.768 -31.896 1.00 61.34 667 PRO A CA 1
ATOM 5319 C C . PRO A 1 667 ? 20.234 9.121 -32.955 1.00 61.34 667 PRO A C 1
ATOM 5321 O O . PRO A 1 667 ? 19.731 8.021 -32.733 1.00 61.34 667 PRO A O 1
ATOM 5324 N N . LYS A 1 668 ? 20.097 9.759 -34.130 1.00 51.75 668 LYS A N 1
ATOM 5325 C CA . LYS A 1 668 ? 19.318 9.252 -35.281 1.00 51.75 668 LYS A CA 1
ATOM 5326 C C . LYS A 1 668 ? 19.824 7.900 -35.828 1.00 51.75 668 LYS A C 1
ATOM 5328 O O . LYS A 1 668 ? 21.023 7.596 -35.770 1.00 51.75 668 LYS A O 1
ATOM 5333 N N . GLY A 1 669 ? 18.910 7.145 -36.449 1.00 50.00 669 GLY A N 1
ATOM 5334 C CA . GLY A 1 669 ? 19.203 6.039 -37.374 1.00 50.00 669 GLY A CA 1
ATOM 5335 C C . GLY A 1 669 ? 18.433 4.738 -37.105 1.00 50.00 669 GLY A C 1
ATOM 5336 O O . GLY A 1 669 ? 18.177 4.382 -35.958 1.00 50.00 669 GLY A O 1
ATOM 5337 N N . LYS A 1 670 ? 18.151 3.974 -38.175 1.00 40.09 670 LYS A N 1
ATOM 5338 C CA . LYS A 1 670 ? 17.337 2.731 -38.233 1.00 40.09 670 LYS A CA 1
ATOM 5339 C C . LYS A 1 670 ? 17.930 1.499 -37.484 1.00 40.09 670 LYS A C 1
ATOM 5341 O O . LYS A 1 670 ? 17.731 0.354 -37.882 1.00 40.09 670 LYS A O 1
ATOM 5346 N N . LYS A 1 671 ? 18.670 1.704 -36.383 1.00 38.28 671 LYS A N 1
ATOM 5347 C CA . LYS A 1 671 ? 19.095 0.675 -35.409 1.00 38.28 671 LYS A CA 1
ATOM 5348 C C . LYS A 1 671 ? 18.707 1.111 -33.993 1.00 38.28 671 LYS A C 1
ATOM 5350 O O . LYS A 1 671 ? 19.317 2.032 -33.458 1.00 38.28 671 LYS A O 1
ATOM 5355 N N . GLU A 1 672 ? 17.800 0.365 -33.358 1.00 41.62 672 GLU A N 1
ATOM 5356 C CA . GLU A 1 672 ? 17.243 0.567 -31.998 1.00 41.62 672 GLU A CA 1
ATOM 5357 C C . GLU A 1 672 ? 18.272 0.454 -30.831 1.00 41.62 672 GLU A C 1
ATOM 5359 O O . GLU A 1 672 ? 17.930 0.028 -29.733 1.00 41.62 672 GLU A O 1
ATOM 5364 N N . MET A 1 673 ? 19.562 0.750 -31.044 1.00 43.38 673 MET A N 1
ATOM 5365 C CA . MET A 1 673 ? 20.668 0.417 -30.125 1.00 43.38 673 MET A CA 1
ATOM 5366 C C . MET A 1 673 ? 21.672 1.556 -29.875 1.00 43.38 673 MET A C 1
ATOM 5368 O O . MET A 1 673 ? 22.871 1.318 -29.704 1.00 43.38 673 MET A O 1
ATOM 5372 N N . ARG A 1 674 ? 21.210 2.806 -29.805 1.00 51.88 674 ARG A N 1
ATOM 5373 C CA . ARG A 1 674 ? 21.989 3.892 -29.192 1.00 51.88 674 ARG A CA 1
ATOM 5374 C C . ARG A 1 674 ? 21.155 4.590 -28.127 1.00 51.88 674 ARG A C 1
ATOM 5376 O O . ARG A 1 674 ? 20.044 5.029 -28.388 1.00 51.88 674 ARG A O 1
ATOM 5383 N N . ARG A 1 675 ? 21.703 4.649 -26.914 1.00 59.06 675 ARG A N 1
ATOM 5384 C CA . ARG A 1 675 ? 21.039 5.242 -25.749 1.00 59.06 675 ARG A CA 1
ATOM 5385 C C . ARG A 1 675 ? 20.971 6.760 -25.897 1.00 59.06 675 ARG A C 1
ATOM 5387 O O . ARG A 1 675 ? 21.923 7.362 -26.390 1.00 59.06 675 ARG A O 1
ATOM 5394 N N . GLU A 1 676 ? 19.879 7.344 -25.410 1.00 68.25 676 GLU A N 1
ATOM 5395 C CA . GLU A 1 676 ? 19.795 8.774 -25.104 1.00 68.25 676 GLU A CA 1
ATOM 5396 C C . GLU A 1 676 ? 21.009 9.169 -24.250 1.00 68.25 676 GLU A C 1
ATOM 5398 O O . GLU A 1 676 ? 21.315 8.513 -23.248 1.00 68.25 676 GLU A O 1
ATOM 5403 N N . LEU A 1 677 ? 21.728 10.208 -24.671 1.00 74.94 677 LEU A N 1
ATOM 5404 C CA . LEU A 1 677 ? 22.847 10.755 -23.920 1.00 74.94 677 LEU A CA 1
ATOM 5405 C C . LEU A 1 677 ? 22.378 12.036 -23.237 1.00 74.94 677 LEU A C 1
ATOM 5407 O O . LEU A 1 677 ? 22.197 13.057 -23.889 1.00 74.94 677 LEU A O 1
ATOM 5411 N N . ASN A 1 678 ? 22.220 11.977 -21.919 1.00 81.44 678 ASN A N 1
ATOM 5412 C CA . ASN A 1 678 ? 21.872 13.117 -21.079 1.00 81.44 678 ASN A CA 1
ATOM 5413 C C . ASN A 1 678 ? 23.096 13.510 -20.232 1.00 81.44 678 ASN A C 1
ATOM 5415 O O . ASN A 1 678 ? 23.538 12.738 -19.375 1.00 81.44 678 ASN A O 1
ATOM 5419 N N . LEU A 1 679 ? 23.684 14.679 -20.504 1.00 84.38 679 LEU A N 1
ATOM 5420 C CA . LEU A 1 679 ? 24.861 15.184 -19.792 1.00 84.38 679 LEU A CA 1
ATOM 5421 C C . LEU A 1 679 ? 24.512 15.588 -18.352 1.00 84.38 679 LEU A C 1
ATOM 5423 O O . LEU A 1 679 ? 25.272 15.262 -17.445 1.00 84.38 679 LEU A O 1
ATOM 5427 N N . ASN A 1 680 ? 23.345 16.196 -18.123 1.00 88.38 680 ASN A N 1
ATOM 5428 C CA . ASN A 1 680 ? 22.909 16.640 -16.793 1.00 88.38 680 ASN A CA 1
ATOM 5429 C C . ASN A 1 680 ? 22.773 15.449 -15.825 1.00 88.38 680 ASN A C 1
ATOM 5431 O O . ASN A 1 680 ? 23.361 15.452 -14.746 1.00 88.38 680 ASN A O 1
ATOM 5435 N N . GLU A 1 681 ? 22.083 14.383 -16.247 1.00 84.75 681 GLU A N 1
ATOM 5436 C CA . GLU A 1 681 ? 21.960 13.140 -15.467 1.00 84.75 681 GLU A CA 1
ATOM 5437 C C . GLU A 1 681 ? 23.312 12.416 -15.344 1.00 84.75 681 GLU A C 1
ATOM 5439 O O . GLU A 1 681 ? 23.618 11.836 -14.304 1.00 84.75 681 GLU A O 1
ATOM 5444 N N . SER A 1 682 ? 24.173 12.482 -16.368 1.00 84.69 682 SER A N 1
ATOM 5445 C CA . SER A 1 682 ? 25.529 11.923 -16.277 1.00 84.69 682 SER A CA 1
ATOM 5446 C C . SER A 1 682 ? 26.357 12.621 -15.191 1.00 84.69 682 SER A C 1
ATOM 5448 O O . SER A 1 682 ? 27.058 11.944 -14.441 1.00 84.69 682 SER A O 1
ATOM 5450 N N . LEU A 1 683 ? 26.242 13.944 -15.061 1.00 87.44 683 LEU A N 1
ATOM 5451 C CA . LEU A 1 683 ? 26.908 14.736 -14.026 1.00 87.44 683 LEU A CA 1
ATOM 5452 C C . LEU A 1 683 ? 26.314 14.474 -12.635 1.00 87.44 683 LEU A C 1
ATOM 5454 O O . LEU A 1 683 ? 27.062 14.186 -11.703 1.00 87.44 683 LEU A O 1
ATOM 5458 N N . ALA A 1 684 ? 24.983 14.446 -12.513 1.00 89.50 684 ALA A N 1
ATOM 5459 C CA . ALA A 1 684 ? 24.301 14.083 -11.269 1.00 89.50 684 ALA A CA 1
ATOM 5460 C C . ALA A 1 684 ? 24.613 12.646 -10.803 1.00 89.50 684 ALA A C 1
ATOM 5462 O O . ALA A 1 684 ? 24.557 12.361 -9.606 1.00 89.50 684 ALA A O 1
ATOM 5463 N N . SER A 1 685 ? 24.956 11.732 -11.723 1.00 87.00 685 SER A N 1
ATOM 5464 C CA . SER A 1 685 ? 25.057 10.289 -11.452 1.00 87.00 685 SER A CA 1
ATOM 5465 C C . SER A 1 685 ? 26.013 9.903 -10.318 1.00 87.00 685 SER A C 1
ATOM 5467 O O . SER A 1 685 ? 25.783 8.891 -9.654 1.00 87.00 685 SER A O 1
ATOM 5469 N N . ARG A 1 686 ? 27.062 10.697 -10.059 1.00 87.31 686 ARG A N 1
ATOM 5470 C CA . ARG A 1 686 ? 28.002 10.473 -8.950 1.00 87.31 686 ARG A CA 1
ATOM 5471 C C . ARG A 1 686 ? 27.339 10.725 -7.603 1.00 87.31 686 ARG A C 1
ATOM 5473 O O . ARG A 1 686 ? 27.219 9.781 -6.821 1.00 87.31 686 ARG A O 1
ATOM 5480 N N . MET A 1 687 ? 26.832 11.939 -7.392 1.00 90.19 687 MET A N 1
ATOM 5481 C CA . MET A 1 687 ? 26.052 12.323 -6.210 1.00 90.19 687 MET A CA 1
ATOM 5482 C C . MET A 1 687 ? 24.866 11.366 -6.012 1.00 90.19 687 MET A C 1
ATOM 5484 O O . MET A 1 687 ? 24.742 10.758 -4.948 1.00 90.19 687 MET A O 1
ATOM 5488 N N . ARG A 1 688 ? 24.075 11.130 -7.076 1.00 88.50 688 ARG A N 1
ATOM 5489 C CA . ARG A 1 688 ? 22.936 10.192 -7.093 1.00 88.50 688 ARG A CA 1
ATOM 5490 C C . ARG A 1 688 ? 23.339 8.806 -6.570 1.00 88.50 688 ARG A C 1
ATOM 5492 O O . ARG A 1 688 ? 22.692 8.276 -5.673 1.00 88.50 688 ARG A O 1
ATOM 5499 N N . SER A 1 689 ? 24.462 8.260 -7.044 1.00 86.12 689 SER A N 1
ATOM 5500 C CA . SER A 1 689 ? 24.901 6.902 -6.690 1.00 86.12 689 SER A CA 1
ATOM 5501 C C . SER A 1 689 ? 25.282 6.681 -5.219 1.00 86.12 689 SER A C 1
ATOM 5503 O O . SER A 1 689 ? 25.318 5.515 -4.801 1.00 86.12 689 SER A O 1
ATOM 5505 N N . LEU A 1 690 ? 25.546 7.758 -4.462 1.00 88.31 690 LEU A N 1
ATOM 5506 C CA . LEU A 1 690 ? 25.799 7.740 -3.015 1.00 88.31 690 LEU A CA 1
ATOM 5507 C C . LEU A 1 690 ? 24.522 7.983 -2.200 1.00 88.31 690 LEU A C 1
ATOM 5509 O O . LEU A 1 690 ? 24.318 7.319 -1.185 1.00 88.31 690 LEU A O 1
ATOM 5513 N N . ILE A 1 691 ? 23.640 8.885 -2.650 1.00 90.19 691 ILE A N 1
ATOM 5514 C CA . ILE A 1 691 ? 22.364 9.142 -1.964 1.00 90.19 691 ILE A CA 1
ATOM 5515 C C . ILE A 1 691 ? 21.323 8.035 -2.174 1.00 90.19 691 ILE A C 1
ATOM 5517 O O . ILE A 1 691 ? 20.433 7.915 -1.342 1.00 90.19 691 ILE A O 1
ATOM 5521 N N . ASP A 1 692 ? 21.411 7.225 -3.239 1.00 87.94 692 ASP A N 1
ATOM 5522 C CA . ASP A 1 692 ? 20.384 6.229 -3.604 1.00 87.94 692 ASP A CA 1
ATOM 5523 C C . ASP A 1 692 ? 20.011 5.282 -2.448 1.00 87.94 692 ASP A C 1
ATOM 5525 O O . ASP A 1 692 ? 18.828 5.074 -2.177 1.00 87.94 692 ASP A O 1
ATOM 5529 N N . GLU A 1 693 ? 21.004 4.733 -1.738 1.00 85.12 693 GLU A N 1
ATOM 5530 C CA . GLU A 1 693 ? 20.752 3.827 -0.606 1.00 85.12 693 GLU A CA 1
ATOM 5531 C C . GLU A 1 693 ? 20.189 4.586 0.610 1.00 85.12 693 GLU A C 1
ATOM 5533 O O . GLU A 1 693 ? 19.337 4.057 1.316 1.00 85.12 693 GLU A O 1
ATOM 5538 N N . GLN A 1 694 ? 20.587 5.847 0.825 1.00 88.25 694 GLN A N 1
ATOM 5539 C CA . GLN A 1 694 ? 20.030 6.681 1.900 1.00 88.25 694 GLN A CA 1
ATOM 5540 C C . GLN A 1 694 ? 18.579 7.090 1.595 1.00 88.25 694 GLN A C 1
ATOM 5542 O O . GLN A 1 694 ? 17.724 7.035 2.473 1.00 88.25 694 GLN A O 1
ATOM 5547 N N . PHE A 1 695 ? 18.249 7.401 0.336 1.00 89.62 695 PHE A N 1
ATOM 5548 C CA . PHE A 1 695 ? 16.866 7.629 -0.100 1.00 89.62 695 PHE A CA 1
ATOM 5549 C C . PHE A 1 695 ? 15.990 6.395 0.105 1.00 89.62 695 PHE A C 1
ATOM 5551 O O . PHE A 1 695 ? 14.858 6.511 0.565 1.00 89.62 695 PHE A O 1
ATOM 5558 N N . LYS A 1 696 ? 16.525 5.209 -0.180 1.00 86.81 696 LYS A N 1
ATOM 5559 C CA . LYS A 1 696 ? 15.868 3.921 0.068 1.00 86.81 696 LYS A CA 1
ATOM 5560 C C . LYS A 1 696 ? 15.677 3.612 1.561 1.00 86.81 696 LYS A C 1
ATOM 5562 O O . LYS A 1 696 ? 14.715 2.928 1.892 1.00 86.81 696 LYS A O 1
ATOM 5567 N N . ILE A 1 697 ? 16.534 4.119 2.451 1.00 86.88 697 ILE A N 1
ATOM 5568 C CA . ILE A 1 697 ? 16.404 3.966 3.914 1.00 86.88 697 ILE A CA 1
ATOM 5569 C C . ILE A 1 697 ? 15.420 4.988 4.510 1.00 86.88 697 ILE A C 1
ATOM 5571 O O . ILE A 1 697 ? 14.524 4.608 5.262 1.00 86.88 697 ILE A O 1
ATOM 5575 N N . HIS A 1 698 ? 15.553 6.274 4.172 1.00 89.19 698 HIS A N 1
ATOM 5576 C CA . HIS A 1 698 ? 14.736 7.346 4.757 1.00 89.19 698 HIS A CA 1
ATOM 5577 C C . HIS A 1 698 ? 13.364 7.514 4.079 1.00 89.19 698 HIS A C 1
ATOM 5579 O O . HIS A 1 698 ? 12.399 7.887 4.747 1.00 89.19 698 HIS A O 1
ATOM 5585 N N . PHE A 1 699 ? 13.244 7.194 2.783 1.00 89.56 699 PHE A N 1
ATOM 5586 C CA . PHE A 1 699 ? 12.022 7.353 1.979 1.00 89.56 699 PHE A CA 1
ATOM 5587 C C . PHE A 1 699 ? 11.617 6.083 1.177 1.00 89.56 699 PHE A C 1
ATOM 5589 O O . PHE A 1 699 ? 11.329 6.192 -0.024 1.00 89.56 699 PHE A O 1
ATOM 5596 N N . PRO A 1 700 ? 11.571 4.878 1.790 1.00 85.62 700 PRO A N 1
ATOM 5597 C CA . PRO A 1 700 ? 11.283 3.622 1.093 1.00 85.62 700 PRO A CA 1
ATOM 5598 C C . PRO A 1 700 ? 9.904 3.601 0.419 1.00 85.62 700 PRO A C 1
ATOM 5600 O O . PRO A 1 700 ? 8.904 4.050 0.983 1.00 85.62 700 PRO A O 1
ATOM 5603 N N . ASN A 1 701 ? 9.840 2.990 -0.769 1.00 80.50 701 ASN A N 1
ATOM 5604 C CA . ASN A 1 701 ? 8.578 2.713 -1.466 1.00 80.50 701 ASN A CA 1
ATOM 5605 C C . ASN A 1 701 ? 7.962 1.350 -1.097 1.00 80.50 701 ASN A C 1
ATOM 5607 O O . ASN A 1 701 ? 6.767 1.149 -1.303 1.00 80.50 701 ASN A O 1
ATOM 5611 N N . GLU A 1 702 ? 8.770 0.403 -0.612 1.00 72.44 702 GLU A N 1
ATOM 5612 C CA . GLU A 1 702 ? 8.387 -0.992 -0.352 1.00 72.44 702 GLU A CA 1
ATOM 5613 C C . GLU A 1 702 ? 8.751 -1.430 1.076 1.00 72.44 702 GLU A C 1
ATOM 5615 O O . GLU A 1 702 ? 9.707 -0.928 1.668 1.00 72.44 702 GLU A O 1
ATOM 5620 N N . GLY A 1 703 ? 8.038 -2.428 1.602 1.00 68.00 703 GLY A N 1
ATOM 5621 C CA . GLY A 1 703 ? 8.370 -3.064 2.878 1.00 68.00 703 GLY A CA 1
ATOM 5622 C C . GLY A 1 703 ? 8.094 -2.186 4.104 1.00 68.00 703 GLY A C 1
ATOM 5623 O O . GLY A 1 703 ? 7.020 -1.595 4.231 1.00 68.00 703 GLY A O 1
ATOM 5624 N N . LYS A 1 704 ? 9.049 -2.163 5.044 1.00 64.62 704 LYS A N 1
ATOM 5625 C CA . LYS A 1 704 ? 8.952 -1.369 6.279 1.00 64.62 704 LYS A CA 1
ATOM 5626 C C . LYS A 1 704 ? 8.944 0.130 5.978 1.00 64.62 704 LYS A C 1
ATOM 5628 O O . LYS A 1 704 ? 9.460 0.582 4.960 1.00 64.62 704 LYS A O 1
ATOM 5633 N N . HIS A 1 705 ? 8.351 0.902 6.879 1.00 78.94 705 HIS A N 1
ATOM 5634 C CA . HIS A 1 705 ? 8.369 2.358 6.795 1.00 78.94 705 HIS A CA 1
ATOM 5635 C C . HIS A 1 705 ? 9.778 2.863 7.154 1.00 78.94 705 HIS A C 1
ATOM 5637 O O . HIS A 1 705 ? 10.476 2.232 7.943 1.00 78.94 705 HIS A O 1
ATOM 5643 N N . GLY A 1 706 ? 10.228 3.940 6.506 1.00 83.00 706 GLY A N 1
ATOM 5644 C CA . GLY A 1 706 ? 11.501 4.591 6.839 1.00 83.00 706 GLY A CA 1
ATOM 5645 C C . GLY A 1 706 ? 11.319 5.544 8.023 1.00 83.00 706 GLY A C 1
ATOM 5646 O O . GLY A 1 706 ? 10.185 5.978 8.237 1.00 83.00 706 GLY A O 1
ATOM 5647 N N . PRO A 1 707 ? 12.386 5.933 8.749 1.00 87.69 707 PRO A N 1
ATOM 5648 C CA . PRO A 1 707 ? 12.280 6.631 10.036 1.00 87.69 707 PRO A CA 1
ATOM 5649 C C . PRO A 1 707 ? 11.336 7.843 10.045 1.00 87.69 707 PRO A C 1
ATOM 5651 O O . PRO A 1 707 ? 10.481 7.956 10.916 1.00 87.69 707 PRO A O 1
ATOM 5654 N N . ILE A 1 708 ? 11.411 8.707 9.025 1.00 89.06 708 ILE A N 1
ATOM 5655 C CA . ILE A 1 708 ? 10.559 9.907 8.907 1.00 89.06 708 ILE A CA 1
ATOM 5656 C C . ILE A 1 708 ? 9.075 9.529 8.782 1.00 89.06 708 ILE A C 1
ATOM 5658 O O . ILE A 1 708 ? 8.211 10.197 9.343 1.00 89.06 708 ILE A O 1
ATOM 5662 N N . ARG A 1 709 ? 8.764 8.454 8.048 1.00 89.25 709 ARG A N 1
ATOM 5663 C CA . ARG A 1 709 ? 7.391 7.961 7.920 1.00 89.25 709 ARG A CA 1
ATOM 5664 C C . ARG A 1 709 ? 6.944 7.223 9.182 1.00 89.25 709 ARG A C 1
ATOM 5666 O O . ARG A 1 709 ? 5.811 7.422 9.596 1.00 89.25 709 ARG A O 1
ATOM 5673 N N . GLU A 1 710 ? 7.805 6.390 9.762 1.00 89.88 710 GLU A N 1
ATOM 5674 C CA . GLU A 1 710 ? 7.507 5.649 10.991 1.00 89.88 710 GLU A CA 1
ATOM 5675 C C . GLU A 1 710 ? 7.087 6.617 12.103 1.00 89.88 710 GLU A C 1
ATOM 5677 O O . GLU A 1 710 ? 6.007 6.439 12.652 1.00 89.88 710 GLU A O 1
ATOM 5682 N N . GLN A 1 711 ? 7.819 7.723 12.291 1.00 88.69 711 GLN A N 1
ATOM 5683 C CA . GLN A 1 711 ? 7.453 8.795 13.227 1.00 88.69 711 GLN A CA 1
ATOM 5684 C C . GLN A 1 711 ? 6.093 9.459 12.931 1.00 88.69 711 GLN A C 1
ATOM 5686 O O . GLN A 1 711 ? 5.348 9.776 13.854 1.00 88.69 711 GLN A O 1
ATOM 5691 N N . ILE A 1 712 ? 5.728 9.662 11.658 1.00 89.25 712 ILE A N 1
ATOM 5692 C CA . ILE A 1 712 ? 4.410 10.214 11.280 1.00 89.25 712 ILE A CA 1
ATOM 5693 C C . ILE A 1 712 ? 3.287 9.197 11.536 1.00 89.25 712 ILE A C 1
ATOM 5695 O O . ILE A 1 712 ? 2.198 9.579 11.958 1.00 89.25 712 ILE A O 1
ATOM 5699 N N . ASP A 1 713 ? 3.531 7.908 11.292 1.00 86.62 713 ASP A N 1
ATOM 5700 C CA . ASP A 1 713 ? 2.563 6.843 11.570 1.00 86.62 713 ASP A CA 1
ATOM 5701 C C . ASP A 1 713 ? 2.399 6.620 13.099 1.00 86.62 713 ASP A C 1
ATOM 5703 O O . ASP A 1 713 ? 1.272 6.398 13.557 1.00 86.62 713 ASP A O 1
ATOM 5707 N N . THR A 1 714 ? 3.472 6.750 13.901 1.00 86.56 714 THR A N 1
ATOM 5708 C CA . THR A 1 714 ? 3.450 6.601 15.376 1.00 86.56 714 THR A CA 1
ATOM 5709 C C . THR A 1 714 ? 2.999 7.836 16.152 1.00 86.56 714 THR A C 1
ATOM 5711 O O . THR A 1 714 ? 2.525 7.653 17.272 1.00 86.56 714 THR A O 1
ATOM 5714 N N . PHE A 1 715 ? 3.118 9.045 15.581 1.00 88.44 715 PHE A N 1
ATOM 5715 C CA . PHE A 1 715 ? 2.658 10.317 16.166 1.00 88.44 715 PHE A CA 1
ATOM 5716 C C . PHE A 1 715 ? 1.315 10.150 16.881 1.00 88.44 715 PHE A C 1
ATOM 5718 O O . PHE A 1 715 ? 0.404 9.572 16.290 1.00 88.44 715 PHE A O 1
ATOM 5725 N N . THR A 1 716 ? 1.124 10.651 18.099 1.00 89.75 716 THR A N 1
ATOM 5726 C CA . THR A 1 716 ? -0.191 10.516 18.752 1.00 89.75 716 THR A CA 1
ATOM 5727 C C . THR A 1 716 ? -0.512 11.646 19.718 1.00 89.75 716 THR A C 1
ATOM 5729 O O . THR A 1 716 ? 0.261 11.978 20.613 1.00 89.75 716 THR A O 1
ATOM 5732 N N . LEU A 1 717 ? -1.721 12.196 19.595 1.00 87.25 717 LEU A N 1
ATOM 5733 C CA . LEU A 1 717 ? -2.290 13.089 20.607 1.00 87.25 717 LEU A CA 1
ATOM 5734 C C . LEU A 1 717 ? -2.790 12.319 21.843 1.00 87.25 717 LEU A C 1
ATOM 5736 O O . LEU A 1 717 ? -3.153 12.936 22.845 1.00 87.25 717 LEU A O 1
ATOM 5740 N N . ASP A 1 718 ? -2.842 10.983 21.768 1.00 85.50 718 ASP A N 1
ATOM 5741 C CA . ASP A 1 718 ? -3.366 10.054 22.775 1.00 85.50 718 ASP A CA 1
ATOM 5742 C C . ASP A 1 718 ? -4.689 10.524 23.409 1.00 85.50 718 ASP A C 1
ATOM 5744 O O . ASP A 1 718 ? -4.886 10.552 24.628 1.00 85.50 718 ASP A O 1
ATOM 5748 N N . THR A 1 719 ? -5.643 10.899 22.555 1.00 84.94 719 THR A N 1
ATOM 5749 C CA . THR A 1 719 ? -7.004 11.253 22.985 1.00 84.94 719 THR A CA 1
ATOM 5750 C C . THR A 1 719 ? -7.650 10.128 23.801 1.00 84.94 719 THR A C 1
ATOM 5752 O O . THR A 1 719 ? -8.425 10.409 24.712 1.00 84.94 719 THR A O 1
ATOM 5755 N N . ASN A 1 720 ? -7.268 8.864 23.554 1.00 81.44 720 ASN A N 1
ATOM 5756 C CA . ASN A 1 720 ? -7.708 7.666 24.284 1.00 81.44 720 ASN A CA 1
ATOM 5757 C C . ASN A 1 720 ? -7.528 7.770 25.810 1.00 81.44 720 ASN A C 1
ATOM 5759 O O . ASN A 1 720 ? -8.426 7.353 26.541 1.00 81.44 720 ASN A O 1
ATOM 5763 N N . SER A 1 721 ? -6.411 8.318 26.309 1.00 83.56 721 SER A N 1
ATOM 5764 C CA . SER A 1 721 ? -6.232 8.508 27.759 1.00 83.56 721 SER A CA 1
ATOM 5765 C C . SER A 1 721 ? -7.084 9.646 28.325 1.00 83.56 721 SER A C 1
ATOM 5767 O O . SER A 1 721 ? -7.468 9.590 29.493 1.00 83.56 721 SER A O 1
ATOM 5769 N N . LEU A 1 722 ? -7.441 10.635 27.499 1.00 83.25 722 LEU A N 1
ATOM 5770 C CA . LEU A 1 722 ? -8.300 11.754 27.891 1.00 83.25 722 LEU A CA 1
ATOM 5771 C C . LEU A 1 722 ? -9.779 11.348 27.958 1.00 83.25 722 LEU A C 1
ATOM 5773 O O . LEU A 1 722 ? -10.450 11.769 28.892 1.00 83.25 722 LEU A O 1
ATOM 5777 N N . PHE A 1 723 ? -10.268 10.443 27.095 1.00 75.31 723 PHE A N 1
ATOM 5778 C CA . PHE A 1 723 ? -11.646 9.908 27.176 1.00 75.31 723 PHE A CA 1
ATOM 5779 C C . PHE A 1 723 ? -11.996 9.302 28.548 1.00 75.31 723 PHE A C 1
ATOM 5781 O O . PHE A 1 723 ? -13.159 9.314 28.940 1.00 75.31 723 PHE A O 1
ATOM 5788 N N . ARG A 1 724 ? -11.012 8.742 29.269 1.00 74.00 724 ARG A N 1
ATOM 5789 C CA . ARG A 1 724 ? -11.214 8.184 30.621 1.00 74.00 724 ARG A CA 1
ATOM 5790 C C . ARG A 1 724 ? -11.260 9.240 31.727 1.00 74.00 724 ARG A C 1
ATOM 5792 O O . ARG A 1 724 ? -11.782 8.945 32.796 1.00 74.00 724 ARG A O 1
ATOM 5799 N N . LYS A 1 725 ? -10.663 10.411 31.499 1.00 78.12 725 LYS A N 1
ATOM 5800 C CA . LYS A 1 725 ? -10.643 11.534 32.448 1.00 78.12 725 LYS A CA 1
ATOM 5801 C C . LYS A 1 725 ? -11.810 12.495 32.223 1.00 78.12 725 LYS A C 1
ATOM 5803 O O . LYS A 1 725 ? -12.385 12.970 33.190 1.00 78.12 725 LYS A O 1
ATOM 5808 N N . HIS A 1 726 ? -12.135 12.724 30.952 1.00 81.00 726 HIS A N 1
ATOM 5809 C CA . HIS A 1 726 ? -13.073 13.729 30.461 1.00 81.00 726 HIS A CA 1
ATOM 5810 C C . HIS A 1 726 ? -14.114 13.085 29.524 1.00 81.00 726 HIS A C 1
ATOM 5812 O O . HIS A 1 726 ? -14.104 13.341 28.312 1.00 81.00 726 HIS A O 1
ATOM 5818 N N . PRO A 1 727 ? -14.975 12.172 30.021 1.00 79.88 727 PRO A N 1
ATOM 5819 C CA . PRO A 1 727 ? -16.022 11.545 29.210 1.00 79.88 727 PRO A CA 1
ATOM 5820 C C . PRO A 1 727 ? -16.998 12.566 28.596 1.00 79.88 727 PRO A C 1
ATOM 5822 O O . PRO A 1 727 ? -17.510 12.342 27.497 1.00 79.88 727 PRO A O 1
ATOM 5825 N N . GLU A 1 728 ? -17.206 13.711 29.248 1.00 73.94 728 GLU A N 1
ATOM 5826 C CA . GLU A 1 728 ? -17.971 14.859 28.752 1.00 73.94 728 GLU A CA 1
ATOM 5827 C C . GLU A 1 728 ? -17.374 15.467 27.471 1.00 73.94 728 GLU A C 1
ATOM 5829 O O . GLU A 1 728 ? -18.111 15.885 26.580 1.00 73.94 728 GLU A O 1
ATOM 5834 N N . MET A 1 729 ? -16.048 15.411 27.307 1.00 79.88 729 MET A N 1
ATOM 5835 C CA . MET A 1 729 ? -15.343 15.899 26.115 1.00 79.88 729 MET A CA 1
ATOM 5836 C C . MET A 1 729 ? -15.259 14.862 24.983 1.00 79.88 729 MET A C 1
ATOM 5838 O O . MET A 1 729 ? -14.599 15.096 23.967 1.00 79.88 729 MET A O 1
ATOM 5842 N N . SER A 1 730 ? -15.933 13.714 25.116 1.00 83.75 730 SER A N 1
ATOM 5843 C CA . SER A 1 730 ? -15.823 12.581 24.186 1.00 83.75 730 SER A CA 1
ATOM 5844 C C . SER A 1 730 ? -16.098 12.928 22.717 1.00 83.75 730 SER A C 1
ATOM 5846 O O . SER A 1 730 ? -15.346 12.483 21.854 1.00 83.75 730 SER A O 1
ATOM 5848 N N . LEU A 1 731 ? -17.102 13.752 22.401 1.00 86.12 731 LEU A N 1
ATOM 5849 C CA . LEU A 1 731 ? -17.408 14.148 21.014 1.00 86.12 731 LEU A CA 1
ATOM 5850 C C . LEU A 1 731 ? -16.273 14.970 20.371 1.00 86.12 731 LEU A C 1
ATOM 5852 O O . LEU A 1 731 ? -15.883 14.715 19.229 1.00 86.12 731 LEU A O 1
ATOM 5856 N N . HIS A 1 732 ? -15.677 15.888 21.131 1.00 86.44 732 HIS A N 1
ATOM 5857 C CA . HIS A 1 732 ? -14.515 16.672 20.705 1.00 86.44 732 HIS A CA 1
ATOM 5858 C C . HIS A 1 732 ? -13.257 15.799 20.565 1.00 86.44 732 HIS A C 1
ATOM 5860 O O . HIS A 1 732 ? -12.511 15.923 19.594 1.00 86.44 732 HIS A O 1
ATOM 5866 N N . LEU A 1 733 ? -13.049 14.849 21.482 1.00 88.62 733 LEU A N 1
ATOM 5867 C CA . LEU A 1 733 ? -11.944 13.888 21.412 1.00 88.62 733 LEU A CA 1
ATOM 5868 C C . LEU A 1 733 ? -12.100 12.879 20.256 1.00 88.62 733 LEU A C 1
ATOM 5870 O O . LEU A 1 733 ? -11.087 12.447 19.703 1.00 88.62 733 LEU A O 1
ATOM 5874 N N . ILE A 1 734 ? -13.330 12.533 19.842 1.00 87.94 734 ILE A N 1
ATOM 5875 C CA . ILE A 1 734 ? -13.592 11.766 18.608 1.00 87.94 734 ILE A CA 1
ATOM 5876 C C . ILE A 1 734 ? -13.156 12.588 17.396 1.00 87.94 734 ILE A C 1
ATOM 5878 O O . ILE A 1 734 ? -12.358 12.093 16.600 1.00 87.94 734 ILE A O 1
ATOM 5882 N N . PHE A 1 735 ? -13.620 13.837 17.283 1.00 90.50 735 PHE A N 1
ATOM 5883 C CA . PHE A 1 735 ? -13.238 14.732 16.189 1.00 90.50 735 PHE A CA 1
ATOM 5884 C C . PHE A 1 735 ? -11.710 14.871 16.078 1.00 90.50 735 PHE A C 1
ATOM 5886 O O . PHE A 1 735 ? -11.141 14.550 15.034 1.00 90.50 735 PHE A O 1
ATOM 5893 N N . LEU A 1 736 ? -11.019 15.224 17.166 1.00 90.00 736 LEU A N 1
ATOM 5894 C CA . LEU A 1 736 ? -9.560 15.396 17.165 1.00 90.00 736 LEU A CA 1
ATOM 5895 C C . LEU A 1 736 ? -8.797 14.099 16.835 1.00 90.00 736 LEU A C 1
ATOM 5897 O O . LEU A 1 736 ? -7.754 14.141 16.184 1.00 90.00 736 LEU A O 1
ATOM 5901 N N . LYS A 1 737 ? -9.334 12.930 17.208 1.00 89.00 737 LYS A N 1
ATOM 5902 C CA . LYS A 1 737 ? -8.784 11.623 16.812 1.00 89.00 737 LYS A CA 1
ATOM 5903 C C . LYS A 1 737 ? -8.970 11.342 15.318 1.00 89.00 737 LYS A C 1
ATOM 5905 O O . LYS A 1 737 ? -8.069 10.801 14.681 1.00 89.00 737 LYS A O 1
ATOM 5910 N N . THR A 1 738 ? -10.119 11.701 14.745 1.00 87.50 738 THR A N 1
ATOM 5911 C CA . THR A 1 738 ? -10.347 11.564 13.298 1.00 87.50 738 THR A CA 1
ATOM 5912 C C . THR A 1 738 ? -9.485 12.541 12.494 1.00 87.50 738 THR A C 1
ATOM 5914 O O . THR A 1 738 ? -8.882 12.123 11.504 1.00 87.50 738 THR A O 1
ATOM 5917 N N . GLU A 1 739 ? -9.318 13.778 12.976 1.00 87.00 739 GLU A N 1
ATOM 5918 C CA . GLU A 1 739 ? -8.392 14.774 12.424 1.00 87.00 739 GLU A CA 1
ATOM 5919 C C . GLU A 1 739 ? -6.955 14.261 12.389 1.00 87.00 739 GLU A C 1
ATOM 5921 O O . GLU A 1 739 ? -6.326 14.313 11.336 1.00 87.00 739 GLU A O 1
ATOM 5926 N N . GLU A 1 740 ? -6.456 13.686 13.490 1.00 89.00 740 GLU A N 1
ATOM 5927 C CA . GLU A 1 740 ? -5.131 13.058 13.532 1.00 89.00 740 GLU A CA 1
ATOM 5928 C C . GLU A 1 740 ? -4.963 12.033 12.395 1.00 89.00 740 GLU A C 1
ATOM 5930 O O . GLU A 1 740 ? -3.966 12.060 11.672 1.00 89.00 740 GLU A O 1
ATOM 5935 N N . THR A 1 741 ? -5.953 11.157 12.182 1.00 83.75 741 THR A N 1
ATOM 5936 C CA . THR A 1 741 ? -5.873 10.113 11.145 1.00 83.75 741 THR A CA 1
ATOM 5937 C C . THR A 1 741 ? -5.968 10.648 9.711 1.00 83.75 741 THR A C 1
ATOM 5939 O O . THR A 1 741 ? -5.203 10.203 8.852 1.00 83.75 741 THR A O 1
ATOM 5942 N N . GLU A 1 742 ? -6.845 11.622 9.434 1.00 81.25 742 GLU A N 1
ATOM 5943 C CA . GLU A 1 742 ? -6.913 12.287 8.122 1.00 81.25 742 GLU A CA 1
ATOM 5944 C C . GLU A 1 742 ? -5.604 13.038 7.839 1.00 81.25 742 GLU A C 1
ATOM 5946 O O . GLU A 1 742 ? -5.030 12.959 6.748 1.00 81.25 742 GLU A O 1
ATOM 5951 N N . PHE A 1 743 ? -5.098 13.741 8.851 1.00 84.50 743 PHE A N 1
ATOM 5952 C CA . PHE A 1 743 ? -3.932 14.590 8.726 1.00 84.50 743 PHE A CA 1
ATOM 5953 C C . PHE A 1 743 ? -2.628 13.787 8.578 1.00 84.50 743 PHE A C 1
ATOM 5955 O O . PHE A 1 743 ? -1.806 14.136 7.729 1.00 84.50 743 PHE A O 1
ATOM 5962 N N . LYS A 1 744 ? -2.473 12.650 9.273 1.00 87.50 744 LYS A N 1
ATOM 5963 C CA . LYS A 1 744 ? -1.411 11.659 9.001 1.00 87.50 744 LYS A CA 1
ATOM 5964 C C . LYS A 1 744 ? -1.424 11.198 7.544 1.00 87.50 744 LYS A C 1
ATOM 5966 O O . LYS A 1 744 ? -0.398 11.258 6.865 1.00 87.50 744 LYS A O 1
ATOM 5971 N N . ALA A 1 745 ? -2.587 10.788 7.031 1.00 82.94 745 ALA A N 1
ATOM 5972 C CA . ALA A 1 745 ? -2.720 10.351 5.641 1.00 82.94 745 ALA A CA 1
ATOM 5973 C C . ALA A 1 745 ? -2.340 11.468 4.649 1.00 82.94 745 ALA A C 1
ATOM 5975 O O . ALA A 1 745 ? -1.683 11.206 3.635 1.00 82.94 745 ALA A O 1
ATOM 5976 N N . LYS A 1 746 ? -2.676 12.724 4.973 1.00 83.69 746 LYS A N 1
ATOM 5977 C CA . LYS A 1 746 ? -2.276 13.909 4.205 1.00 83.69 746 LYS A CA 1
ATOM 5978 C C . LYS A 1 746 ? -0.769 14.170 4.251 1.00 83.69 746 LYS A C 1
ATOM 5980 O O . LYS A 1 746 ? -0.172 14.327 3.189 1.00 83.69 746 LYS A O 1
ATOM 5985 N N . LEU A 1 747 ? -0.137 14.140 5.427 1.00 88.00 747 LEU A N 1
ATOM 5986 C CA . LEU A 1 747 ? 1.322 14.257 5.567 1.00 88.00 747 LEU A CA 1
ATOM 5987 C C . LEU A 1 747 ? 2.061 13.186 4.764 1.00 88.00 747 LEU A C 1
ATOM 5989 O O . LEU A 1 747 ? 3.048 13.489 4.102 1.00 88.00 747 LEU A O 1
ATOM 5993 N N . ILE A 1 748 ? 1.576 11.943 4.780 1.00 86.12 748 ILE A N 1
ATOM 5994 C CA . ILE A 1 748 ? 2.165 10.838 4.012 1.00 86.12 748 ILE A CA 1
ATOM 5995 C C . ILE A 1 748 ? 2.042 11.088 2.500 1.00 86.12 748 ILE A C 1
ATOM 5997 O O . ILE A 1 748 ? 2.929 10.684 1.747 1.00 86.12 748 ILE A O 1
ATOM 6001 N N . CYS A 1 749 ? 0.998 11.782 2.036 1.00 82.94 749 CYS A N 1
ATOM 6002 C CA . CYS A 1 749 ? 0.896 12.228 0.645 1.00 82.94 749 CYS A CA 1
ATOM 6003 C C . CYS A 1 749 ? 1.858 13.390 0.345 1.00 82.94 749 CYS A C 1
ATOM 6005 O O . CYS A 1 749 ? 2.631 13.295 -0.605 1.00 82.94 749 CYS A O 1
ATOM 6007 N N . ASP A 1 750 ? 1.887 14.435 1.174 1.00 86.00 750 ASP A N 1
ATOM 6008 C CA . ASP A 1 750 ? 2.786 15.587 1.007 1.00 86.00 750 ASP A CA 1
ATOM 6009 C C . ASP A 1 750 ? 4.269 15.160 1.017 1.00 86.00 750 ASP A C 1
ATOM 6011 O O . ASP A 1 750 ? 5.054 15.606 0.178 1.00 86.00 750 ASP A O 1
ATOM 6015 N N . LEU A 1 751 ? 4.640 14.230 1.904 1.00 89.50 751 LEU A N 1
ATOM 6016 C CA . LEU A 1 751 ? 5.952 13.579 1.972 1.00 89.50 751 LEU A CA 1
ATOM 6017 C C . LEU A 1 751 ? 6.298 12.856 0.661 1.00 89.50 751 LEU A C 1
ATOM 6019 O O . LEU A 1 751 ? 7.415 12.993 0.157 1.00 89.50 751 LEU A O 1
ATOM 6023 N N . ARG A 1 752 ? 5.341 12.115 0.082 1.00 85.19 752 ARG A N 1
ATOM 6024 C CA . ARG A 1 752 ? 5.522 11.435 -1.211 1.00 85.19 752 ARG A CA 1
ATOM 6025 C C . ARG A 1 752 ? 5.661 12.404 -2.373 1.00 85.19 752 ARG A C 1
ATOM 6027 O O . ARG A 1 752 ? 6.433 12.100 -3.270 1.00 85.19 752 ARG A O 1
ATOM 6034 N N . GLU A 1 753 ? 4.962 13.535 -2.388 1.00 85.94 753 GLU A N 1
ATOM 6035 C CA . GLU A 1 753 ? 5.100 14.510 -3.477 1.00 85.94 753 GLU A CA 1
ATOM 6036 C C . GLU A 1 753 ? 6.377 15.355 -3.336 1.00 85.94 753 GLU A C 1
ATOM 6038 O O . GLU A 1 753 ? 7.060 15.622 -4.327 1.00 85.94 753 GLU A O 1
ATOM 6043 N N . LYS A 1 754 ? 6.769 15.731 -2.111 1.00 90.00 754 LYS A N 1
ATOM 6044 C CA . LYS A 1 754 ? 8.009 16.487 -1.875 1.00 90.00 754 LYS A CA 1
ATOM 6045 C C . LYS A 1 754 ? 9.268 15.658 -2.122 1.00 90.00 754 LYS A C 1
ATOM 6047 O O . LYS A 1 754 ? 10.180 16.171 -2.767 1.00 90.00 754 LYS A O 1
ATOM 6052 N N . LYS A 1 755 ? 9.330 14.380 -1.715 1.00 91.00 755 LYS A N 1
ATOM 6053 C CA . LYS A 1 755 ? 10.523 13.545 -1.974 1.00 91.00 755 LYS A CA 1
ATOM 6054 C C . LYS A 1 755 ? 10.842 13.398 -3.471 1.00 91.00 755 LYS A C 1
ATOM 6056 O O . LYS A 1 755 ? 12.019 13.358 -3.820 1.00 91.00 755 LYS A O 1
ATOM 6061 N N . LYS A 1 756 ? 9.816 13.370 -4.344 1.00 89.00 756 LYS A N 1
ATOM 6062 C CA . LYS A 1 756 ? 9.976 13.305 -5.812 1.00 89.00 756 LYS A CA 1
ATOM 6063 C C . LYS A 1 756 ? 10.815 14.491 -6.291 1.00 89.00 756 LYS A C 1
ATOM 6065 O O . LYS A 1 756 ? 11.846 14.292 -6.925 1.00 89.00 756 LYS A O 1
ATOM 6070 N N . LYS A 1 757 ? 10.414 15.701 -5.877 1.00 88.62 757 LYS A N 1
ATOM 6071 C CA . LYS A 1 757 ? 11.098 16.968 -6.182 1.00 88.62 757 LYS A CA 1
ATOM 6072 C C . LYS A 1 757 ? 12.527 16.992 -5.642 1.00 88.62 757 LYS A C 1
ATOM 6074 O O . LYS A 1 757 ? 13.452 17.291 -6.384 1.00 88.62 757 LYS A O 1
ATOM 6079 N N . ILE A 1 758 ? 12.730 16.614 -4.377 1.00 92.38 758 ILE A N 1
ATOM 6080 C CA . ILE A 1 758 ? 14.068 16.603 -3.754 1.00 92.38 758 ILE A CA 1
ATOM 6081 C C . ILE A 1 758 ? 15.020 15.666 -4.523 1.00 92.38 758 ILE A C 1
ATOM 6083 O O . ILE A 1 758 ? 16.170 16.018 -4.772 1.00 92.38 758 ILE A O 1
ATOM 6087 N N . TYR A 1 759 ? 14.552 14.492 -4.962 1.00 90.56 759 TYR A N 1
ATOM 6088 C CA . TYR A 1 759 ? 15.377 13.539 -5.716 1.00 90.56 759 TYR A CA 1
ATOM 6089 C C . TYR A 1 759 ? 15.609 13.932 -7.193 1.00 90.56 759 TYR A C 1
ATOM 6091 O O . TYR A 1 759 ? 16.599 13.496 -7.800 1.00 90.56 759 TYR A O 1
ATOM 6099 N N . SER A 1 760 ? 14.744 14.766 -7.786 1.00 87.88 760 SER A N 1
ATOM 6100 C CA . SER A 1 760 ? 14.961 15.343 -9.121 1.00 87.88 760 SER A CA 1
ATOM 6101 C C . SER A 1 760 ? 15.853 16.596 -9.097 1.00 87.88 760 SER A C 1
ATOM 6103 O O . SER A 1 760 ? 16.633 16.791 -10.035 1.00 87.88 760 SER A O 1
ATOM 6105 N N . THR A 1 761 ? 15.856 17.351 -7.986 1.00 91.44 761 THR A N 1
ATOM 6106 C CA . THR A 1 761 ? 16.614 18.608 -7.787 1.00 91.44 761 THR A CA 1
ATOM 6107 C C . THR A 1 761 ? 18.085 18.510 -8.204 1.00 91.44 761 THR A C 1
ATOM 6109 O O . THR A 1 761 ? 18.593 19.436 -8.829 1.00 91.44 761 THR A O 1
ATOM 6112 N N . LEU A 1 762 ? 18.778 17.387 -7.957 1.00 90.62 762 LEU A N 1
ATOM 6113 C CA . LEU A 1 762 ? 20.182 17.220 -8.378 1.00 90.62 762 LEU A CA 1
ATOM 6114 C C . LEU A 1 762 ? 20.404 17.381 -9.888 1.00 90.62 762 LEU A C 1
ATOM 6116 O O . LEU A 1 762 ? 21.438 17.887 -10.309 1.00 90.62 762 LEU A O 1
ATOM 6120 N N . THR A 1 763 ? 19.472 16.911 -10.719 1.00 89.12 763 THR A N 1
ATOM 6121 C CA . THR A 1 763 ? 19.596 17.004 -12.185 1.00 89.12 763 THR A CA 1
ATOM 6122 C C . THR A 1 763 ? 18.980 18.286 -12.725 1.00 89.12 763 THR A C 1
ATOM 6124 O O . THR A 1 763 ? 19.486 18.819 -13.709 1.00 89.12 763 THR A O 1
ATOM 6127 N N . GLU A 1 764 ? 17.948 18.810 -12.064 1.00 90.12 764 GLU A N 1
ATOM 6128 C CA . GLU A 1 764 ? 17.348 20.114 -12.370 1.00 90.12 764 GLU A CA 1
ATOM 6129 C C . GLU A 1 764 ? 18.346 21.249 -12.096 1.00 90.12 764 GLU A C 1
ATOM 6131 O O . GLU A 1 764 ? 18.703 21.974 -13.016 1.00 90.12 764 GLU A O 1
ATOM 6136 N N . SER A 1 765 ? 18.935 21.313 -10.896 1.00 93.19 765 SER A N 1
ATOM 6137 C CA . SER A 1 765 ? 19.949 22.317 -10.537 1.00 93.19 765 SER A CA 1
ATOM 6138 C C . SER A 1 765 ? 21.165 22.300 -11.473 1.00 93.19 765 SER A C 1
ATOM 6140 O O . SER A 1 765 ? 21.636 23.358 -11.905 1.00 93.19 765 SER A O 1
ATOM 6142 N N . ILE A 1 766 ? 21.647 21.109 -11.857 1.00 91.19 766 ILE A N 1
ATOM 6143 C CA . ILE A 1 766 ? 22.732 20.971 -12.841 1.00 91.19 766 ILE A CA 1
ATOM 6144 C C . ILE A 1 766 ? 22.273 21.440 -14.229 1.00 91.19 766 ILE A C 1
ATOM 6146 O O . ILE A 1 766 ? 22.997 22.206 -14.863 1.00 91.19 766 ILE A O 1
ATOM 6150 N N . LYS A 1 767 ? 21.079 21.041 -14.696 1.00 89.69 767 LYS A N 1
ATOM 6151 C CA . LYS A 1 767 ? 20.508 21.481 -15.984 1.00 89.69 767 LYS A CA 1
ATOM 6152 C C . LYS A 1 767 ? 20.392 23.005 -16.046 1.00 89.69 767 LYS A C 1
ATOM 6154 O O . LYS A 1 767 ? 20.849 23.598 -17.020 1.00 89.69 767 LYS A O 1
ATOM 6159 N N . ASP A 1 768 ? 19.849 23.631 -15.009 1.00 89.94 768 ASP A N 1
ATOM 6160 C CA . ASP A 1 768 ? 19.597 25.073 -14.950 1.00 89.94 768 ASP A CA 1
ATOM 6161 C C . ASP A 1 768 ? 20.902 25.871 -14.844 1.00 89.94 768 ASP A C 1
ATOM 6163 O O . ASP A 1 768 ? 21.082 26.887 -15.521 1.00 89.94 768 ASP A O 1
ATOM 6167 N N . SER A 1 769 ? 21.873 25.365 -14.076 1.00 90.69 769 SER A N 1
ATOM 6168 C CA . SER A 1 769 ? 23.224 25.936 -14.016 1.00 90.69 769 SER A CA 1
ATOM 6169 C C . SER A 1 769 ? 23.937 25.843 -15.369 1.00 90.69 769 SER A C 1
ATOM 6171 O O . SER A 1 769 ? 24.607 26.789 -15.788 1.00 90.69 769 SER A O 1
ATOM 6173 N N . MET A 1 770 ? 23.777 24.723 -16.080 1.00 89.56 770 MET A N 1
ATOM 6174 C CA . MET A 1 770 ? 24.344 24.497 -17.413 1.00 89.56 770 MET A CA 1
ATOM 6175 C C . MET A 1 770 ? 23.584 25.215 -18.538 1.00 89.56 770 MET A C 1
ATOM 6177 O O . MET A 1 770 ? 24.157 25.429 -19.604 1.00 89.56 770 MET A O 1
ATOM 6181 N N . HIS A 1 771 ? 22.330 25.628 -18.332 1.00 88.44 771 HIS A N 1
ATOM 6182 C CA . HIS A 1 771 ? 21.451 26.164 -19.378 1.00 88.44 771 HIS A CA 1
ATOM 6183 C C . HIS A 1 771 ? 22.057 27.368 -20.119 1.00 88.44 771 HIS A C 1
ATOM 6185 O O . HIS A 1 771 ? 22.148 27.361 -21.348 1.00 88.44 771 HIS A O 1
ATOM 6191 N N . ARG A 1 772 ? 22.601 28.350 -19.382 1.00 86.19 772 ARG A N 1
ATOM 6192 C CA . ARG A 1 772 ? 23.317 29.508 -19.962 1.00 86.19 772 ARG A CA 1
ATOM 6193 C C . ARG A 1 772 ? 24.659 29.156 -20.620 1.00 86.19 772 ARG A C 1
ATOM 6195 O O . ARG A 1 772 ? 25.238 29.996 -21.304 1.00 86.19 772 ARG A O 1
ATOM 6202 N N . CYS A 1 773 ? 25.183 27.948 -20.423 1.00 88.31 773 CYS A N 1
ATOM 6203 C CA . CYS A 1 773 ? 26.322 27.440 -21.185 1.00 88.31 773 CYS A CA 1
ATOM 6204 C C . CYS A 1 773 ? 25.868 26.701 -22.450 1.00 88.31 773 CYS A C 1
ATOM 6206 O O . CYS A 1 773 ? 26.464 26.911 -23.498 1.00 88.31 773 CYS A O 1
ATOM 6208 N N . TYR A 1 774 ? 24.779 25.927 -22.398 1.00 89.38 774 TYR A N 1
ATOM 6209 C CA . TYR A 1 774 ? 24.216 25.264 -23.579 1.00 89.38 774 TYR A CA 1
ATOM 6210 C C . TYR A 1 774 ? 23.782 26.256 -24.668 1.00 89.38 774 TYR A C 1
ATOM 6212 O O . TYR A 1 774 ? 24.094 26.026 -25.834 1.00 89.38 774 TYR A O 1
ATOM 6220 N N . ILE A 1 775 ? 23.148 27.376 -24.292 1.00 86.31 775 ILE A N 1
ATOM 6221 C CA . ILE A 1 775 ? 22.764 28.447 -25.230 1.00 86.31 775 ILE A CA 1
ATOM 6222 C C . ILE A 1 775 ? 24.010 29.028 -25.921 1.00 86.31 775 ILE A C 1
ATOM 6224 O O . ILE A 1 775 ? 24.179 28.822 -27.121 1.00 86.31 775 ILE A O 1
ATOM 6228 N N . ARG A 1 776 ? 24.941 29.618 -25.155 1.00 86.75 776 ARG A N 1
ATOM 6229 C CA . ARG A 1 776 ? 26.192 30.204 -25.685 1.00 86.75 776 ARG A CA 1
ATOM 6230 C C . ARG A 1 776 ? 27.022 29.212 -26.500 1.00 86.75 776 ARG A C 1
ATOM 6232 O O . ARG A 1 776 ? 27.567 29.555 -27.541 1.00 86.75 776 ARG A O 1
ATOM 6239 N N . ALA A 1 777 ? 27.078 27.951 -26.073 1.00 86.81 777 ALA A N 1
ATOM 6240 C CA . ALA A 1 777 ? 27.771 26.921 -26.831 1.00 86.81 777 ALA A CA 1
ATOM 6241 C C . ALA A 1 777 ? 27.082 26.637 -28.183 1.00 86.81 777 ALA A C 1
ATOM 6243 O O . ALA A 1 777 ? 27.765 26.386 -29.171 1.00 86.81 777 ALA A O 1
ATOM 6244 N N . SER A 1 778 ? 25.748 26.696 -28.265 1.00 85.06 778 SER A N 1
ATOM 6245 C CA . SER A 1 778 ? 25.015 26.468 -29.521 1.00 85.06 778 SER A CA 1
ATOM 6246 C C . SER A 1 778 ? 25.225 27.563 -30.580 1.00 85.06 778 SER A C 1
ATOM 6248 O O . SER A 1 778 ? 25.059 27.286 -31.767 1.00 85.06 778 SER A O 1
ATOM 6250 N N . GLU A 1 779 ? 25.655 28.761 -30.169 1.00 86.06 779 GLU A N 1
ATOM 6251 C CA . GLU A 1 779 ? 25.928 29.920 -31.035 1.00 86.06 779 GLU A CA 1
ATOM 6252 C C . GLU A 1 779 ? 27.244 29.783 -31.837 1.00 86.06 779 GLU A C 1
ATOM 6254 O O . GLU A 1 779 ? 27.450 30.489 -32.827 1.00 86.06 779 GLU A O 1
ATOM 6259 N N . HIS A 1 780 ? 28.147 28.858 -31.468 1.00 85.44 780 HIS A N 1
ATOM 6260 C CA . HIS A 1 780 ? 29.445 28.696 -32.144 1.00 85.44 780 HIS A CA 1
ATOM 6261 C C . HIS A 1 780 ? 29.323 28.089 -33.548 1.00 85.44 780 HIS A C 1
ATOM 6263 O O . HIS A 1 780 ? 29.280 26.869 -33.736 1.00 85.44 780 HIS A O 1
ATOM 6269 N N . THR A 1 781 ? 29.396 28.949 -34.559 1.00 82.25 781 THR A N 1
ATOM 6270 C CA . THR A 1 781 ? 29.460 28.586 -35.982 1.00 82.25 781 THR A CA 1
ATOM 6271 C C . THR A 1 781 ? 30.895 28.633 -36.535 1.00 82.25 781 THR A C 1
ATOM 6273 O O . THR A 1 781 ? 31.843 29.015 -35.842 1.00 82.25 781 THR A O 1
ATOM 6276 N N . GLY A 1 782 ? 31.082 28.197 -37.787 1.00 81.19 782 GLY A N 1
ATOM 6277 C CA . GLY A 1 782 ? 32.348 28.313 -38.521 1.00 81.19 782 GLY A CA 1
ATOM 6278 C C . GLY A 1 782 ? 33.472 27.363 -38.079 1.00 81.19 782 GLY A C 1
ATOM 6279 O O . GLY A 1 782 ? 33.271 26.397 -37.335 1.00 81.19 782 GLY A O 1
ATOM 6280 N N . LYS A 1 783 ? 34.690 27.636 -38.569 1.00 78.44 783 LYS A N 1
ATOM 6281 C CA . LYS A 1 783 ? 35.898 26.832 -38.310 1.00 78.44 783 LYS A CA 1
ATOM 6282 C C . LYS A 1 783 ? 36.228 26.790 -36.810 1.00 78.44 783 LYS A C 1
ATOM 6284 O O . LYS A 1 783 ? 36.045 27.777 -36.098 1.00 78.44 783 LYS A O 1
ATOM 6289 N N . ASP A 1 784 ? 36.685 25.634 -36.331 1.00 81.44 784 ASP A N 1
ATOM 6290 C CA . ASP A 1 784 ? 37.038 25.353 -34.927 1.00 81.44 784 ASP A CA 1
ATOM 6291 C C . ASP A 1 784 ? 35.898 25.534 -33.896 1.00 81.44 784 ASP A C 1
ATOM 6293 O O . ASP A 1 784 ? 36.132 25.477 -32.688 1.00 81.44 784 ASP A O 1
ATOM 6297 N N . SER A 1 785 ? 34.644 25.652 -34.349 1.00 80.94 785 SER A N 1
ATOM 6298 C CA . SER A 1 785 ? 33.437 25.691 -33.502 1.00 80.94 785 SER A CA 1
ATOM 6299 C C . SER A 1 785 ? 33.343 24.511 -32.534 1.00 80.94 785 SER A C 1
ATOM 6301 O O . SER A 1 785 ? 33.080 24.709 -31.352 1.00 80.94 785 SER A O 1
ATOM 6303 N N . LEU A 1 786 ? 33.649 23.285 -32.983 1.00 81.62 786 LEU A N 1
ATOM 6304 C CA . LEU A 1 786 ? 33.706 22.109 -32.102 1.00 81.62 786 LEU A CA 1
ATOM 6305 C C . LEU A 1 786 ? 34.705 22.274 -30.949 1.00 81.62 786 LEU A C 1
ATOM 6307 O O . LEU A 1 786 ? 34.490 21.700 -29.885 1.00 81.62 786 LEU A O 1
ATOM 6311 N N . LYS A 1 787 ? 35.796 23.022 -31.144 1.00 82.44 787 LYS A N 1
ATOM 6312 C CA . LYS A 1 787 ? 36.740 23.305 -30.064 1.00 82.44 787 LYS A CA 1
ATOM 6313 C C . LYS A 1 787 ? 36.134 24.330 -29.102 1.00 82.44 787 LYS A C 1
ATOM 6315 O O . LYS A 1 787 ? 36.010 24.020 -27.925 1.00 82.44 787 LYS A O 1
ATOM 6320 N N . ARG A 1 788 ? 35.639 25.468 -29.605 1.00 86.25 788 ARG A N 1
ATOM 6321 C CA . ARG A 1 788 ? 35.000 26.508 -28.772 1.00 86.25 788 ARG A CA 1
ATOM 6322 C C . ARG A 1 788 ? 33.848 25.966 -27.919 1.00 86.25 788 ARG A C 1
ATOM 6324 O O . ARG A 1 788 ? 33.863 26.151 -26.713 1.00 86.25 788 ARG A O 1
ATOM 6331 N N . MET A 1 789 ? 32.937 25.175 -28.497 1.00 86.00 789 MET A N 1
ATOM 6332 C CA . MET A 1 789 ? 31.860 24.515 -27.737 1.00 86.00 789 MET A CA 1
ATOM 6333 C C . MET A 1 789 ? 32.374 23.627 -26.594 1.00 86.00 789 MET A C 1
ATOM 6335 O O . MET A 1 789 ? 31.734 23.525 -25.552 1.00 86.00 789 MET A O 1
ATOM 6339 N N . LYS A 1 790 ? 33.507 22.942 -26.789 1.00 83.25 790 LYS A N 1
ATOM 6340 C CA . LYS A 1 790 ? 34.114 22.083 -25.763 1.00 83.25 790 LYS A CA 1
ATOM 6341 C C . LYS A 1 790 ? 34.792 22.901 -24.678 1.00 83.25 790 LYS A C 1
ATOM 6343 O O . LYS A 1 790 ? 34.664 22.544 -23.509 1.00 83.25 790 LYS A O 1
ATOM 6348 N N . ASP A 1 791 ? 35.506 23.945 -25.072 1.00 84.12 791 ASP A N 1
ATOM 6349 C CA . ASP A 1 791 ? 36.253 24.810 -24.168 1.00 84.12 791 ASP A CA 1
ATOM 6350 C C . ASP A 1 791 ? 35.274 25.598 -23.273 1.00 84.12 791 ASP A C 1
ATOM 6352 O O . ASP A 1 791 ? 35.428 25.565 -22.054 1.00 84.12 791 ASP A O 1
ATOM 6356 N N . ASP A 1 792 ? 34.191 26.153 -23.838 1.00 87.25 792 ASP A N 1
ATOM 6357 C CA . ASP A 1 792 ? 33.097 26.816 -23.106 1.00 87.25 792 ASP A CA 1
ATOM 6358 C C . ASP A 1 792 ? 32.460 25.902 -22.048 1.00 87.25 792 ASP A C 1
ATOM 6360 O O . ASP A 1 792 ? 32.322 26.296 -20.887 1.00 87.25 792 ASP A O 1
ATOM 6364 N N . LEU A 1 793 ? 32.089 24.670 -22.429 1.00 85.19 793 LEU A N 1
ATOM 6365 C CA . LEU A 1 793 ? 31.475 23.706 -21.509 1.00 85.19 793 LEU A CA 1
ATOM 6366 C C . LEU A 1 793 ? 32.436 23.335 -20.365 1.00 85.19 793 LEU A C 1
ATOM 6368 O O . LEU A 1 793 ? 32.027 23.334 -19.205 1.00 85.19 793 LEU A O 1
ATOM 6372 N N . HIS A 1 794 ? 33.716 23.069 -20.654 1.00 82.62 794 HIS A N 1
ATOM 6373 C CA . HIS A 1 794 ? 34.703 22.782 -19.603 1.00 82.62 794 HIS A CA 1
ATOM 6374 C C . HIS A 1 794 ? 34.967 23.997 -18.705 1.00 82.62 794 HIS A C 1
ATOM 6376 O O . HIS A 1 794 ? 35.028 23.840 -17.487 1.00 82.62 794 HIS A O 1
ATOM 6382 N N . GLN A 1 795 ? 35.106 25.199 -19.271 1.00 83.12 795 GLN A N 1
ATOM 6383 C CA . GLN A 1 795 ? 35.351 26.419 -18.502 1.00 83.12 795 GLN A CA 1
ATOM 6384 C C . GLN A 1 795 ? 34.167 26.739 -17.587 1.00 83.12 795 GLN A C 1
ATOM 6386 O O . GLN A 1 795 ? 34.365 27.032 -16.410 1.00 83.12 795 GLN A O 1
ATOM 6391 N N . HIS A 1 796 ? 32.933 26.629 -18.086 1.00 86.25 796 HIS A N 1
ATOM 6392 C CA . HIS A 1 796 ? 31.737 26.846 -17.272 1.00 86.25 796 HIS A CA 1
ATOM 6393 C C . HIS A 1 796 ? 31.663 25.850 -16.111 1.00 86.25 796 HIS A C 1
ATOM 6395 O O . HIS A 1 796 ? 31.439 26.257 -14.976 1.00 86.25 796 HIS A O 1
ATOM 6401 N N . MET A 1 797 ? 31.928 24.569 -16.369 1.00 79.69 797 MET A N 1
ATOM 6402 C CA . MET A 1 797 ? 31.865 23.503 -15.360 1.00 79.69 797 MET A CA 1
ATOM 6403 C C . MET A 1 797 ? 33.048 23.486 -14.380 1.00 79.69 797 MET A C 1
ATOM 6405 O O . MET A 1 797 ? 32.952 22.844 -13.338 1.00 79.69 797 MET A O 1
ATOM 6409 N N . LYS A 1 798 ? 34.152 24.172 -14.703 1.00 76.12 798 LYS A N 1
ATOM 6410 C CA . LYS A 1 798 ? 35.302 24.376 -13.808 1.00 76.12 798 LYS A CA 1
ATOM 6411 C C . LYS A 1 798 ? 35.179 25.652 -12.967 1.00 76.12 798 LYS A C 1
ATOM 6413 O O . LYS A 1 798 ? 35.682 25.684 -11.851 1.00 76.12 798 LYS A O 1
ATOM 6418 N N . ASN A 1 799 ? 34.535 26.691 -13.502 1.00 71.44 799 ASN A N 1
ATOM 6419 C CA . ASN A 1 799 ? 34.463 28.014 -12.874 1.00 71.44 799 ASN A CA 1
ATOM 6420 C C . ASN A 1 799 ? 33.143 28.275 -12.126 1.00 71.44 799 ASN A C 1
ATOM 6422 O O . ASN A 1 799 ? 33.039 29.274 -11.421 1.00 71.44 799 ASN A O 1
ATOM 6426 N N . ASN A 1 800 ? 32.131 27.417 -12.288 1.00 70.38 800 ASN A N 1
ATOM 6427 C CA . ASN A 1 800 ? 30.879 27.476 -11.535 1.00 70.38 800 ASN A CA 1
ATOM 6428 C C . ASN A 1 800 ? 30.785 26.232 -10.652 1.00 70.38 800 ASN A C 1
ATOM 6430 O O . ASN A 1 800 ? 30.967 25.116 -11.140 1.00 70.38 800 ASN A O 1
ATOM 6434 N N . ASN A 1 801 ? 30.426 26.411 -9.381 1.00 84.75 801 ASN A N 1
ATOM 6435 C CA . ASN A 1 801 ? 30.365 25.337 -8.384 1.00 84.75 801 ASN A CA 1
ATOM 6436 C C . ASN A 1 801 ? 29.088 24.480 -8.553 1.00 84.75 801 ASN A C 1
ATOM 6438 O O . ASN A 1 801 ? 28.282 24.349 -7.633 1.00 84.75 801 ASN A O 1
ATOM 6442 N N . ILE A 1 802 ? 28.863 23.928 -9.752 1.00 90.50 802 ILE A N 1
ATOM 6443 C CA . ILE A 1 802 ? 27.597 23.294 -10.169 1.00 90.50 802 ILE A CA 1
ATOM 6444 C C . ILE A 1 802 ? 27.176 22.123 -9.270 1.00 90.50 802 ILE A C 1
ATOM 6446 O O . ILE A 1 802 ? 25.987 21.924 -9.035 1.00 90.50 802 ILE A O 1
ATOM 6450 N N . PHE A 1 803 ? 28.141 21.371 -8.737 1.00 91.62 803 PHE A N 1
ATOM 6451 C CA . PHE A 1 803 ? 27.884 20.242 -7.844 1.00 91.62 803 PHE A CA 1
ATOM 6452 C C . PHE A 1 803 ? 27.548 20.713 -6.423 1.00 91.62 803 PHE A C 1
ATOM 6454 O O . PHE A 1 803 ? 26.614 20.199 -5.813 1.00 91.62 803 PHE A O 1
ATOM 6461 N N . GLN A 1 804 ? 28.253 21.731 -5.920 1.00 92.44 804 GLN A N 1
ATOM 6462 C CA . GLN A 1 804 ? 27.969 22.348 -4.622 1.00 92.44 804 GLN A CA 1
ATOM 6463 C C . GLN A 1 804 ? 26.591 23.024 -4.615 1.00 92.44 804 GLN A C 1
ATOM 6465 O O . GLN A 1 804 ? 25.811 22.779 -3.701 1.00 92.44 804 GLN A O 1
ATOM 6470 N N . LYS A 1 805 ? 26.229 23.765 -5.673 1.00 92.88 805 LYS A N 1
ATOM 6471 C CA . LYS A 1 805 ? 24.875 24.326 -5.814 1.00 92.88 805 LYS A CA 1
ATOM 6472 C C . LYS A 1 805 ? 23.810 23.223 -5.850 1.00 92.88 805 LYS A C 1
ATOM 6474 O O . LYS A 1 805 ? 22.782 23.342 -5.194 1.00 92.88 805 LYS A O 1
ATOM 6479 N N . ALA A 1 806 ? 24.064 22.113 -6.548 1.00 94.06 806 ALA A N 1
ATOM 6480 C CA . ALA A 1 806 ? 23.150 20.970 -6.548 1.00 94.06 806 ALA A CA 1
ATOM 6481 C C . ALA A 1 806 ? 23.026 20.297 -5.162 1.00 94.06 806 ALA A C 1
ATOM 6483 O O . ALA A 1 806 ? 21.935 19.845 -4.813 1.00 94.06 806 ALA A O 1
ATOM 6484 N N . LYS A 1 807 ? 24.096 20.266 -4.348 1.00 95.25 807 LYS A N 1
ATOM 6485 C CA . LYS A 1 807 ? 24.023 19.892 -2.921 1.00 95.25 807 LYS A CA 1
ATOM 6486 C C . LYS A 1 807 ? 23.122 20.874 -2.162 1.00 95.25 807 LYS A C 1
ATOM 6488 O O . LYS A 1 807 ? 22.216 20.430 -1.465 1.00 95.25 807 LYS A O 1
ATOM 6493 N N . GLU A 1 808 ? 23.369 22.174 -2.289 1.00 95.69 808 GLU A N 1
ATOM 6494 C CA . GLU A 1 808 ? 22.669 23.238 -1.555 1.00 95.69 808 GLU A CA 1
ATOM 6495 C C . GLU A 1 808 ? 21.171 23.275 -1.877 1.00 95.69 808 GLU A C 1
ATOM 6497 O O . GLU A 1 808 ? 20.356 23.215 -0.959 1.00 95.69 808 GLU A O 1
ATOM 6502 N N . ASP A 1 809 ? 20.798 23.262 -3.161 1.00 95.75 809 ASP A N 1
ATOM 6503 C CA . ASP A 1 809 ? 19.397 23.223 -3.598 1.00 95.75 809 ASP A CA 1
ATOM 6504 C C . ASP A 1 809 ? 18.677 21.971 -3.048 1.00 95.75 809 ASP A C 1
ATOM 6506 O O . ASP A 1 809 ? 17.532 22.042 -2.595 1.00 95.75 809 ASP A O 1
ATOM 6510 N N . MET A 1 810 ? 19.353 20.813 -3.028 1.00 95.12 810 MET A N 1
ATOM 6511 C CA . MET A 1 810 ? 18.782 19.559 -2.525 1.00 95.12 810 MET A CA 1
ATOM 6512 C C . MET A 1 810 ? 18.636 19.534 -0.993 1.00 95.12 810 MET A C 1
ATOM 6514 O O . MET A 1 810 ? 17.619 19.058 -0.482 1.00 95.12 810 MET A O 1
ATOM 6518 N N . LEU A 1 811 ? 19.622 20.054 -0.255 1.00 96.12 811 LEU A N 1
ATOM 6519 C CA . LEU A 1 811 ? 19.560 20.199 1.204 1.00 96.12 811 LEU A CA 1
ATOM 6520 C C . LEU A 1 811 ? 18.497 21.226 1.615 1.00 96.12 811 LEU A C 1
ATOM 6522 O O . LEU A 1 811 ? 17.700 20.957 2.515 1.00 96.12 811 LEU A O 1
ATOM 6526 N N . GLY A 1 812 ? 18.387 22.337 0.881 1.00 96.06 812 GLY A N 1
ATOM 6527 C CA . GLY A 1 812 ? 17.264 23.267 0.983 1.00 96.06 812 GLY A CA 1
ATOM 6528 C C . GLY A 1 812 ? 15.922 22.575 0.732 1.00 96.06 812 GLY A C 1
ATOM 6529 O O . GLY A 1 812 ? 14.952 22.838 1.439 1.00 96.06 812 GLY A O 1
ATOM 6530 N N . GLY A 1 813 ? 15.858 21.624 -0.203 1.00 94.81 813 GLY A N 1
ATOM 6531 C CA . GLY A 1 813 ? 14.693 20.761 -0.416 1.00 94.81 813 GLY A CA 1
ATOM 6532 C C . GLY A 1 813 ? 14.295 19.922 0.811 1.00 94.81 813 GLY A C 1
ATOM 6533 O O . GLY A 1 813 ? 13.102 19.774 1.082 1.00 94.81 813 GLY A O 1
ATOM 6534 N N . LEU A 1 814 ? 15.267 19.414 1.580 1.00 94.38 814 LEU A N 1
ATOM 6535 C CA . LEU A 1 814 ? 15.027 18.675 2.830 1.00 94.38 814 LEU A CA 1
ATOM 6536 C C . LEU A 1 814 ? 14.576 19.594 3.977 1.00 94.38 814 LEU A C 1
ATOM 6538 O O . LEU A 1 814 ? 13.642 19.241 4.696 1.00 94.38 814 LEU A O 1
ATOM 6542 N N . ILE A 1 815 ? 15.154 20.792 4.103 1.00 94.62 815 ILE A N 1
ATOM 6543 C CA . ILE A 1 815 ? 14.703 21.815 5.067 1.00 94.62 815 ILE A CA 1
ATOM 6544 C C . ILE A 1 815 ? 13.247 22.214 4.761 1.00 94.62 815 ILE A C 1
ATOM 6546 O O . ILE A 1 815 ? 12.370 22.090 5.612 1.00 94.62 815 ILE A O 1
ATOM 6550 N N . ASN A 1 816 ? 12.937 22.509 3.493 1.00 94.88 816 ASN A N 1
ATOM 6551 C CA . ASN A 1 816 ? 11.576 22.784 3.013 1.00 94.88 816 ASN A CA 1
ATOM 6552 C C . ASN A 1 816 ? 10.590 21.602 3.169 1.00 94.88 816 ASN A C 1
ATOM 6554 O O . ASN A 1 816 ? 9.375 21.780 3.012 1.00 94.88 816 ASN A O 1
ATOM 6558 N N . LEU A 1 817 ? 11.069 20.382 3.437 1.00 94.31 817 LEU A N 1
ATOM 6559 C CA . LEU A 1 817 ? 10.238 19.240 3.826 1.00 94.31 817 LEU A CA 1
ATOM 6560 C C . LEU A 1 817 ? 10.015 19.210 5.344 1.00 94.31 817 LEU A C 1
ATOM 6562 O O . LEU A 1 817 ? 8.870 19.038 5.763 1.00 94.31 817 LEU A O 1
ATOM 6566 N N . LYS A 1 818 ? 11.067 19.430 6.143 1.00 93.62 818 LYS A N 1
ATOM 6567 C CA . LYS A 1 818 ? 11.004 19.517 7.611 1.00 93.62 818 LYS A CA 1
ATOM 6568 C C . LYS A 1 818 ? 10.044 20.614 8.056 1.00 93.62 818 LYS A C 1
ATOM 6570 O O . LYS A 1 818 ? 9.057 20.326 8.733 1.00 93.62 818 LYS A O 1
ATOM 6575 N N . ASP A 1 819 ? 10.270 21.835 7.583 1.00 92.81 819 ASP A N 1
ATOM 6576 C CA . ASP A 1 819 ? 9.471 23.006 7.945 1.00 92.81 819 ASP A CA 1
ATOM 6577 C C . ASP A 1 819 ? 8.012 22.833 7.524 1.00 92.81 819 ASP A C 1
ATOM 6579 O O . ASP A 1 819 ? 7.101 23.199 8.259 1.00 92.81 819 ASP A O 1
ATOM 6583 N N . HIS A 1 820 ? 7.760 22.194 6.377 1.00 92.31 820 HIS A N 1
ATOM 6584 C CA . HIS A 1 820 ? 6.402 21.879 5.933 1.00 92.31 820 HIS A CA 1
ATOM 6585 C C . HIS A 1 820 ? 5.715 20.865 6.843 1.00 92.31 820 HIS A C 1
ATOM 6587 O O . HIS A 1 820 ? 4.578 21.099 7.233 1.00 92.31 820 HIS A O 1
ATOM 6593 N N . ILE A 1 821 ? 6.372 19.758 7.198 1.00 90.56 821 ILE A N 1
ATOM 6594 C CA . ILE A 1 821 ? 5.783 18.748 8.088 1.00 90.56 821 ILE A CA 1
ATOM 6595 C C . ILE A 1 821 ? 5.504 19.367 9.465 1.00 90.56 821 ILE A C 1
ATOM 6597 O O . ILE A 1 821 ? 4.375 19.281 9.948 1.00 90.56 821 ILE A O 1
ATOM 6601 N N . M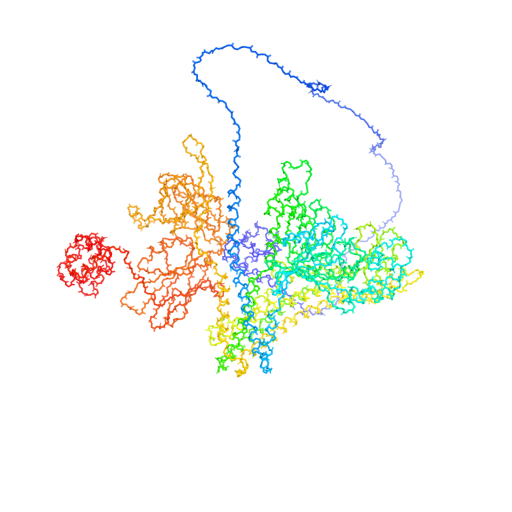ET A 1 822 ? 6.479 20.068 10.051 1.00 90.25 822 MET A N 1
ATOM 6602 C CA . MET A 1 822 ? 6.345 20.716 11.362 1.00 90.25 822 MET A CA 1
ATOM 6603 C C . MET A 1 822 ? 5.291 21.836 11.363 1.00 90.25 822 MET A C 1
ATOM 6605 O O . MET A 1 822 ? 4.473 21.900 12.280 1.00 90.25 822 MET A O 1
ATOM 6609 N N . MET A 1 823 ? 5.257 22.693 10.336 1.00 89.75 823 MET A N 1
ATOM 6610 C CA . MET A 1 823 ? 4.260 23.762 10.209 1.00 89.75 823 MET A CA 1
ATOM 6611 C C . MET A 1 823 ? 2.857 23.203 9.967 1.00 89.75 823 MET A C 1
ATOM 6613 O O . MET A 1 823 ? 1.908 23.687 10.573 1.00 89.75 823 MET A O 1
ATOM 6617 N N . GLN A 1 824 ? 2.696 22.187 9.111 1.00 88.44 824 GLN A N 1
ATOM 6618 C CA . GLN A 1 824 ? 1.382 21.587 8.878 1.00 88.44 824 GLN A CA 1
ATOM 6619 C C . GLN A 1 824 ? 0.871 20.870 10.142 1.00 88.44 824 GLN A C 1
ATOM 6621 O O . GLN A 1 824 ? -0.293 21.072 10.483 1.00 88.44 824 GLN A O 1
ATOM 6626 N N . LEU A 1 825 ? 1.725 20.114 10.856 1.00 86.62 825 LEU A N 1
ATOM 6627 C CA . LEU A 1 825 ? 1.406 19.514 12.165 1.00 86.62 825 LEU A CA 1
ATOM 6628 C C . LEU A 1 825 ? 0.929 20.574 13.150 1.00 86.62 825 LEU A C 1
ATOM 6630 O O . LEU A 1 825 ? -0.180 20.474 13.669 1.00 86.62 825 LEU A O 1
ATOM 6634 N N . LYS A 1 826 ? 1.756 21.605 13.367 1.00 88.19 826 LYS A N 1
ATOM 6635 C CA . LYS A 1 826 ? 1.458 22.673 14.315 1.00 88.19 826 LYS A CA 1
ATOM 6636 C C . LYS A 1 826 ? 0.161 23.378 13.940 1.00 88.19 826 LYS A C 1
ATOM 6638 O O . LYS A 1 826 ? -0.776 23.366 14.721 1.00 88.19 826 LYS A O 1
ATOM 6643 N N . CYS A 1 827 ? 0.089 23.975 12.752 1.00 88.06 827 CYS A N 1
ATOM 6644 C CA . CYS A 1 827 ? -1.010 24.864 12.397 1.00 88.06 827 CYS A CA 1
ATOM 6645 C C . CYS A 1 827 ? -2.362 24.148 12.319 1.00 88.06 827 CYS A C 1
ATOM 6647 O O . CYS A 1 827 ? -3.334 24.707 12.805 1.00 88.06 827 CYS A O 1
ATOM 6649 N N . LYS A 1 828 ? -2.451 22.934 11.755 1.00 85.75 828 LYS A N 1
ATOM 6650 C CA . LYS A 1 828 ? -3.759 22.287 11.523 1.00 85.75 828 LYS A CA 1
ATOM 6651 C C . LYS A 1 828 ? -4.307 21.537 12.721 1.00 85.75 828 LYS A C 1
ATOM 6653 O O . LYS A 1 828 ? -5.518 21.554 12.932 1.00 85.75 828 LYS A O 1
ATOM 6658 N N . LEU A 1 829 ? -3.445 20.908 13.518 1.00 89.12 829 LEU A N 1
ATOM 6659 C CA . LEU A 1 829 ? -3.897 20.297 14.765 1.00 89.12 829 LEU A CA 1
ATOM 6660 C C . LEU A 1 829 ? -4.200 21.382 15.808 1.00 89.12 829 LEU A C 1
ATOM 6662 O O . LEU A 1 829 ? -5.220 21.268 16.476 1.00 89.12 829 LEU A O 1
ATOM 6666 N N . GLN A 1 830 ? -3.436 22.485 15.853 1.00 89.56 830 GLN A N 1
ATOM 6667 C CA . GLN A 1 830 ? -3.791 23.665 16.655 1.00 89.56 830 GLN A CA 1
ATOM 6668 C C . GLN A 1 830 ? -5.112 24.301 16.196 1.00 89.56 830 GLN A C 1
ATOM 6670 O O . GLN A 1 830 ? -5.984 24.513 17.024 1.00 89.56 830 GLN A O 1
ATOM 6675 N N . GLU A 1 831 ? -5.309 24.547 14.895 1.00 89.56 831 GLU A N 1
ATOM 6676 C CA . GLU A 1 831 ? -6.571 25.078 14.346 1.00 89.56 831 GLU A CA 1
ATOM 6677 C C . GLU A 1 831 ? -7.763 24.176 14.703 1.00 89.56 831 GLU A C 1
ATOM 6679 O O . GLU A 1 831 ? -8.811 24.667 15.118 1.00 89.56 831 GLU A O 1
ATOM 6684 N N . SER A 1 832 ? -7.585 22.854 14.635 1.00 89.94 832 SER A N 1
ATOM 6685 C CA . SER A 1 832 ? -8.612 21.884 15.032 1.00 89.94 832 SER A CA 1
ATOM 6686 C C . SER A 1 832 ? -8.882 21.896 16.543 1.00 89.94 832 SER A C 1
ATOM 6688 O O . SER A 1 832 ? -10.037 21.794 16.951 1.00 89.94 832 SER A O 1
ATOM 6690 N N . MET A 1 833 ? -7.853 22.054 17.385 1.00 89.50 833 MET A N 1
ATOM 6691 C CA . MET A 1 833 ? -8.004 22.217 18.839 1.00 89.50 833 MET A CA 1
ATOM 6692 C C . MET A 1 833 ? -8.700 23.539 19.185 1.00 89.50 833 MET A C 1
ATOM 6694 O O . MET A 1 833 ? -9.655 23.537 19.954 1.00 89.50 833 MET A O 1
ATOM 6698 N N . ASP A 1 834 ? -8.297 24.653 18.575 1.00 86.56 834 ASP A N 1
ATOM 6699 C CA . ASP A 1 834 ? -8.880 25.979 18.795 1.00 86.56 834 ASP A CA 1
ATOM 6700 C C . ASP A 1 834 ? -10.362 26.017 18.371 1.00 86.56 834 ASP A C 1
ATOM 6702 O O . ASP A 1 834 ? -11.221 26.508 19.112 1.00 86.56 834 ASP A O 1
ATOM 6706 N N . LEU A 1 835 ? -10.693 25.442 17.210 1.00 85.38 835 LEU A N 1
ATOM 6707 C CA . LEU A 1 835 ? -12.072 25.344 16.720 1.00 85.38 835 LEU A CA 1
ATOM 6708 C C . LEU A 1 835 ? -12.929 24.360 17.529 1.00 85.38 835 LEU A C 1
ATOM 6710 O O . LEU A 1 835 ? -14.127 24.587 17.678 1.00 85.38 835 LEU A O 1
ATOM 6714 N N . SER A 1 836 ? -12.336 23.295 18.076 1.00 84.88 836 SER A N 1
ATOM 6715 C CA . SER A 1 836 ? -13.061 22.294 18.865 1.00 84.88 836 SER A CA 1
ATOM 6716 C C . SER A 1 836 ? -13.201 22.642 20.350 1.00 84.88 836 SER A C 1
ATOM 6718 O O . SER A 1 836 ? -14.157 22.190 20.971 1.00 84.88 836 SER A O 1
ATOM 6720 N N . LEU A 1 837 ? -12.247 23.361 20.947 1.00 82.50 837 LEU A N 1
ATOM 6721 C CA . LEU A 1 837 ? -12.145 23.526 22.405 1.00 82.50 837 LEU A CA 1
ATOM 6722 C C . LEU A 1 837 ? -12.244 24.990 22.855 1.00 82.50 837 LEU A C 1
ATOM 6724 O O . LEU A 1 837 ? -12.801 25.245 23.917 1.00 82.50 837 LEU A O 1
ATOM 6728 N N . LYS A 1 838 ? -11.753 25.951 22.059 1.00 78.38 838 LYS A N 1
ATOM 6729 C CA . LYS A 1 838 ? -11.713 27.384 22.429 1.00 78.38 838 LYS A CA 1
ATOM 6730 C C . LYS A 1 838 ? -12.818 28.228 21.791 1.00 78.38 838 LYS A C 1
ATOM 6732 O O . LYS A 1 838 ? -13.004 29.381 22.168 1.00 78.38 838 LYS A O 1
ATOM 6737 N N . THR A 1 839 ? -13.537 27.689 20.810 1.00 72.31 839 THR A N 1
ATOM 6738 C CA . THR A 1 839 ? -14.646 28.405 20.166 1.00 72.31 839 THR A CA 1
ATOM 6739 C C . THR A 1 839 ? -15.882 28.366 21.077 1.00 72.31 839 THR A C 1
ATOM 6741 O O . THR A 1 839 ? -16.301 27.271 21.460 1.00 72.31 839 THR A O 1
ATOM 6744 N N . PRO A 1 840 ? -16.471 29.522 21.448 1.00 61.97 840 PRO A N 1
ATOM 6745 C CA . PRO A 1 840 ? -17.674 29.559 22.276 1.00 61.97 840 PRO A CA 1
ATOM 6746 C C . PRO A 1 840 ? -18.868 28.939 21.539 1.00 61.97 840 PRO A C 1
ATOM 6748 O O . PRO A 1 840 ? -18.933 28.979 20.308 1.00 61.97 840 PRO A O 1
ATOM 6751 N N . ASN A 1 841 ? -19.805 28.371 22.304 1.00 57.50 841 ASN A N 1
ATOM 6752 C CA . ASN A 1 841 ? -20.921 27.569 21.795 1.00 57.50 841 ASN A CA 1
ATOM 6753 C C . ASN A 1 841 ? -21.719 28.338 20.730 1.00 57.50 841 ASN A C 1
ATOM 6755 O O . ASN A 1 841 ? -22.373 29.344 21.007 1.00 57.50 841 ASN A O 1
ATOM 6759 N N . SER A 1 842 ? -21.624 27.883 19.480 1.00 55.09 842 SER A N 1
ATOM 6760 C CA . SER A 1 842 ? -22.110 28.628 18.326 1.00 55.09 842 SER A CA 1
ATOM 6761 C C . SER A 1 842 ? -23.603 28.392 18.107 1.00 55.09 842 SER A C 1
ATOM 6763 O O . SER A 1 842 ? -24.030 27.419 17.484 1.00 55.09 842 SER A O 1
ATOM 6765 N N . SER A 1 843 ? -24.404 29.373 18.528 1.00 53.97 843 SER A N 1
ATOM 6766 C CA . SER A 1 843 ? -25.851 29.504 18.270 1.00 53.97 843 SER A CA 1
ATOM 6767 C C . SER A 1 843 ? -26.246 29.570 16.781 1.00 53.97 843 SER A C 1
ATOM 6769 O O . SER A 1 843 ? -27.414 29.759 16.457 1.00 53.97 843 SER A O 1
ATOM 6771 N N . PHE A 1 844 ? -25.281 29.396 15.876 1.00 57.94 844 PHE A N 1
ATOM 6772 C CA . PHE A 1 844 ? -25.411 29.458 14.423 1.00 57.94 844 PHE A CA 1
ATOM 6773 C C . PHE A 1 844 ? -25.229 28.090 13.735 1.00 57.94 844 PHE A C 1
ATOM 6775 O O . PHE A 1 844 ? -25.191 28.043 12.512 1.00 57.94 844 PHE A O 1
ATOM 6782 N N . LEU A 1 845 ? -25.072 26.979 14.472 1.00 68.62 845 LEU A N 1
ATOM 6783 C CA . LEU A 1 845 ? -24.980 25.635 13.874 1.00 68.62 845 LEU A CA 1
ATOM 6784 C C . LEU A 1 845 ? -26.366 25.026 13.576 1.00 68.62 845 LEU A C 1
ATOM 6786 O O . LEU A 1 845 ? -27.266 25.163 14.412 1.00 68.62 845 LEU A O 1
ATOM 6790 N N . PRO A 1 846 ? -26.530 24.270 12.464 1.00 62.62 846 PRO A N 1
ATOM 6791 C CA . PRO A 1 846 ? -27.830 23.775 12.003 1.00 62.62 846 PRO A CA 1
ATOM 6792 C C . PRO A 1 846 ? -28.633 23.018 13.061 1.00 62.62 846 PRO A C 1
ATOM 6794 O O . PRO A 1 846 ? -28.070 22.286 13.884 1.00 62.62 846 PRO A O 1
ATOM 6797 N N . ASP A 1 847 ? -29.958 23.146 13.012 1.00 58.28 847 ASP A N 1
ATOM 6798 C CA . ASP A 1 847 ? -30.844 22.400 13.901 1.00 58.28 847 ASP A CA 1
ATOM 6799 C C . ASP A 1 847 ? -30.802 20.886 13.676 1.00 58.28 847 ASP A C 1
ATOM 6801 O O . ASP A 1 847 ? -30.437 20.393 12.600 1.00 58.28 847 ASP A O 1
ATOM 6805 N N . ASP A 1 848 ? -31.114 20.204 14.783 1.00 66.19 848 ASP A N 1
ATOM 6806 C CA . ASP A 1 848 ? -30.860 18.805 15.126 1.00 66.19 848 ASP A CA 1
ATOM 6807 C C . ASP A 1 848 ? -30.137 17.954 14.062 1.00 66.19 848 ASP A C 1
ATOM 6809 O O . ASP A 1 848 ? -30.706 17.544 13.048 1.00 66.19 848 ASP A O 1
ATOM 6813 N N . VAL A 1 849 ? -28.870 17.634 14.345 1.00 79.38 849 VAL A N 1
ATOM 6814 C CA . VAL A 1 849 ? -28.071 16.654 13.589 1.00 79.38 849 VAL A CA 1
ATOM 6815 C C . VAL A 1 849 ? -27.951 15.310 14.315 1.00 79.38 849 VAL A C 1
ATOM 6817 O O . VAL A 1 849 ? -27.184 14.454 13.883 1.00 79.38 849 VAL A O 1
ATOM 6820 N N . THR A 1 850 ? -28.674 15.087 15.417 1.00 82.50 850 THR A N 1
ATOM 6821 C CA . THR A 1 850 ? -28.585 13.860 16.232 1.00 82.50 850 THR A CA 1
ATOM 6822 C C . THR A 1 850 ? -29.042 12.630 15.443 1.00 82.50 850 THR A C 1
ATOM 6824 O O . THR A 1 850 ? -28.503 11.535 15.620 1.00 82.50 850 THR A O 1
ATOM 6827 N N . VAL A 1 851 ? -29.984 12.797 14.508 1.00 84.88 851 VAL A N 1
ATOM 6828 C CA . VAL A 1 851 ? -30.417 11.738 13.582 1.00 84.88 851 VAL A CA 1
ATOM 6829 C C . VAL A 1 851 ? -29.302 11.378 12.590 1.00 84.88 851 VAL A C 1
ATOM 6831 O O . VAL A 1 851 ? -29.017 10.194 12.393 1.00 84.88 851 VAL A O 1
ATOM 6834 N N . GLU A 1 852 ? -28.656 12.369 11.974 1.00 87.75 852 GLU A N 1
ATOM 6835 C CA . GLU A 1 852 ? -27.495 12.191 11.095 1.00 87.75 852 GLU A CA 1
ATOM 6836 C C . GLU A 1 852 ? -26.300 11.583 11.851 1.00 87.75 852 GLU A C 1
ATOM 6838 O O . GLU A 1 852 ? -25.705 10.616 11.371 1.00 87.75 852 GLU A O 1
ATOM 6843 N N . TYR A 1 853 ? -25.990 12.087 13.050 1.00 88.50 853 TYR A N 1
ATOM 6844 C CA . TYR A 1 853 ? -24.908 11.614 13.916 1.00 88.50 853 TYR A CA 1
ATOM 6845 C C . TYR A 1 853 ? -25.111 10.157 14.344 1.00 88.50 853 TYR A C 1
ATOM 6847 O O . TYR A 1 853 ? -24.212 9.343 14.146 1.00 88.50 853 TYR A O 1
ATOM 6855 N N . ASN A 1 854 ? -26.289 9.779 14.853 1.00 85.94 854 ASN A N 1
ATOM 6856 C CA . ASN A 1 854 ? -26.541 8.398 15.280 1.00 85.94 854 ASN A CA 1
ATOM 6857 C C . ASN A 1 854 ? -26.508 7.407 14.105 1.00 85.94 854 ASN A C 1
ATOM 6859 O O . ASN A 1 854 ? -26.000 6.294 14.249 1.00 85.94 854 ASN A O 1
ATOM 6863 N N . LYS A 1 855 ? -26.967 7.815 12.913 1.00 87.69 855 LYS A N 1
ATOM 6864 C CA . LYS A 1 855 ? -26.803 7.015 11.686 1.00 87.69 855 LYS A CA 1
ATOM 6865 C C . LYS A 1 855 ? -25.330 6.879 11.299 1.00 87.69 855 LYS A C 1
ATOM 6867 O O . LYS A 1 855 ? -24.894 5.780 10.965 1.00 87.69 855 LYS A O 1
ATOM 6872 N N . MET A 1 856 ? -24.552 7.960 11.388 1.00 90.44 856 MET A N 1
ATOM 6873 C CA . MET A 1 856 ? -23.114 7.938 11.110 1.00 90.44 856 MET A CA 1
ATOM 6874 C C . MET A 1 856 ? -22.353 7.039 12.089 1.00 90.44 856 MET A C 1
ATOM 6876 O O . MET A 1 856 ? -21.546 6.217 11.661 1.00 90.44 856 MET A O 1
ATOM 6880 N N . LYS A 1 857 ? -22.672 7.139 13.384 1.00 86.81 857 LYS A N 1
ATOM 6881 C CA . LYS A 1 857 ? -22.144 6.291 14.454 1.00 86.81 857 LYS A CA 1
ATOM 6882 C C . LYS A 1 857 ? -22.415 4.814 14.170 1.00 86.81 857 LYS A C 1
ATOM 6884 O O . LYS A 1 857 ? -21.475 4.030 14.146 1.00 86.81 857 LYS A O 1
ATOM 6889 N N . MET A 1 858 ? -23.658 4.454 13.843 1.00 87.69 858 MET A N 1
ATOM 6890 C CA . MET A 1 858 ? -24.031 3.088 13.456 1.00 87.69 858 MET A CA 1
ATOM 6891 C C . MET A 1 858 ? -23.225 2.584 12.243 1.00 87.69 858 MET A C 1
ATOM 6893 O O . MET A 1 858 ? -22.753 1.446 12.252 1.00 87.69 858 MET A O 1
ATOM 6897 N N . TYR A 1 859 ? -23.040 3.401 11.199 1.00 85.94 859 TYR A N 1
ATOM 6898 C CA . TYR A 1 859 ? -22.225 3.015 10.039 1.00 85.94 859 TYR A CA 1
ATOM 6899 C C . TYR A 1 859 ? -20.741 2.842 10.396 1.00 85.94 859 TYR A C 1
ATOM 6901 O O . TYR A 1 859 ? -20.126 1.859 9.979 1.00 85.94 859 TYR A O 1
ATOM 6909 N N . TYR A 1 860 ? -20.180 3.751 11.196 1.00 84.69 860 TYR A N 1
ATOM 6910 C CA . TYR A 1 860 ? -18.802 3.689 11.684 1.00 84.69 860 TYR A CA 1
ATOM 6911 C C . TYR A 1 860 ? -18.571 2.443 12.555 1.00 84.69 860 TYR A C 1
ATOM 6913 O O . TYR A 1 860 ? -17.697 1.631 12.255 1.00 84.69 860 TYR A O 1
ATOM 6921 N N . GLU A 1 861 ? -19.404 2.227 13.575 1.00 81.88 861 GLU A N 1
ATOM 6922 C CA . GLU A 1 861 ? -19.342 1.067 14.472 1.00 81.88 861 GLU A CA 1
ATOM 6923 C C . GLU A 1 861 ? -19.520 -0.253 13.712 1.00 81.88 861 GLU A C 1
ATOM 6925 O O . GLU A 1 861 ? -18.812 -1.218 13.993 1.00 81.88 861 GLU A O 1
ATOM 6930 N N . LYS A 1 862 ? -20.383 -0.301 12.688 1.00 78.06 862 LYS A N 1
ATOM 6931 C CA . LYS A 1 862 ? -20.565 -1.499 11.855 1.00 78.06 862 LYS A CA 1
ATOM 6932 C C . LYS A 1 862 ? -19.362 -1.781 10.944 1.00 78.06 862 LYS A C 1
ATOM 6934 O O . LYS A 1 862 ? -18.963 -2.939 10.827 1.00 78.06 862 LYS A O 1
ATOM 6939 N N . LEU A 1 863 ? -18.748 -0.765 10.328 1.00 74.75 863 LEU A N 1
ATOM 6940 C CA . LEU A 1 863 ? -17.552 -0.938 9.483 1.00 74.75 863 LEU A CA 1
ATOM 6941 C C . LEU A 1 863 ? -16.308 -1.327 10.299 1.00 74.75 863 LEU A C 1
ATOM 6943 O O . LEU A 1 863 ? -15.574 -2.245 9.909 1.00 74.75 863 LEU A O 1
ATOM 6947 N N . MET A 1 864 ? -16.106 -0.668 11.445 1.00 68.06 864 MET A N 1
ATOM 6948 C CA . MET A 1 864 ? -14.999 -0.933 12.369 1.00 68.06 864 MET A CA 1
ATOM 6949 C C . MET A 1 864 ? -15.193 -2.264 13.108 1.00 68.06 864 MET A C 1
ATOM 6951 O O . MET A 1 864 ? -14.256 -3.055 13.203 1.00 68.06 864 MET A O 1
ATOM 6955 N N . GLY A 1 865 ? -16.418 -2.575 13.540 1.00 46.84 865 GLY A N 1
ATOM 6956 C CA . GLY A 1 865 ? -16.783 -3.851 14.163 1.00 46.84 865 GLY A CA 1
ATOM 6957 C C . GLY A 1 865 ? -16.626 -5.054 13.229 1.00 46.84 865 GLY A C 1
ATOM 6958 O O . GLY A 1 865 ? -16.267 -6.133 13.679 1.00 46.84 865 GLY A O 1
ATOM 6959 N N . CYS A 1 866 ? -16.763 -4.874 11.910 1.00 40.41 866 CYS A N 1
ATOM 6960 C CA . CYS A 1 866 ? -16.410 -5.915 10.937 1.00 40.41 866 CYS A CA 1
ATOM 6961 C C . CYS A 1 866 ? -14.887 -6.142 10.801 1.00 40.41 866 CYS A C 1
ATOM 6963 O O . CYS A 1 866 ? -14.461 -6.952 9.972 1.00 40.41 866 CYS A O 1
ATOM 6965 N N . SER A 1 867 ? -14.025 -5.362 11.468 1.00 35.50 867 SER A N 1
ATOM 6966 C CA . SER A 1 867 ? -12.559 -5.515 11.389 1.00 35.50 867 SER A CA 1
ATOM 6967 C C . SER A 1 867 ? -12.036 -6.564 12.373 1.00 35.50 867 SER A C 1
ATOM 6969 O O . SER A 1 867 ? -11.029 -7.217 12.102 1.00 35.50 867 SER A O 1
ATOM 6971 N N . SER A 1 868 ? -12.748 -6.778 13.479 1.00 30.77 868 SER A N 1
ATOM 6972 C CA . SER A 1 868 ? -12.525 -7.854 14.444 1.00 30.77 868 SER A CA 1
ATOM 6973 C C . SER A 1 868 ? -13.601 -8.929 14.273 1.00 30.77 868 SER A C 1
ATOM 6975 O O . SER A 1 868 ? -14.768 -8.724 14.575 1.00 30.77 868 SER A O 1
ATOM 6977 N N . THR A 1 869 ? -13.192 -10.114 13.813 1.00 26.25 869 THR A N 1
ATOM 6978 C CA . THR A 1 869 ? -14.049 -11.289 13.544 1.00 26.25 869 THR A CA 1
ATOM 6979 C C . THR A 1 869 ? -15.202 -11.069 12.555 1.00 26.25 869 THR A C 1
ATOM 6981 O O . THR A 1 869 ? -16.297 -10.642 12.907 1.00 26.25 869 THR A O 1
ATOM 6984 N N . VAL A 1 870 ? -15.019 -11.546 11.318 1.00 22.45 870 VAL A N 1
ATOM 6985 C CA . VAL A 1 870 ? -16.168 -11.957 10.497 1.00 22.45 870 VAL A CA 1
ATOM 6986 C C . VAL A 1 870 ? -16.862 -13.107 11.227 1.00 22.45 870 VAL A C 1
ATOM 6988 O O . VAL A 1 870 ? -16.319 -14.214 11.286 1.00 22.45 870 VAL A O 1
ATOM 6991 N N . GLN A 1 871 ? -18.058 -12.871 11.773 1.00 21.61 871 GLN A N 1
ATOM 6992 C CA . GLN A 1 871 ? -18.917 -13.961 12.232 1.00 21.61 871 GLN A CA 1
ATOM 6993 C C . GLN A 1 871 ? -19.417 -14.753 11.021 1.00 21.61 871 GLN A C 1
ATOM 6995 O O . GLN A 1 871 ? -20.467 -14.469 10.445 1.00 21.61 871 GLN A O 1
ATOM 7000 N N . ILE A 1 872 ? -18.664 -15.789 10.651 1.00 21.25 872 ILE A N 1
ATOM 7001 C CA . ILE A 1 872 ? -19.181 -16.869 9.815 1.00 21.25 872 ILE A CA 1
ATOM 7002 C C . ILE A 1 872 ? -20.202 -17.624 10.666 1.00 21.25 872 ILE A C 1
ATOM 7004 O O . ILE A 1 872 ? -19.851 -18.546 11.399 1.00 21.25 872 ILE A O 1
ATOM 7008 N N . THR A 1 873 ? -21.472 -17.232 10.569 1.00 19.75 873 THR A N 1
ATOM 7009 C CA . THR A 1 873 ? -22.583 -18.089 10.983 1.00 19.75 873 THR A CA 1
ATOM 7010 C C . THR A 1 873 ? -22.589 -19.311 10.058 1.00 19.75 873 THR A C 1
ATOM 7012 O O . THR A 1 873 ? -22.763 -19.157 8.846 1.00 19.75 873 THR A O 1
ATOM 7015 N N . PRO A 1 874 ? -22.354 -20.535 10.567 1.00 21.77 874 PRO A N 1
ATOM 7016 C CA . PRO A 1 874 ? -22.214 -21.707 9.717 1.00 21.77 874 PRO A CA 1
ATOM 7017 C C . PRO A 1 874 ? -23.593 -22.224 9.293 1.00 21.77 874 PRO A C 1
ATOM 7019 O O . PRO A 1 874 ? -24.096 -23.210 9.832 1.00 21.77 874 PRO A O 1
ATOM 7022 N N . ARG A 1 875 ? -24.213 -21.581 8.295 1.00 20.89 875 ARG A N 1
ATOM 7023 C CA . ARG A 1 875 ? -25.263 -22.252 7.517 1.00 20.89 875 ARG A CA 1
ATOM 7024 C C . ARG A 1 875 ? -24.634 -23.441 6.789 1.00 20.89 875 ARG A C 1
ATOM 7026 O O . ARG A 1 875 ? -23.578 -23.313 6.173 1.00 20.89 875 ARG A O 1
ATOM 7033 N N . LEU A 1 876 ? -25.261 -24.606 6.938 1.00 31.62 876 LEU A N 1
ATOM 7034 C CA . LEU A 1 876 ? -24.759 -25.876 6.420 1.00 31.62 876 LEU A CA 1
ATOM 7035 C C . LEU A 1 876 ? -24.735 -25.870 4.887 1.00 31.62 876 LEU A C 1
ATOM 7037 O O . LEU A 1 876 ? -25.746 -25.569 4.263 1.00 31.62 876 LEU A O 1
ATOM 7041 N N . ASP A 1 877 ? -23.627 -26.336 4.309 1.00 21.81 877 ASP A N 1
ATOM 7042 C CA . ASP A 1 877 ? -23.545 -26.745 2.904 1.00 21.81 877 ASP A CA 1
ATOM 7043 C C . ASP A 1 877 ? -22.680 -28.011 2.773 1.00 21.81 877 ASP A C 1
ATOM 7045 O O . ASP A 1 877 ? -21.454 -27.987 2.934 1.00 21.81 877 ASP A O 1
ATOM 7049 N N . LEU A 1 878 ? -23.318 -29.156 2.503 1.00 29.62 878 LEU A N 1
ATOM 7050 C CA . LEU A 1 878 ? -22.641 -30.453 2.403 1.00 29.62 878 LEU A CA 1
ATOM 7051 C C . LEU A 1 878 ? -22.071 -30.686 0.998 1.00 29.62 878 LEU A C 1
ATOM 7053 O O . LEU A 1 878 ? -22.751 -31.224 0.128 1.00 29.62 878 LEU A O 1
ATOM 7057 N N . HIS A 1 879 ? -20.785 -30.392 0.788 1.00 29.16 879 HIS A N 1
ATOM 7058 C CA . HIS A 1 879 ? -20.054 -30.857 -0.402 1.00 29.16 879 HIS A CA 1
ATOM 7059 C C . HIS A 1 879 ? -18.711 -31.516 -0.053 1.00 29.16 879 HIS A C 1
ATOM 7061 O O . HIS A 1 879 ? -17.639 -30.901 -0.143 1.00 29.16 879 HIS A O 1
ATOM 7067 N N . THR A 1 880 ? -18.837 -32.795 0.297 1.00 29.22 880 THR A N 1
ATOM 7068 C CA . THR A 1 880 ? -17.833 -33.842 0.528 1.00 29.22 880 THR A CA 1
ATOM 7069 C C . THR A 1 880 ? -16.686 -33.827 -0.494 1.00 29.22 880 THR A C 1
ATOM 7071 O O . THR A 1 880 ? -16.924 -33.892 -1.698 1.00 29.22 880 THR A O 1
ATOM 7074 N N . LYS A 1 881 ? -15.430 -33.809 -0.030 1.00 36.62 881 LYS A N 1
ATOM 7075 C CA . LYS A 1 881 ? -14.285 -34.356 -0.786 1.00 36.62 881 LYS A CA 1
ATOM 7076 C C . LYS A 1 881 ? -13.909 -35.703 -0.151 1.00 36.62 881 LYS A C 1
ATOM 7078 O O . LYS A 1 881 ? -14.314 -35.971 0.978 1.00 36.62 881 LYS A O 1
ATOM 7083 N N . SER A 1 882 ? -13.106 -36.520 -0.825 1.00 35.91 882 SER A N 1
ATOM 7084 C CA . SER A 1 882 ? -12.615 -37.799 -0.290 1.00 35.91 882 SER A CA 1
ATOM 7085 C C . SER A 1 882 ? -11.091 -37.816 -0.149 1.00 35.91 882 SER A C 1
ATOM 7087 O O . SER A 1 882 ? -10.373 -37.547 -1.113 1.00 35.91 882 SER A O 1
ATOM 7089 N N . ILE A 1 883 ? -10.598 -38.185 1.031 1.00 43.78 883 ILE A N 1
ATOM 7090 C CA . ILE A 1 883 ? -9.224 -38.651 1.245 1.00 43.78 883 ILE A CA 1
ATOM 7091 C C . ILE A 1 883 ? -9.157 -40.108 0.762 1.00 43.78 883 ILE A C 1
ATOM 7093 O O . ILE A 1 883 ? -10.138 -40.840 0.870 1.00 43.78 883 ILE A O 1
ATOM 7097 N N . THR A 1 884 ? -8.025 -40.536 0.207 1.00 36.22 884 THR A N 1
ATOM 7098 C CA . THR A 1 884 ? -7.764 -41.953 -0.104 1.00 36.22 884 THR A CA 1
ATOM 7099 C C . THR A 1 884 ? -6.519 -42.394 0.655 1.00 36.22 884 THR A C 1
ATOM 7101 O O . THR A 1 884 ? -5.533 -41.657 0.658 1.00 36.22 884 THR A O 1
ATOM 7104 N N . PHE A 1 885 ? -6.555 -43.566 1.284 1.00 45.19 885 PHE A N 1
ATOM 7105 C CA . PHE A 1 885 ? -5.397 -44.179 1.944 1.00 45.19 885 PHE A CA 1
ATOM 7106 C C . PHE A 1 885 ? -5.345 -45.691 1.696 1.00 45.19 885 PHE A C 1
ATOM 7108 O O . PHE A 1 885 ? -6.307 -46.296 1.216 1.00 45.19 885 PHE A O 1
ATOM 7115 N N . GLU A 1 886 ? -4.175 -46.274 1.950 1.00 43.38 886 GLU A N 1
ATOM 7116 C CA . GLU A 1 886 ? -3.871 -47.689 1.737 1.00 43.38 886 GLU A CA 1
ATOM 7117 C C . GLU A 1 886 ? -3.737 -48.373 3.096 1.00 43.38 886 GLU A C 1
ATOM 7119 O O . GLU A 1 886 ? -2.797 -48.092 3.836 1.00 43.38 886 GLU A O 1
ATOM 7124 N N . SER A 1 887 ? -4.695 -49.242 3.415 1.00 40.31 887 SER A N 1
ATOM 7125 C CA . SER A 1 887 ? -4.712 -50.006 4.664 1.00 40.31 887 SER A CA 1
ATOM 7126 C C . SER A 1 887 ? -3.800 -51.232 4.558 1.00 40.31 887 SER A C 1
ATOM 7128 O O . SER A 1 887 ? -3.746 -51.883 3.506 1.00 40.31 887 SER A O 1
ATOM 7130 N N . GLN A 1 888 ? -3.113 -51.567 5.653 1.00 41.03 888 GLN A N 1
ATOM 7131 C CA . GLN A 1 888 ? -2.420 -52.844 5.828 1.00 41.03 888 GLN A CA 1
ATOM 7132 C C . GLN A 1 888 ? -3.030 -53.616 7.000 1.00 41.03 888 GLN A C 1
ATOM 7134 O O . GLN A 1 888 ? -2.599 -53.488 8.140 1.00 41.03 888 GLN A O 1
ATOM 7139 N N . SER A 1 889 ? -4.005 -54.468 6.692 1.00 35.34 889 SER A N 1
ATOM 7140 C CA . SER A 1 889 ? -4.493 -55.507 7.596 1.00 35.34 889 SER A CA 1
ATOM 7141 C C . SER A 1 889 ? -4.773 -56.786 6.800 1.00 35.34 889 SER A C 1
ATOM 7143 O O . SER A 1 889 ? -5.256 -56.714 5.670 1.00 35.34 889 SER A O 1
ATOM 7145 N N . GLY A 1 890 ? -4.405 -57.939 7.369 1.00 35.81 890 GLY A N 1
ATOM 7146 C CA . GLY A 1 890 ? -4.715 -59.303 6.911 1.00 35.81 890 GLY A CA 1
ATOM 7147 C C . GLY A 1 890 ? -4.783 -59.566 5.395 1.00 35.81 890 GLY A C 1
ATOM 7148 O O . GLY A 1 890 ? -5.863 -59.543 4.812 1.00 35.81 890 GLY A O 1
ATOM 7149 N N . ASN A 1 891 ? -3.655 -59.933 4.771 1.00 35.34 891 ASN A N 1
ATOM 7150 C CA . ASN A 1 891 ? -3.596 -60.530 3.422 1.00 35.34 891 ASN A CA 1
ATOM 7151 C C . ASN A 1 891 ? -4.342 -59.782 2.287 1.00 35.34 891 ASN A C 1
ATOM 7153 O O . ASN A 1 891 ? -4.943 -60.400 1.407 1.00 35.34 891 ASN A O 1
ATOM 7157 N N . GLY A 1 892 ? -4.237 -58.450 2.216 1.00 33.41 892 GLY A N 1
ATOM 7158 C CA . GLY A 1 892 ? -4.565 -57.734 0.976 1.00 33.41 892 GLY A CA 1
ATOM 7159 C C . GLY A 1 892 ? -4.431 -56.214 1.041 1.00 33.41 892 GLY A C 1
ATOM 7160 O O . GLY A 1 892 ? -5.004 -55.571 1.913 1.00 33.41 892 GLY A O 1
ATOM 7161 N N . ARG A 1 893 ? -3.742 -55.609 0.061 1.00 34.66 893 ARG A N 1
ATOM 7162 C CA . ARG A 1 893 ? -3.704 -54.143 -0.094 1.00 34.66 893 ARG A CA 1
ATOM 7163 C C . ARG A 1 893 ? -5.073 -53.632 -0.552 1.00 34.66 893 ARG A C 1
ATOM 7165 O O . ARG A 1 893 ? -5.443 -53.828 -1.709 1.00 34.66 893 ARG A O 1
ATOM 7172 N N . LYS A 1 894 ? -5.806 -52.942 0.326 1.00 43.84 894 LYS A N 1
ATOM 7173 C CA . LYS A 1 894 ? -7.081 -52.283 -0.005 1.00 43.84 894 LYS A CA 1
ATOM 7174 C C . LYS A 1 894 ? -6.937 -50.763 0.076 1.00 43.84 894 LYS A C 1
ATOM 7176 O O . LYS A 1 894 ? -6.454 -50.222 1.069 1.00 43.84 894 LYS A O 1
ATOM 7181 N N . ARG A 1 895 ? -7.381 -50.070 -0.979 1.00 41.97 895 ARG A N 1
ATOM 7182 C CA . ARG A 1 895 ? -7.544 -48.609 -0.995 1.00 41.97 895 ARG A CA 1
ATOM 7183 C C . ARG A 1 895 ? -8.919 -48.252 -0.452 1.00 41.97 895 ARG A C 1
ATOM 7185 O O . ARG A 1 895 ? -9.920 -48.679 -1.022 1.00 41.97 895 ARG A O 1
ATOM 7192 N N . VAL A 1 896 ? -8.962 -47.448 0.604 1.00 46.81 896 VAL A N 1
ATOM 7193 C CA . VAL A 1 896 ? -10.208 -46.958 1.205 1.00 46.81 896 VAL A CA 1
ATOM 7194 C C . VAL A 1 896 ? -10.365 -45.475 0.871 1.00 46.81 896 VAL A C 1
ATOM 7196 O O . VAL A 1 896 ? -9.421 -44.695 1.017 1.00 46.81 896 VAL A O 1
ATOM 7199 N N . GLN A 1 897 ? -11.550 -45.083 0.394 1.00 44.47 897 GLN A N 1
ATOM 7200 C CA . GLN A 1 897 ? -11.927 -43.681 0.198 1.00 44.47 897 GLN A CA 1
ATOM 7201 C C . GLN A 1 897 ? -12.836 -43.221 1.336 1.00 44.47 897 GLN A C 1
ATOM 7203 O O . GLN A 1 897 ? -13.900 -43.791 1.561 1.00 44.47 897 GLN A O 1
ATOM 7208 N N . VAL A 1 898 ? -12.415 -42.170 2.036 1.00 51.16 898 VAL A N 1
ATOM 7209 C CA . VAL A 1 898 ? -13.045 -41.677 3.267 1.00 51.16 898 VAL A CA 1
ATOM 7210 C C . VAL A 1 898 ? -13.321 -40.180 3.153 1.00 51.16 898 VAL A C 1
ATOM 7212 O O . VAL A 1 898 ? -12.562 -39.438 2.533 1.00 51.16 898 VAL A O 1
ATOM 7215 N N . SER A 1 899 ? -14.425 -39.712 3.731 1.00 50.47 899 SER A N 1
ATOM 7216 C CA . SER A 1 899 ? -14.834 -38.305 3.646 1.00 50.47 899 SER A CA 1
ATOM 7217 C C . SER A 1 899 ? -13.853 -37.334 4.324 1.00 50.47 899 SER A C 1
ATOM 7219 O O . SER A 1 899 ? -13.385 -37.587 5.431 1.00 50.47 899 SER A O 1
ATOM 7221 N N . THR A 1 900 ? -13.630 -36.161 3.717 1.00 57.28 900 THR A N 1
ATOM 7222 C CA . THR A 1 900 ? -12.996 -34.997 4.371 1.00 57.28 900 THR A CA 1
ATOM 7223 C C . THR A 1 900 ? -13.954 -34.189 5.252 1.00 57.28 900 THR A C 1
ATOM 7225 O O . THR A 1 900 ? -13.535 -33.191 5.834 1.00 57.28 900 THR A O 1
ATOM 7228 N N . SER A 1 901 ? -15.254 -34.499 5.268 1.00 57.38 901 SER A N 1
ATOM 7229 C CA . SER A 1 901 ? -16.235 -33.758 6.069 1.00 57.38 901 SER A CA 1
ATOM 7230 C C . SER A 1 901 ? -16.034 -34.073 7.550 1.00 57.38 901 SER A C 1
ATOM 7232 O O . SER A 1 901 ? -16.423 -35.150 8.007 1.00 57.38 901 SER A O 1
ATOM 7234 N N . VAL A 1 902 ? -15.436 -33.136 8.288 1.00 76.81 902 VAL A N 1
ATOM 7235 C CA . VAL A 1 902 ? -15.232 -33.279 9.733 1.00 76.81 902 VAL A CA 1
ATOM 7236 C C . VAL A 1 902 ? -16.590 -33.410 10.420 1.00 76.81 902 VAL A C 1
ATOM 7238 O O . VAL A 1 902 ? -17.432 -32.517 10.322 1.00 76.81 902 VAL A O 1
ATOM 7241 N N . THR A 1 903 ? -16.824 -34.536 11.084 1.00 85.44 903 THR A N 1
ATOM 7242 C CA . THR A 1 903 ? -18.081 -34.805 11.787 1.00 85.44 903 THR A CA 1
ATOM 7243 C C . THR A 1 903 ? -17.921 -34.399 13.250 1.00 85.44 903 THR A C 1
ATOM 7245 O O . THR A 1 903 ? -17.181 -35.037 13.993 1.00 85.44 903 THR A O 1
ATOM 7248 N N . MET A 1 904 ? -18.584 -33.309 13.650 1.00 86.12 904 MET A N 1
ATOM 7249 C CA . MET A 1 904 ? -18.491 -32.743 15.003 1.00 86.12 904 MET A CA 1
ATOM 7250 C C . MET A 1 904 ? -19.354 -33.534 15.995 1.00 86.12 904 MET A C 1
ATOM 7252 O O . MET A 1 904 ? -20.571 -33.319 16.055 1.00 86.12 904 MET A O 1
ATOM 7256 N N . LEU A 1 905 ? -18.733 -34.391 16.804 1.00 85.69 905 LEU A N 1
ATOM 7257 C CA . LEU A 1 905 ? -19.392 -35.242 17.801 1.00 85.69 905 LEU A CA 1
ATOM 7258 C C . LEU A 1 905 ? -19.235 -34.691 19.230 1.00 85.69 905 LEU A C 1
ATOM 7260 O O . LEU A 1 905 ? -18.221 -34.075 19.562 1.00 85.69 905 LEU A O 1
ATOM 7264 N N . ASN A 1 906 ? -20.239 -34.925 20.078 1.00 83.19 906 ASN A N 1
ATOM 7265 C CA . ASN A 1 906 ? -20.103 -34.791 21.532 1.00 83.19 906 ASN A CA 1
ATOM 7266 C C . ASN A 1 906 ? -19.515 -36.103 22.085 1.00 83.19 906 ASN A C 1
ATOM 7268 O O . ASN A 1 906 ? -19.972 -37.163 21.653 1.00 83.19 906 ASN A O 1
ATOM 7272 N N . PRO A 1 907 ? -18.556 -36.067 23.023 1.00 87.00 907 PRO A N 1
ATOM 7273 C CA . PRO A 1 907 ? -18.136 -37.255 23.752 1.00 87.00 907 PRO A CA 1
ATOM 7274 C C . PRO A 1 907 ? -19.141 -37.613 24.856 1.00 87.00 907 PRO A C 1
ATOM 7276 O O . PRO A 1 907 ? -19.719 -36.736 25.500 1.00 87.00 907 PRO A O 1
ATOM 7279 N N . GLU A 1 908 ? -19.288 -38.903 25.126 1.00 84.19 908 GLU A N 1
ATOM 7280 C CA . GLU A 1 908 ? -19.956 -39.422 26.320 1.00 84.19 908 GLU A CA 1
ATOM 7281 C C . GLU A 1 908 ? -18.954 -39.488 27.479 1.00 84.19 908 GLU A C 1
ATOM 7283 O O . GLU A 1 908 ? -17.795 -39.845 27.270 1.00 84.19 908 GLU A O 1
ATOM 7288 N N . ILE A 1 909 ? -19.376 -39.178 28.709 1.00 79.44 909 ILE A N 1
ATOM 7289 C CA . ILE A 1 909 ? -18.537 -39.367 29.904 1.00 79.44 909 ILE A CA 1
ATOM 7290 C C . ILE A 1 909 ? -18.836 -40.752 30.480 1.00 79.44 909 ILE A C 1
ATOM 7292 O O . ILE A 1 909 ? -19.923 -40.980 31.017 1.00 79.44 909 ILE A O 1
ATOM 7296 N N . VAL A 1 910 ? -17.877 -41.674 30.378 1.00 76.25 910 VAL A N 1
ATOM 7297 C CA . VAL A 1 910 ? -18.039 -43.058 30.844 1.00 76.25 910 VAL A CA 1
ATOM 7298 C C . VAL A 1 910 ? -17.811 -43.112 32.351 1.00 76.25 910 VAL A C 1
ATOM 7300 O O . VAL A 1 910 ? -16.681 -42.989 32.823 1.00 76.25 910 VAL A O 1
ATOM 7303 N N . LYS A 1 911 ? -18.897 -43.289 33.110 1.00 60.16 911 LYS A N 1
ATOM 7304 C CA . LYS A 1 911 ? -18.875 -43.322 34.582 1.00 60.16 911 LYS A CA 1
ATOM 7305 C C . LYS A 1 911 ? -18.155 -44.556 35.131 1.00 60.16 911 LYS A C 1
ATOM 7307 O O . LYS A 1 911 ? -17.486 -44.460 36.150 1.00 60.16 911 LYS A O 1
ATOM 7312 N N . ASP A 1 912 ? -18.243 -45.679 34.426 1.00 53.47 912 ASP A N 1
ATOM 7313 C CA . ASP A 1 912 ? -17.776 -46.985 34.913 1.00 53.47 912 ASP A CA 1
ATOM 7314 C C . ASP A 1 912 ? -16.272 -47.224 34.666 1.00 53.47 912 ASP A C 1
ATOM 7316 O O . ASP A 1 912 ? -15.706 -48.201 35.145 1.00 53.47 912 ASP A O 1
ATOM 7320 N N . LEU A 1 913 ? -15.610 -46.310 33.938 1.00 50.94 913 LEU A N 1
ATOM 7321 C CA . LEU A 1 913 ? -14.169 -46.333 33.644 1.00 50.94 913 LEU A CA 1
ATOM 7322 C C . LEU A 1 913 ? -13.383 -45.207 34.344 1.00 50.94 913 LEU A C 1
ATOM 7324 O O . LEU A 1 913 ? -12.195 -45.021 34.070 1.00 50.94 913 LEU A O 1
ATOM 7328 N N . THR A 1 914 ? -14.001 -44.430 35.243 1.00 50.00 914 THR A N 1
ATOM 7329 C CA . THR A 1 914 ? -13.255 -43.427 36.021 1.00 50.00 914 THR A CA 1
ATOM 7330 C C . THR A 1 914 ? -12.383 -44.113 37.071 1.00 50.00 914 THR A C 1
ATOM 7332 O O . THR A 1 914 ? -12.897 -44.616 38.071 1.00 50.00 914 THR A O 1
ATOM 7335 N N . THR A 1 915 ? -11.064 -44.108 36.861 1.00 48.00 915 THR A N 1
ATOM 7336 C CA . THR A 1 915 ? -10.077 -44.593 37.838 1.00 48.00 915 THR A CA 1
ATOM 7337 C C . THR A 1 915 ? -10.102 -43.761 39.126 1.00 48.00 915 THR A C 1
ATOM 7339 O O . THR A 1 915 ? -10.692 -42.676 39.182 1.00 48.00 915 THR A O 1
ATOM 7342 N N . HIS A 1 916 ? -9.434 -44.256 40.176 1.00 43.84 916 HIS A N 1
ATOM 7343 C CA . HIS A 1 916 ? -9.388 -43.626 41.504 1.00 43.84 916 HIS A CA 1
ATOM 7344 C C . HIS A 1 916 ? -8.965 -42.138 41.494 1.00 43.84 916 HIS A C 1
ATOM 7346 O O . HIS A 1 916 ? -9.337 -41.401 42.406 1.00 43.84 916 HIS A O 1
ATOM 7352 N N . ASP A 1 917 ? -8.286 -41.673 40.438 1.00 49.06 917 ASP A N 1
ATOM 7353 C CA . ASP A 1 917 ? -7.853 -40.284 40.201 1.00 49.06 917 ASP A CA 1
ATOM 7354 C C . ASP A 1 917 ? -8.993 -39.273 39.962 1.00 49.06 917 ASP A C 1
ATOM 7356 O O . ASP A 1 917 ? -8.740 -38.077 39.812 1.00 49.06 917 ASP A O 1
ATOM 7360 N N . ARG A 1 918 ? -10.255 -39.724 39.887 1.00 56.72 918 ARG A N 1
ATOM 7361 C CA . ARG A 1 918 ? -11.460 -38.880 39.738 1.00 56.72 918 ARG A CA 1
ATOM 7362 C C . ARG A 1 918 ? -11.492 -37.978 38.488 1.00 56.72 918 ARG A C 1
ATOM 7364 O O . ARG A 1 918 ? -12.276 -37.027 38.467 1.00 56.72 918 ARG A O 1
ATOM 7371 N N . LYS A 1 919 ? -10.696 -38.245 37.446 1.00 63.97 919 LYS A N 1
ATOM 7372 C CA . LYS A 1 919 ? -10.771 -37.527 36.157 1.00 63.97 919 LYS A CA 1
ATOM 7373 C C . LYS A 1 919 ? -11.849 -38.111 35.226 1.00 63.97 919 LYS A C 1
ATOM 7375 O O . LYS A 1 919 ? -12.059 -39.326 35.238 1.00 63.97 919 LYS A O 1
ATOM 7380 N N . PRO A 1 920 ? -12.517 -37.287 34.393 1.00 72.56 920 PRO A N 1
ATOM 7381 C CA . PRO A 1 920 ? -13.466 -37.781 33.400 1.00 72.56 920 PRO A CA 1
ATOM 7382 C C . PRO A 1 920 ? -12.753 -38.594 32.307 1.00 72.56 920 PRO A C 1
ATOM 7384 O O . PRO A 1 920 ? -11.726 -38.176 31.771 1.00 72.56 920 PRO A O 1
ATOM 7387 N N . THR A 1 921 ? -13.331 -39.744 31.956 1.00 82.50 921 THR A N 1
ATOM 7388 C CA . THR A 1 921 ? -12.955 -40.515 30.762 1.00 82.50 921 THR A CA 1
ATOM 7389 C C . THR A 1 921 ? -14.041 -40.336 29.708 1.00 82.50 921 THR A C 1
ATOM 7391 O O . THR A 1 921 ? -15.230 -40.481 29.998 1.00 82.50 921 THR A O 1
ATOM 7394 N N . TYR A 1 922 ? -13.628 -39.987 28.496 1.00 87.00 922 TYR A N 1
ATOM 7395 C CA . TYR A 1 922 ? -14.492 -39.623 27.382 1.00 87.00 922 TYR A CA 1
ATOM 7396 C C . TYR A 1 922 ? -14.540 -40.757 26.350 1.00 87.00 922 TYR A C 1
ATOM 7398 O O . TYR A 1 922 ? -13.505 -41.335 26.028 1.00 87.00 922 TYR A O 1
ATOM 7406 N N . ARG A 1 923 ? -15.716 -41.045 25.786 1.00 88.75 923 ARG A N 1
ATOM 7407 C CA . ARG A 1 923 ? -15.922 -41.987 24.672 1.00 88.75 923 ARG A CA 1
ATOM 7408 C C . ARG A 1 923 ? -16.506 -41.243 23.479 1.00 88.75 923 ARG A C 1
ATOM 7410 O O . ARG A 1 923 ? -17.508 -40.545 23.612 1.00 88.75 923 ARG A O 1
ATOM 7417 N N . LEU A 1 924 ? -15.889 -41.389 22.312 1.00 90.81 924 LEU A N 1
ATOM 7418 C CA . LEU A 1 924 ? -16.332 -40.789 21.057 1.00 90.81 924 LEU A CA 1
ATOM 7419 C C . LEU A 1 924 ? -16.718 -41.903 20.076 1.00 90.81 924 LEU A C 1
ATOM 7421 O O . LEU A 1 924 ? -15.867 -42.449 19.372 1.00 90.81 924 LEU A O 1
ATOM 7425 N N . GLN A 1 925 ? -18.007 -42.249 20.052 1.00 89.31 925 GLN A N 1
ATOM 7426 C CA . GLN A 1 925 ? -18.534 -43.299 19.177 1.00 89.31 925 GLN A CA 1
ATOM 7427 C C . GLN A 1 925 ? -18.410 -42.882 17.703 1.00 89.31 925 GLN A C 1
ATOM 7429 O O . GLN A 1 925 ? -19.112 -41.972 17.255 1.00 89.31 925 GLN A O 1
ATOM 7434 N N . CYS A 1 926 ? -17.529 -43.525 16.931 1.00 88.75 926 CYS A N 1
ATOM 7435 C CA . CYS A 1 926 ? -17.312 -43.193 15.521 1.00 88.75 926 CYS A CA 1
ATOM 7436 C C . CYS A 1 926 ? -17.967 -44.267 14.628 1.00 88.75 926 CYS A C 1
ATOM 7438 O O . CYS A 1 926 ? -17.397 -45.340 14.422 1.00 88.75 926 CYS A O 1
ATOM 7440 N N . PRO A 1 927 ? -19.171 -44.022 14.068 1.00 83.81 927 PRO A N 1
ATOM 7441 C CA . PRO A 1 927 ? -20.036 -45.085 13.537 1.00 83.81 927 PRO A CA 1
ATOM 7442 C C . PRO A 1 927 ? -19.579 -45.716 12.209 1.00 83.81 927 PRO A C 1
ATOM 7444 O O . PRO A 1 927 ? -20.210 -46.664 11.744 1.00 83.81 927 PRO A O 1
ATOM 7447 N N . LYS A 1 928 ? -18.551 -45.168 11.552 1.00 85.31 928 LYS A N 1
ATOM 7448 C CA . LYS A 1 928 ? -18.051 -45.580 10.227 1.00 85.31 928 LYS A CA 1
ATOM 7449 C C . LYS A 1 928 ? -16.700 -44.926 9.935 1.00 85.31 928 LYS A C 1
ATOM 7451 O O . LYS A 1 928 ? -16.363 -43.938 10.578 1.00 85.31 928 LYS A O 1
ATOM 7456 N N . ALA A 1 929 ? -16.024 -45.369 8.874 1.00 84.69 929 ALA A N 1
ATOM 7457 C CA . ALA A 1 929 ? -14.844 -44.691 8.344 1.00 84.69 929 ALA A CA 1
ATOM 7458 C C . ALA A 1 929 ? -15.130 -43.201 8.055 1.00 84.69 929 ALA A C 1
ATOM 7460 O O . ALA A 1 929 ? -16.101 -42.859 7.367 1.00 84.69 929 ALA A O 1
ATOM 7461 N N . GLY A 1 930 ? -14.301 -42.301 8.580 1.00 85.38 930 GLY A N 1
ATOM 7462 C CA . GLY A 1 930 ? -14.569 -40.860 8.560 1.00 85.38 930 GLY A CA 1
ATOM 7463 C C . GLY A 1 930 ? -13.531 -40.042 9.319 1.00 85.38 930 GLY A C 1
ATOM 7464 O O . GLY A 1 930 ? -12.693 -40.591 10.027 1.00 85.38 930 GLY A O 1
ATOM 7465 N N . LEU A 1 931 ? -13.599 -38.717 9.184 1.00 89.31 931 LEU A N 1
ATOM 7466 C CA . LEU A 1 931 ? -12.860 -37.788 10.036 1.00 89.31 931 LEU A CA 1
ATOM 7467 C C . LEU A 1 931 ? -13.828 -37.210 11.080 1.00 89.31 931 LEU A C 1
ATOM 7469 O O . LEU A 1 931 ? -14.797 -36.537 10.718 1.00 89.31 931 LEU A O 1
ATOM 7473 N N . PHE A 1 932 ? -13.579 -37.471 12.361 1.00 90.06 932 PHE A N 1
ATOM 7474 C CA . PHE A 1 932 ? -14.451 -37.081 13.474 1.00 90.06 932 PHE A CA 1
ATOM 7475 C C . PHE A 1 932 ? -13.714 -36.138 14.412 1.00 90.06 932 PHE A C 1
ATOM 7477 O O . PHE A 1 932 ? -12.560 -36.388 14.744 1.00 90.06 932 PHE A O 1
ATOM 7484 N N . GLN A 1 933 ? -14.373 -35.065 14.844 1.00 92.25 933 GLN A N 1
ATOM 7485 C CA . GLN A 1 933 ? -13.807 -34.103 15.786 1.00 92.25 933 GLN A CA 1
ATOM 7486 C C . GLN A 1 933 ? -14.655 -34.035 17.051 1.00 92.25 933 GLN A C 1
ATOM 7488 O O . GLN A 1 933 ? -15.873 -33.847 16.989 1.00 92.25 933 GLN A O 1
ATOM 7493 N N . CYS A 1 934 ? -13.995 -34.151 18.200 1.00 87.75 934 CYS A N 1
ATOM 7494 C CA . CYS A 1 934 ? -14.613 -33.939 19.496 1.00 87.75 934 CYS A CA 1
ATOM 7495 C C . CYS A 1 934 ? -14.905 -32.447 19.708 1.00 87.75 934 CYS A C 1
ATOM 7497 O O . CYS A 1 934 ? -14.004 -31.609 19.649 1.00 87.75 934 CYS A O 1
ATOM 7499 N N . ARG A 1 935 ? -16.163 -32.112 20.010 1.00 84.50 935 ARG A N 1
ATOM 7500 C CA . ARG A 1 935 ? -16.593 -30.742 20.336 1.00 84.50 935 ARG A CA 1
ATOM 7501 C C . ARG A 1 935 ? -15.989 -30.212 21.643 1.00 84.50 935 ARG A C 1
ATOM 7503 O O . ARG A 1 935 ? -15.761 -29.013 21.737 1.00 84.50 935 ARG A O 1
ATOM 7510 N N . SER A 1 936 ? -15.724 -31.081 22.621 1.00 79.56 936 SER A N 1
ATOM 7511 C CA . SER A 1 936 ? -15.269 -30.684 23.964 1.00 79.56 936 SER A CA 1
ATOM 7512 C C . SER A 1 936 ? -13.759 -30.441 24.054 1.00 79.56 936 SER A C 1
ATOM 7514 O O . SER A 1 936 ? -13.335 -29.500 24.719 1.00 79.56 936 SER A O 1
ATOM 7516 N N . THR A 1 937 ? -12.942 -31.263 23.382 1.00 85.50 937 THR A N 1
ATOM 7517 C CA . THR A 1 937 ? -11.465 -31.187 23.442 1.00 85.50 937 THR A CA 1
ATOM 7518 C C . THR A 1 937 ? -10.800 -30.744 22.142 1.00 85.50 937 THR A C 1
ATOM 7520 O O . THR A 1 937 ? -9.593 -30.519 22.122 1.00 85.50 937 THR A O 1
ATOM 7523 N N . GLY A 1 938 ? -11.548 -30.640 21.042 1.00 87.69 938 GLY A N 1
ATOM 7524 C CA . GLY A 1 938 ? -11.020 -30.281 19.725 1.00 87.69 938 GLY A CA 1
ATOM 7525 C C . GLY A 1 938 ? -10.253 -31.397 19.005 1.00 87.69 938 GLY A C 1
ATOM 7526 O O . GLY A 1 938 ? -10.042 -31.260 17.803 1.00 87.69 938 GLY A O 1
ATOM 7527 N N . LEU A 1 939 ? -9.888 -32.497 19.681 1.00 91.12 939 LEU A N 1
ATOM 7528 C CA . LEU A 1 939 ? -9.201 -33.652 19.081 1.00 91.12 939 LEU A CA 1
ATOM 7529 C C . LEU A 1 939 ? -9.917 -34.148 17.820 1.00 91.12 939 LEU A C 1
ATOM 7531 O O . LEU A 1 939 ? -11.144 -34.289 17.820 1.00 91.12 939 LEU A O 1
ATOM 7535 N N . VAL A 1 940 ? -9.145 -34.458 16.774 1.00 93.38 940 VAL A N 1
ATOM 7536 C CA . VAL A 1 940 ? -9.665 -35.039 15.528 1.00 93.38 940 VAL A CA 1
ATOM 7537 C C . VAL A 1 940 ? -9.055 -36.415 15.287 1.00 93.38 940 VAL A C 1
ATOM 7539 O O . VAL A 1 940 ? -7.834 -36.567 15.322 1.00 93.38 940 VAL A O 1
ATOM 7542 N N . PHE A 1 941 ? -9.903 -37.391 14.978 1.00 92.44 941 PHE A N 1
ATOM 7543 C CA . PHE A 1 941 ? -9.532 -38.772 14.686 1.00 92.44 941 PHE A CA 1
ATOM 7544 C C . PHE A 1 941 ? -9.914 -39.116 13.245 1.00 92.44 941 PHE A C 1
ATOM 7546 O O . PHE A 1 941 ? -11.034 -38.835 12.805 1.00 92.44 941 PHE A O 1
ATOM 7553 N N . LEU A 1 942 ? -8.986 -39.720 12.500 1.00 90.56 942 LEU A N 1
ATOM 7554 C CA . LEU A 1 942 ? -9.264 -40.319 11.196 1.00 90.56 942 LEU A CA 1
ATOM 7555 C C . LEU A 1 942 ? -9.483 -41.819 11.377 1.00 90.56 942 LEU A C 1
ATOM 7557 O O . LEU A 1 942 ? -8.549 -42.527 11.747 1.00 90.56 942 LEU A O 1
ATOM 7561 N N . MET A 1 943 ? -10.700 -42.277 11.095 1.00 88.62 943 MET A N 1
ATOM 7562 C CA . MET A 1 943 ? -11.126 -43.658 11.297 1.00 88.62 943 MET A CA 1
ATOM 7563 C C . MET A 1 943 ? -11.136 -44.443 9.982 1.00 88.62 943 MET A C 1
ATOM 7565 O O . MET A 1 943 ? -11.720 -43.985 8.993 1.00 88.62 943 MET A O 1
ATOM 7569 N N . GLU A 1 944 ? -10.553 -45.643 9.986 1.00 84.12 944 GLU A N 1
ATOM 7570 C CA . GLU A 1 944 ? -10.597 -46.607 8.873 1.00 84.12 944 GLU A CA 1
ATOM 7571 C C . GLU A 1 944 ? -11.888 -47.439 8.851 1.00 84.12 944 GLU A C 1
ATOM 7573 O O . GLU A 1 944 ? -12.313 -47.898 7.790 1.00 84.12 944 GLU A O 1
ATOM 7578 N N . GLY A 1 945 ? -12.537 -47.592 10.008 1.00 81.50 945 GLY A N 1
ATOM 7579 C CA . GLY A 1 945 ? -13.748 -48.388 10.205 1.00 81.50 945 GLY A CA 1
ATOM 7580 C C . GLY A 1 945 ? -14.722 -47.748 11.197 1.00 81.50 945 GLY A C 1
ATOM 7581 O O . GLY A 1 945 ? -14.645 -46.551 11.475 1.00 81.50 945 GLY A O 1
ATOM 7582 N N . LYS A 1 946 ? -15.660 -48.546 11.718 1.00 87.62 946 LYS A N 1
ATOM 7583 C CA . LYS A 1 946 ? -16.395 -48.202 12.944 1.00 87.62 946 LYS A CA 1
ATOM 7584 C C . LYS A 1 946 ? -15.489 -48.520 14.136 1.00 87.62 946 LYS A C 1
ATOM 7586 O O . LYS A 1 946 ? -14.945 -49.617 14.178 1.00 87.62 946 LYS A O 1
ATOM 7591 N N . GLY A 1 947 ? -15.407 -47.616 15.105 1.00 88.50 947 GLY A N 1
ATOM 7592 C CA . GLY A 1 947 ? -14.788 -47.896 16.398 1.00 88.50 947 GLY A CA 1
ATOM 7593 C C . GLY A 1 947 ? -15.081 -46.805 17.420 1.00 88.50 947 GLY A C 1
ATOM 7594 O O . GLY A 1 947 ? -15.447 -45.687 17.047 1.00 88.50 947 GLY A O 1
ATOM 7595 N N . ASP A 1 948 ? -14.920 -47.123 18.696 1.00 88.50 948 ASP A N 1
ATOM 7596 C CA . ASP A 1 948 ? -15.190 -46.201 19.792 1.00 88.50 948 ASP A CA 1
ATOM 7597 C C . ASP A 1 948 ? -13.871 -45.699 20.382 1.00 88.50 948 ASP A C 1
ATOM 7599 O O . ASP A 1 948 ? -13.130 -46.436 21.029 1.00 88.50 948 ASP A O 1
ATOM 7603 N N . VAL A 1 949 ? -13.572 -44.416 20.160 1.00 91.19 949 VAL A N 1
ATOM 7604 C CA . VAL A 1 949 ? -12.333 -43.814 20.664 1.00 91.19 949 VAL A CA 1
ATOM 7605 C C . VAL A 1 949 ? -12.534 -43.401 22.116 1.00 91.19 949 VAL A C 1
ATOM 7607 O O . VAL A 1 949 ? -13.308 -42.484 22.405 1.00 91.19 949 VAL A O 1
ATOM 7610 N N . VAL A 1 950 ? -11.834 -44.063 23.031 1.00 89.88 950 VAL A N 1
ATOM 7611 C CA . VAL A 1 950 ? -11.826 -43.745 24.461 1.00 89.88 950 VAL A CA 1
ATOM 7612 C C . VAL A 1 950 ? -10.600 -42.888 24.753 1.00 89.88 950 VAL A C 1
ATOM 7614 O O . VAL A 1 950 ? -9.491 -43.238 24.366 1.00 89.88 950 VAL A O 1
ATOM 7617 N N . TYR A 1 951 ? -10.760 -41.750 25.427 1.00 90.56 951 TYR A N 1
ATOM 7618 C CA . TYR A 1 951 ? -9.621 -40.912 25.800 1.00 90.56 951 TYR A CA 1
ATOM 7619 C C . TYR A 1 951 ? -9.821 -40.186 27.137 1.00 90.56 951 TYR A C 1
ATOM 7621 O O . TYR A 1 951 ? -10.942 -39.918 27.571 1.00 90.56 951 TYR A O 1
ATOM 7629 N N . LYS A 1 952 ? -8.716 -39.825 27.794 1.00 87.31 952 LYS A N 1
ATOM 7630 C CA . LYS A 1 952 ? -8.692 -39.051 29.048 1.00 87.31 952 LYS A CA 1
ATOM 7631 C C . LYS A 1 952 ? -7.488 -38.110 29.095 1.00 87.31 952 LYS A C 1
ATOM 7633 O O . LYS A 1 952 ? -6.422 -38.434 28.571 1.00 87.31 952 LYS A O 1
ATOM 7638 N N . VAL A 1 953 ? -7.647 -36.949 29.730 1.00 85.69 953 VAL A N 1
ATOM 7639 C CA . VAL A 1 953 ? -6.564 -35.962 29.878 1.00 85.69 953 VAL A CA 1
ATOM 7640 C C . VAL A 1 953 ? -5.678 -36.357 31.058 1.00 85.69 953 VAL A C 1
ATOM 7642 O O . VAL A 1 953 ? -6.086 -36.266 32.217 1.00 85.69 953 VAL A O 1
ATOM 7645 N N . THR A 1 954 ? -4.461 -36.806 30.786 1.00 83.06 954 THR A N 1
ATOM 7646 C CA . THR A 1 954 ? -3.497 -37.246 31.804 1.00 83.06 954 THR A CA 1
ATOM 7647 C C . THR A 1 954 ? -2.642 -36.077 32.308 1.00 83.06 954 THR A C 1
ATOM 7649 O O . THR A 1 954 ? -2.924 -34.916 32.007 1.00 83.06 954 THR A O 1
ATOM 7652 N N . GLN A 1 955 ? -1.670 -36.352 33.179 1.00 80.50 955 GLN A N 1
ATOM 7653 C CA . GLN A 1 955 ? -0.678 -35.369 33.623 1.00 80.50 955 GLN A CA 1
ATOM 7654 C C . GLN A 1 955 ? 0.642 -35.629 32.893 1.00 80.50 955 GLN A C 1
ATOM 7656 O O . GLN A 1 955 ? 0.964 -36.781 32.607 1.00 80.50 955 GLN A O 1
ATOM 7661 N N . TRP A 1 956 ? 1.407 -34.575 32.616 1.00 85.19 956 TRP A N 1
ATOM 7662 C CA . TRP A 1 956 ? 2.780 -34.713 32.135 1.00 85.19 956 TRP A CA 1
ATOM 7663 C C . TRP A 1 956 ? 3.711 -35.096 33.286 1.00 85.19 956 TRP A C 1
ATOM 7665 O O . TRP A 1 956 ? 3.790 -34.372 34.279 1.00 85.19 956 TRP A O 1
ATOM 7675 N N . ASP A 1 957 ? 4.469 -36.179 33.124 1.00 80.56 957 ASP A N 1
ATOM 7676 C CA . ASP A 1 957 ? 5.610 -36.450 33.993 1.00 80.56 957 ASP A CA 1
ATOM 7677 C C . ASP A 1 957 ? 6.745 -35.466 33.660 1.00 80.56 957 ASP A C 1
ATOM 7679 O O . ASP A 1 957 ? 7.239 -35.404 32.530 1.00 80.56 957 ASP A O 1
ATOM 7683 N N . ARG A 1 958 ? 7.149 -34.666 34.652 1.00 75.12 958 ARG A N 1
ATOM 7684 C CA . ARG A 1 958 ? 8.212 -33.662 34.502 1.00 75.12 958 ARG A CA 1
ATOM 7685 C C . ARG A 1 958 ? 9.611 -34.275 34.391 1.00 75.12 958 ARG A C 1
ATOM 7687 O O . ARG A 1 958 ? 10.505 -33.586 33.912 1.00 75.12 958 ARG A O 1
ATOM 7694 N N . SER A 1 959 ? 9.806 -35.535 34.784 1.00 75.56 959 SER A N 1
ATOM 7695 C CA . SER A 1 959 ? 11.080 -36.244 34.614 1.00 75.56 959 SER A CA 1
ATOM 7696 C C . SER A 1 959 ? 11.354 -36.604 33.147 1.00 75.56 959 SER A C 1
ATOM 7698 O O . SER A 1 959 ? 12.486 -36.465 32.687 1.00 75.56 959 SER A O 1
ATOM 7700 N N . LEU A 1 960 ? 10.313 -36.962 32.385 1.00 76.12 960 LEU A N 1
ATOM 7701 C CA . LEU A 1 960 ? 10.424 -37.373 30.978 1.00 76.12 960 LEU A CA 1
ATOM 7702 C C . LEU A 1 960 ? 10.680 -36.204 30.013 1.00 76.12 960 LEU A C 1
ATOM 7704 O O . LEU A 1 960 ? 11.159 -36.408 28.902 1.00 76.12 960 LEU A O 1
ATOM 7708 N N . LEU A 1 961 ? 10.357 -34.973 30.419 1.00 73.19 961 LEU A N 1
ATOM 7709 C CA . LEU A 1 961 ? 10.392 -33.795 29.544 1.00 73.19 961 LEU A CA 1
ATOM 7710 C C . LEU A 1 961 ? 11.796 -33.201 29.330 1.00 73.19 961 LEU A C 1
ATOM 7712 O O . LEU A 1 961 ? 12.015 -32.515 28.330 1.00 73.19 961 LEU A O 1
ATOM 7716 N N . GLY A 1 962 ? 12.754 -33.456 30.227 1.00 74.56 962 GLY A N 1
ATOM 7717 C CA . GLY A 1 962 ? 14.136 -32.977 30.094 1.00 74.56 962 GLY A CA 1
ATOM 7718 C C . GLY A 1 962 ? 14.237 -31.452 29.926 1.00 74.56 962 GLY A C 1
ATOM 7719 O O . GLY A 1 962 ? 13.899 -30.696 30.834 1.00 74.56 962 GLY A O 1
ATOM 7720 N N . SER A 1 963 ? 14.720 -30.994 28.765 1.00 69.81 963 SER A N 1
ATOM 7721 C CA . SER A 1 963 ? 14.806 -29.566 28.409 1.00 69.81 963 SER A CA 1
ATOM 7722 C C . SER A 1 963 ? 13.613 -29.044 27.594 1.00 69.81 963 SER A C 1
ATOM 7724 O O . SER A 1 963 ? 13.651 -27.901 27.145 1.00 69.81 963 SER A O 1
ATOM 7726 N N . MET A 1 964 ? 12.582 -29.860 27.360 1.00 78.81 964 MET A N 1
ATOM 7727 C CA . MET A 1 964 ? 11.391 -29.490 26.590 1.00 78.81 964 MET A CA 1
ATOM 7728 C C . MET A 1 964 ? 10.255 -29.019 27.503 1.00 78.81 964 MET A C 1
ATOM 7730 O O . MET A 1 964 ? 10.207 -29.317 28.695 1.00 78.81 964 MET A O 1
ATOM 7734 N N . THR A 1 965 ? 9.301 -28.286 26.930 1.00 80.81 965 THR A N 1
ATOM 7735 C CA . THR A 1 965 ? 8.079 -27.842 27.617 1.00 80.81 965 THR A CA 1
ATOM 7736 C C . THR A 1 965 ? 6.827 -28.370 26.925 1.00 80.81 965 THR A C 1
ATOM 7738 O O . THR A 1 965 ? 6.797 -28.423 25.693 1.00 80.81 965 THR A O 1
ATOM 7741 N N . PRO A 1 966 ? 5.765 -28.711 27.675 1.00 86.19 966 PRO A N 1
ATOM 7742 C CA . PRO A 1 966 ? 4.456 -28.980 27.101 1.00 86.19 966 PRO A CA 1
ATOM 7743 C C . PRO A 1 966 ? 3.939 -27.812 26.251 1.00 86.19 966 PRO A C 1
ATOM 7745 O O . PRO A 1 966 ? 3.919 -26.655 26.674 1.00 86.19 966 PRO A O 1
ATOM 7748 N N . ALA A 1 967 ? 3.477 -28.138 25.049 1.00 86.19 967 ALA A N 1
ATOM 7749 C CA . ALA A 1 967 ? 2.784 -27.242 24.127 1.00 86.19 967 ALA A CA 1
ATOM 7750 C C . ALA A 1 967 ? 1.274 -27.554 24.031 1.00 86.19 967 ALA A C 1
ATOM 7752 O O . ALA A 1 967 ? 0.553 -26.901 23.275 1.00 86.19 967 ALA A O 1
ATOM 7753 N N . GLY A 1 968 ? 0.789 -28.537 24.795 1.00 87.81 968 GLY A N 1
ATOM 7754 C CA . GLY A 1 968 ? -0.616 -28.923 24.905 1.00 87.81 968 GLY A CA 1
ATOM 7755 C C . GLY A 1 968 ? -0.853 -29.920 26.051 1.00 87.81 968 GLY A C 1
ATOM 7756 O O . GLY A 1 968 ? 0.111 -30.379 26.674 1.00 87.81 968 GLY A O 1
ATOM 7757 N N . PRO A 1 969 ? -2.117 -30.288 26.329 1.00 88.38 969 PRO A N 1
ATOM 7758 C CA . PRO A 1 969 ? -2.434 -31.365 27.263 1.00 88.38 969 PRO A CA 1
ATOM 7759 C C . PRO A 1 969 ? -1.873 -32.713 26.783 1.00 88.38 969 PRO A C 1
ATOM 7761 O O . PRO A 1 969 ? -1.715 -32.929 25.579 1.00 88.38 969 PRO A O 1
ATOM 7764 N N . LEU A 1 970 ? -1.618 -33.625 27.724 1.00 89.38 970 LEU A N 1
ATOM 7765 C CA . LEU A 1 970 ? -1.341 -35.030 27.425 1.00 89.38 970 LEU A CA 1
ATOM 7766 C C . LEU A 1 970 ? -2.668 -35.802 27.392 1.00 89.38 970 LEU A C 1
ATOM 7768 O O . LEU A 1 970 ? -3.495 -35.670 28.298 1.00 89.38 970 LEU A O 1
ATOM 7772 N N . PHE A 1 971 ? -2.882 -36.597 26.349 1.00 90.00 971 PHE A N 1
ATOM 7773 C CA . PHE A 1 971 ? -4.086 -37.399 26.161 1.00 90.00 971 PHE A CA 1
ATOM 7774 C C . PHE A 1 971 ? -3.713 -38.879 26.132 1.00 90.00 971 PHE A C 1
ATOM 7776 O O . PHE A 1 971 ? -3.024 -39.323 25.221 1.00 90.00 971 PHE A O 1
ATOM 7783 N N . SER A 1 972 ? -4.201 -39.658 27.097 1.00 89.50 972 SER A N 1
ATOM 7784 C CA . SER A 1 972 ? -4.287 -41.114 26.944 1.00 89.50 972 SER A CA 1
ATOM 7785 C C . SER A 1 972 ? -5.445 -41.392 25.988 1.00 89.50 972 SER A C 1
ATOM 7787 O O . SER A 1 972 ? -6.551 -40.916 26.241 1.00 89.50 972 SER A O 1
ATOM 7789 N N . ILE A 1 973 ? -5.178 -42.085 24.880 1.00 91.31 973 ILE A N 1
ATOM 7790 C CA . ILE A 1 973 ? -6.124 -42.375 23.796 1.00 91.31 973 ILE A CA 1
ATOM 7791 C C . ILE A 1 973 ? -6.047 -43.871 23.492 1.00 91.31 973 ILE A C 1
ATOM 7793 O O . ILE A 1 973 ? -4.958 -44.405 23.310 1.00 91.31 973 ILE A O 1
ATOM 7797 N N . ASP A 1 974 ? -7.204 -44.514 23.394 1.00 89.19 974 ASP A N 1
ATOM 7798 C CA . ASP A 1 974 ? -7.391 -45.918 23.046 1.00 89.19 974 ASP A CA 1
ATOM 7799 C C . ASP A 1 974 ? -8.573 -46.070 22.063 1.00 89.19 974 ASP A C 1
ATOM 7801 O O . ASP A 1 974 ? -9.443 -45.202 21.952 1.00 89.19 974 ASP A O 1
ATOM 7805 N N . CYS A 1 975 ? -8.589 -47.165 21.313 1.00 88.62 975 CYS A N 1
ATOM 7806 C CA . CYS A 1 975 ? -9.677 -47.588 20.440 1.00 88.62 975 CYS A CA 1
ATOM 7807 C C . CYS A 1 975 ? -9.566 -49.113 20.301 1.00 88.62 975 CYS A C 1
ATOM 7809 O O . CYS A 1 975 ? -8.699 -49.580 19.553 1.00 88.62 975 CYS A O 1
ATOM 7811 N N . PRO A 1 976 ? -10.416 -49.897 20.992 1.00 80.44 976 PRO A N 1
ATOM 7812 C CA . PRO A 1 976 ? -10.340 -51.359 20.986 1.00 80.44 976 PRO A CA 1
ATOM 7813 C C . PRO A 1 976 ? -10.427 -51.981 19.586 1.00 80.44 976 PRO A C 1
ATOM 7815 O O . PRO A 1 976 ? -9.832 -53.023 19.328 1.00 80.44 976 PRO A O 1
ATOM 7818 N N . GLU A 1 977 ? -11.122 -51.326 18.651 1.00 82.62 977 GLU A N 1
ATOM 7819 C CA . GLU A 1 977 ? -11.235 -51.743 17.249 1.00 82.62 977 GLU A CA 1
ATOM 7820 C C . GLU A 1 977 ? -10.037 -51.315 16.375 1.00 82.62 977 GLU A C 1
ATOM 7822 O O . GLU A 1 977 ? -10.107 -51.419 15.148 1.00 82.62 977 GLU A O 1
ATOM 7827 N N . GLN A 1 978 ? -8.975 -50.768 16.985 1.00 81.75 978 GLN A N 1
ATOM 7828 C CA . GLN A 1 978 ? -7.714 -50.302 16.377 1.00 81.75 978 GLN A CA 1
ATOM 7829 C C . GLN A 1 978 ? -7.890 -49.433 15.118 1.00 81.75 978 GLN A C 1
ATOM 7831 O O . GLN A 1 978 ? -7.023 -49.352 14.252 1.00 81.75 978 GLN A O 1
ATOM 7836 N N . SER A 1 979 ? -9.030 -48.750 15.011 1.00 85.00 979 SER A N 1
ATOM 7837 C CA . SER A 1 979 ? -9.490 -48.137 13.762 1.00 85.00 979 SER A CA 1
ATOM 7838 C C . SER A 1 979 ? -8.979 -46.708 13.534 1.00 85.00 979 SER A C 1
ATOM 7840 O O . SER A 1 979 ? -9.393 -46.079 12.563 1.00 85.00 979 SER A O 1
ATOM 7842 N N . VAL A 1 980 ? -8.103 -46.179 14.399 1.00 87.94 980 VAL A N 1
ATOM 7843 C CA . VAL A 1 980 ? -7.558 -44.807 14.327 1.00 87.94 980 VAL A CA 1
ATOM 7844 C C . VAL A 1 980 ? -6.275 -44.775 13.486 1.00 87.94 980 VAL A C 1
ATOM 7846 O O . VAL A 1 980 ? -5.208 -45.148 13.960 1.00 87.94 980 VAL A O 1
ATOM 7849 N N . CYS A 1 981 ? -6.339 -44.251 12.260 1.00 85.12 981 CYS A N 1
ATOM 7850 C CA . CYS A 1 981 ? -5.174 -44.138 11.366 1.00 85.12 981 CYS A CA 1
ATOM 7851 C C . CYS A 1 981 ? -4.299 -42.911 11.674 1.00 85.12 981 CYS A C 1
ATOM 7853 O O . CYS A 1 981 ? -3.091 -42.895 11.422 1.00 85.12 981 CYS A O 1
ATOM 7855 N N . LYS A 1 982 ? -4.940 -41.808 12.088 1.00 90.06 982 LYS A N 1
ATOM 7856 C CA . LYS A 1 982 ? -4.301 -40.500 12.303 1.00 90.06 982 LYS A CA 1
ATOM 7857 C C . LYS A 1 982 ? -4.990 -39.731 13.417 1.00 90.06 982 LYS A C 1
ATOM 7859 O O . LYS A 1 982 ? -6.214 -39.779 13.553 1.00 90.06 982 LYS A O 1
ATOM 7864 N N . LEU A 1 983 ? -4.186 -38.946 14.120 1.00 92.19 983 LEU A N 1
ATOM 7865 C CA . LEU A 1 983 ? -4.597 -38.038 15.179 1.00 92.19 983 LEU A CA 1
ATOM 7866 C C . LEU A 1 983 ? -4.252 -36.604 14.767 1.00 92.19 983 LEU A C 1
ATOM 7868 O O . LEU A 1 983 ? -3.171 -36.353 14.228 1.00 92.19 983 LEU A O 1
ATOM 7872 N N . HIS A 1 984 ? -5.160 -35.657 15.005 1.00 92.81 984 HIS A N 1
ATOM 7873 C CA . HIS A 1 984 ? -4.850 -34.231 14.921 1.00 92.81 984 HIS A CA 1
ATOM 7874 C C . HIS A 1 984 ? -4.930 -33.614 16.329 1.00 92.81 984 HIS A C 1
ATOM 7876 O O . HIS A 1 984 ? -6.013 -33.522 16.913 1.00 92.81 984 HIS A O 1
ATOM 7882 N N . LEU A 1 985 ? -3.785 -33.181 16.861 1.00 91.62 985 LEU A N 1
ATOM 7883 C CA . LEU A 1 985 ? -3.641 -32.573 18.189 1.00 91.62 985 LEU A CA 1
ATOM 7884 C C . LEU A 1 985 ? -3.775 -31.038 18.102 1.00 91.62 985 LEU A C 1
ATOM 7886 O O . LEU A 1 985 ? -3.087 -30.431 17.278 1.00 91.62 985 LEU A O 1
ATOM 7890 N N . PRO A 1 986 ? -4.617 -30.378 18.919 1.00 90.25 986 PRO A N 1
ATOM 7891 C CA . PRO A 1 986 ? -4.808 -28.927 18.861 1.00 90.25 986 PRO A CA 1
ATOM 7892 C C . PRO A 1 986 ? -3.619 -28.142 19.450 1.00 90.25 986 PRO A C 1
ATOM 7894 O O . PRO A 1 986 ? -3.127 -28.454 20.536 1.00 90.25 986 PRO A O 1
ATOM 7897 N N . HIS A 1 987 ? -3.201 -27.064 18.775 1.00 88.06 987 HIS A N 1
ATOM 7898 C CA . HIS A 1 987 ? -2.147 -26.143 19.238 1.00 88.06 987 HIS A CA 1
ATOM 7899 C C . HIS A 1 987 ? -2.593 -24.674 19.217 1.00 88.06 987 HIS A C 1
ATOM 7901 O O . HIS A 1 987 ? -3.511 -24.277 18.498 1.00 88.06 987 HIS A O 1
ATOM 7907 N N . CYS A 1 988 ? -1.910 -23.851 20.014 1.00 84.75 988 CYS A N 1
ATOM 7908 C CA . CYS A 1 988 ? -2.215 -22.434 20.217 1.00 84.75 988 CYS A CA 1
ATOM 7909 C C . CYS A 1 988 ? -1.353 -21.454 19.388 1.00 84.75 988 CYS A C 1
ATOM 7911 O O . CYS A 1 988 ? -1.743 -20.294 19.250 1.00 84.75 988 CYS A O 1
ATOM 7913 N N . MET A 1 989 ? -0.232 -21.902 18.803 1.00 79.44 989 MET A N 1
ATOM 7914 C CA . MET A 1 989 ? 0.746 -21.066 18.067 1.00 79.44 989 MET A CA 1
ATOM 7915 C C . MET A 1 989 ? 0.111 -20.137 17.018 1.00 79.44 989 MET A C 1
ATOM 7917 O O . MET A 1 989 ? -0.886 -20.510 16.397 1.00 79.44 989 MET A O 1
ATOM 7921 N N . CYS A 1 990 ? 0.677 -18.944 16.811 1.00 67.12 990 CYS A N 1
ATOM 7922 C CA . CYS A 1 990 ? 0.127 -17.930 15.897 1.00 67.12 990 CYS A CA 1
ATOM 7923 C C . CYS A 1 990 ? 0.664 -17.977 14.451 1.00 67.12 990 CYS A C 1
ATOM 7925 O O . CYS A 1 990 ? 0.011 -17.419 13.572 1.00 67.12 990 CYS A O 1
ATOM 7927 N N . ASP A 1 991 ? 1.799 -18.634 14.188 1.00 63.12 991 ASP A N 1
ATOM 7928 C CA . ASP A 1 991 ? 2.339 -18.852 12.832 1.00 63.12 991 ASP A CA 1
ATOM 7929 C C . ASP A 1 991 ? 2.070 -20.302 12.368 1.00 63.12 991 ASP A C 1
ATOM 7931 O O . ASP A 1 991 ? 2.007 -21.224 13.182 1.00 63.12 991 ASP A O 1
ATOM 7935 N N . GLU A 1 992 ? 1.912 -20.510 11.057 1.00 52.72 992 GLU A N 1
ATOM 7936 C CA . GLU A 1 992 ? 1.832 -21.840 10.428 1.00 52.72 992 GLU A CA 1
ATOM 7937 C C . GLU A 1 992 ? 3.220 -22.428 10.089 1.00 52.72 992 GLU A C 1
ATOM 7939 O O . GLU A 1 992 ? 3.299 -23.586 9.680 1.00 52.72 992 GLU A O 1
ATOM 7944 N N . LYS A 1 993 ? 4.301 -21.644 10.224 1.00 52.97 993 LYS A N 1
ATOM 7945 C CA . LYS A 1 993 ? 5.689 -22.008 9.860 1.00 52.97 993 LYS A CA 1
ATOM 7946 C C . LYS A 1 993 ? 6.638 -22.140 11.056 1.00 52.97 993 LYS A C 1
ATOM 7948 O O . LYS A 1 993 ? 7.852 -22.061 10.886 1.00 52.97 993 LYS A O 1
ATOM 7953 N N . ASP A 1 994 ? 6.101 -22.272 12.264 1.00 53.84 994 ASP A N 1
ATOM 7954 C CA . ASP A 1 994 ? 6.918 -22.474 13.459 1.00 53.84 994 ASP A CA 1
ATOM 7955 C C . ASP A 1 994 ? 7.297 -23.959 13.591 1.00 53.84 994 ASP A C 1
ATOM 7957 O O . ASP A 1 994 ? 6.520 -24.771 14.097 1.00 53.84 994 ASP A O 1
ATOM 7961 N N . ASP A 1 995 ? 8.492 -24.311 13.108 1.00 54.91 995 ASP A N 1
ATOM 7962 C CA . ASP A 1 995 ? 9.027 -25.682 13.100 1.00 54.91 995 ASP A CA 1
ATOM 7963 C C . ASP A 1 995 ? 9.322 -26.241 14.520 1.00 54.91 995 ASP A C 1
ATOM 7965 O O . ASP A 1 995 ? 9.724 -27.393 14.666 1.00 54.91 995 ASP A O 1
ATOM 7969 N N . ASN A 1 996 ? 9.105 -25.457 15.589 1.00 66.44 996 ASN A N 1
ATOM 7970 C CA . ASN A 1 996 ? 9.482 -25.792 16.972 1.00 66.44 996 ASN A CA 1
ATOM 7971 C C . ASN A 1 996 ? 8.450 -26.625 17.770 1.00 66.44 996 ASN A C 1
ATOM 7973 O O . ASN A 1 996 ? 8.603 -26.766 18.986 1.00 66.44 996 ASN A O 1
ATOM 7977 N N . VAL A 1 997 ? 7.397 -27.168 17.143 1.00 79.56 997 VAL A N 1
ATOM 7978 C CA . VAL A 1 997 ? 6.383 -28.010 17.820 1.00 79.56 997 VAL A CA 1
ATOM 7979 C C . VAL A 1 997 ? 6.458 -29.458 17.337 1.00 79.56 997 VAL A C 1
ATOM 7981 O O . VAL A 1 997 ? 6.233 -29.742 16.163 1.00 79.56 997 VAL A O 1
ATOM 7984 N N . SER A 1 998 ? 6.709 -30.383 18.265 1.00 87.12 998 SER A N 1
ATOM 7985 C CA . SER A 1 998 ? 6.765 -31.831 18.013 1.00 87.12 998 SER A CA 1
ATOM 7986 C C . SER A 1 998 ? 5.672 -32.590 18.771 1.00 87.12 998 SER A C 1
ATOM 7988 O O . SER A 1 998 ? 5.108 -32.081 19.743 1.00 87.12 998 SER A O 1
ATOM 7990 N N . VAL A 1 999 ? 5.375 -33.818 18.336 1.00 90.00 999 VAL A N 1
ATOM 7991 C CA . VAL A 1 999 ? 4.463 -34.728 19.044 1.00 90.00 999 VAL A CA 1
ATOM 7992 C C . VAL A 1 999 ? 5.281 -35.634 19.960 1.00 90.00 999 VAL A C 1
ATOM 7994 O O . VAL A 1 999 ? 6.248 -36.244 19.515 1.00 90.00 999 VAL A O 1
ATOM 7997 N N . ALA A 1 1000 ? 4.882 -35.746 21.223 1.00 89.00 1000 ALA A N 1
ATOM 7998 C CA . ALA A 1 1000 ? 5.367 -36.787 22.121 1.00 89.00 1000 ALA A CA 1
ATOM 7999 C C . ALA A 1 1000 ? 4.411 -37.986 22.088 1.00 89.00 1000 ALA A C 1
ATOM 8001 O O . ALA A 1 1000 ? 3.190 -37.809 22.142 1.00 89.00 1000 ALA A O 1
ATOM 8002 N N . HIS A 1 1001 ? 4.986 -39.182 22.035 1.00 89.62 1001 HIS A N 1
ATOM 8003 C CA . HIS A 1 1001 ? 4.333 -40.477 22.197 1.00 89.62 1001 HIS A CA 1
ATOM 8004 C C . HIS A 1 1001 ? 4.945 -41.130 23.443 1.00 89.62 1001 HIS A C 1
ATOM 8006 O O . HIS A 1 1001 ? 6.167 -41.228 23.522 1.00 89.62 1001 HIS A O 1
ATOM 8012 N N . VAL A 1 1002 ? 4.141 -41.497 24.446 1.00 84.50 1002 VAL A N 1
ATOM 8013 C CA . VAL A 1 1002 ? 4.653 -42.048 25.715 1.00 84.50 1002 VAL A CA 1
ATOM 8014 C C . VAL A 1 1002 ? 4.098 -43.451 25.958 1.00 84.50 1002 VAL A C 1
ATOM 8016 O O . VAL A 1 1002 ? 2.893 -43.643 26.128 1.00 84.50 1002 VAL A O 1
ATOM 8019 N N . THR A 1 1003 ? 5.001 -44.428 26.005 1.00 80.69 1003 THR A N 1
ATOM 8020 C CA . THR A 1 1003 ? 4.719 -45.863 26.171 1.00 80.69 1003 THR A CA 1
ATOM 8021 C C . THR A 1 1003 ? 5.648 -46.450 27.224 1.00 80.69 1003 THR A C 1
ATOM 8023 O O . THR A 1 1003 ? 6.858 -46.234 27.166 1.00 80.69 1003 THR A O 1
ATOM 8026 N N . ASP A 1 1004 ? 5.091 -47.182 28.189 1.00 70.62 1004 ASP A N 1
ATOM 8027 C CA . ASP A 1 1004 ? 5.831 -47.924 29.224 1.00 70.62 1004 ASP A CA 1
ATOM 8028 C C . ASP A 1 1004 ? 6.913 -47.098 29.953 1.00 70.62 1004 ASP A C 1
ATOM 8030 O O . ASP A 1 1004 ? 8.005 -47.573 30.255 1.00 70.62 1004 ASP A O 1
ATOM 8034 N N . GLY A 1 1005 ? 6.605 -45.822 30.215 1.00 64.94 1005 GLY A N 1
ATOM 8035 C CA . GLY A 1 1005 ? 7.496 -44.869 30.889 1.00 64.94 1005 GLY A CA 1
ATOM 8036 C C . GLY A 1 1005 ? 8.539 -44.191 29.991 1.00 64.94 1005 GLY A C 1
ATOM 8037 O O . GLY A 1 1005 ? 9.234 -43.297 30.460 1.00 64.94 1005 GLY A O 1
ATOM 8038 N N . ASN A 1 1006 ? 8.635 -44.549 28.709 1.00 75.44 1006 ASN A N 1
ATOM 8039 C CA . ASN A 1 1006 ? 9.549 -43.928 27.747 1.00 75.44 1006 ASN A CA 1
ATOM 8040 C C . ASN A 1 1006 ? 8.815 -42.917 26.854 1.00 75.44 1006 ASN A C 1
ATOM 8042 O O . ASN A 1 1006 ? 7.670 -43.149 26.469 1.00 75.44 1006 ASN A O 1
ATOM 8046 N N . MET A 1 1007 ? 9.478 -41.809 26.500 1.00 84.00 1007 MET A N 1
ATOM 8047 C CA . MET A 1 1007 ? 8.950 -40.786 25.586 1.00 84.00 1007 MET A CA 1
ATOM 8048 C C . MET A 1 1007 ? 9.684 -40.810 24.242 1.00 84.00 1007 MET A C 1
ATOM 8050 O O . MET A 1 1007 ? 10.871 -40.497 24.166 1.00 84.00 1007 MET A O 1
ATOM 8054 N N . GLU A 1 1008 ? 8.952 -41.094 23.170 1.00 85.19 1008 GLU A N 1
ATOM 8055 C CA . GLU A 1 1008 ? 9.403 -40.950 21.787 1.00 85.19 1008 GLU A CA 1
ATOM 8056 C C . GLU A 1 1008 ? 8.932 -39.614 21.195 1.00 85.19 1008 GLU A C 1
ATOM 8058 O O . GLU A 1 1008 ? 7.822 -39.146 21.466 1.00 85.19 1008 GLU A O 1
ATOM 8063 N N . ILE A 1 1009 ? 9.757 -39.003 20.339 1.00 85.62 1009 ILE A N 1
ATOM 8064 C CA . ILE A 1 1009 ? 9.401 -37.777 19.612 1.00 85.62 1009 ILE A CA 1
ATOM 8065 C C . ILE A 1 1009 ? 8.991 -38.144 18.185 1.00 85.62 1009 ILE A C 1
ATOM 8067 O O . ILE A 1 1009 ? 9.828 -38.480 17.346 1.00 85.62 1009 ILE A O 1
ATOM 8071 N N . VAL A 1 1010 ? 7.695 -38.049 17.898 1.00 83.19 1010 VAL A N 1
ATOM 8072 C CA . VAL A 1 1010 ? 7.120 -38.336 16.581 1.00 83.19 1010 VAL A CA 1
ATOM 8073 C C . VAL A 1 1010 ? 7.049 -37.045 15.764 1.00 83.19 1010 VAL A C 1
ATOM 8075 O O . VAL A 1 1010 ? 6.480 -36.036 16.192 1.00 83.19 1010 VAL A O 1
ATOM 8078 N N . GLN A 1 1011 ? 7.620 -37.064 14.558 1.00 77.94 1011 GLN A N 1
ATOM 8079 C CA . GLN A 1 1011 ? 7.593 -35.901 13.671 1.00 77.94 1011 GLN A CA 1
ATOM 8080 C C . GLN A 1 1011 ? 6.179 -35.658 13.104 1.00 77.94 1011 GLN A C 1
ATOM 8082 O O . GLN A 1 1011 ? 5.540 -36.602 12.624 1.00 77.94 1011 GLN A O 1
ATOM 8087 N N . PRO A 1 1012 ? 5.679 -34.407 13.103 1.00 83.69 1012 PRO A N 1
ATOM 8088 C CA . PRO A 1 1012 ? 4.420 -34.063 12.451 1.00 83.69 1012 PRO A CA 1
ATOM 8089 C C . PRO A 1 1012 ? 4.413 -34.400 10.955 1.00 83.69 1012 PRO A C 1
ATOM 8091 O O . PRO A 1 1012 ? 5.304 -34.003 10.209 1.00 83.69 1012 PRO A O 1
ATOM 8094 N N . LEU A 1 1013 ? 3.338 -35.035 10.478 1.00 81.12 1013 LEU A N 1
ATOM 8095 C CA . LEU A 1 1013 ? 3.071 -35.167 9.041 1.00 81.12 1013 LEU A CA 1
ATOM 8096 C C . LEU A 1 1013 ? 2.720 -33.806 8.422 1.00 81.12 1013 LEU A C 1
ATOM 8098 O O . LEU A 1 1013 ? 3.029 -33.546 7.259 1.00 81.12 1013 LEU A O 1
ATOM 8102 N N . LYS A 1 1014 ? 2.009 -32.963 9.183 1.00 81.69 1014 LYS A N 1
ATOM 8103 C CA . LYS A 1 1014 ? 1.653 -31.594 8.799 1.00 81.69 1014 LYS A CA 1
ATOM 8104 C C . LYS A 1 1014 ? 1.168 -30.776 10.001 1.00 81.69 1014 LYS A C 1
ATOM 8106 O O . LYS A 1 1014 ? 0.226 -31.188 10.673 1.00 81.69 1014 LYS A O 1
ATOM 8111 N N . THR A 1 1015 ? 1.685 -29.562 10.165 1.00 80.12 1015 THR A N 1
ATOM 8112 C CA . THR A 1 1015 ? 1.062 -28.516 10.999 1.00 80.12 1015 THR A CA 1
ATOM 8113 C C . THR A 1 1015 ? 0.082 -27.676 10.164 1.00 80.12 1015 THR A C 1
ATOM 8115 O O . THR A 1 1015 ? 0.191 -27.576 8.938 1.00 80.12 1015 THR A O 1
ATOM 8118 N N . THR A 1 1016 ? -0.944 -27.123 10.806 1.00 82.56 1016 THR A N 1
ATOM 8119 C CA . THR A 1 1016 ? -1.993 -26.298 10.179 1.00 82.56 1016 THR A CA 1
ATOM 8120 C C . THR A 1 1016 ? -2.250 -25.054 11.027 1.00 82.56 1016 THR A C 1
ATOM 8122 O O . THR A 1 1016 ? -1.708 -24.932 12.115 1.00 82.56 1016 THR A O 1
ATOM 8125 N N . ALA A 1 1017 ? -3.158 -24.171 10.618 1.00 79.50 1017 ALA A N 1
ATOM 8126 C CA . ALA A 1 1017 ? -3.623 -23.070 11.459 1.00 79.50 1017 ALA A CA 1
ATOM 8127 C C . ALA A 1 1017 ? -4.210 -23.469 12.835 1.00 79.50 1017 ALA A C 1
ATOM 8129 O O . ALA A 1 1017 ? -4.537 -22.574 13.607 1.00 79.50 1017 ALA A O 1
ATOM 8130 N N . THR A 1 1018 ? -4.430 -24.747 13.176 1.00 81.88 1018 THR A N 1
ATOM 8131 C CA . THR A 1 1018 ? -5.067 -25.149 14.460 1.00 81.88 1018 THR A CA 1
ATOM 8132 C C . THR A 1 1018 ? -4.642 -26.504 15.025 1.00 81.88 1018 THR A C 1
ATOM 8134 O O . THR A 1 1018 ? -4.731 -26.688 16.238 1.00 81.88 1018 THR A O 1
ATOM 8137 N N . HIS A 1 1019 ? -4.223 -27.451 14.183 1.00 89.06 1019 HIS A N 1
ATOM 8138 C CA . HIS A 1 1019 ? -3.859 -28.804 14.605 1.00 89.06 1019 HIS A CA 1
ATOM 8139 C C . HIS A 1 1019 ? -2.538 -29.288 13.990 1.00 89.06 1019 HIS A C 1
ATOM 8141 O O . HIS A 1 1019 ? -2.252 -29.031 12.815 1.00 89.06 1019 HIS A O 1
ATOM 8147 N N . VAL A 1 1020 ? -1.795 -30.062 14.780 1.00 87.69 1020 VAL A N 1
ATOM 8148 C CA . VAL A 1 1020 ? -0.634 -30.864 14.379 1.00 87.69 1020 VAL A CA 1
ATOM 8149 C C . VAL A 1 1020 ? -1.133 -32.262 14.008 1.00 87.69 1020 VAL A C 1
ATOM 8151 O O . VAL A 1 1020 ? -1.794 -32.913 14.813 1.00 87.69 1020 VAL A O 1
ATOM 8154 N N . ILE A 1 1021 ? -0.864 -32.714 12.783 1.00 89.44 1021 ILE A N 1
ATOM 8155 C CA . ILE A 1 1021 ? -1.345 -33.989 12.230 1.00 89.44 1021 ILE A CA 1
ATOM 8156 C C . ILE A 1 1021 ? -0.234 -35.036 12.316 1.00 89.44 1021 ILE A C 1
ATOM 8158 O O . ILE A 1 1021 ? 0.869 -34.796 11.824 1.00 89.44 1021 ILE A O 1
ATOM 8162 N N . VAL A 1 1022 ? -0.545 -36.215 12.858 1.00 89.06 1022 VAL A N 1
ATOM 8163 C CA . VAL A 1 1022 ? 0.386 -37.345 12.998 1.00 89.06 1022 VAL A CA 1
ATOM 8164 C C . VAL A 1 1022 ? -0.269 -38.661 12.553 1.00 89.06 1022 VAL A C 1
ATOM 8166 O O . VAL A 1 1022 ? -1.486 -38.827 12.662 1.00 89.06 1022 VAL A O 1
ATOM 8169 N N . ASN A 1 1023 ? 0.525 -39.585 12.001 1.00 83.75 1023 ASN A N 1
ATOM 8170 C CA . ASN A 1 1023 ? 0.088 -40.963 11.747 1.00 83.75 1023 ASN A CA 1
ATOM 8171 C C . ASN A 1 1023 ? 0.175 -41.769 13.045 1.00 83.75 1023 ASN A C 1
ATOM 8173 O O . ASN A 1 1023 ? 1.119 -41.584 13.806 1.00 83.75 1023 ASN A O 1
ATOM 8177 N N . ILE A 1 1024 ? -0.766 -42.682 13.261 1.00 78.94 1024 ILE A N 1
ATOM 8178 C CA . ILE A 1 1024 ? -0.800 -43.554 14.436 1.00 78.94 1024 ILE A CA 1
ATOM 8179 C C . ILE A 1 1024 ? -0.487 -44.988 13.998 1.00 78.94 1024 ILE A C 1
ATOM 8181 O O . ILE A 1 1024 ? -1.057 -45.475 13.024 1.00 78.94 1024 ILE A O 1
ATOM 8185 N N . THR A 1 1025 ? 0.430 -45.646 14.708 1.00 68.38 1025 THR A N 1
ATOM 8186 C CA . THR A 1 1025 ? 0.731 -47.086 14.579 1.00 68.38 1025 THR A CA 1
ATOM 8187 C C . THR A 1 1025 ? 0.292 -47.863 15.818 1.00 68.38 1025 THR A C 1
ATOM 8189 O O . THR A 1 1025 ? -0.217 -48.972 15.694 1.00 68.38 1025 THR A O 1
ATOM 8192 N N . HIS A 1 1026 ? 0.432 -47.255 16.999 1.00 72.38 1026 HIS A N 1
ATOM 8193 C CA . HIS A 1 1026 ? -0.019 -47.771 18.290 1.00 72.38 1026 HIS A CA 1
ATOM 8194 C C . HIS A 1 1026 ? -0.705 -46.647 19.081 1.00 72.38 1026 HIS A C 1
ATOM 8196 O O . HIS A 1 1026 ? -0.401 -45.470 18.881 1.00 72.38 1026 HIS A O 1
ATOM 8202 N N . LEU A 1 1027 ? -1.658 -47.002 19.945 1.00 78.75 1027 LEU A N 1
ATOM 8203 C CA . LEU A 1 1027 ? -2.442 -46.062 20.749 1.00 78.75 1027 LEU A CA 1
ATOM 8204 C C . LEU A 1 1027 ? -1.964 -46.079 22.206 1.00 78.75 1027 LEU A C 1
ATOM 8206 O O . LEU A 1 1027 ? -1.769 -47.147 22.782 1.00 78.75 1027 LEU A O 1
ATOM 8210 N N . SER A 1 1028 ? -1.716 -44.895 22.770 1.00 85.19 1028 SER A N 1
ATOM 8211 C CA . SER A 1 1028 ? -1.128 -44.712 24.103 1.00 85.19 1028 SER A CA 1
ATOM 8212 C C . SER A 1 1028 ? -1.325 -43.257 24.590 1.00 85.19 1028 SER A C 1
ATOM 8214 O O . SER A 1 1028 ? -2.407 -42.684 24.441 1.00 85.19 1028 SER A O 1
ATOM 8216 N N . LEU A 1 1029 ? -0.308 -42.641 25.197 1.00 88.19 1029 LEU A N 1
ATOM 8217 C CA . LEU A 1 1029 ? -0.273 -41.237 25.602 1.00 88.19 1029 LEU A CA 1
ATOM 8218 C C . LEU A 1 1029 ? 0.298 -40.364 24.470 1.00 88.19 1029 LEU A C 1
ATOM 8220 O O . LEU A 1 1029 ? 1.459 -40.513 24.096 1.00 88.19 1029 LEU A O 1
ATOM 8224 N N . PHE A 1 1030 ? -0.487 -39.404 23.979 1.00 90.50 1030 PHE A N 1
ATOM 8225 C CA . PHE A 1 1030 ? -0.076 -38.433 22.960 1.00 90.50 1030 PHE A CA 1
ATOM 8226 C C . PHE A 1 1030 ? -0.210 -36.992 23.453 1.00 90.50 1030 PHE A C 1
ATOM 8228 O O . PHE A 1 1030 ? -1.231 -36.605 24.024 1.00 90.50 1030 PHE A O 1
ATOM 8235 N N . GLY A 1 1031 ? 0.805 -36.170 23.193 1.00 90.12 1031 GLY A N 1
ATOM 8236 C CA . GLY A 1 1031 ? 0.825 -34.755 23.571 1.00 90.12 1031 GLY A CA 1
ATOM 8237 C C . GLY A 1 1031 ? 1.713 -33.922 22.652 1.00 90.12 1031 GLY A C 1
ATOM 8238 O O . GLY A 1 1031 ? 2.406 -34.457 21.789 1.00 90.12 1031 GLY A O 1
ATOM 8239 N N . LEU A 1 1032 ? 1.697 -32.599 22.822 1.00 90.62 1032 LEU A N 1
ATOM 8240 C CA . LEU A 1 1032 ? 2.581 -31.686 22.089 1.00 90.62 1032 LEU A CA 1
ATOM 8241 C C . LEU A 1 1032 ? 3.680 -31.146 23.003 1.00 90.62 1032 LEU A C 1
ATOM 8243 O O . LEU A 1 1032 ? 3.398 -30.775 24.142 1.00 90.62 1032 LEU A O 1
ATOM 8247 N N . ILE A 1 1033 ? 4.900 -31.039 22.477 1.00 86.69 1033 ILE A N 1
ATOM 8248 C CA . ILE A 1 1033 ? 6.079 -30.481 23.157 1.00 86.69 1033 ILE A CA 1
ATOM 8249 C C . ILE A 1 1033 ? 6.778 -29.428 22.286 1.00 86.69 1033 ILE A C 1
ATOM 8251 O O . ILE A 1 1033 ? 6.656 -29.442 21.059 1.00 86.69 1033 ILE A O 1
ATOM 8255 N N . ARG A 1 1034 ? 7.505 -28.507 22.929 1.00 81.88 1034 ARG A N 1
ATOM 8256 C CA . ARG A 1 1034 ? 8.275 -27.426 22.292 1.00 81.88 1034 ARG A CA 1
ATOM 8257 C C . ARG A 1 1034 ? 9.511 -27.034 23.108 1.00 81.88 1034 ARG A C 1
ATOM 8259 O O . ARG A 1 1034 ? 9.539 -27.222 24.327 1.00 81.88 1034 ARG A O 1
ATOM 8266 N N . ASP A 1 1035 ? 10.480 -26.401 22.455 1.00 70.44 1035 ASP A N 1
ATOM 8267 C CA . ASP A 1 1035 ? 11.681 -25.859 23.104 1.00 70.44 1035 ASP A CA 1
ATOM 8268 C C . ASP A 1 1035 ? 11.370 -24.652 24.025 1.00 70.44 1035 ASP A C 1
ATOM 8270 O O . ASP A 1 1035 ? 10.503 -23.815 23.742 1.00 70.44 1035 ASP A O 1
ATOM 8274 N N . VAL A 1 1036 ? 12.105 -24.556 25.137 1.00 55.69 1036 VAL A N 1
ATOM 8275 C CA . VAL A 1 1036 ? 11.971 -23.578 26.232 1.00 55.69 1036 VAL A CA 1
ATOM 8276 C C . VAL A 1 1036 ? 12.161 -22.128 25.776 1.00 55.69 1036 VAL A C 1
ATOM 8278 O O . VAL A 1 1036 ? 11.567 -21.222 26.365 1.00 55.69 1036 VAL A O 1
ATOM 8281 N N . PHE A 1 1037 ? 12.961 -21.883 24.736 1.00 50.34 1037 PHE A N 1
ATOM 8282 C CA . PHE A 1 1037 ? 13.332 -20.532 24.292 1.00 50.34 1037 PHE A CA 1
ATOM 8283 C C . PHE A 1 1037 ? 12.249 -19.809 23.456 1.00 50.34 1037 PHE A C 1
ATOM 8285 O O . PHE A 1 1037 ? 12.450 -18.678 23.010 1.00 50.34 1037 PHE A O 1
ATOM 8292 N N . SER A 1 1038 ? 11.079 -20.426 23.260 1.00 55.66 1038 SER A N 1
ATOM 8293 C CA . SER A 1 1038 ? 9.992 -19.926 22.406 1.00 55.66 1038 SER A CA 1
ATOM 8294 C C . SER A 1 1038 ? 9.061 -18.905 23.103 1.00 55.66 1038 SER A C 1
ATOM 8296 O O . SER A 1 1038 ? 7.974 -19.224 23.593 1.00 55.66 1038 SER A O 1
ATOM 8298 N N . PHE A 1 1039 ? 9.461 -17.628 23.100 1.00 63.19 1039 PHE A N 1
ATOM 8299 C CA . PHE A 1 1039 ? 8.680 -16.492 23.640 1.00 63.19 1039 PHE A CA 1
ATOM 8300 C C . PHE A 1 1039 ? 7.590 -15.934 22.693 1.00 63.19 1039 PHE A C 1
ATOM 8302 O O . PHE A 1 1039 ? 7.046 -14.862 22.948 1.00 63.19 1039 PHE A O 1
ATOM 8309 N N . LEU A 1 1040 ? 7.273 -16.619 21.589 1.00 73.19 1040 LEU A N 1
ATOM 8310 C CA . LEU A 1 1040 ? 6.311 -16.129 20.593 1.00 73.19 1040 LEU A CA 1
ATOM 8311 C C . LEU A 1 1040 ? 4.872 -16.065 21.152 1.00 73.19 1040 LEU A C 1
ATOM 8313 O O . LEU A 1 1040 ? 4.465 -16.998 21.850 1.00 73.19 1040 LEU A O 1
ATOM 8317 N N . PRO A 1 1041 ? 4.080 -15.018 20.833 1.00 81.31 1041 PRO A N 1
ATOM 8318 C CA . PRO A 1 1041 ? 2.684 -14.922 21.254 1.00 81.31 1041 PRO A CA 1
ATOM 8319 C C . PRO A 1 1041 ? 1.831 -16.088 20.752 1.00 81.31 1041 PRO A C 1
ATOM 8321 O O . PRO A 1 1041 ? 2.009 -16.574 19.633 1.00 81.31 1041 PRO A O 1
ATOM 8324 N N . VAL A 1 1042 ? 0.857 -16.497 21.565 1.00 84.31 1042 VAL A N 1
ATOM 8325 C CA . VAL A 1 1042 ? -0.070 -17.589 21.248 1.00 84.31 1042 VAL A CA 1
ATOM 8326 C C . VAL A 1 1042 ? -1.523 -17.185 21.425 1.00 84.31 1042 VAL A C 1
ATOM 8328 O O . VAL A 1 1042 ? -1.856 -16.268 22.177 1.00 84.31 1042 VAL A O 1
ATOM 8331 N N . ARG A 1 1043 ? -2.406 -17.921 20.751 1.00 88.62 1043 ARG A N 1
ATOM 8332 C CA . ARG A 1 1043 ? -3.852 -17.815 20.928 1.00 88.62 1043 ARG A CA 1
ATOM 8333 C C . ARG A 1 1043 ? -4.226 -18.366 22.295 1.00 88.62 1043 ARG A C 1
ATOM 8335 O O . ARG A 1 1043 ? -3.994 -19.538 22.596 1.00 88.62 1043 ARG A O 1
ATOM 8342 N N . SER A 1 1044 ? -4.855 -17.514 23.082 1.00 90.06 1044 SER A N 1
ATOM 8343 C CA . SER A 1 1044 ? -5.236 -17.769 24.463 1.00 90.06 1044 SER A CA 1
ATOM 8344 C C . SER A 1 1044 ? -6.729 -17.526 24.655 1.00 90.06 1044 SER A C 1
ATOM 8346 O O . SER A 1 1044 ? -7.440 -17.096 23.740 1.00 90.06 1044 SER A O 1
ATOM 8348 N N . GLN A 1 1045 ? -7.210 -17.846 25.847 1.00 91.50 1045 GLN A N 1
ATOM 8349 C CA . GLN A 1 1045 ? -8.587 -17.659 26.267 1.00 91.50 1045 GLN A CA 1
ATOM 8350 C C . GLN A 1 1045 ? -8.638 -17.089 27.687 1.00 91.50 1045 GLN A C 1
ATOM 8352 O O . GLN A 1 1045 ? -7.856 -17.480 28.556 1.00 91.50 1045 GLN A O 1
ATOM 8357 N N . VAL A 1 1046 ? -9.574 -16.168 27.902 1.00 92.94 1046 VAL A N 1
ATOM 8358 C CA . VAL A 1 1046 ? -9.969 -15.636 29.206 1.00 92.94 1046 VAL A CA 1
ATOM 8359 C C . VAL A 1 1046 ? -11.289 -16.296 29.585 1.00 92.94 1046 VAL A C 1
ATOM 8361 O O . VAL A 1 1046 ? -12.308 -16.060 28.937 1.00 92.94 1046 VAL A O 1
ATOM 8364 N N . LEU A 1 1047 ? -11.270 -17.154 30.603 1.00 92.19 1047 LEU A N 1
ATOM 8365 C CA . LEU A 1 1047 ? -12.457 -17.850 31.100 1.00 92.19 1047 LEU A CA 1
ATOM 8366 C C . LEU A 1 1047 ? -12.951 -17.203 32.396 1.00 92.19 1047 LEU A C 1
ATOM 8368 O O . LEU A 1 1047 ? -12.155 -16.755 33.223 1.00 92.19 1047 LEU A O 1
ATOM 8372 N N . LEU A 1 1048 ? -14.272 -17.151 32.555 1.00 91.56 1048 LEU A N 1
ATOM 8373 C CA . LEU A 1 1048 ? -14.962 -16.403 33.601 1.00 91.56 1048 LEU A CA 1
ATOM 8374 C C . LEU A 1 1048 ? -15.880 -17.344 34.384 1.00 91.56 1048 LEU A C 1
ATOM 8376 O O . LEU A 1 1048 ? -16.780 -17.945 33.803 1.00 91.56 1048 LEU A O 1
ATOM 8380 N N . PHE A 1 1049 ? -15.664 -17.461 35.693 1.00 89.38 1049 PHE A N 1
ATOM 8381 C CA . PHE A 1 1049 ? -16.434 -18.346 36.570 1.00 89.38 1049 PHE A CA 1
ATOM 8382 C C . PHE A 1 1049 ? -16.958 -17.577 37.787 1.00 89.38 1049 PHE A C 1
ATOM 8384 O O . PHE A 1 1049 ? -16.192 -17.175 38.666 1.00 89.38 1049 PHE A O 1
ATOM 8391 N N . LEU A 1 1050 ? -18.271 -17.362 37.838 1.00 86.19 1050 LEU A N 1
ATOM 8392 C CA . LEU A 1 1050 ? -18.963 -16.722 38.954 1.00 86.19 1050 LEU A CA 1
ATOM 8393 C C . LEU A 1 1050 ? -19.158 -17.736 40.085 1.00 86.19 1050 LEU A C 1
ATOM 8395 O O . LEU A 1 1050 ? -19.824 -18.755 39.896 1.00 86.19 1050 LEU A O 1
ATOM 8399 N N . ARG A 1 1051 ? -18.592 -17.469 41.264 1.00 82.00 1051 ARG A N 1
ATOM 8400 C CA . ARG A 1 1051 ? -18.824 -18.297 42.456 1.00 82.00 1051 ARG A CA 1
ATOM 8401 C C . ARG A 1 1051 ? -20.284 -18.172 42.924 1.00 82.00 1051 ARG A C 1
ATOM 8403 O O . ARG A 1 1051 ? -20.860 -17.091 42.781 1.00 82.00 1051 ARG A O 1
ATOM 8410 N N . PRO A 1 1052 ? -20.876 -19.233 43.501 1.00 66.62 1052 PRO A N 1
ATOM 8411 C CA . PRO A 1 1052 ? -22.261 -19.206 43.959 1.00 66.62 1052 PRO A CA 1
ATOM 8412 C C . PRO A 1 1052 ? -22.430 -18.236 45.137 1.00 66.62 1052 PRO A C 1
ATOM 8414 O O . PRO A 1 1052 ? -21.501 -18.022 45.921 1.00 66.62 1052 PRO A O 1
ATOM 8417 N N . GLN A 1 1053 ? -23.620 -17.645 45.270 1.00 61.31 1053 GLN A N 1
ATOM 8418 C CA . GLN A 1 1053 ? -23.953 -16.804 46.420 1.00 61.31 1053 GLN A CA 1
ATOM 8419 C C . GLN A 1 1053 ? -24.169 -17.681 47.660 1.00 61.31 1053 GLN A C 1
ATOM 8421 O O . GLN A 1 1053 ? -25.109 -18.466 47.708 1.00 61.31 1053 GLN A O 1
ATOM 8426 N N . GLY A 1 1054 ? -23.311 -17.522 48.670 1.00 54.75 1054 GLY A N 1
ATOM 8427 C CA . GLY A 1 1054 ? -23.618 -17.949 50.039 1.00 54.75 1054 GLY A CA 1
ATOM 8428 C C . GLY A 1 1054 ? -24.451 -16.896 50.782 1.00 54.75 1054 GLY A C 1
ATOM 8429 O O . GLY A 1 1054 ? -24.879 -15.902 50.193 1.00 54.75 1054 GLY A O 1
ATOM 8430 N N . ASN A 1 1055 ? -24.588 -17.050 52.103 1.00 47.81 1055 ASN A N 1
ATOM 8431 C CA . ASN A 1 1055 ? -25.426 -16.226 53.001 1.00 47.81 1055 ASN A CA 1
ATOM 8432 C C . ASN A 1 1055 ? -24.981 -14.745 53.177 1.00 47.81 1055 ASN A C 1
ATOM 8434 O O . ASN A 1 1055 ? -25.242 -14.122 54.204 1.00 47.81 1055 ASN A O 1
ATOM 8438 N N . ARG A 1 1056 ? -24.278 -14.160 52.199 1.00 53.22 1056 ARG A N 1
ATOM 8439 C CA . ARG A 1 1056 ? -23.858 -12.750 52.143 1.00 53.22 1056 ARG A CA 1
ATOM 8440 C C . ARG A 1 1056 ? -24.222 -12.166 50.767 1.00 53.22 1056 ARG A C 1
ATOM 8442 O O . ARG A 1 1056 ? -23.344 -12.057 49.909 1.00 53.22 1056 ARG A O 1
ATOM 8449 N N . PRO A 1 1057 ? -25.493 -11.781 50.531 1.00 52.84 1057 PRO A N 1
ATOM 8450 C CA . PRO A 1 1057 ? -26.001 -11.448 49.193 1.00 52.84 1057 PRO A CA 1
ATOM 8451 C C . PRO A 1 1057 ? -25.290 -10.265 48.513 1.00 52.84 1057 PRO A C 1
ATOM 8453 O O . PRO A 1 1057 ? -25.310 -10.167 47.289 1.00 52.84 1057 PRO A O 1
ATOM 8456 N N . GLN A 1 1058 ? -24.629 -9.401 49.290 1.00 58.53 1058 GLN A N 1
ATOM 8457 C CA . GLN A 1 1058 ? -23.965 -8.180 48.824 1.00 58.53 1058 GLN A CA 1
ATOM 8458 C C . GLN A 1 1058 ? -22.625 -8.399 48.099 1.00 58.53 1058 GLN A C 1
ATOM 8460 O O . GLN A 1 1058 ? -22.140 -7.452 47.488 1.00 58.53 1058 GLN A O 1
ATOM 8465 N N . LYS A 1 1059 ? -21.989 -9.584 48.155 1.00 62.41 1059 LYS A N 1
ATOM 8466 C CA . LYS A 1 1059 ? -20.646 -9.783 47.564 1.00 62.41 1059 LYS A CA 1
ATOM 8467 C C . LYS A 1 1059 ? -20.575 -10.973 46.614 1.00 62.41 1059 LYS A C 1
ATOM 8469 O O . LYS A 1 1059 ? -20.637 -12.124 47.039 1.00 62.41 1059 LYS A O 1
ATOM 8474 N N . ARG A 1 1060 ? -20.370 -10.685 45.326 1.00 76.12 1060 ARG A N 1
ATOM 8475 C CA . ARG A 1 1060 ? -20.112 -11.684 44.274 1.00 76.12 1060 ARG A CA 1
ATOM 8476 C C . ARG A 1 1060 ? -18.605 -11.815 44.027 1.00 76.12 1060 ARG A C 1
ATOM 8478 O O . ARG A 1 1060 ? -17.870 -10.831 44.101 1.00 76.12 1060 ARG A O 1
ATOM 8485 N N . ILE A 1 1061 ? -18.138 -13.029 43.726 1.00 84.94 1061 ILE A N 1
ATOM 8486 C CA . ILE A 1 1061 ? -16.726 -13.309 43.415 1.00 84.94 1061 ILE A CA 1
ATOM 8487 C C . ILE A 1 1061 ? -16.637 -13.927 42.024 1.00 84.94 1061 ILE A C 1
ATOM 8489 O O . ILE A 1 1061 ? -17.192 -14.997 41.779 1.00 84.94 1061 ILE A O 1
ATOM 8493 N N . LEU A 1 1062 ? -15.898 -13.272 41.134 1.00 88.31 1062 LEU A N 1
ATOM 8494 C CA . LEU A 1 1062 ? -15.638 -13.733 39.777 1.00 88.31 1062 LEU A CA 1
ATOM 8495 C C . LEU A 1 1062 ? -14.190 -14.228 39.669 1.00 88.31 1062 LEU A C 1
ATOM 8497 O O . LEU A 1 1062 ? -13.244 -13.444 39.765 1.00 88.31 1062 LEU A O 1
ATOM 8501 N N . ASN A 1 1063 ? -14.017 -15.534 39.473 1.00 90.56 1063 ASN A N 1
ATOM 8502 C CA . ASN A 1 1063 ? -12.736 -16.136 39.114 1.00 90.56 1063 ASN A CA 1
ATOM 8503 C C . ASN A 1 1063 ? -12.466 -15.849 37.622 1.00 90.56 1063 ASN A C 1
ATOM 8505 O O . ASN A 1 1063 ? -13.301 -16.163 36.773 1.00 90.56 1063 ASN A O 1
ATOM 8509 N N . VAL A 1 1064 ? -11.298 -15.291 37.296 1.00 91.88 1064 VAL A N 1
ATOM 8510 C CA . VAL A 1 1064 ? -10.854 -15.017 35.919 1.00 91.88 1064 VAL A CA 1
ATOM 8511 C C . VAL A 1 1064 ? -9.588 -15.822 35.641 1.00 91.88 1064 VAL A C 1
ATOM 8513 O O . VAL A 1 1064 ? -8.597 -15.693 36.360 1.00 91.88 1064 VAL A O 1
ATOM 8516 N N . ILE A 1 1065 ? -9.621 -16.666 34.611 1.00 91.12 1065 ILE A N 1
ATOM 8517 C CA . ILE A 1 1065 ? -8.578 -17.658 34.320 1.00 91.12 1065 ILE A CA 1
ATOM 8518 C C . ILE A 1 1065 ? -7.993 -17.385 32.929 1.00 91.12 1065 ILE A C 1
ATOM 8520 O O . ILE A 1 1065 ? -8.728 -17.394 31.943 1.00 91.12 1065 ILE A O 1
ATOM 8524 N N . LEU A 1 1066 ? -6.682 -17.138 32.845 1.00 92.06 1066 LEU A N 1
ATOM 8525 C CA . LEU A 1 1066 ? -5.947 -17.019 31.582 1.00 92.06 1066 LEU A CA 1
ATOM 8526 C C . LEU A 1 1066 ? -5.334 -18.373 31.217 1.00 92.06 1066 LEU A C 1
ATOM 8528 O O . LEU A 1 1066 ? -4.545 -18.909 31.992 1.00 92.06 1066 LEU A O 1
ATOM 8532 N N . LEU A 1 1067 ? -5.653 -18.909 30.037 1.00 90.06 1067 LEU A N 1
ATOM 8533 C CA . LEU A 1 1067 ? -5.127 -20.198 29.568 1.00 90.06 1067 LEU A CA 1
ATOM 8534 C C . LEU A 1 1067 ? -4.780 -20.165 28.070 1.00 90.06 1067 LEU A C 1
ATOM 8536 O O . LEU A 1 1067 ? -5.388 -19.399 27.317 1.00 90.06 1067 LEU A O 1
ATOM 8540 N N . PRO A 1 1068 ? -3.866 -21.026 27.587 1.00 89.25 1068 PRO A N 1
ATOM 8541 C CA . PRO A 1 1068 ? -3.734 -21.324 26.162 1.00 89.25 1068 PRO A CA 1
ATOM 8542 C C . PRO A 1 1068 ? -5.053 -21.844 25.565 1.00 89.25 1068 PRO A C 1
ATOM 8544 O O . PRO A 1 1068 ? -5.809 -22.569 26.218 1.00 89.25 1068 PRO A O 1
ATOM 8547 N N . LYS A 1 1069 ? -5.341 -21.511 24.300 1.00 88.62 1069 LYS A N 1
ATOM 8548 C CA . LYS A 1 1069 ? -6.610 -21.877 23.636 1.00 88.62 1069 LYS A CA 1
ATOM 8549 C C . LYS A 1 1069 ? -6.790 -23.389 23.400 1.00 88.62 1069 LYS A C 1
ATOM 8551 O O . LYS A 1 1069 ? -7.904 -23.842 23.162 1.00 88.62 1069 LYS A O 1
ATOM 8556 N N . ASN A 1 1070 ? -5.719 -24.177 23.461 1.00 87.44 1070 ASN A N 1
ATOM 8557 C CA . ASN A 1 1070 ? -5.764 -25.637 23.344 1.00 87.44 1070 ASN A CA 1
ATOM 8558 C C . ASN A 1 1070 ? -5.948 -26.371 24.690 1.00 87.44 1070 ASN A C 1
ATOM 8560 O O . ASN A 1 1070 ? -5.875 -27.598 24.719 1.00 87.44 1070 ASN A O 1
ATOM 8564 N N . VAL A 1 1071 ? -6.228 -25.654 25.786 1.00 87.94 1071 VAL A N 1
ATOM 8565 C CA . VAL A 1 1071 ? -6.784 -26.254 27.011 1.00 87.94 1071 VAL A CA 1
ATOM 8566 C C . VAL A 1 1071 ? -8.307 -26.431 26.841 1.00 87.94 1071 VAL A C 1
ATOM 8568 O O . VAL A 1 1071 ? -8.991 -25.438 26.579 1.00 87.94 1071 VAL A O 1
ATOM 8571 N N . PRO A 1 1072 ? -8.868 -27.650 26.976 1.00 84.69 1072 PRO A N 1
ATOM 8572 C CA . PRO A 1 1072 ? -10.310 -27.877 26.860 1.00 84.69 1072 PRO A CA 1
ATOM 8573 C C . PRO A 1 1072 ? -11.114 -27.180 27.963 1.00 84.69 1072 PRO A C 1
ATOM 8575 O O . PRO A 1 1072 ? -10.828 -27.364 29.145 1.00 84.69 1072 PRO A O 1
ATOM 8578 N N . LEU A 1 1073 ? -12.175 -26.453 27.590 1.00 84.81 1073 LEU A N 1
ATOM 8579 C CA . LEU A 1 1073 ? -13.074 -25.787 28.545 1.00 84.81 1073 LEU A CA 1
ATOM 8580 C C . LEU A 1 1073 ? -13.669 -26.776 29.563 1.00 84.81 1073 LEU A C 1
ATOM 8582 O O . LEU A 1 1073 ? -13.707 -26.473 30.751 1.00 84.81 1073 LEU A O 1
ATOM 8586 N N . CYS A 1 1074 ? -14.044 -27.980 29.121 1.00 79.50 1074 CYS A N 1
ATOM 8587 C CA . CYS A 1 1074 ? -14.654 -28.999 29.977 1.00 79.50 1074 CYS A CA 1
ATOM 8588 C C . CYS A 1 1074 ? -13.743 -29.470 31.127 1.00 79.50 1074 CYS A C 1
ATOM 8590 O O . CYS A 1 1074 ? -14.248 -29.806 32.194 1.00 79.50 1074 CYS A O 1
ATOM 8592 N N . GLU A 1 1075 ? -12.414 -29.448 30.961 1.00 82.62 1075 GLU A N 1
ATOM 8593 C CA . GLU A 1 1075 ? -11.472 -29.756 32.050 1.00 82.62 1075 GLU A CA 1
ATOM 8594 C C . GLU A 1 1075 ? -11.422 -28.625 33.089 1.00 82.62 1075 GLU A C 1
ATOM 8596 O O . GLU A 1 1075 ? -11.279 -28.884 34.282 1.00 82.62 1075 GLU A O 1
ATOM 8601 N N . VAL A 1 1076 ? -11.581 -27.370 32.652 1.00 85.19 1076 VAL A N 1
ATOM 8602 C CA . VAL A 1 1076 ? -11.621 -26.194 33.535 1.00 85.19 1076 VAL A CA 1
ATOM 8603 C C . VAL A 1 1076 ? -12.952 -26.137 34.289 1.00 85.19 1076 VAL A C 1
ATOM 8605 O O . VAL A 1 1076 ? -12.959 -25.977 35.507 1.00 85.19 1076 VAL A O 1
ATOM 8608 N N . GLU A 1 1077 ? -14.077 -26.355 33.602 1.00 82.06 1077 GLU A N 1
ATOM 8609 C CA . GLU A 1 1077 ? -15.412 -26.477 34.210 1.00 82.06 1077 GLU A CA 1
ATOM 8610 C C . GLU A 1 1077 ? -15.478 -27.622 35.232 1.00 82.06 1077 GLU A C 1
ATOM 8612 O O . GLU A 1 1077 ? -16.073 -27.468 36.300 1.00 82.06 1077 GLU A O 1
ATOM 8617 N N . TYR A 1 1078 ? -14.821 -28.756 34.951 1.00 78.88 1078 TYR A N 1
ATOM 8618 C CA . TYR A 1 1078 ? -14.737 -29.884 35.882 1.00 78.88 1078 TYR A CA 1
ATOM 8619 C C . TYR A 1 1078 ? -14.043 -29.513 37.201 1.00 78.88 1078 TYR A C 1
ATOM 8621 O O . TYR A 1 1078 ? -14.423 -30.011 38.261 1.00 78.88 1078 TYR A O 1
ATOM 8629 N N . GLN A 1 1079 ? -13.044 -28.631 37.149 1.00 78.44 1079 GLN A N 1
ATOM 8630 C CA . GLN A 1 1079 ? -12.285 -28.181 38.319 1.00 78.44 1079 GLN A CA 1
ATOM 8631 C C . GLN A 1 1079 ? -12.944 -26.990 39.033 1.00 78.44 1079 GLN A C 1
ATOM 8633 O O . GLN A 1 1079 ? -12.839 -26.873 40.250 1.00 78.44 1079 GLN A O 1
ATOM 8638 N N . GLN A 1 1080 ? -13.677 -26.139 38.310 1.00 78.50 1080 GLN A N 1
ATOM 8639 C CA . GLN A 1 1080 ? -14.430 -25.000 38.857 1.00 78.50 1080 GLN A CA 1
ATOM 8640 C C . GLN A 1 1080 ? -15.852 -25.385 39.328 1.00 78.50 1080 GLN A C 1
ATOM 8642 O O . GLN A 1 1080 ? -16.716 -24.515 39.468 1.00 78.50 1080 GLN A O 1
ATOM 8647 N N . ARG A 1 1081 ? -16.110 -26.678 39.586 1.00 68.06 1081 ARG A N 1
ATOM 8648 C CA . ARG A 1 1081 ? -17.401 -27.214 40.058 1.00 68.06 1081 ARG A CA 1
ATOM 8649 C C . ARG A 1 1081 ? -17.987 -26.389 41.210 1.00 68.06 1081 ARG A C 1
ATOM 8651 O O . ARG A 1 1081 ? -17.306 -26.082 42.182 1.00 68.06 1081 ARG A O 1
ATOM 8658 N N . GLY A 1 1082 ? -19.268 -26.047 41.076 1.00 69.62 1082 GLY A N 1
ATOM 8659 C CA . GLY A 1 1082 ? -19.989 -25.131 41.966 1.00 69.62 1082 GLY A CA 1
ATOM 8660 C C . GLY A 1 1082 ? -20.031 -23.684 41.459 1.00 69.62 1082 GLY A C 1
ATOM 8661 O O . GLY A 1 1082 ? -20.965 -22.966 41.795 1.00 69.62 1082 GLY A O 1
ATOM 8662 N N . SER A 1 1083 ? -19.090 -23.262 40.607 1.00 81.38 1083 SER A N 1
ATOM 8663 C CA . SER A 1 1083 ? -19.119 -21.943 39.954 1.00 81.38 1083 SER A CA 1
ATOM 8664 C C . SER A 1 1083 ? -19.850 -21.994 38.607 1.00 81.38 1083 SER A C 1
ATOM 8666 O O . SER A 1 1083 ? -19.753 -22.975 37.872 1.00 81.38 1083 SER A O 1
ATOM 8668 N N . THR A 1 1084 ? -20.548 -20.914 38.253 1.00 81.94 1084 THR A N 1
ATOM 8669 C CA . THR A 1 1084 ? -21.237 -20.760 36.962 1.00 81.94 1084 THR A CA 1
ATOM 8670 C C . THR A 1 1084 ? -20.281 -20.179 35.922 1.00 81.94 1084 THR A C 1
ATOM 8672 O O . THR A 1 1084 ? -19.721 -19.104 36.136 1.00 81.94 1084 THR A O 1
ATOM 8675 N N . PHE A 1 1085 ? -20.092 -20.863 34.792 1.00 86.06 1085 PHE A N 1
ATOM 8676 C CA . PHE A 1 1085 ? -19.325 -20.330 33.662 1.00 86.06 1085 PHE A CA 1
ATOM 8677 C C . PHE A 1 1085 ? -20.102 -19.201 32.965 1.00 86.06 1085 PHE A C 1
ATOM 8679 O O . PHE A 1 1085 ? -21.259 -19.385 32.587 1.00 86.06 1085 PHE A O 1
ATOM 8686 N N . ILE A 1 1086 ? -19.470 -18.039 32.775 1.00 83.12 1086 ILE A N 1
ATOM 8687 C CA . ILE A 1 1086 ? -20.042 -16.923 32.011 1.00 83.12 1086 ILE A CA 1
ATOM 8688 C C . ILE A 1 1086 ? -19.542 -17.016 30.566 1.00 83.12 1086 ILE A C 1
ATOM 8690 O O . ILE A 1 1086 ? -18.371 -16.755 30.280 1.00 83.12 1086 ILE A O 1
ATOM 8694 N N . GLN A 1 1087 ? -20.439 -17.358 29.641 1.00 78.75 1087 GLN A N 1
ATOM 8695 C CA . GLN A 1 1087 ? -20.125 -17.437 28.215 1.00 78.75 1087 GLN A CA 1
ATOM 8696 C C . GLN A 1 1087 ? -19.931 -16.033 27.614 1.00 78.75 1087 GLN A C 1
ATOM 8698 O O . GLN A 1 1087 ? -20.894 -15.307 27.381 1.00 78.75 1087 GLN A O 1
ATOM 8703 N N . THR A 1 1088 ? -18.683 -15.670 27.308 1.00 78.69 1088 THR A N 1
ATOM 8704 C CA . THR A 1 1088 ? -18.315 -14.386 26.681 1.00 78.69 1088 THR A CA 1
ATOM 8705 C C . THR A 1 1088 ? -17.347 -14.568 25.504 1.00 78.69 1088 THR A C 1
ATOM 8707 O O . THR A 1 1088 ? -16.999 -15.687 25.115 1.00 78.69 1088 THR A O 1
ATOM 8710 N N . SER A 1 1089 ? -16.889 -13.463 24.910 1.00 80.88 1089 SER A N 1
ATOM 8711 C CA . SER A 1 1089 ? -15.851 -13.421 23.873 1.00 80.88 1089 SER A CA 1
ATOM 8712 C C . SER A 1 1089 ? -14.456 -13.749 24.431 1.00 80.88 1089 SER A C 1
ATOM 8714 O O . SER A 1 1089 ? -13.568 -12.903 24.443 1.00 80.88 1089 SER A O 1
ATOM 8716 N N . SER A 1 1090 ? -14.237 -14.984 24.886 1.00 86.12 1090 SER A N 1
ATOM 8717 C CA . SER A 1 1090 ? -13.028 -15.404 25.621 1.00 86.12 1090 SER A CA 1
ATOM 8718 C C . SER A 1 1090 ? -11.699 -15.291 24.857 1.00 86.12 1090 SER A C 1
ATOM 8720 O O . SER A 1 1090 ? -10.645 -15.219 25.480 1.00 86.12 1090 SER A O 1
ATOM 8722 N N . ASN A 1 1091 ? -11.709 -15.299 23.522 1.00 89.06 1091 ASN A N 1
ATOM 8723 C CA . ASN A 1 1091 ? -10.498 -15.407 22.698 1.00 89.06 1091 ASN A CA 1
ATOM 8724 C C . ASN A 1 1091 ? -9.590 -14.166 22.785 1.00 89.06 1091 ASN A C 1
ATOM 8726 O O . ASN A 1 1091 ? -10.045 -13.044 22.575 1.00 89.06 1091 ASN A O 1
ATOM 8730 N N . CYS A 1 1092 ? -8.286 -14.379 22.969 1.00 89.69 1092 CYS A N 1
ATOM 8731 C CA . CYS A 1 1092 ? -7.259 -13.335 22.943 1.00 89.69 1092 CYS A CA 1
ATOM 8732 C C . CYS A 1 1092 ? -5.925 -13.861 22.371 1.00 89.69 1092 CYS A C 1
ATOM 8734 O O . CYS A 1 1092 ? -5.812 -15.026 21.983 1.00 89.69 1092 CYS A O 1
ATOM 8736 N N . THR A 1 1093 ? -4.906 -13.002 22.292 1.00 90.19 1093 THR A N 1
ATOM 8737 C CA . THR A 1 1093 ? -3.516 -13.399 22.000 1.00 90.19 1093 THR A CA 1
ATOM 8738 C C . THR A 1 1093 ? -2.627 -12.883 23.123 1.00 90.19 1093 THR A C 1
ATOM 8740 O O . THR A 1 1093 ? -2.717 -11.707 23.460 1.00 90.19 1093 THR A O 1
ATOM 8743 N N . LEU A 1 1094 ? -1.809 -13.753 23.718 1.00 88.19 1094 LEU A N 1
ATOM 8744 C CA . LEU A 1 1094 ? -0.983 -13.437 24.888 1.00 88.19 1094 LEU A CA 1
ATOM 8745 C C . LEU A 1 1094 ? 0.431 -14.011 24.738 1.00 88.19 1094 LEU A C 1
ATOM 8747 O O . LEU A 1 1094 ? 0.645 -15.027 24.072 1.00 88.19 1094 LEU A O 1
ATOM 8751 N N . THR A 1 1095 ? 1.392 -13.374 25.398 1.00 85.31 1095 THR A N 1
ATOM 8752 C CA . THR A 1 1095 ? 2.808 -13.756 25.372 1.00 85.31 1095 THR A CA 1
ATOM 8753 C C . THR A 1 1095 ? 3.102 -14.798 26.463 1.00 85.31 1095 THR A C 1
ATOM 8755 O O . THR A 1 1095 ? 2.695 -14.595 27.613 1.00 85.31 1095 THR A O 1
ATOM 8758 N N . PRO A 1 1096 ? 3.819 -15.902 26.166 1.00 79.06 1096 PRO A N 1
ATOM 8759 C CA . PRO A 1 1096 ? 4.263 -16.864 27.176 1.00 79.06 1096 PRO A CA 1
ATOM 8760 C C . PRO A 1 1096 ? 5.039 -16.169 28.297 1.00 79.06 1096 PRO A C 1
ATOM 8762 O O . PRO A 1 1096 ? 5.959 -15.399 28.023 1.00 79.06 1096 PRO A O 1
ATOM 8765 N N . ARG A 1 1097 ? 4.680 -16.430 29.561 1.00 78.00 1097 ARG A N 1
ATOM 8766 C CA . ARG A 1 1097 ? 5.261 -15.766 30.744 1.00 78.00 1097 ARG A CA 1
ATOM 8767 C C . ARG A 1 1097 ? 5.080 -14.234 30.772 1.00 78.00 1097 ARG A C 1
ATOM 8769 O O . ARG A 1 1097 ? 5.709 -13.575 31.602 1.00 78.00 1097 ARG A O 1
ATOM 8776 N N . GLY A 1 1098 ? 4.205 -13.663 29.941 1.00 83.56 1098 GLY A N 1
ATOM 8777 C CA . GLY A 1 1098 ? 3.821 -12.250 29.999 1.00 83.56 1098 GLY A CA 1
ATOM 8778 C C . GLY A 1 1098 ? 3.102 -11.905 31.309 1.00 83.56 1098 GLY A C 1
ATOM 8779 O O . GLY A 1 1098 ? 2.374 -12.736 31.861 1.00 83.56 1098 GLY A O 1
ATOM 8780 N N . LYS A 1 1099 ? 3.321 -10.687 31.822 1.00 89.25 1099 LYS A N 1
ATOM 8781 C CA . LYS A 1 1099 ? 2.642 -10.167 33.019 1.00 89.25 1099 LYS A CA 1
ATOM 8782 C C . LYS A 1 1099 ? 1.431 -9.339 32.608 1.00 89.25 1099 LYS A C 1
ATOM 8784 O O . LYS A 1 1099 ? 1.570 -8.336 31.915 1.00 89.25 1099 LYS A O 1
ATOM 8789 N N . TYR A 1 1100 ? 0.266 -9.721 33.107 1.00 92.44 1100 TYR A N 1
ATOM 8790 C CA . TYR A 1 1100 ? -1.014 -9.105 32.792 1.00 92.44 1100 TYR A CA 1
ATOM 8791 C C . TYR A 1 1100 ? -1.635 -8.466 34.033 1.00 92.44 1100 TYR A C 1
ATOM 8793 O O . TYR A 1 1100 ? -1.455 -8.941 35.154 1.00 92.44 1100 TYR A O 1
ATOM 8801 N N . GLY A 1 1101 ? -2.375 -7.379 33.845 1.00 91.06 1101 GLY A N 1
ATOM 8802 C CA . GLY A 1 1101 ? -3.255 -6.804 34.858 1.00 91.06 1101 GLY A CA 1
ATOM 8803 C C . GLY A 1 1101 ? -4.699 -6.882 34.400 1.00 91.06 1101 GLY A C 1
ATOM 8804 O O . GLY A 1 1101 ? -4.993 -6.560 33.253 1.00 91.06 1101 GLY A O 1
ATOM 8805 N N . LEU A 1 1102 ? -5.602 -7.277 35.291 1.00 91.06 1102 LEU A N 1
ATOM 8806 C CA . LEU A 1 1102 ? -7.031 -7.141 35.050 1.00 91.06 1102 LEU A CA 1
ATOM 8807 C C . LEU A 1 1102 ? -7.494 -5.759 35.530 1.00 91.06 1102 LEU A C 1
ATOM 8809 O O . LEU A 1 1102 ? -7.105 -5.296 36.602 1.00 91.06 1102 LEU A O 1
ATOM 8813 N N . CYS A 1 1103 ? -8.322 -5.109 34.724 1.00 84.69 1103 CYS A N 1
ATOM 8814 C CA . CYS A 1 1103 ? -8.995 -3.856 35.019 1.00 84.69 1103 CYS A CA 1
ATOM 8815 C C . CYS A 1 1103 ? -10.509 -4.101 35.005 1.00 84.69 1103 CYS A C 1
ATOM 8817 O O . CYS A 1 1103 ? -11.011 -4.839 34.154 1.00 84.69 1103 CYS A O 1
ATOM 8819 N N . CYS A 1 1104 ? -11.213 -3.490 35.955 1.00 81.12 1104 CYS A N 1
ATOM 8820 C CA . CYS A 1 1104 ? -12.667 -3.456 36.027 1.00 81.12 1104 CYS A CA 1
ATOM 8821 C C . CYS A 1 1104 ? -13.089 -1.988 35.928 1.00 81.12 1104 CYS A C 1
ATOM 8823 O O . CYS A 1 1104 ? -12.628 -1.154 36.703 1.00 81.12 1104 CYS A O 1
ATOM 8825 N N . GLU A 1 1105 ? -13.927 -1.676 34.949 1.00 69.38 1105 GLU A N 1
ATOM 8826 C CA . GLU A 1 1105 ? -14.500 -0.355 34.704 1.00 69.38 1105 GLU A CA 1
ATOM 8827 C C . GLU A 1 1105 ? -16.023 -0.448 34.980 1.00 69.38 1105 GLU A C 1
ATOM 8829 O O . GLU A 1 1105 ? -16.619 -1.512 34.788 1.00 69.38 1105 GLU A O 1
ATOM 8834 N N . LEU A 1 1106 ? -16.651 0.656 35.416 1.00 62.16 1106 LEU A N 1
ATOM 8835 C CA . LEU A 1 1106 ? -18.096 0.802 35.734 1.00 62.16 1106 LEU A CA 1
ATOM 8836 C C . LEU A 1 1106 ? -18.608 0.270 37.097 1.00 62.16 1106 LEU A C 1
ATOM 8838 O O . LEU A 1 1106 ? -19.812 0.292 37.335 1.00 62.16 1106 LEU A O 1
ATOM 8842 N N . VAL A 1 1107 ? -17.737 -0.126 38.032 1.00 58.34 1107 VAL A N 1
ATOM 8843 C CA . VAL A 1 1107 ? -18.119 -0.431 39.431 1.00 58.34 1107 VAL A CA 1
ATOM 8844 C C . VAL A 1 1107 ? -17.306 0.454 40.378 1.00 58.34 1107 VAL A C 1
ATOM 8846 O O . VAL A 1 1107 ? -16.097 0.573 40.202 1.00 58.34 1107 VAL A O 1
ATOM 8849 N N . ALA A 1 1108 ? -17.945 1.074 41.375 1.00 52.97 1108 ALA A N 1
ATOM 8850 C CA . ALA A 1 1108 ? -17.256 1.945 42.339 1.00 52.97 1108 ALA A CA 1
ATOM 8851 C C . ALA A 1 1108 ? -16.491 1.147 43.412 1.00 52.97 1108 ALA A C 1
ATOM 8853 O O . ALA A 1 1108 ? -15.340 1.449 43.716 1.00 52.97 1108 ALA A O 1
ATOM 8854 N N . ASN A 1 1109 ? -17.117 0.089 43.940 1.00 65.12 1109 ASN A N 1
ATOM 8855 C CA . ASN A 1 1109 ? -16.571 -0.754 45.002 1.00 65.12 1109 ASN A CA 1
ATOM 8856 C C . ASN A 1 1109 ? -16.245 -2.155 44.464 1.00 65.12 1109 ASN A C 1
ATOM 8858 O O . ASN A 1 1109 ? -17.072 -3.067 44.498 1.00 65.12 1109 ASN A O 1
ATOM 8862 N N . PHE A 1 1110 ? -15.018 -2.338 43.977 1.00 74.88 1110 PHE A N 1
ATOM 8863 C CA . PHE A 1 1110 ? -14.476 -3.655 43.640 1.00 74.88 1110 PHE A CA 1
ATOM 8864 C C . PHE A 1 1110 ? -13.043 -3.807 44.157 1.00 74.88 1110 PHE A C 1
ATOM 8866 O O . PHE A 1 1110 ? -12.349 -2.828 44.430 1.00 74.88 1110 PHE A O 1
ATOM 8873 N N . SER A 1 1111 ? -12.561 -5.045 44.250 1.00 80.56 1111 SER A N 1
ATOM 8874 C CA . SER A 1 1111 ? -11.125 -5.309 44.397 1.00 80.56 1111 SER A CA 1
ATOM 8875 C C . SER A 1 1111 ? -10.685 -6.473 43.515 1.00 80.56 1111 SER A C 1
ATOM 8877 O O . SER A 1 1111 ? -11.450 -7.405 43.273 1.00 80.56 1111 SER A O 1
ATOM 8879 N N . ILE A 1 1112 ? -9.453 -6.397 43.008 1.00 88.00 1112 ILE A N 1
ATOM 8880 C CA . ILE A 1 1112 ? -8.844 -7.415 42.145 1.00 88.00 1112 ILE A CA 1
ATOM 8881 C C . ILE A 1 1112 ? -7.598 -7.947 42.843 1.00 88.00 1112 ILE A C 1
ATOM 8883 O O . ILE A 1 1112 ? -6.726 -7.170 43.242 1.00 88.00 1112 ILE A O 1
ATOM 8887 N N . GLN A 1 1113 ? -7.507 -9.268 42.977 1.00 80.19 1113 GLN A N 1
ATOM 8888 C CA . GLN A 1 1113 ? -6.348 -9.947 43.556 1.00 80.19 1113 GLN A CA 1
ATOM 8889 C C . GLN A 1 1113 ? -5.889 -11.092 42.638 1.00 80.19 1113 GLN A C 1
ATOM 8891 O O . GLN A 1 1113 ? -6.736 -11.880 42.219 1.00 80.19 1113 GLN A O 1
ATOM 8896 N N . PRO A 1 1114 ? -4.584 -11.222 42.326 1.00 86.62 1114 PRO A N 1
ATOM 8897 C CA . PRO A 1 1114 ? -3.504 -10.251 42.546 1.00 86.62 1114 PRO A CA 1
ATOM 8898 C C . PRO A 1 1114 ? -3.630 -9.001 41.645 1.00 86.62 1114 PRO A C 1
ATOM 8900 O O . PRO A 1 1114 ? -4.372 -8.994 40.668 1.00 86.62 1114 PRO A O 1
ATOM 8903 N N . LYS A 1 1115 ? -2.852 -7.940 41.923 1.00 79.50 1115 LYS A N 1
ATOM 8904 C CA . LYS A 1 1115 ? -2.798 -6.718 41.077 1.00 79.50 1115 LYS A CA 1
ATOM 8905 C C . LYS A 1 1115 ? -2.216 -6.960 39.670 1.00 79.50 1115 LYS A C 1
ATOM 8907 O O . LYS A 1 1115 ? -2.446 -6.174 38.748 1.00 79.50 1115 LYS A O 1
ATOM 8912 N N . SER A 1 1116 ? -1.451 -8.038 39.514 1.00 86.81 1116 SER A N 1
ATOM 8913 C CA . SER A 1 1116 ? -0.967 -8.560 38.237 1.00 86.81 1116 SER A CA 1
ATOM 8914 C C . SER A 1 1116 ? -0.759 -10.070 38.347 1.00 86.81 1116 SER A C 1
ATOM 8916 O O . SER A 1 1116 ? -0.215 -10.526 39.353 1.00 86.81 1116 SER A O 1
ATOM 8918 N N . GLY A 1 1117 ? -1.143 -10.813 37.314 1.00 84.56 1117 GLY A N 1
ATOM 8919 C CA . GLY A 1 1117 ? -0.920 -12.251 37.165 1.00 84.56 1117 GLY A CA 1
ATOM 8920 C C . GLY A 1 1117 ? -0.031 -12.542 35.955 1.00 84.56 1117 GLY A C 1
ATOM 8921 O O . GLY A 1 1117 ? 0.190 -11.669 35.116 1.00 84.56 1117 GLY A O 1
ATOM 8922 N N . GLN A 1 1118 ? 0.503 -13.755 35.857 1.00 84.31 1118 GLN A N 1
ATOM 8923 C CA . GLN A 1 1118 ? 1.355 -14.179 34.744 1.00 84.31 1118 GLN A CA 1
ATOM 8924 C C . GLN A 1 1118 ? 0.630 -15.254 33.928 1.00 84.31 1118 GLN A C 1
ATOM 8926 O O . GLN A 1 1118 ? -0.030 -16.110 34.516 1.00 84.31 1118 GLN A O 1
ATOM 8931 N N . LEU A 1 1119 ? 0.743 -15.228 32.595 1.00 81.75 1119 LEU A N 1
ATOM 8932 C CA . LEU A 1 1119 ? 0.316 -16.376 31.789 1.00 81.75 1119 LEU A CA 1
ATOM 8933 C C . LEU A 1 1119 ? 1.381 -17.469 31.898 1.00 81.75 1119 LEU A C 1
ATOM 8935 O O . LEU A 1 1119 ? 2.423 -17.394 31.237 1.00 81.75 1119 LEU A O 1
ATOM 8939 N N . ASP A 1 1120 ? 1.115 -18.466 32.736 1.00 66.88 1120 ASP A N 1
ATOM 8940 C CA . ASP A 1 1120 ? 1.942 -19.664 32.816 1.00 66.88 1120 ASP A CA 1
ATOM 8941 C C . ASP A 1 1120 ? 1.546 -20.698 31.747 1.00 66.88 1120 ASP A C 1
ATOM 8943 O O . ASP A 1 1120 ? 0.466 -20.648 31.156 1.00 66.88 1120 ASP A O 1
ATOM 8947 N N . TYR A 1 1121 ? 2.461 -21.622 31.482 1.00 66.19 1121 TYR A N 1
ATOM 8948 C CA . TYR A 1 1121 ? 2.345 -22.707 30.506 1.00 66.19 1121 TYR A CA 1
ATOM 8949 C C . TYR A 1 1121 ? 2.147 -24.071 31.174 1.00 66.19 1121 TYR A C 1
ATOM 8951 O O . TYR A 1 1121 ? 2.386 -25.115 30.567 1.00 66.19 1121 TYR A O 1
ATOM 8959 N N . ASP A 1 1122 ? 1.741 -24.071 32.440 1.00 62.75 1122 ASP A N 1
ATOM 8960 C CA . ASP A 1 1122 ? 1.632 -25.289 33.221 1.00 62.75 1122 ASP A CA 1
ATOM 8961 C C . ASP A 1 1122 ? 0.311 -26.014 32.929 1.00 62.75 1122 ASP A C 1
ATOM 8963 O O . ASP A 1 1122 ? -0.745 -25.677 33.464 1.00 62.75 1122 ASP A O 1
ATOM 8967 N N . TYR A 1 1123 ? 0.377 -27.062 32.103 1.00 74.31 1123 TYR A N 1
ATOM 8968 C CA . TYR A 1 1123 ? -0.712 -28.030 31.885 1.00 74.31 1123 TYR A CA 1
ATOM 8969 C C . TYR A 1 1123 ? -0.841 -28.996 33.087 1.00 74.31 1123 TYR A C 1
ATOM 8971 O O . TYR A 1 1123 ? -1.010 -30.207 32.929 1.00 74.31 1123 TYR A O 1
ATOM 8979 N N . SER A 1 1124 ? -0.708 -28.435 34.291 1.00 62.62 1124 SER A N 1
ATOM 8980 C CA . SER A 1 1124 ? -0.824 -29.076 35.600 1.00 62.62 1124 SER A CA 1
ATOM 8981 C C . SER A 1 1124 ? -2.261 -29.537 35.879 1.00 62.62 1124 SER A C 1
ATOM 8983 O O . SER A 1 1124 ? -3.200 -29.092 35.216 1.00 62.62 1124 SER A O 1
ATOM 8985 N N . PRO A 1 1125 ? -2.484 -30.399 36.891 1.00 60.06 1125 PRO A N 1
ATOM 8986 C CA . PRO A 1 1125 ? -3.820 -30.897 37.218 1.00 60.06 1125 PRO A CA 1
ATOM 8987 C C . PRO A 1 1125 ? -4.813 -29.830 37.714 1.00 60.06 1125 PRO A C 1
ATOM 8989 O O . PRO A 1 1125 ? -6.004 -30.124 37.718 1.00 60.06 1125 PRO A O 1
ATOM 8992 N N . ASN A 1 1126 ? -4.356 -28.631 38.109 1.00 70.81 1126 ASN A N 1
ATOM 8993 C CA . ASN A 1 1126 ? -5.175 -27.597 38.753 1.00 70.81 1126 ASN A CA 1
ATOM 8994 C C . ASN A 1 1126 ? -5.084 -26.233 38.030 1.00 70.81 1126 ASN A C 1
ATOM 8996 O O . ASN A 1 1126 ? -4.070 -25.537 38.109 1.00 70.81 1126 ASN A O 1
ATOM 9000 N N . PHE A 1 1127 ? -6.170 -25.802 37.389 1.00 82.44 1127 PHE A N 1
ATOM 9001 C CA . PHE A 1 1127 ? -6.321 -24.492 36.751 1.00 82.44 1127 PHE A CA 1
ATOM 9002 C C . PHE A 1 1127 ? -6.820 -23.449 37.761 1.00 82.44 1127 PHE A C 1
ATOM 9004 O O . PHE A 1 1127 ? -8.020 -23.191 37.905 1.00 82.44 1127 PHE A O 1
ATOM 9011 N N . HIS A 1 1128 ? -5.878 -22.850 38.489 1.00 82.25 1128 HIS A N 1
ATOM 9012 C CA . HIS A 1 1128 ? -6.159 -21.798 39.466 1.00 82.25 1128 HIS A CA 1
ATOM 9013 C C . HIS A 1 1128 ? -6.554 -20.464 38.791 1.00 82.25 1128 HIS A C 1
ATOM 9015 O O . HIS A 1 1128 ? -6.007 -20.130 37.738 1.00 82.25 1128 HIS A O 1
ATOM 9021 N N . PRO A 1 1129 ? -7.457 -19.657 39.389 1.00 87.88 1129 PRO A N 1
ATOM 9022 C CA . PRO A 1 1129 ? -7.786 -18.330 38.870 1.00 87.88 1129 PRO A CA 1
ATOM 9023 C C . PRO A 1 1129 ? -6.563 -17.409 38.827 1.00 87.88 1129 PRO A C 1
ATOM 9025 O O . PRO A 1 1129 ? -5.901 -17.195 39.840 1.00 87.88 1129 PRO A O 1
ATOM 9028 N N . THR A 1 1130 ? -6.289 -16.826 37.659 1.00 90.62 1130 THR A N 1
ATOM 9029 C CA . THR A 1 1130 ? -5.208 -15.846 37.465 1.00 90.62 1130 THR A CA 1
ATOM 9030 C C . THR A 1 1130 ? -5.531 -14.510 38.133 1.00 90.62 1130 THR A C 1
ATOM 9032 O O . THR A 1 1130 ? -4.624 -13.802 38.566 1.00 90.62 1130 THR A O 1
ATOM 9035 N N . PHE A 1 1131 ? -6.823 -14.184 38.236 1.00 92.69 1131 PHE A N 1
ATOM 9036 C CA . PHE A 1 1131 ? -7.352 -13.094 39.050 1.00 92.69 1131 PHE A CA 1
ATOM 9037 C C . PHE A 1 1131 ? -8.658 -13.519 39.724 1.00 92.69 1131 PHE A C 1
ATOM 9039 O O . PHE A 1 1131 ? -9.412 -14.346 39.208 1.00 92.69 1131 PHE A O 1
ATOM 9046 N N . GLN A 1 1132 ? -8.965 -12.881 40.845 1.00 90.38 1132 GLN A N 1
ATOM 9047 C CA . GLN A 1 1132 ? -10.281 -12.883 41.464 1.00 90.38 1132 GLN A CA 1
ATOM 9048 C C . GLN A 1 1132 ? -10.775 -11.443 41.569 1.00 90.38 1132 GLN A C 1
ATOM 9050 O O . GLN A 1 1132 ? -10.067 -10.586 42.101 1.00 90.38 1132 GLN A O 1
ATOM 9055 N N . VAL A 1 1133 ? -11.979 -11.182 41.057 1.00 88.62 1133 VAL A N 1
ATOM 9056 C CA . VAL A 1 1133 ? -12.670 -9.897 41.207 1.00 88.62 1133 VAL A CA 1
ATOM 9057 C C . VAL A 1 1133 ? -13.740 -10.052 42.278 1.00 88.62 1133 VAL A C 1
ATOM 9059 O O . VAL A 1 1133 ? -14.667 -10.847 42.127 1.00 88.62 1133 VAL A O 1
ATOM 9062 N N . PHE A 1 1134 ? -13.604 -9.295 43.360 1.00 84.62 1134 PHE A N 1
ATOM 9063 C CA . PHE A 1 1134 ? -14.609 -9.170 44.409 1.00 84.62 1134 PHE A CA 1
ATOM 9064 C C . PHE A 1 1134 ? -15.467 -7.949 44.085 1.00 84.62 1134 PHE A C 1
ATOM 9066 O O . PHE A 1 1134 ? -14.940 -6.839 43.988 1.00 84.62 1134 PHE A O 1
ATOM 9073 N N . LEU A 1 1135 ? -16.766 -8.165 43.898 1.00 77.81 1135 LEU A N 1
ATOM 9074 C CA . LEU A 1 1135 ? -17.742 -7.169 43.463 1.00 77.81 1135 LEU A CA 1
ATOM 9075 C C . LEU A 1 1135 ? -18.714 -6.884 44.610 1.00 77.81 1135 LEU A C 1
ATOM 9077 O O . LEU A 1 1135 ? -19.359 -7.813 45.101 1.00 77.81 1135 LEU A O 1
ATOM 9081 N N . ASP A 1 1136 ? -18.813 -5.622 45.031 1.00 68.50 1136 ASP A N 1
ATOM 9082 C CA . ASP A 1 1136 ? -19.773 -5.174 46.043 1.00 68.50 1136 ASP A CA 1
ATOM 9083 C C . ASP A 1 1136 ? -21.056 -4.693 45.343 1.00 68.50 1136 ASP A C 1
ATOM 9085 O O . ASP A 1 1136 ? -21.043 -3.718 44.590 1.00 68.50 1136 ASP A O 1
ATOM 9089 N N . CYS A 1 1137 ? -22.168 -5.401 45.538 1.00 53.69 1137 CYS A N 1
ATOM 9090 C CA . CYS A 1 1137 ? -23.395 -5.285 44.737 1.00 53.69 1137 CYS A CA 1
ATOM 9091 C C . CYS A 1 1137 ? -24.279 -4.078 45.115 1.00 53.69 1137 CYS A C 1
ATOM 9093 O O . CYS A 1 1137 ? -25.500 -4.137 45.003 1.00 53.69 1137 CYS A O 1
ATOM 9095 N N . MET A 1 1138 ? -23.658 -2.986 45.565 1.00 47.06 1138 MET A N 1
ATOM 9096 C CA . MET A 1 1138 ? -24.312 -1.740 45.986 1.00 47.06 1138 MET A CA 1
ATOM 9097 C C . MET A 1 1138 ? -24.487 -0.717 44.847 1.00 47.06 1138 MET A C 1
ATOM 9099 O O . MET A 1 1138 ? -25.171 0.287 45.028 1.00 47.06 1138 MET A O 1
ATOM 9103 N N . SER A 1 1139 ? -23.861 -0.926 43.682 1.00 51.84 1139 SER A N 1
ATOM 9104 C CA . SER A 1 1139 ? -23.957 -0.021 42.525 1.00 51.84 1139 SER A CA 1
ATOM 9105 C C . SER A 1 1139 ? -24.940 -0.534 41.473 1.00 51.84 1139 SER A C 1
ATOM 9107 O O . SER A 1 1139 ? -24.685 -1.569 40.858 1.00 51.84 1139 SER A O 1
ATOM 9109 N N . GLY A 1 1140 ? -25.999 0.235 41.204 1.00 52.31 1140 GLY A N 1
ATOM 9110 C CA . GLY A 1 1140 ? -27.006 -0.029 40.164 1.00 52.31 1140 GLY A CA 1
ATOM 9111 C C . GLY A 1 1140 ? -26.515 0.199 38.728 1.00 52.31 1140 GLY A C 1
ATOM 9112 O O . GLY A 1 1140 ? -27.192 0.856 37.947 1.00 52.31 1140 GLY A O 1
ATOM 9113 N N . ALA A 1 1141 ? -25.323 -0.293 38.390 1.00 55.28 1141 ALA A N 1
ATOM 9114 C CA . ALA A 1 1141 ? -24.832 -0.350 37.017 1.00 55.28 1141 ALA A CA 1
ATOM 9115 C C . ALA A 1 1141 ? -25.345 -1.631 36.346 1.00 55.28 1141 ALA A C 1
ATOM 9117 O O . ALA A 1 1141 ? -25.292 -2.693 36.958 1.00 55.28 1141 ALA A O 1
ATOM 9118 N N . GLU A 1 1142 ? -25.794 -1.559 35.092 1.00 59.56 1142 GLU A N 1
ATOM 9119 C CA . GLU A 1 1142 ? -26.348 -2.709 34.346 1.00 59.56 1142 GLU A CA 1
ATOM 9120 C C . GLU A 1 1142 ? -25.269 -3.674 33.818 1.00 59.56 1142 GLU A C 1
ATOM 9122 O O . GLU A 1 1142 ? -25.536 -4.841 33.547 1.00 59.56 1142 GLU A O 1
ATOM 9127 N N . ASN A 1 1143 ? -24.037 -3.191 33.627 1.00 70.75 1143 ASN A N 1
ATOM 9128 C CA . ASN A 1 1143 ? -22.957 -3.947 32.994 1.00 70.75 1143 ASN A CA 1
ATOM 9129 C C . ASN A 1 1143 ? -21.592 -3.618 33.613 1.00 70.75 1143 ASN A C 1
ATOM 9131 O O . ASN A 1 1143 ? -21.221 -2.455 33.762 1.00 70.75 1143 ASN A O 1
ATOM 9135 N N . ILE A 1 1144 ? -20.806 -4.656 33.889 1.00 76.94 1144 ILE A N 1
ATOM 9136 C CA . ILE A 1 1144 ? -19.400 -4.585 34.299 1.00 76.94 1144 ILE A CA 1
ATOM 9137 C C . ILE A 1 1144 ? -18.533 -4.675 33.044 1.00 76.94 1144 ILE A C 1
ATOM 9139 O O . ILE A 1 1144 ? -18.681 -5.615 32.262 1.00 76.94 1144 ILE A O 1
ATOM 9143 N N . ARG A 1 1145 ? -17.581 -3.757 32.852 1.00 84.69 1145 ARG A N 1
ATOM 9144 C CA . ARG A 1 1145 ? -16.574 -3.886 31.788 1.00 84.69 1145 ARG A CA 1
ATOM 9145 C C . ARG A 1 1145 ? -15.279 -4.436 32.378 1.00 84.69 1145 ARG A C 1
ATOM 9147 O O . ARG A 1 1145 ? -14.603 -3.746 33.136 1.00 84.69 1145 ARG A O 1
ATOM 9154 N N . LEU A 1 1146 ? -14.899 -5.654 31.997 1.00 89.06 1146 LEU A N 1
ATOM 9155 C CA . LEU A 1 1146 ? -13.564 -6.184 32.275 1.00 89.06 1146 LEU A CA 1
ATOM 9156 C C . LEU A 1 1146 ? -12.620 -5.947 31.099 1.00 89.06 1146 LEU A C 1
ATOM 9158 O O . LEU A 1 1146 ? -13.014 -5.948 29.932 1.00 89.06 1146 LEU A O 1
ATOM 9162 N N . SER A 1 1147 ? -11.340 -5.756 31.403 1.00 90.69 1147 SER A N 1
ATOM 9163 C CA . SER A 1 1147 ? -10.285 -5.590 30.403 1.00 90.69 1147 SER A CA 1
ATOM 9164 C C . SER A 1 1147 ? -8.954 -6.130 30.903 1.00 90.69 1147 SER A C 1
ATOM 9166 O O . SER A 1 1147 ? -8.551 -5.845 32.028 1.00 90.69 1147 SER A O 1
ATOM 9168 N N . LEU A 1 1148 ? -8.252 -6.878 30.057 1.00 92.56 1148 LEU A N 1
ATOM 9169 C CA . LEU A 1 1148 ? -6.915 -7.388 30.338 1.00 92.56 1148 LEU A C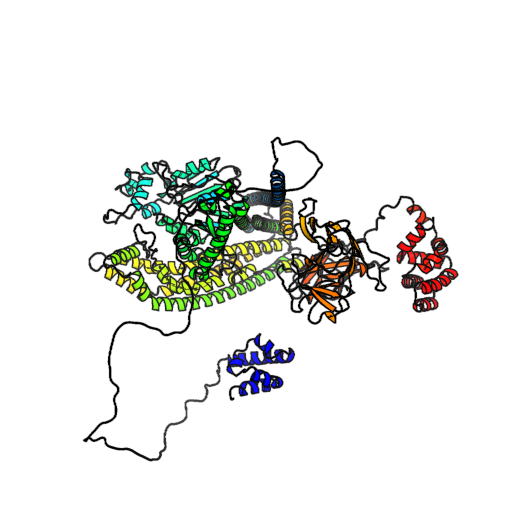A 1
ATOM 9170 C C . LEU A 1 1148 ? -5.870 -6.470 29.697 1.00 92.56 1148 LEU A C 1
ATOM 9172 O O . LEU A 1 1148 ? -5.969 -6.155 28.510 1.00 92.56 1148 LEU A O 1
ATOM 9176 N N . LEU A 1 1149 ? -4.882 -6.052 30.483 1.00 90.81 1149 LEU A N 1
ATOM 9177 C CA . LEU A 1 1149 ? -3.825 -5.112 30.109 1.00 90.81 1149 LEU A CA 1
ATOM 9178 C C . LEU A 1 1149 ? -2.463 -5.821 30.136 1.00 90.81 1149 LEU A C 1
ATOM 9180 O O . LEU A 1 1149 ? -2.150 -6.491 31.124 1.00 90.81 1149 LEU A O 1
ATOM 9184 N N . ASP A 1 1150 ? -1.645 -5.675 29.092 1.00 89.19 1150 ASP A N 1
ATOM 9185 C CA . ASP A 1 1150 ? -0.268 -6.190 29.072 1.00 89.19 1150 ASP A CA 1
ATOM 9186 C C . ASP A 1 1150 ? 0.679 -5.218 29.796 1.00 89.19 1150 ASP A C 1
ATOM 9188 O O . ASP A 1 1150 ? 0.978 -4.125 29.307 1.00 89.19 1150 ASP A O 1
ATOM 9192 N N . ARG A 1 1151 ? 1.178 -5.623 30.972 1.00 83.25 1151 ARG A N 1
ATOM 9193 C CA . ARG A 1 1151 ? 2.082 -4.802 31.800 1.00 83.25 1151 ARG A CA 1
ATOM 9194 C C . ARG A 1 1151 ? 3.488 -4.676 31.203 1.00 83.25 1151 ARG A C 1
ATOM 9196 O O . ARG A 1 1151 ? 4.271 -3.862 31.681 1.00 83.25 1151 ARG A O 1
ATOM 9203 N N . GLY A 1 1152 ? 3.832 -5.496 30.208 1.00 74.75 1152 GLY A N 1
ATOM 9204 C CA . GLY A 1 1152 ? 5.076 -5.399 29.444 1.00 74.75 1152 GLY A CA 1
ATOM 9205 C C . GLY A 1 1152 ? 4.981 -4.476 28.226 1.00 74.75 1152 GLY A C 1
ATOM 9206 O O . GLY A 1 1152 ? 6.018 -4.128 27.669 1.00 74.75 1152 GLY A O 1
ATOM 9207 N N . SER A 1 1153 ? 3.770 -4.067 27.827 1.00 73.44 1153 SER A N 1
ATOM 9208 C CA . SER A 1 1153 ? 3.508 -3.253 26.629 1.00 73.44 1153 SER A CA 1
ATOM 9209 C C . SER A 1 1153 ? 2.667 -2.013 26.962 1.00 73.44 1153 SER A C 1
ATOM 9211 O O . SER A 1 1153 ? 1.584 -1.821 26.416 1.00 73.44 1153 SER A O 1
ATOM 9213 N N . ASN A 1 1154 ? 3.153 -1.184 27.895 1.00 73.69 1154 ASN A N 1
ATOM 9214 C CA . ASN A 1 1154 ? 2.538 0.086 28.319 1.00 73.69 1154 ASN A CA 1
ATOM 9215 C C . ASN A 1 1154 ? 1.024 -0.003 28.626 1.00 73.69 1154 ASN A C 1
ATOM 9217 O O . ASN A 1 1154 ? 0.251 0.864 28.225 1.00 73.69 1154 ASN A O 1
ATOM 9221 N N . ASP A 1 1155 ? 0.596 -1.057 29.332 1.00 79.75 1155 ASP A N 1
ATOM 9222 C CA . ASP A 1 1155 ? -0.807 -1.318 29.690 1.00 79.75 1155 ASP A CA 1
ATOM 9223 C C . ASP A 1 1155 ? -1.770 -1.444 28.487 1.00 79.75 1155 ASP A C 1
ATOM 9225 O O . ASP A 1 1155 ? -2.980 -1.227 28.614 1.00 79.75 1155 ASP A O 1
ATOM 9229 N N . GLN A 1 1156 ? -1.267 -1.854 27.315 1.00 83.12 1156 GLN A N 1
ATOM 9230 C CA . GLN A 1 1156 ? -2.097 -2.115 26.138 1.00 83.12 1156 GLN A CA 1
ATOM 9231 C C . GLN A 1 1156 ? -3.213 -3.128 26.453 1.00 83.12 1156 GLN A C 1
ATOM 9233 O O . GLN A 1 1156 ? -2.964 -4.228 26.952 1.00 83.12 1156 GLN A O 1
ATOM 9238 N N . ARG A 1 1157 ? -4.461 -2.768 26.122 1.00 86.69 1157 ARG A N 1
ATOM 9239 C CA . ARG A 1 1157 ? -5.640 -3.636 26.258 1.00 86.69 1157 ARG A CA 1
ATOM 9240 C C . ARG A 1 1157 ? -5.568 -4.777 25.234 1.00 86.69 1157 ARG A C 1
ATOM 9242 O O . ARG A 1 1157 ? -5.708 -4.540 24.038 1.00 86.69 1157 ARG A O 1
ATOM 9249 N N . VAL A 1 1158 ? -5.358 -6.006 25.711 1.00 89.75 1158 VAL A N 1
ATOM 9250 C CA . VAL A 1 1158 ? -5.216 -7.235 24.896 1.00 89.75 1158 VAL A CA 1
ATOM 9251 C C . VAL A 1 1158 ? -6.479 -8.106 24.865 1.00 89.75 1158 VAL A C 1
ATOM 9253 O O . VAL A 1 1158 ? -6.582 -9.027 24.055 1.00 89.75 1158 VAL A O 1
ATOM 9256 N N . TRP A 1 1159 ? -7.446 -7.821 25.739 1.00 93.25 1159 TRP A N 1
ATOM 9257 C CA . TRP A 1 1159 ? -8.775 -8.437 25.768 1.00 93.25 1159 TRP A CA 1
ATOM 9258 C C . TRP A 1 1159 ? -9.761 -7.524 26.507 1.00 93.25 1159 TRP A C 1
ATOM 9260 O O . TRP A 1 1159 ? -9.363 -6.823 27.440 1.00 93.25 1159 TRP A O 1
ATOM 9270 N N . GLU A 1 1160 ? -11.041 -7.555 26.138 1.00 90.56 1160 GLU A N 1
ATOM 9271 C CA . GLU A 1 1160 ? -12.131 -6.960 26.918 1.00 90.56 1160 GLU A CA 1
ATOM 9272 C C . GLU A 1 1160 ? -13.443 -7.739 26.760 1.00 90.56 1160 GLU A C 1
ATOM 9274 O O . GLU A 1 1160 ? -13.658 -8.426 25.761 1.00 90.56 1160 GLU A O 1
ATOM 9279 N N . SER A 1 1161 ? -14.320 -7.612 27.756 1.00 85.12 1161 SER A N 1
ATOM 9280 C CA . SER A 1 1161 ? -15.706 -8.083 27.705 1.00 85.12 1161 SER A CA 1
ATOM 9281 C C . SER A 1 1161 ? -16.586 -7.207 28.587 1.00 85.12 1161 SER A C 1
ATOM 9283 O O . SER A 1 1161 ? -16.180 -6.801 29.678 1.00 85.12 1161 SER A O 1
ATOM 9285 N N . LEU A 1 1162 ? -17.816 -6.976 28.140 1.00 81.94 1162 LEU A N 1
ATOM 9286 C CA . LEU A 1 1162 ? -18.913 -6.591 29.023 1.00 81.94 1162 LEU A CA 1
ATOM 9287 C C . LEU A 1 1162 ? -19.485 -7.858 29.678 1.00 81.94 1162 LEU A C 1
ATOM 9289 O O . LEU A 1 1162 ? -19.418 -8.943 29.093 1.00 81.94 1162 LEU A O 1
ATOM 9293 N N . ILE A 1 1163 ? -19.979 -7.724 30.904 1.00 78.12 1163 ILE A N 1
ATOM 9294 C CA . ILE A 1 1163 ? -20.626 -8.774 31.696 1.00 78.12 1163 ILE A CA 1
ATOM 9295 C C . ILE A 1 1163 ? -21.862 -8.134 32.345 1.00 78.12 1163 ILE A C 1
ATOM 9297 O O . ILE A 1 1163 ? -21.681 -7.195 33.125 1.00 78.12 1163 ILE A O 1
ATOM 9301 N N . PRO A 1 1164 ? -23.086 -8.603 32.062 1.00 68.12 1164 PRO A N 1
ATOM 9302 C CA . PRO A 1 1164 ? -24.287 -8.056 32.689 1.00 68.12 1164 PRO A CA 1
ATOM 9303 C C . PRO A 1 1164 ? -24.277 -8.247 34.218 1.00 68.12 1164 PRO A C 1
ATOM 9305 O O . PRO A 1 1164 ? -23.780 -9.259 34.721 1.00 68.12 1164 PRO A O 1
ATOM 9308 N N . THR A 1 1165 ? -24.773 -7.274 34.988 1.00 60.47 1165 THR A N 1
ATOM 9309 C CA . THR A 1 1165 ? -24.865 -7.381 36.463 1.00 60.47 1165 THR A CA 1
ATOM 9310 C C . THR A 1 1165 ? -26.109 -8.134 36.923 1.00 60.47 1165 THR A C 1
ATOM 9312 O O . THR A 1 1165 ? -26.088 -8.775 37.976 1.00 60.47 1165 THR A O 1
ATOM 9315 N N . ASP A 1 1166 ? -27.153 -8.134 36.103 1.00 57.59 1166 ASP A N 1
ATOM 9316 C CA . ASP A 1 1166 ? -28.383 -8.921 36.211 1.00 57.59 1166 ASP A CA 1
ATOM 9317 C C . ASP A 1 1166 ? -28.187 -10.409 35.862 1.00 57.59 1166 ASP A C 1
ATOM 9319 O O . ASP A 1 1166 ? -29.165 -11.138 35.731 1.00 57.59 1166 ASP A O 1
ATOM 9323 N N . PHE A 1 1167 ? -26.937 -10.881 35.744 1.00 50.06 1167 PHE A N 1
ATOM 9324 C CA . PHE A 1 1167 ? -26.599 -12.283 35.487 1.00 50.06 1167 PHE A CA 1
ATOM 9325 C C . PHE A 1 1167 ? -27.046 -13.192 36.645 1.00 50.06 1167 PHE A C 1
ATOM 9327 O O . PHE A 1 1167 ? -26.263 -13.561 37.529 1.00 50.06 1167 PHE A O 1
ATOM 9334 N N . GLU A 1 1168 ? -28.325 -13.558 36.639 1.00 46.19 1168 GLU A N 1
ATOM 9335 C CA . GLU A 1 1168 ? -28.824 -14.730 37.338 1.00 46.19 1168 GLU A CA 1
ATOM 9336 C C . GLU A 1 1168 ? -28.099 -15.965 36.777 1.00 46.19 1168 GLU A C 1
ATOM 9338 O O . GLU A 1 1168 ? -27.972 -16.103 35.554 1.00 46.19 1168 GLU A O 1
ATOM 9343 N N . PRO A 1 1169 ? -27.603 -16.886 37.626 1.00 38.91 1169 PRO A N 1
ATOM 9344 C CA . PRO A 1 1169 ? -27.182 -18.188 37.130 1.00 38.91 1169 PRO A CA 1
ATOM 9345 C C . PRO A 1 1169 ? -28.396 -18.827 36.439 1.00 38.91 1169 PRO A C 1
ATOM 9347 O O . PRO A 1 1169 ? -29.498 -18.747 36.987 1.00 38.91 1169 PRO A O 1
ATOM 9350 N N . PRO A 1 1170 ? -28.237 -19.424 35.244 1.00 33.47 1170 PRO A N 1
ATOM 9351 C CA . PRO A 1 1170 ? -29.374 -19.821 34.429 1.00 33.47 1170 PRO A CA 1
ATOM 9352 C C . PRO A 1 1170 ? -30.289 -20.749 35.222 1.00 33.47 1170 PRO A C 1
ATOM 9354 O O . PRO A 1 1170 ? -29.879 -21.852 35.596 1.00 33.47 1170 PRO A O 1
ATOM 9357 N N . GLN A 1 1171 ? -31.526 -20.294 35.452 1.00 34.09 1171 GLN A N 1
ATOM 9358 C CA . GLN A 1 1171 ? -32.609 -21.127 35.959 1.00 34.09 1171 GLN A CA 1
ATOM 9359 C C . GLN A 1 1171 ? -32.617 -22.402 35.124 1.00 34.09 1171 GLN A C 1
ATOM 9361 O O . GLN A 1 1171 ? -32.843 -22.349 33.910 1.00 34.09 1171 GLN A O 1
ATOM 9366 N N . VAL A 1 1172 ? -32.306 -23.538 35.754 1.00 28.36 1172 VAL A N 1
ATOM 9367 C CA . VAL A 1 1172 ? -32.218 -24.822 35.056 1.00 28.36 1172 VAL A CA 1
ATOM 9368 C C . VAL A 1 1172 ? -33.638 -25.243 34.723 1.00 28.36 1172 VAL A C 1
ATOM 9370 O O . VAL A 1 1172 ? -34.264 -26.000 35.459 1.00 28.36 1172 VAL A O 1
ATOM 9373 N N . SER A 1 1173 ? -34.138 -24.715 33.605 1.00 24.88 1173 SER A N 1
ATOM 9374 C CA . SER A 1 1173 ? -35.370 -25.154 32.966 1.00 24.88 1173 SER A CA 1
ATOM 9375 C C . SER A 1 1173 ? -35.248 -26.665 32.794 1.00 24.88 1173 SER A C 1
ATOM 9377 O O . SER A 1 1173 ? -34.355 -27.106 32.058 1.00 24.88 1173 SER A O 1
ATOM 9379 N N . PRO A 1 1174 ? -36.064 -27.481 33.484 1.00 26.52 1174 PRO A N 1
ATOM 9380 C CA . PRO A 1 1174 ? -35.987 -28.918 33.317 1.00 26.52 1174 PRO A CA 1
ATOM 9381 C C . PRO A 1 1174 ? -36.249 -29.243 31.848 1.00 26.52 1174 PRO A C 1
ATOM 9383 O O . PRO A 1 1174 ? -37.204 -28.742 31.254 1.00 26.52 1174 PRO A O 1
ATOM 9386 N N . ILE A 1 1175 ? -35.405 -30.080 31.243 1.00 29.62 1175 ILE A N 1
ATOM 9387 C CA . ILE A 1 1175 ? -35.697 -30.636 29.919 1.00 29.62 1175 ILE A CA 1
ATOM 9388 C C . ILE A 1 1175 ? -36.933 -31.526 30.099 1.00 29.62 1175 ILE A C 1
ATOM 9390 O O . ILE A 1 1175 ? -36.807 -32.626 30.629 1.00 29.62 1175 ILE A O 1
ATOM 9394 N N . ASN A 1 1176 ? -38.104 -30.991 29.731 1.00 32.66 1176 ASN A N 1
ATOM 9395 C CA . ASN A 1 1176 ? -39.454 -31.488 30.040 1.00 32.66 1176 ASN A CA 1
ATOM 9396 C C . ASN A 1 1176 ? -39.567 -33.015 30.249 1.00 32.66 1176 ASN A C 1
ATOM 9398 O O . ASN A 1 1176 ? -39.662 -33.754 29.266 1.00 32.66 1176 ASN A O 1
ATOM 9402 N N . PRO A 1 1177 ? -39.682 -33.484 31.507 1.00 34.44 1177 PRO A N 1
ATOM 9403 C CA . PRO A 1 1177 ? -39.980 -34.869 31.840 1.00 34.44 1177 PRO A CA 1
ATOM 9404 C C . PRO A 1 1177 ? -41.370 -34.973 32.498 1.00 34.44 1177 PRO A C 1
ATOM 9406 O O . PRO A 1 1177 ? -41.488 -35.252 33.685 1.00 34.44 1177 PRO A O 1
ATOM 9409 N N . HIS A 1 1178 ? -42.416 -34.763 31.689 1.00 31.17 1178 HIS A N 1
ATOM 9410 C CA . HIS A 1 1178 ? -43.854 -34.894 32.003 1.00 31.17 1178 HIS A CA 1
ATOM 9411 C C . HIS A 1 1178 ? -44.463 -33.952 33.084 1.00 31.17 1178 HIS A C 1
ATOM 9413 O O . HIS A 1 1178 ? -43.946 -33.861 34.195 1.00 31.17 1178 HIS A O 1
ATOM 9419 N N . PRO A 1 1179 ? -45.645 -33.333 32.838 1.00 32.91 1179 PRO A N 1
ATOM 9420 C CA . PRO A 1 1179 ? -46.346 -32.452 33.799 1.00 32.91 1179 PRO A CA 1
ATOM 9421 C C . PRO A 1 1179 ? -46.887 -33.086 35.104 1.00 32.91 1179 PRO A C 1
ATOM 9423 O O . PRO A 1 1179 ? -47.816 -32.543 35.695 1.00 32.91 1179 PRO A O 1
ATOM 9426 N N . GLY A 1 1180 ? -46.374 -34.239 35.548 1.00 38.03 1180 GLY A N 1
ATOM 9427 C CA . GLY A 1 1180 ? -46.859 -34.948 36.743 1.00 38.03 1180 GLY A CA 1
ATOM 9428 C C . GLY A 1 1180 ? -46.014 -34.746 38.008 1.00 38.03 1180 GLY A C 1
ATOM 9429 O O . GLY A 1 1180 ? -46.556 -34.706 39.110 1.00 38.03 1180 GLY A O 1
ATOM 9430 N N . ALA A 1 1181 ? -44.691 -34.605 37.875 1.00 37.22 1181 ALA A N 1
ATOM 9431 C CA . ALA A 1 1181 ? -43.774 -34.679 39.020 1.00 37.22 1181 ALA A CA 1
ATOM 9432 C C . ALA A 1 1181 ? -43.778 -33.426 39.922 1.00 37.22 1181 ALA A C 1
ATOM 9434 O O . ALA A 1 1181 ? -43.535 -33.519 41.125 1.00 37.22 1181 ALA A O 1
ATOM 9435 N N . GLU A 1 1182 ? -44.074 -32.249 39.367 1.00 35.84 1182 GLU A N 1
ATOM 9436 C CA . GLU A 1 1182 ? -43.965 -30.969 40.085 1.00 35.84 1182 GLU A CA 1
ATOM 9437 C C . GLU A 1 1182 ? -45.031 -30.791 41.186 1.00 35.84 1182 GLU A C 1
ATOM 9439 O O . GLU A 1 1182 ? -44.807 -30.078 42.167 1.00 35.84 1182 GLU A O 1
ATOM 9444 N N . ALA A 1 1183 ? -46.160 -31.502 41.084 1.00 40.62 1183 ALA A N 1
ATOM 9445 C CA . ALA A 1 1183 ? -47.181 -31.549 42.132 1.00 40.62 1183 ALA A CA 1
ATOM 9446 C C . ALA A 1 1183 ? -46.729 -32.346 43.375 1.00 40.62 1183 ALA A C 1
ATOM 9448 O O . ALA A 1 1183 ? -47.124 -32.022 44.495 1.00 40.62 1183 ALA A O 1
ATOM 9449 N N . VAL A 1 1184 ? -45.877 -33.363 43.191 1.00 42.00 1184 VAL A N 1
ATOM 9450 C CA . VAL A 1 1184 ? -45.466 -34.309 44.245 1.00 42.00 1184 VAL A CA 1
ATOM 9451 C C . VAL A 1 1184 ? -44.471 -33.676 45.222 1.00 42.00 1184 VAL A C 1
ATOM 9453 O O . VAL A 1 1184 ? -44.611 -33.811 46.438 1.00 42.00 1184 VAL A O 1
ATOM 9456 N N . LEU A 1 1185 ? -43.493 -32.920 44.709 1.00 40.66 1185 LEU A N 1
ATOM 9457 C CA . LEU A 1 1185 ? -42.419 -32.313 45.512 1.00 40.66 1185 LEU A CA 1
ATOM 9458 C C . LEU A 1 1185 ? -42.900 -31.284 46.555 1.00 40.66 1185 LEU A C 1
ATOM 9460 O O . LEU A 1 1185 ? -42.126 -30.909 47.433 1.00 40.66 1185 LEU A O 1
ATOM 9464 N N . LYS A 1 1186 ? -44.166 -30.845 46.495 1.00 47.19 1186 LYS A N 1
ATOM 9465 C CA . LYS A 1 1186 ? -44.784 -29.939 47.479 1.00 47.19 1186 LYS A CA 1
ATOM 9466 C C . LYS A 1 1186 ? -45.622 -30.646 48.558 1.00 47.19 1186 LYS A C 1
ATOM 9468 O O . LYS A 1 1186 ? -46.124 -29.959 49.442 1.00 47.19 1186 LYS A O 1
ATOM 9473 N N . GLN A 1 1187 ? -45.786 -31.974 48.512 1.00 47.16 1187 GLN A N 1
ATOM 9474 C CA . GLN A 1 1187 ? -46.651 -32.716 49.451 1.00 47.16 1187 GLN A CA 1
ATOM 9475 C C . GLN A 1 1187 ? -45.919 -33.519 50.540 1.00 47.16 1187 GLN A C 1
ATOM 9477 O O . GLN A 1 1187 ? -46.537 -33.857 51.549 1.00 47.16 1187 GLN A O 1
ATOM 9482 N N . LEU A 1 1188 ? -44.625 -33.818 50.389 1.00 53.84 1188 LEU A N 1
ATOM 9483 C CA . LEU A 1 1188 ? -43.859 -34.548 51.409 1.00 53.84 1188 LEU A CA 1
ATOM 9484 C C . LEU A 1 1188 ? -43.220 -33.593 52.426 1.00 53.84 1188 LEU A C 1
ATOM 9486 O O . LEU A 1 1188 ? -42.558 -32.623 52.058 1.00 53.84 1188 LEU A O 1
ATOM 9490 N N . SER A 1 1189 ? -43.363 -33.895 53.721 1.00 66.75 1189 SER A N 1
ATOM 9491 C CA . SER A 1 1189 ? -42.598 -33.204 54.762 1.00 66.75 1189 SER A CA 1
ATOM 9492 C C . SER A 1 1189 ? -41.128 -33.640 54.721 1.00 66.75 1189 SER A C 1
ATOM 9494 O O . SER A 1 1189 ? -40.821 -34.804 54.456 1.00 66.75 1189 SER A O 1
ATOM 9496 N N . GLY A 1 1190 ? -40.204 -32.718 55.018 1.00 69.62 1190 GLY A N 1
ATOM 9497 C CA . GLY A 1 1190 ? -38.764 -33.010 54.980 1.00 69.62 1190 GLY A CA 1
ATOM 9498 C C . GLY A 1 1190 ? -38.349 -34.158 55.905 1.00 69.62 1190 GLY A C 1
ATOM 9499 O O . GLY A 1 1190 ? -37.490 -34.958 55.548 1.00 69.62 1190 GLY A O 1
ATOM 9500 N N . GLN A 1 1191 ? -39.035 -34.311 57.045 1.00 78.81 1191 GLN A N 1
ATOM 9501 C CA . GLN A 1 1191 ? -38.897 -35.497 57.889 1.00 78.81 1191 GLN A CA 1
ATOM 9502 C C . GLN A 1 1191 ? -39.285 -36.783 57.143 1.00 78.81 1191 GLN A C 1
ATOM 9504 O O . GLN A 1 1191 ? -38.498 -37.723 57.134 1.00 78.81 1191 GLN A O 1
ATOM 9509 N N . ALA A 1 1192 ? -40.478 -36.849 56.539 1.00 77.12 1192 ALA A N 1
ATOM 9510 C CA . ALA A 1 1192 ? -40.967 -38.073 55.902 1.00 77.12 1192 ALA A CA 1
ATOM 9511 C C . ALA A 1 1192 ? -40.067 -38.520 54.739 1.00 77.12 1192 ALA A C 1
ATOM 9513 O O . ALA A 1 1192 ? -39.884 -39.717 54.530 1.00 77.12 1192 ALA A O 1
ATOM 9514 N N . PHE A 1 1193 ? -39.459 -37.570 54.022 1.00 84.00 1193 PHE A N 1
ATOM 9515 C CA . PHE A 1 1193 ? -38.438 -37.868 53.021 1.00 84.00 1193 PHE A CA 1
ATOM 9516 C C . PHE A 1 1193 ? -37.180 -38.496 53.646 1.00 84.00 1193 PHE A C 1
ATOM 9518 O O . PHE A 1 1193 ? -36.746 -39.561 53.210 1.00 84.00 1193 PHE A O 1
ATOM 9525 N N . VAL A 1 1194 ? -36.609 -37.860 54.676 1.00 85.56 1194 VAL A N 1
ATOM 9526 C CA . VAL A 1 1194 ? -35.383 -38.331 55.348 1.00 85.56 1194 VAL A CA 1
ATOM 9527 C C . VAL A 1 1194 ? -35.594 -39.696 56.009 1.00 85.56 1194 VAL A C 1
ATOM 9529 O O . VAL A 1 1194 ? -34.727 -40.559 55.908 1.00 85.56 1194 VAL A O 1
ATOM 9532 N N . ASP A 1 1195 ? -36.764 -39.926 56.608 1.00 84.06 1195 ASP A N 1
ATOM 9533 C CA . ASP A 1 1195 ? -37.121 -41.200 57.238 1.00 84.06 1195 ASP A CA 1
ATOM 9534 C C . ASP A 1 1195 ? -37.360 -42.318 56.209 1.00 84.06 1195 ASP A C 1
ATOM 9536 O O . ASP A 1 1195 ? -36.928 -43.448 56.431 1.00 84.06 1195 ASP A O 1
ATOM 9540 N N . LYS A 1 1196 ? -37.972 -42.015 55.052 1.00 85.00 1196 LYS A N 1
ATOM 9541 C CA . LYS A 1 1196 ? -38.179 -42.988 53.961 1.00 85.00 1196 LYS A CA 1
ATOM 9542 C C . LYS A 1 1196 ? -36.872 -43.393 53.269 1.00 85.00 1196 LYS A C 1
ATOM 9544 O O . LYS A 1 1196 ? -36.752 -44.534 52.836 1.00 85.00 1196 LYS A O 1
ATOM 9549 N N . HIS A 1 1197 ? -35.903 -42.479 53.178 1.00 88.31 1197 HIS A N 1
ATOM 9550 C CA . HIS A 1 1197 ? -34.687 -42.644 52.367 1.00 88.31 1197 HIS A CA 1
ATOM 9551 C C . HIS A 1 1197 ? -33.384 -42.782 53.164 1.00 88.31 1197 HIS A C 1
ATOM 9553 O O . HIS A 1 1197 ? -32.307 -42.763 52.572 1.00 88.31 1197 HIS A O 1
ATOM 9559 N N . MET A 1 1198 ? -33.436 -42.944 54.491 1.00 86.06 1198 MET A N 1
ATOM 9560 C CA . MET A 1 1198 ? -32.238 -42.947 55.347 1.00 86.06 1198 MET A CA 1
ATOM 9561 C C . MET A 1 1198 ? -31.145 -43.930 54.879 1.00 86.06 1198 MET A C 1
ATOM 9563 O O . MET A 1 1198 ? -29.965 -43.587 54.879 1.00 86.06 1198 MET A O 1
ATOM 9567 N N . ALA A 1 1199 ? -31.520 -45.131 54.421 1.00 83.69 1199 ALA A N 1
ATOM 9568 C CA . ALA A 1 1199 ? -30.572 -46.134 53.925 1.00 83.69 1199 ALA A CA 1
ATOM 9569 C C . ALA A 1 1199 ? -29.847 -45.697 52.635 1.00 83.69 1199 ALA A C 1
ATOM 9571 O O . ALA A 1 1199 ? -28.626 -45.839 52.535 1.00 83.69 1199 ALA A O 1
ATOM 9572 N N . ASP A 1 1200 ? -30.577 -45.120 51.675 1.00 84.38 1200 ASP A N 1
ATOM 9573 C CA . ASP A 1 1200 ? -30.011 -44.519 50.464 1.00 84.38 1200 ASP A CA 1
ATOM 9574 C C . ASP A 1 1200 ? -29.112 -43.330 50.799 1.00 84.38 1200 ASP A C 1
ATOM 9576 O O . ASP A 1 1200 ? -27.999 -43.230 50.282 1.00 84.38 1200 ASP A O 1
ATOM 9580 N N . LEU A 1 1201 ? -29.570 -42.443 51.686 1.00 89.62 1201 LEU A N 1
ATOM 9581 C CA . LEU A 1 1201 ? -28.826 -41.256 52.101 1.00 89.62 1201 LEU A CA 1
ATOM 9582 C C . LEU A 1 1201 ? -27.499 -41.647 52.768 1.00 89.62 1201 LEU A C 1
ATOM 9584 O O . LEU A 1 1201 ? -26.465 -41.065 52.444 1.00 89.62 1201 LEU A O 1
ATOM 9588 N N . ILE A 1 1202 ? -27.487 -42.697 53.598 1.00 86.94 1202 ILE A N 1
ATOM 9589 C CA . ILE A 1 1202 ? -26.256 -43.229 54.202 1.00 86.94 1202 ILE A CA 1
ATOM 9590 C C . ILE A 1 1202 ? -25.249 -43.731 53.158 1.00 86.94 1202 ILE A C 1
ATOM 9592 O O . ILE A 1 1202 ? -24.043 -43.593 53.362 1.00 86.94 1202 ILE A O 1
ATOM 9596 N N . GLN A 1 1203 ? -25.710 -44.299 52.043 1.00 79.56 1203 GLN A N 1
ATOM 9597 C CA . GLN A 1 1203 ? -24.827 -44.820 50.995 1.00 79.56 1203 GLN A CA 1
ATOM 9598 C C . GLN A 1 1203 ? -24.399 -43.757 49.972 1.00 79.56 1203 GLN A C 1
ATOM 9600 O O . GLN A 1 1203 ? -23.285 -43.826 49.441 1.00 79.56 1203 GLN A O 1
ATOM 9605 N N . ARG A 1 1204 ? -25.289 -42.804 49.661 1.00 84.81 1204 ARG A N 1
ATOM 9606 C CA . ARG A 1 1204 ? -25.199 -41.943 48.471 1.00 84.81 1204 ARG A CA 1
ATOM 9607 C C . ARG A 1 1204 ? -24.765 -40.506 48.753 1.00 84.81 1204 ARG A C 1
ATOM 9609 O O . ARG A 1 1204 ? -24.187 -39.923 47.835 1.00 84.81 1204 ARG A O 1
ATOM 9616 N N . VAL A 1 1205 ? -24.985 -39.968 49.960 1.00 84.69 1205 VAL A N 1
ATOM 9617 C CA . VAL A 1 1205 ? -24.517 -38.619 50.338 1.00 84.69 1205 VAL A CA 1
ATOM 9618 C C . VAL A 1 1205 ? -22.987 -38.610 50.440 1.00 84.69 1205 VAL A C 1
ATOM 9620 O O . VAL A 1 1205 ? -22.361 -39.528 50.979 1.00 84.69 1205 VAL A O 1
ATOM 9623 N N . LYS A 1 1206 ? -22.367 -37.563 49.893 1.00 80.56 1206 LYS A N 1
ATOM 9624 C CA . LYS A 1 1206 ? -20.908 -37.388 49.780 1.00 80.56 1206 LYS A CA 1
ATOM 9625 C C . LYS A 1 1206 ? -20.429 -36.084 50.412 1.00 80.56 1206 LYS A C 1
ATOM 9627 O O . LYS A 1 1206 ? -19.323 -36.050 50.940 1.00 80.56 1206 LYS A O 1
ATOM 9632 N N . MET A 1 1207 ? -21.252 -35.039 50.408 1.00 83.25 1207 MET A N 1
ATOM 9633 C CA . MET A 1 1207 ? -20.989 -33.721 50.998 1.00 83.25 1207 MET A CA 1
ATOM 9634 C C . MET A 1 1207 ? -21.356 -33.674 52.493 1.00 83.25 1207 MET A C 1
ATOM 9636 O O . MET A 1 1207 ? -21.862 -32.671 52.991 1.00 83.25 1207 MET A O 1
ATOM 9640 N N . VAL A 1 1208 ? -21.118 -34.771 53.225 1.00 82.56 1208 VAL A N 1
ATOM 9641 C CA . VAL A 1 1208 ? -21.592 -34.955 54.612 1.00 82.56 1208 VAL A CA 1
ATOM 9642 C C . VAL A 1 1208 ? -21.030 -33.890 55.552 1.00 82.56 1208 VAL A C 1
ATOM 9644 O O . VAL A 1 1208 ? -21.738 -33.441 56.444 1.00 82.56 1208 VAL A O 1
ATOM 9647 N N . GLN A 1 1209 ? -19.791 -33.442 55.322 1.00 78.12 1209 GLN A N 1
ATOM 9648 C CA . GLN A 1 1209 ? -19.186 -32.347 56.082 1.00 78.12 1209 GLN A CA 1
ATOM 9649 C C . GLN A 1 1209 ? -19.930 -31.022 55.862 1.00 78.12 1209 GLN A C 1
ATOM 9651 O O . GLN A 1 1209 ? -20.305 -30.408 56.844 1.00 78.12 1209 GLN A O 1
ATOM 9656 N N . HIS A 1 1210 ? -20.279 -30.641 54.629 1.00 78.75 1210 HIS A N 1
ATOM 9657 C CA . HIS A 1 1210 ? -21.037 -29.402 54.367 1.00 78.75 1210 HIS A CA 1
ATOM 9658 C C . HIS A 1 1210 ? -22.471 -29.441 54.902 1.00 78.75 1210 HIS A C 1
ATOM 9660 O O . HIS A 1 1210 ? -22.988 -28.445 55.398 1.00 78.75 1210 HIS A O 1
ATOM 9666 N N . VAL A 1 1211 ? -23.095 -30.619 54.885 1.00 80.69 1211 VAL A N 1
ATOM 9667 C CA . VAL A 1 1211 ? -24.393 -30.831 55.535 1.00 80.69 1211 VAL A CA 1
ATOM 9668 C C . VAL A 1 1211 ? -24.268 -30.797 57.070 1.00 80.69 1211 VAL A C 1
ATOM 9670 O O . VAL A 1 1211 ? -25.190 -30.350 57.750 1.00 80.69 1211 VAL A O 1
ATOM 9673 N N . ALA A 1 1212 ? -23.130 -31.218 57.632 1.00 80.31 1212 ALA A N 1
ATOM 9674 C CA . ALA A 1 1212 ? -22.820 -31.063 59.052 1.00 80.31 1212 ALA A CA 1
ATOM 9675 C C . ALA A 1 1212 ? -22.464 -29.612 59.428 1.00 80.31 1212 ALA A C 1
ATOM 9677 O O . ALA A 1 1212 ? -22.820 -29.187 60.522 1.00 80.31 1212 ALA A O 1
ATOM 9678 N N . ASP A 1 1213 ? -21.815 -28.856 58.537 1.00 77.81 1213 ASP A N 1
ATOM 9679 C CA . ASP A 1 1213 ? -21.494 -27.435 58.707 1.00 77.81 1213 ASP A CA 1
ATOM 9680 C C . ASP A 1 1213 ? -22.794 -26.619 58.852 1.00 77.81 1213 ASP A C 1
ATOM 9682 O O . ASP A 1 1213 ? -22.957 -25.896 59.834 1.00 77.81 1213 ASP A O 1
ATOM 9686 N N . ASP A 1 1214 ? -23.758 -26.800 57.936 1.00 71.56 1214 ASP A N 1
ATOM 9687 C CA . ASP A 1 1214 ? -25.087 -26.166 58.008 1.00 71.56 1214 ASP A CA 1
ATOM 9688 C C . ASP A 1 1214 ? -25.820 -26.529 59.317 1.00 71.56 1214 ASP A C 1
ATOM 9690 O O . ASP A 1 1214 ? -26.362 -25.655 59.997 1.00 71.56 1214 ASP A O 1
ATOM 9694 N N . LEU A 1 1215 ? -25.813 -27.812 59.708 1.00 80.56 1215 LEU A N 1
ATOM 9695 C CA . LEU A 1 1215 ? -26.449 -28.269 60.950 1.00 80.56 1215 LEU A CA 1
ATOM 9696 C C . LEU A 1 1215 ? -25.751 -27.758 62.219 1.00 80.56 1215 LEU A C 1
ATOM 9698 O O . LEU A 1 1215 ? -26.423 -27.575 63.232 1.00 80.56 1215 LEU A O 1
ATOM 9702 N N . LEU A 1 1216 ? -24.436 -27.536 62.196 1.00 78.19 1216 LEU A N 1
ATOM 9703 C CA . LEU A 1 1216 ? -23.704 -26.947 63.319 1.00 78.19 1216 LEU A CA 1
ATOM 9704 C C . LEU A 1 1216 ? -24.018 -25.448 63.441 1.00 78.19 1216 LEU A C 1
ATOM 9706 O O . LEU A 1 1216 ? -24.259 -24.961 64.542 1.00 78.19 1216 LEU A O 1
ATOM 9710 N N . VAL A 1 1217 ? -24.086 -24.733 62.312 1.00 77.56 1217 VAL A N 1
ATOM 9711 C CA . VAL A 1 1217 ? -24.428 -23.300 62.256 1.00 77.56 1217 VAL A CA 1
ATOM 9712 C C . VAL A 1 1217 ? -25.877 -23.024 62.687 1.00 77.56 1217 VAL A C 1
ATOM 9714 O O . VAL A 1 1217 ? -26.137 -21.974 63.269 1.00 77.56 1217 VAL A O 1
ATOM 9717 N N . GLU A 1 1218 ? -26.814 -23.952 62.463 1.00 74.38 1218 GLU A N 1
ATOM 9718 C CA . GLU A 1 1218 ? -28.184 -23.875 63.007 1.00 74.38 1218 GLU A CA 1
ATOM 9719 C C . GLU A 1 1218 ? -28.327 -24.432 64.453 1.00 74.38 1218 GLU A C 1
ATOM 9721 O O . GLU A 1 1218 ? -29.450 -24.569 64.944 1.00 74.38 1218 GLU A O 1
ATOM 9726 N N . GLU A 1 1219 ? -27.224 -24.767 65.141 1.00 76.38 1219 GLU A N 1
ATOM 9727 C CA . GLU A 1 1219 ? -27.189 -25.395 66.484 1.00 76.38 1219 GLU A CA 1
ATOM 9728 C C . GLU A 1 1219 ? -27.962 -26.736 66.580 1.00 76.38 1219 GLU A C 1
ATOM 9730 O O . GLU A 1 1219 ? -28.405 -27.165 67.647 1.00 76.38 1219 GLU A O 1
ATOM 9735 N N . MET A 1 1220 ? -28.136 -27.430 65.451 1.00 80.56 1220 MET A N 1
ATOM 9736 C CA . MET A 1 1220 ? -28.918 -28.669 65.332 1.00 80.56 1220 MET A CA 1
ATOM 9737 C C . MET A 1 1220 ? -28.106 -29.936 65.656 1.00 80.56 1220 MET A C 1
ATOM 9739 O O . MET A 1 1220 ? -28.697 -30.992 65.886 1.00 80.56 1220 MET A O 1
ATOM 9743 N N . ILE A 1 1221 ? -26.770 -29.848 65.688 1.00 81.88 1221 ILE A N 1
ATOM 9744 C CA . ILE A 1 1221 ? -25.862 -30.899 66.178 1.00 81.88 1221 ILE A CA 1
ATOM 9745 C C . ILE A 1 1221 ? -24.803 -30.313 67.130 1.00 81.88 1221 ILE A C 1
ATOM 9747 O O . ILE A 1 1221 ? -24.357 -29.190 66.915 1.00 81.88 1221 ILE A O 1
ATOM 9751 N N . PRO A 1 1222 ? -24.356 -31.050 68.166 1.00 76.12 1222 PRO A N 1
ATOM 9752 C CA . PRO A 1 1222 ? -23.343 -30.558 69.101 1.00 76.12 1222 PRO A CA 1
ATOM 9753 C C . PRO A 1 1222 ? -21.909 -30.735 68.571 1.00 76.12 1222 PRO A C 1
ATOM 9755 O O . PRO A 1 1222 ? -21.602 -31.743 67.927 1.00 76.12 1222 PRO A O 1
ATOM 9758 N N . ASP A 1 1223 ? -20.988 -29.846 68.967 1.00 75.44 1223 ASP A N 1
ATOM 9759 C CA . ASP A 1 1223 ? -19.558 -29.879 68.593 1.00 75.44 1223 ASP A CA 1
ATOM 9760 C C . ASP A 1 1223 ? -18.895 -31.246 68.797 1.00 75.44 1223 ASP A C 1
ATOM 9762 O O . ASP A 1 1223 ? -18.060 -31.680 68.003 1.00 75.44 1223 ASP A O 1
ATOM 9766 N N . LYS A 1 1224 ? -19.280 -31.965 69.858 1.00 76.19 1224 LYS A N 1
ATOM 9767 C CA . LYS A 1 1224 ? -18.747 -33.296 70.190 1.00 76.19 1224 LYS A CA 1
ATOM 9768 C C . LYS A 1 1224 ? -19.134 -34.368 69.163 1.00 76.19 1224 LYS A C 1
ATOM 9770 O O . LYS A 1 1224 ? -18.413 -35.355 69.018 1.00 76.19 1224 LYS A O 1
ATOM 9775 N N . LEU A 1 1225 ? -20.252 -34.197 68.455 1.00 77.62 1225 LEU A N 1
ATOM 9776 C CA . LEU A 1 1225 ? -20.623 -35.040 67.319 1.00 77.62 1225 LEU A CA 1
ATOM 9777 C C . LEU A 1 1225 ? -19.907 -34.578 66.049 1.00 77.62 1225 LEU A C 1
ATOM 9779 O O . LEU A 1 1225 ? -19.305 -35.407 65.375 1.00 77.62 1225 LEU A O 1
ATOM 9783 N N . TYR A 1 1226 ? -19.913 -33.275 65.761 1.00 82.38 1226 TYR A N 1
ATOM 9784 C CA . TYR A 1 1226 ? -19.211 -32.700 64.608 1.00 82.38 1226 TYR A CA 1
ATOM 9785 C C . TYR A 1 1226 ? -17.719 -33.090 64.594 1.00 82.38 1226 TYR A C 1
ATOM 9787 O O . TYR A 1 1226 ? -17.212 -33.618 63.606 1.00 82.38 1226 TYR A O 1
ATOM 9795 N N . SER A 1 1227 ? -17.053 -33.010 65.747 1.00 75.81 1227 SER A N 1
ATOM 9796 C CA . SER A 1 1227 ? -15.676 -33.485 65.945 1.00 75.81 1227 SER A CA 1
ATOM 9797 C C . SER A 1 1227 ? -15.497 -34.982 65.646 1.00 75.81 1227 SER A C 1
ATOM 9799 O O . SER A 1 1227 ? -14.451 -35.390 65.151 1.00 75.81 1227 SER A O 1
ATOM 9801 N N . ARG A 1 1228 ? -16.507 -35.826 65.915 1.00 73.69 1228 ARG A N 1
ATOM 9802 C CA . ARG A 1 1228 ? -16.474 -37.261 65.565 1.00 73.69 1228 ARG A CA 1
ATOM 9803 C C . ARG A 1 1228 ? -16.722 -37.501 64.075 1.00 73.69 1228 ARG A C 1
ATOM 9805 O O . ARG A 1 1228 ? -16.147 -38.439 63.534 1.00 73.69 1228 ARG A O 1
ATOM 9812 N N . LEU A 1 1229 ? -17.526 -36.664 63.416 1.00 81.38 1229 LEU A N 1
ATOM 9813 C CA . LEU A 1 1229 ? -17.733 -36.703 61.964 1.00 81.38 1229 LEU A CA 1
ATOM 9814 C C . LEU A 1 1229 ? -16.438 -36.352 61.217 1.00 81.38 1229 LEU A C 1
ATOM 9816 O O . LEU A 1 1229 ? -16.062 -37.060 60.287 1.00 81.38 1229 LEU A O 1
ATOM 9820 N N . LEU A 1 1230 ? -15.702 -35.330 61.667 1.00 75.69 1230 LEU A N 1
ATOM 9821 C CA . LEU A 1 1230 ? -14.394 -34.974 61.099 1.00 75.69 1230 LEU A CA 1
ATOM 9822 C C . LEU A 1 1230 ? -13.345 -36.096 61.216 1.00 75.69 1230 LEU A C 1
ATOM 9824 O O . LEU A 1 1230 ? -12.471 -36.199 60.361 1.00 75.69 1230 LEU A O 1
ATOM 9828 N N . MET A 1 1231 ? -13.443 -36.946 62.244 1.00 70.69 1231 MET A N 1
ATOM 9829 C CA . MET A 1 1231 ? -12.518 -38.063 62.488 1.00 70.69 1231 MET A CA 1
ATOM 9830 C C . MET A 1 1231 ? -12.917 -39.382 61.796 1.00 70.69 1231 MET A C 1
ATOM 9832 O O . MET A 1 1231 ? -12.171 -40.356 61.882 1.00 70.69 1231 MET A O 1
ATOM 9836 N N . ALA A 1 1232 ? -14.074 -39.448 61.126 1.00 78.50 1232 ALA A N 1
ATOM 9837 C CA . ALA A 1 1232 ? -14.523 -40.639 60.401 1.00 78.50 1232 ALA A CA 1
ATOM 9838 C C . ALA A 1 1232 ? -14.002 -40.647 58.951 1.00 78.50 1232 ALA A C 1
ATOM 9840 O O . ALA A 1 1232 ? -14.094 -39.640 58.245 1.00 78.50 1232 ALA A O 1
ATOM 9841 N N . GLY A 1 1233 ? -13.456 -41.788 58.509 1.00 66.94 1233 GLY A N 1
ATOM 9842 C CA . GLY A 1 1233 ? -12.650 -41.894 57.284 1.00 66.94 1233 GLY A CA 1
ATOM 9843 C C . GLY A 1 1233 ? -13.432 -41.924 55.967 1.00 66.94 1233 GLY A C 1
ATOM 9844 O O . GLY A 1 1233 ? -12.869 -41.609 54.918 1.00 66.94 1233 GLY A O 1
ATOM 9845 N N . THR A 1 1234 ? -14.718 -42.282 55.996 1.00 79.88 1234 THR A N 1
ATOM 9846 C CA . THR A 1 1234 ? -15.582 -42.371 54.805 1.00 79.88 1234 THR A CA 1
ATOM 9847 C C . THR A 1 1234 ? -16.896 -41.609 54.979 1.00 79.88 1234 THR A C 1
ATOM 9849 O O . THR A 1 1234 ? -17.405 -41.463 56.092 1.00 79.88 1234 THR A O 1
ATOM 9852 N N . SER A 1 1235 ? -17.503 -41.163 53.871 1.00 80.69 1235 SER A N 1
ATOM 9853 C CA . SER A 1 1235 ? -18.800 -40.471 53.922 1.00 80.69 1235 SER A CA 1
ATOM 9854 C C . SER A 1 1235 ? -19.924 -41.380 54.438 1.00 80.69 1235 SER A C 1
ATOM 9856 O O . SER A 1 1235 ? -20.845 -40.896 55.086 1.00 80.69 1235 SER A O 1
ATOM 9858 N N . GLN A 1 1236 ? -19.823 -42.699 54.243 1.00 86.19 1236 GLN A N 1
ATOM 9859 C CA . GLN A 1 1236 ? -20.764 -43.680 54.790 1.00 86.19 1236 GLN A CA 1
ATOM 9860 C C . GLN A 1 1236 ? -20.653 -43.803 56.321 1.00 86.19 1236 GLN A C 1
ATOM 9862 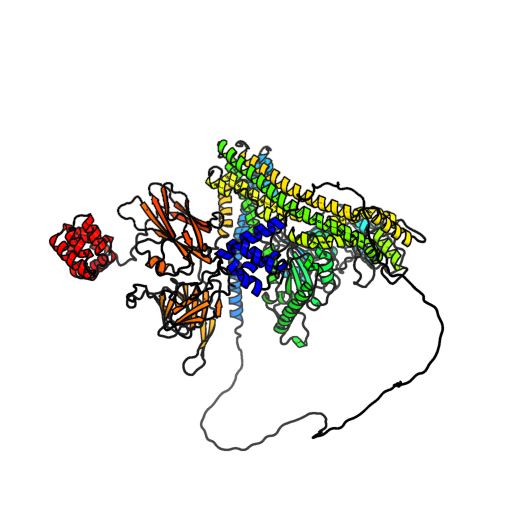O O . GLN A 1 1236 ? -21.667 -43.937 57.002 1.00 86.19 1236 GLN A O 1
ATOM 9867 N N . GLU A 1 1237 ? -19.447 -43.740 56.894 1.00 79.75 1237 GLU A N 1
ATOM 9868 C CA . GLU A 1 1237 ? -19.258 -43.709 58.355 1.00 79.75 1237 GLU A CA 1
ATOM 9869 C C . GLU A 1 1237 ? -19.724 -42.380 58.955 1.00 79.75 1237 GLU A C 1
ATOM 9871 O O . GLU A 1 1237 ? -20.421 -42.378 59.970 1.00 79.75 1237 GLU A O 1
ATOM 9876 N N . GLN A 1 1238 ? -19.415 -41.263 58.288 1.00 85.94 1238 GLN A N 1
ATOM 9877 C CA . GLN A 1 1238 ? -19.928 -39.940 58.650 1.00 85.94 1238 GLN A CA 1
ATOM 9878 C C . GLN A 1 1238 ? -21.464 -39.928 58.631 1.00 85.94 1238 GLN A C 1
ATOM 9880 O O . GLN A 1 1238 ? -22.090 -39.505 59.598 1.00 85.94 1238 GLN A O 1
ATOM 9885 N N . MET A 1 1239 ? -22.095 -40.475 57.591 1.00 90.81 1239 MET A N 1
ATOM 9886 C CA . MET A 1 1239 ? -23.554 -40.560 57.518 1.00 90.81 1239 MET A CA 1
ATOM 9887 C C . MET A 1 1239 ? -24.179 -41.491 58.560 1.00 90.81 1239 MET A C 1
ATOM 9889 O O . MET A 1 1239 ? -25.279 -41.202 59.021 1.00 90.81 1239 MET A O 1
ATOM 9893 N N . ARG A 1 1240 ? -23.517 -42.582 58.967 1.00 86.25 1240 ARG A N 1
ATOM 9894 C CA . ARG A 1 1240 ? -24.006 -43.432 60.072 1.00 86.25 1240 ARG A CA 1
ATOM 9895 C C . ARG A 1 1240 ? -24.001 -42.668 61.396 1.00 86.25 1240 ARG A C 1
ATOM 9897 O O . ARG A 1 1240 ? -25.022 -42.629 62.072 1.00 86.25 1240 ARG A O 1
ATOM 9904 N N . LEU A 1 1241 ? -22.898 -41.984 61.709 1.00 83.56 1241 LEU A N 1
ATOM 9905 C CA . LEU A 1 1241 ? -22.795 -41.112 62.887 1.00 83.56 1241 LEU A CA 1
ATOM 9906 C C . LEU A 1 1241 ? -23.794 -39.942 62.842 1.00 83.56 1241 LEU A C 1
ATOM 9908 O O . LEU A 1 1241 ? -24.308 -39.535 63.881 1.00 83.56 1241 LEU A O 1
ATOM 9912 N N . MET A 1 1242 ? -24.087 -39.412 61.651 1.00 85.69 1242 MET A N 1
ATOM 9913 C CA . MET A 1 1242 ? -25.132 -38.405 61.457 1.00 85.69 1242 MET A CA 1
ATOM 9914 C C . MET A 1 1242 ? -26.527 -39.003 61.685 1.00 85.69 1242 MET A C 1
ATOM 9916 O O . MET A 1 1242 ? -27.337 -38.394 62.375 1.00 85.69 1242 MET A O 1
ATOM 9920 N N . SER A 1 1243 ? -26.802 -40.207 61.170 1.00 84.12 1243 SER A N 1
ATOM 9921 C CA . SER A 1 1243 ? -28.097 -40.891 61.294 1.00 84.12 1243 SER A CA 1
ATOM 9922 C C . SER A 1 1243 ? -28.549 -41.036 62.747 1.00 84.12 1243 SER A C 1
ATOM 9924 O O . SER A 1 1243 ? -29.719 -40.791 63.029 1.00 84.12 1243 SER A O 1
ATOM 9926 N N . ASP A 1 1244 ? -27.643 -41.361 63.675 1.00 80.12 1244 ASP A N 1
ATOM 9927 C CA . ASP A 1 1244 ? -27.948 -41.431 65.114 1.00 80.12 1244 ASP A CA 1
ATOM 9928 C C . ASP A 1 1244 ? -28.486 -40.089 65.652 1.00 80.12 1244 ASP A C 1
ATOM 9930 O O . ASP A 1 1244 ? -29.447 -40.044 66.424 1.00 80.12 1244 ASP A O 1
ATOM 9934 N N . ALA A 1 1245 ? -27.901 -38.974 65.205 1.00 80.12 1245 ALA A N 1
ATOM 9935 C CA . ALA A 1 1245 ? -28.296 -37.628 65.608 1.00 80.12 1245 ALA A CA 1
ATOM 9936 C C . ALA A 1 1245 ? -29.545 -37.117 64.878 1.00 80.12 1245 ALA A C 1
ATOM 9938 O O . ALA A 1 1245 ? -30.354 -36.419 65.486 1.00 80.12 1245 ALA A O 1
ATOM 9939 N N . LEU A 1 1246 ? -29.764 -37.514 63.620 1.00 84.44 1246 LEU A N 1
ATOM 9940 C CA . LEU A 1 1246 ? -31.043 -37.297 62.939 1.00 84.44 1246 LEU A CA 1
ATOM 9941 C C . LEU A 1 1246 ? -32.166 -38.027 63.685 1.00 84.44 1246 LEU A C 1
ATOM 9943 O O . LEU A 1 1246 ? -33.228 -37.450 63.909 1.00 84.44 1246 LEU A O 1
ATOM 9947 N N . GLN A 1 1247 ? -31.920 -39.268 64.116 1.00 80.44 1247 GLN A N 1
ATOM 9948 C CA . GLN A 1 1247 ? -32.869 -40.072 64.884 1.00 80.44 1247 GLN A CA 1
ATOM 9949 C C . GLN A 1 1247 ? -33.207 -39.414 66.230 1.00 80.44 1247 GLN A C 1
ATOM 9951 O O . GLN A 1 1247 ? -34.386 -39.274 66.553 1.00 80.44 1247 GLN A O 1
ATOM 9956 N N . ALA A 1 1248 ? -32.195 -38.954 66.974 1.00 76.06 1248 ALA A N 1
ATOM 9957 C CA . ALA A 1 1248 ? -32.364 -38.307 68.277 1.00 76.06 1248 ALA A CA 1
ATOM 9958 C C . ALA A 1 1248 ? -32.930 -36.871 68.202 1.00 76.06 1248 ALA A C 1
ATOM 9960 O O . ALA A 1 1248 ? -33.687 -36.464 69.080 1.00 76.06 1248 ALA A O 1
ATOM 9961 N N . GLY A 1 1249 ? -32.591 -36.104 67.161 1.00 71.56 1249 GLY A N 1
ATOM 9962 C CA . GLY A 1 1249 ? -33.004 -34.705 66.978 1.00 71.56 1249 GLY A CA 1
ATOM 9963 C C . GLY A 1 1249 ? -34.420 -34.505 66.416 1.00 71.56 1249 GLY A C 1
ATOM 9964 O O . GLY A 1 1249 ? -34.906 -33.372 66.330 1.00 71.56 1249 GLY A O 1
ATOM 9965 N N . GLY A 1 1250 ? -35.097 -35.590 66.029 1.00 77.12 1250 GLY A N 1
ATOM 9966 C CA . GLY A 1 1250 ? -36.504 -35.589 65.627 1.00 77.12 1250 GLY A CA 1
ATOM 9967 C C . GLY A 1 1250 ? -36.834 -34.689 64.427 1.00 77.12 1250 GLY A C 1
ATOM 9968 O O . GLY A 1 1250 ? -35.988 -34.366 63.593 1.00 77.12 1250 GLY A O 1
ATOM 9969 N N . THR A 1 1251 ? -38.102 -34.275 64.330 1.00 77.12 1251 THR A N 1
ATOM 9970 C CA . THR A 1 1251 ? -38.660 -33.524 63.188 1.00 77.12 1251 THR A CA 1
ATOM 9971 C C . THR A 1 1251 ? -37.861 -32.274 62.820 1.00 77.12 1251 THR A C 1
ATOM 9973 O O . THR A 1 1251 ? -37.682 -31.996 61.633 1.00 77.12 1251 THR A O 1
ATOM 9976 N N . ARG A 1 1252 ? -37.371 -31.521 63.816 1.00 76.88 1252 ARG A N 1
ATOM 9977 C CA . ARG A 1 1252 ? -36.646 -30.256 63.611 1.00 76.88 1252 ARG A CA 1
ATOM 9978 C C . ARG A 1 1252 ? -35.300 -30.498 62.924 1.00 76.88 1252 ARG A C 1
ATOM 9980 O O . ARG A 1 1252 ? -35.073 -29.944 61.851 1.00 76.88 1252 ARG A O 1
ATOM 9987 N N . VAL A 1 1253 ? -34.466 -31.378 63.481 1.00 80.88 1253 VAL A N 1
ATOM 9988 C CA . VAL A 1 1253 ? -33.139 -31.690 62.922 1.00 80.88 1253 VAL A CA 1
ATOM 9989 C C . VAL A 1 1253 ? -33.264 -32.415 61.577 1.00 80.88 1253 VAL A C 1
ATOM 9991 O O . VAL A 1 1253 ? -32.578 -32.046 60.628 1.00 80.88 1253 VAL A O 1
ATOM 9994 N N . LYS A 1 1254 ? -34.210 -33.356 61.426 1.00 85.81 1254 LYS A N 1
ATOM 9995 C CA . LYS A 1 1254 ? -34.488 -34.017 60.133 1.00 85.81 1254 LYS A CA 1
ATOM 9996 C C . LYS A 1 1254 ? -34.938 -33.028 59.048 1.00 85.81 1254 LYS A C 1
ATOM 9998 O O . LYS A 1 1254 ? -34.542 -33.164 57.894 1.00 85.81 1254 LYS A O 1
ATOM 10003 N N . SER A 1 1255 ? -35.713 -32.001 59.404 1.00 80.62 1255 SER A N 1
ATOM 10004 C CA . SER A 1 1255 ? -36.145 -30.962 58.454 1.00 80.62 1255 SER A CA 1
ATOM 10005 C C . SER A 1 1255 ? -35.026 -29.981 58.088 1.00 80.62 1255 SER A C 1
ATOM 10007 O O . SER A 1 1255 ? -34.967 -29.548 56.938 1.00 80.62 1255 SER A O 1
ATOM 10009 N N . ALA A 1 1256 ? -34.127 -29.650 59.020 1.00 79.81 1256 ALA A N 1
ATOM 10010 C CA . ALA A 1 1256 ? -32.916 -28.879 58.727 1.00 79.81 1256 ALA A CA 1
ATOM 10011 C C . ALA A 1 1256 ? -31.963 -29.672 57.812 1.00 79.81 1256 ALA A C 1
ATOM 10013 O O . ALA A 1 1256 ? -31.538 -29.172 56.773 1.00 79.81 1256 ALA A O 1
ATOM 10014 N N . PHE A 1 1257 ? -31.740 -30.955 58.111 1.00 87.50 1257 PHE A N 1
ATOM 10015 C CA . PHE A 1 1257 ? -30.947 -31.868 57.284 1.00 87.50 1257 PHE A CA 1
ATOM 10016 C C . PHE A 1 1257 ? -31.520 -32.016 55.865 1.00 87.50 1257 PHE A C 1
ATOM 10018 O O . PHE A 1 1257 ? -30.770 -31.975 54.894 1.00 87.50 1257 PHE A O 1
ATOM 10025 N N . TYR A 1 1258 ? -32.847 -32.095 55.711 1.00 84.19 1258 TYR A N 1
ATOM 10026 C CA . TYR A 1 1258 ? -33.491 -32.095 54.392 1.00 84.19 1258 TYR A CA 1
ATOM 10027 C C . TYR A 1 1258 ? -33.238 -30.801 53.596 1.00 84.19 1258 TYR A C 1
ATOM 10029 O O . TYR A 1 1258 ? -32.976 -30.865 52.396 1.00 84.19 1258 TYR A O 1
ATOM 10037 N N . LYS A 1 1259 ? -33.257 -29.627 54.247 1.00 81.00 1259 LYS A N 1
ATOM 10038 C CA . LYS A 1 1259 ? -32.886 -28.354 53.599 1.00 81.00 1259 LYS A CA 1
ATOM 10039 C C . LYS A 1 1259 ? -31.412 -28.336 53.190 1.00 81.00 1259 LYS A C 1
ATOM 10041 O O . LYS A 1 1259 ? -31.109 -27.977 52.059 1.00 81.00 1259 LYS A O 1
ATOM 10046 N N . ALA A 1 1260 ? -30.510 -28.771 54.067 1.00 79.31 1260 ALA A N 1
ATOM 10047 C CA . ALA A 1 1260 ? -29.086 -28.872 53.755 1.00 79.31 1260 ALA A CA 1
ATOM 10048 C C . ALA A 1 1260 ? -28.824 -29.854 52.592 1.00 79.31 1260 ALA A C 1
ATOM 10050 O O . ALA A 1 1260 ? -28.022 -29.564 51.708 1.00 79.31 1260 ALA A O 1
ATOM 10051 N N . LEU A 1 1261 ? -29.560 -30.969 52.502 1.00 80.56 1261 LEU A N 1
ATOM 10052 C CA . LEU A 1 1261 ? -29.518 -31.861 51.335 1.00 80.56 1261 LEU A CA 1
ATOM 10053 C C . LEU A 1 1261 ? -30.053 -31.202 50.054 1.00 80.56 1261 LEU A C 1
ATOM 10055 O O . LEU A 1 1261 ? -29.469 -31.406 48.993 1.00 80.56 1261 LEU A O 1
ATOM 10059 N N . LEU A 1 1262 ? -31.116 -30.395 50.127 1.00 73.75 1262 LEU A N 1
ATOM 10060 C CA . LEU A 1 1262 ? -31.594 -29.601 48.986 1.00 73.75 1262 LEU A CA 1
ATOM 10061 C C . LEU A 1 1262 ? -30.576 -28.535 48.540 1.00 73.75 1262 LEU A C 1
ATOM 10063 O O . LEU A 1 1262 ? -30.503 -28.239 47.350 1.00 73.75 1262 LEU A O 1
ATOM 10067 N N . ASN A 1 1263 ? -29.775 -27.992 49.461 1.00 66.31 1263 ASN A N 1
ATOM 10068 C CA . ASN A 1 1263 ? -28.713 -27.032 49.153 1.00 66.31 1263 ASN A CA 1
ATOM 10069 C C . ASN A 1 1263 ? -27.489 -27.714 48.514 1.00 66.31 1263 ASN A C 1
ATOM 10071 O O . ASN A 1 1263 ? -27.026 -27.297 47.452 1.00 66.31 1263 ASN A O 1
ATOM 10075 N N . HIS A 1 1264 ? -26.962 -28.765 49.154 1.00 72.19 1264 HIS A N 1
ATOM 10076 C CA . HIS A 1 1264 ? -25.664 -29.364 48.808 1.00 72.19 1264 HIS A CA 1
ATOM 10077 C C . HIS A 1 1264 ? -25.759 -30.536 47.821 1.00 72.19 1264 HIS A C 1
ATOM 10079 O O . HIS A 1 1264 ? -24.857 -30.719 47.004 1.00 72.19 1264 HIS A O 1
ATOM 10085 N N . GLU A 1 1265 ? -26.847 -31.317 47.842 1.00 76.88 1265 GLU A N 1
ATOM 10086 C CA . GLU A 1 1265 ? -27.069 -32.461 46.939 1.00 76.88 1265 GLU A CA 1
ATOM 10087 C C . GLU A 1 1265 ? -28.500 -32.530 46.342 1.00 76.88 1265 GLU A C 1
ATOM 10089 O O . GLU A 1 1265 ? -29.122 -33.599 46.341 1.00 76.88 1265 GLU A O 1
ATOM 10094 N N . PRO A 1 1266 ? -29.037 -31.446 45.737 1.00 70.75 1266 PRO A N 1
ATOM 10095 C CA . PRO A 1 1266 ? -30.412 -31.410 45.214 1.00 70.75 1266 PRO A CA 1
ATOM 10096 C C . PRO A 1 1266 ? -30.731 -32.522 44.206 1.00 70.75 1266 PRO A C 1
ATOM 10098 O O . PRO A 1 1266 ? -31.863 -32.994 44.141 1.00 70.75 1266 PRO A O 1
ATOM 10101 N N . ARG A 1 1267 ? -29.734 -32.985 43.438 1.00 66.62 1267 ARG A N 1
ATOM 10102 C CA . ARG A 1 1267 ? -29.906 -34.102 42.492 1.00 66.62 1267 ARG A CA 1
ATOM 10103 C C . ARG A 1 1267 ? -30.129 -35.441 43.191 1.00 66.62 1267 ARG A C 1
ATOM 10105 O O . ARG A 1 1267 ? -30.921 -36.231 42.701 1.00 66.62 1267 ARG A O 1
ATOM 10112 N N . LEU A 1 1268 ? -29.491 -35.683 44.339 1.00 78.44 1268 LEU A N 1
ATOM 10113 C CA . LEU A 1 1268 ? -29.749 -36.889 45.127 1.00 78.44 1268 LEU A CA 1
ATOM 10114 C C . LEU A 1 1268 ? -31.165 -36.852 45.715 1.00 78.44 1268 LEU A C 1
ATOM 10116 O O . LEU A 1 1268 ? -31.862 -37.863 45.698 1.00 78.44 1268 LEU A O 1
ATOM 10120 N N . VAL A 1 1269 ? -31.619 -35.677 46.165 1.00 76.00 1269 VAL A N 1
ATOM 10121 C CA . VAL A 1 1269 ? -33.002 -35.490 46.629 1.00 76.00 1269 VAL A CA 1
ATOM 10122 C C . VAL A 1 1269 ? -34.007 -35.756 45.501 1.00 76.00 1269 VAL A C 1
ATOM 10124 O O . VAL A 1 1269 ? -34.987 -36.466 45.715 1.00 76.00 1269 VAL A O 1
ATOM 10127 N N . GLN A 1 1270 ? -33.740 -35.261 44.287 1.00 71.88 1270 GLN A N 1
ATOM 10128 C CA . GLN A 1 1270 ? -34.565 -35.512 43.098 1.00 71.88 1270 GLN A CA 1
ATOM 10129 C C . GLN A 1 1270 ? -34.576 -36.993 42.681 1.00 71.88 1270 GLN A C 1
ATOM 10131 O O . GLN A 1 1270 ? -35.659 -37.544 42.485 1.00 71.88 1270 GLN A O 1
ATOM 10136 N N . ASP A 1 1271 ? -33.412 -37.652 42.604 1.00 74.81 1271 ASP A N 1
ATOM 10137 C CA . ASP A 1 1271 ? -33.298 -39.086 42.286 1.00 74.81 1271 ASP A CA 1
ATOM 10138 C C . ASP A 1 1271 ? -34.145 -39.944 43.245 1.00 74.81 1271 ASP A C 1
ATOM 10140 O O . ASP A 1 1271 ? -34.836 -40.871 42.825 1.00 74.81 1271 ASP A O 1
ATOM 10144 N N . LEU A 1 1272 ? -34.084 -39.642 44.546 1.00 76.94 1272 LEU A N 1
ATOM 10145 C CA . LEU A 1 1272 ? -34.774 -40.395 45.596 1.00 76.94 1272 LEU A CA 1
ATOM 10146 C C . LEU A 1 1272 ? -36.268 -40.068 45.668 1.00 76.94 1272 LEU A C 1
ATOM 10148 O O . LEU A 1 1272 ? -37.079 -40.964 45.890 1.00 76.94 1272 LEU A O 1
ATOM 10152 N N . ALA A 1 1273 ? -36.660 -38.815 45.420 1.00 71.44 1273 ALA A N 1
ATOM 10153 C CA . ALA A 1 1273 ? -38.066 -38.443 45.279 1.00 71.44 1273 ALA A CA 1
ATOM 10154 C C . ALA A 1 1273 ? -38.714 -39.170 44.086 1.00 71.44 1273 ALA A C 1
ATOM 10156 O O . ALA A 1 1273 ? -39.820 -39.695 44.223 1.00 71.44 1273 ALA A O 1
ATOM 10157 N N . ALA A 1 1274 ? -38.003 -39.280 42.958 1.00 66.75 1274 ALA A N 1
ATOM 10158 C CA . ALA A 1 1274 ? -38.455 -40.015 41.777 1.00 66.75 1274 ALA A CA 1
ATOM 10159 C C . ALA A 1 1274 ? -38.515 -41.538 41.997 1.00 66.75 1274 ALA A C 1
ATOM 10161 O O . ALA A 1 1274 ? -39.441 -42.181 41.518 1.00 66.75 1274 ALA A O 1
ATOM 10162 N N . ALA A 1 1275 ? -37.581 -42.115 42.761 1.00 57.62 1275 ALA A N 1
ATOM 10163 C CA . ALA A 1 1275 ? -37.542 -43.548 43.078 1.00 57.62 1275 ALA A CA 1
ATOM 10164 C C . ALA A 1 1275 ? -38.535 -43.989 44.177 1.00 57.62 1275 ALA A C 1
ATOM 10166 O O . ALA A 1 1275 ? -38.443 -45.106 44.682 1.00 57.62 1275 ALA A O 1
ATOM 10167 N N . SER A 1 1276 ? -39.444 -43.107 44.603 1.00 52.50 1276 SER A N 1
ATOM 10168 C CA . SER A 1 1276 ? -40.301 -43.327 45.774 1.00 52.50 1276 SER A CA 1
ATOM 10169 C C . SER A 1 1276 ? -41.801 -43.423 45.471 1.00 52.50 1276 SER A C 1
ATOM 10171 O O . SER A 1 1276 ? -42.604 -43.410 46.413 1.00 52.50 1276 SER A O 1
ATOM 10173 N N . HIS A 1 1277 ? -42.139 -43.568 44.186 1.00 41.84 1277 HIS A N 1
ATOM 10174 C CA . HIS A 1 1277 ? -43.473 -43.737 43.606 1.00 41.84 1277 HIS A CA 1
ATOM 10175 C C . HIS A 1 1277 ? -43.533 -44.960 42.683 1.00 41.84 1277 HIS A C 1
ATOM 10177 O O . HIS A 1 1277 ? -42.496 -45.257 42.052 1.00 41.84 1277 HIS A O 1
#

pLDDT: mean 73.07, std 20.73, range [19.75, 96.19]

Secondary structure (DSSP, 8-state):
-HHHHHHHHHHHHTT-GGGHHHHHTTT--HHHHHH--TTTHHHH--SHHHHHHHHHHHHHHHHHTTS-------S-S-------------------------------------------------------------------------------------------S-HHHHHHHHHHHHHHHHHHHHHHHHHHHHHHHHHHHHHHHHHHHHSS---HHHHHHHHHHHHHT-PPPEEEEEE--TTS-HHHHHHHHTT-SSSS---SSS----SEEEEEE--SS-TTSEEEEEEEPPHHHHHHHH--------TT-HHHHHHHHHHHTTTTTT--HHHHT-GGGGTT-HHHHTT--EEEEESSHHHHHHHHGGGSS-TT-SS--GGGEEEEEEEETTTHHHHSSEEEEEPPPS----HHHHHHHHHHHTT-SEEEEEEETTTTTT-SHHHHHHHHHHHHHTTTS---EEEEEEE-TT---GGGGGGHHHHHHHHHHHHHHHHHHHHHT-TTHHHH----TTTEEEEE--HHHHHH-SSS-GGGSSHHHHHHHHHHHT-HHHHHHHHHHHHHHHHHHHHHTTS---HHHHHHHHHHHHHHHHHHHHHHHHHHHHHHHHHHHHHHHHHHHHHHHHHHHHHHHH--TT-TTHHHHHHHHHHHTTTEE---SS-S----EEHHHHHHHHHHHHHHHHHHHHS-SSSSPPHHHHHHHH----HHHHHTT-GGGHHHHHHHHHHHHHHHHHHHHHHHHHHHHHHHHHHHHHHHHHHHHHHHHHT--STTHHHHHHHHHHHHHHHS-HHHHHHHHHHHHHHHHHHHHHHHHHHHHHHHHIIIIIS---TTSPS--HHHHHHHHHHHHHHHHTTS-------------EEEEEE--SS--EEEEEE---EEEPPEE-GGG--TT---EEEEEE-SSEEEEETTT--EEEESSSEEEEEEE-PPPTTTTTTEEESS--EEEE-TT--EEEEEEE--BS-S--TTEEEEEEETTEEEEEPPSEE-SSEEEEE-SS-SEEEEEEETT----EEEEEEEEEPP--S-TTEEEEEEEEEETTS-HHHHHHHSTTSEE-----EEEE-TT-EEEEEEES-SSEEEESSSEE------S----SEEEEEETTS--SEEEEEEEETTTTTEEEEEEEEETT-PPP--------TTGGGGGGTS-HHHHHHHHHHHHHHH---HHHHHHHHHHTT-S-HHHHHHHHT-SSHHHHHHHHHHHHHHHHHHHHHHHHHHHHHH-HHHHHHHHHTT-

Organism: Oncorhynchus mykiss (NCBI:txid8022)